Protein AF-0000000087524030 (afdb_homodimer)

pLDDT: mean 93.38, std 5.74, range [56.38, 98.81]

Secondary structure (DSSP, 8-state):
-EEEEEEE----GGGTTT-BTTB-GGG-B-TTS-BHHHHHHHHHHHHS-TT---EEEEEGGGHHHHHHHHHT-GGGTT----EEEESS---HHHHHHHHHHHHHHHH-TTPEEEEEETT-B---HHHHHHHHHHHHHHHHTT-EEEEEEPPSS--SSSEEEEEEEEETTTEEEEEEEEES--HHHHHHHHHHT-EEEEEEEEEEEHHHHHHHHHHH-HHHHHHHHHHHTTPPSSSSEE--HHHHHTS----HIIIIITT-SSEEEEEE-S--B---SHHHHHTTSPP-TTS-EEEEEEEEES-BS-EEEEEEEEEEEES-BSEEEEE-SSEEEEEEGGGGGGHHHHHHHHHHTT-GGGT--SEEEETTEEEEEEEE-SSEEEEEEEE-TT-BPPEEEESSEEEEEEEEES-EEEEETTEEEEE-TT-EEEE-TT--EEEE--SSS-EEEEEEEEES---GGGEEEEE-TT---/-EEEEEEE----GGGTTT-BTTB-GGG-B-TTS-BHHHHHHHHHHHHS-TT---EEEEEGGGHHHHHHHHHT-GGGTT----EEEESS---HHHHHHHHHHHHHHHH-TTPEEEEEETT-B---HHHHHHHHHHHHHHHHTT-EEEEEEPPSS--SSSEEEEEEEEETTTEEEEEEEEES--HHHHHHHHHHS-EEEEEEEEEEEHHHHHHHHHHH-HHHHHHHHHHHTTPPSSSSEE--HHHHHTS----HIIIIITT-SSEEEEEE-S--B---SHHHHHTTSPP-TTS-EEEEEEEEES-BS-EEEEEEEEEEEES-BSEEEEE-SSEEEEEEGGGGGGHHHHHHHHHHTT-GGGT--SEEEETTEEEEEEEE-SSEEEEEEEE-TT-BPPEEEESSEEEEEEEEES-EEEEETTEEEEE-TT-EEEE-TT--EEEE--SSS-EEEEEEEEES---GGGEEEEE-TT---

InterPro domains:
  IPR001538 Mannose-6-phosphate isomerase, type II, C-terminal [PF01050] (355-468)
  IPR005835 Nucleotidyl transferase domain [PF00483] (4-286)
  IPR006375 Mannose-1-phosphate guanylyltransferase/mannose-6-phosphate isomerase [TIGR01479] (2-472)
  IPR011051 RmlC-like cupin domain superfamily [SSF51182] (189-472)
  IPR014710 RmlC-like jelly roll fold [G3DSA:2.60.120.10] (350-472)
  IPR029044 Nucleotide-diphospho-sugar transferases [G3DSA:3.90.550.10] (2-349)
  IPR029044 Nucleotide-diphospho-sugar transferases [SSF53448] (2-281)
  IPR049577 GDP-mannose pyrophosphorylase, N-terminal domain [cd02509] (2-281)
  IPR051161 Mannose-6-phosphate isomerase type 2 [PTHR46390] (1-467)
  IPR054566 MannoseP isomerase/GMP-like, beta-helix domain [PF22640] (296-350)

Foldseek 3Di:
DEEEEEEEEAQLLLPPPQGFNLRRQQQGAAQVGAGLQLVQVVLRLVQDDPQHAHEYEYAPSCVLVSVVSLVVHPSCPPGHYFYEHEPDAQAAALRVLLVLVVCCVVPNQQYKYKYHYSNKDFDPSVLVSLLVVLQQVLQNVLAWEFEFEQDPALDQQFKKWFFDDDDPPSFGWTDAIDGRDDRVVSVVQNVVRRMGTGQLIIMHGSNSQLVQCCVQPVVSSVLSCVQQPPFDPDGPTYGHNVSSVPHHRDYCCVRGVRPGDGHTYGYGHTDMDSPSFVLSSQVVADADPQLEGEDDAEAEACEHNEYEYDNDDYYYDYNYYQWYWHDAPVDIDIDRNVPSSCSSVVLVVCVVVVHCSNHDGQWRADSQGIKGWPDDDQFKTKIKTKGAEFGKDFFKAFAFKKKKKAWQFAKKWKDWAHDIDIDGHGGMDIHDHPITMMIGHNDRGITMIMMMIGGRDDDPVRIDGDDDPSPDD/DEEEEEEEEAQLLLPPPQGFNLRRQQQGAALVGAGLQLQQVVLRLVQDDPQYAHEYEYAPSCVLVSVVSLVPHPSCPPGHYFYEHEPDAQAAALRVLLVLVVCCVVPNQQYKYKYHYSNKDFDPSVLVSLLVVLQQVLQNVLAWEFEFEQDPALDQQFKKWFFDDDDPPSFGWTDAIDGRDDRVVSVVQNVVRRMGTGQLIIMHGSNSQLVQCCVQPVVSSVLSCVQQPPFDPDGPTYGHNVSSVPHHRDYCCVRGVRPGDHHTYGYGHTDMDSPSFVLSSQVVADADPQLEGEDDAEAEACEHNEYAYDNDDYYYDYNYYQWYWYDAPVDIDIDRNVPSSCSSVVLVVCVVVVHCSNHDGQWRADSQGIKGWPDDDQFKTKIKTKGAEFGKDFFKAFAFKKKKKAWQFAKKWKDWAHDIDIDGHGGMDIHDHPITMMIGHNDRGITMIMMMIGGRDDDPVRIDGDDDPSPDD

Organism: NCBI:txid634155

Structure (mmCIF, N/CA/C/O backbone):
data_AF-0000000087524030-model_v1
#
loop_
_entity.id
_entity.type
_entity.pdbx_description
1 polymer 'Xanthan biosynthesis protein XanB'
#
loop_
_atom_site.group_PDB
_atom_site.id
_atom_site.type_symbol
_atom_site.label_atom_id
_atom_site.label_alt_id
_atom_site.label_comp_id
_atom_site.label_asym_id
_atom_site.label_entity_id
_atom_site.label_seq_id
_atom_site.pdbx_PDB_ins_code
_atom_site.Cartn_x
_atom_site.Cartn_y
_atom_site.Cartn_z
_atom_site.occupancy
_atom_site.B_iso_or_equiv
_atom_site.auth_seq_id
_atom_site.auth_comp_id
_atom_site.auth_asym_id
_atom_site.auth_atom_id
_atom_site.pdbx_PDB_model_num
ATOM 1 N N . MET A 1 1 ? 1.991 -48.75 -14.492 1 93.69 1 MET A N 1
ATOM 2 C CA . MET A 1 1 ? 2.729 -47.625 -13.938 1 93.69 1 MET A CA 1
ATOM 3 C C . MET A 1 1 ? 1.86 -46.344 -13.906 1 93.69 1 MET A C 1
ATOM 5 O O . MET A 1 1 ? 1.208 -46.031 -14.898 1 93.69 1 MET A O 1
ATOM 9 N N . LEU A 1 2 ? 1.742 -45.781 -12.734 1 97.94 2 LEU A N 1
ATOM 10 C CA . LEU A 1 2 ? 0.986 -44.531 -12.594 1 97.94 2 LEU A CA 1
ATOM 11 C C . LEU A 1 2 ? 1.914 -43.312 -12.641 1 97.94 2 LEU A C 1
ATOM 13 O O . LEU A 1 2 ? 2.838 -43.219 -11.828 1 97.94 2 LEU A O 1
ATOM 17 N N . ILE A 1 3 ? 1.663 -42.375 -13.578 1 98.31 3 ILE A N 1
ATOM 18 C CA . ILE A 1 3 ? 2.49 -41.188 -13.758 1 98.31 3 ILE A CA 1
ATOM 19 C C . ILE A 1 3 ? 1.652 -39.938 -13.531 1 98.31 3 ILE A C 1
ATOM 21 O O . ILE A 1 3 ? 0.813 -39.594 -14.359 1 98.31 3 ILE A O 1
ATOM 25 N N . PRO A 1 4 ? 1.88 -39.25 -12.445 1 98.69 4 PRO A N 1
ATOM 26 C CA . PRO A 1 4 ? 1.198 -37.969 -12.273 1 98.69 4 PRO A CA 1
ATOM 27 C C . PRO A 1 4 ? 1.625 -36.938 -13.312 1 98.69 4 PRO A C 1
ATOM 29 O O . PRO A 1 4 ? 2.801 -36.875 -13.68 1 98.69 4 PRO A O 1
ATOM 32 N N . VAL A 1 5 ? 0.642 -36.219 -13.852 1 98.69 5 VAL A N 1
ATOM 33 C CA . VAL A 1 5 ? 0.833 -35.094 -14.773 1 98.69 5 VAL A CA 1
ATOM 34 C C . VAL A 1 5 ? 0.247 -33.812 -14.164 1 98.69 5 VAL A C 1
ATOM 36 O O . VAL A 1 5 ? -0.974 -33.688 -14.055 1 98.69 5 VAL A O 1
ATOM 39 N N . ILE A 1 6 ? 1.098 -32.906 -13.82 1 98.31 6 ILE A N 1
ATOM 40 C CA . ILE A 1 6 ? 0.652 -31.625 -13.242 1 98.31 6 ILE A CA 1
ATOM 41 C C . ILE A 1 6 ? 0.489 -30.594 -14.352 1 98.31 6 ILE A C 1
ATOM 43 O O . ILE A 1 6 ? 1.435 -30.312 -15.094 1 98.31 6 ILE A O 1
ATOM 47 N N . LEU A 1 7 ? -0.72 -30.094 -14.469 1 97 7 LEU A N 1
ATOM 48 C CA . LEU A 1 7 ? -0.992 -29.016 -15.414 1 97 7 LEU A CA 1
ATOM 49 C C . LEU A 1 7 ? -0.886 -27.656 -14.742 1 97 7 LEU A C 1
ATOM 51 O O . LEU A 1 7 ? -1.739 -27.297 -13.93 1 97 7 LEU A O 1
ATOM 55 N N . SER A 1 8 ? 0.186 -26.906 -15.148 1 93.62 8 SER A N 1
ATOM 56 C CA . SER A 1 8 ? 0.409 -25.594 -14.547 1 93.62 8 SER A CA 1
ATOM 57 C C . SER A 1 8 ? 0.328 -24.484 -15.594 1 93.62 8 SER A C 1
ATOM 59 O O . SER A 1 8 ? 1.312 -24.203 -16.281 1 93.62 8 SER A O 1
ATOM 61 N N . GLY A 1 9 ? -0.664 -23.781 -16.047 1 74.38 9 GLY A N 1
ATOM 62 C CA . GLY A 1 9 ? -0.735 -22.766 -17.078 1 74.38 9 GLY A CA 1
ATOM 63 C C . GLY A 1 9 ? -1.67 -21.625 -16.734 1 74.38 9 GLY A C 1
ATOM 64 O O . GLY A 1 9 ? -1.668 -20.578 -17.391 1 74.38 9 GLY A O 1
ATOM 65 N N . GLY A 1 10 ? -2.381 -21.484 -15.758 1 68.62 10 GLY A N 1
ATOM 66 C CA . GLY A 1 10 ? -3.469 -20.547 -15.508 1 68.62 10 GLY A CA 1
ATOM 67 C C . GLY A 1 10 ? -3.014 -19.266 -14.852 1 68.62 10 GLY A C 1
ATOM 68 O O . GLY A 1 10 ? -2.291 -19.297 -13.852 1 68.62 10 GLY A O 1
ATOM 69 N N . ALA A 1 11 ? -3.234 -18.062 -15.68 1 66.69 11 ALA A N 1
ATOM 70 C CA . ALA A 1 11 ? -2.809 -16.75 -15.172 1 66.69 11 ALA A CA 1
ATOM 71 C C . ALA A 1 11 ? -3.498 -16.438 -13.852 1 66.69 11 ALA A C 1
ATOM 73 O O . ALA A 1 11 ? -2.914 -15.781 -12.977 1 66.69 11 ALA A O 1
ATOM 74 N N . GLY A 1 12 ? -4.715 -17.047 -13.531 1 73.62 12 GLY A N 1
ATOM 75 C CA . GLY A 1 12 ? -5.445 -16.828 -12.289 1 73.62 12 GLY A CA 1
ATOM 76 C C . GLY A 1 12 ? -5.793 -15.359 -12.07 1 73.62 12 GLY A C 1
ATOM 77 O O . GLY A 1 12 ? -5.539 -14.82 -10.992 1 73.62 12 GLY A O 1
ATOM 78 N N . THR A 1 13 ? -6.555 -14.672 -12.906 1 82.12 13 THR A N 1
ATOM 79 C CA . THR A 1 13 ? -6.801 -13.234 -12.906 1 82.12 13 THR A CA 1
ATOM 80 C C . THR A 1 13 ? -7.746 -12.844 -11.773 1 82.12 13 THR A C 1
ATOM 82 O O . THR A 1 13 ? -7.758 -11.695 -11.336 1 82.12 13 THR A O 1
ATOM 85 N N . ARG A 1 14 ? -8.508 -13.789 -11.203 1 87 14 ARG A N 1
ATOM 86 C CA . ARG A 1 14 ? -9.516 -13.508 -10.188 1 87 14 ARG A CA 1
ATOM 87 C C . ARG A 1 14 ? -8.867 -13.289 -8.82 1 87 14 ARG A C 1
ATOM 89 O O . ARG A 1 14 ? -9.523 -12.82 -7.887 1 87 14 ARG A O 1
ATOM 96 N N . LEU A 1 15 ? -7.637 -13.578 -8.711 1 93.12 15 LEU A N 1
ATOM 97 C CA . LEU A 1 15 ? -6.969 -13.43 -7.422 1 93.12 15 LEU A CA 1
ATOM 98 C C . LEU A 1 15 ? -6.008 -12.242 -7.441 1 93.12 15 LEU A C 1
ATOM 100 O O . LEU A 1 15 ? -5.121 -12.148 -6.594 1 93.12 15 LEU A O 1
ATOM 104 N N . TRP A 1 16 ? -6.234 -11.469 -8.469 1 94.06 16 TRP A N 1
ATOM 105 C CA . TRP A 1 16 ? -5.559 -10.18 -8.391 1 94.06 16 TRP A CA 1
ATOM 106 C C . TRP A 1 16 ? -5.891 -9.469 -7.082 1 94.06 16 TRP A C 1
ATOM 108 O O . TRP A 1 16 ? -7.012 -9.57 -6.578 1 94.06 16 TRP A O 1
ATOM 118 N N . PRO A 1 17 ? -5.012 -8.797 -6.434 1 94.19 17 PRO A N 1
ATOM 119 C CA . PRO A 1 17 ? -3.699 -8.375 -6.926 1 94.19 17 PRO A CA 1
ATOM 120 C C . PRO A 1 17 ? -2.586 -9.352 -6.547 1 94.19 17 PRO A C 1
ATOM 122 O O . PRO A 1 17 ? -1.408 -9.07 -6.785 1 94.19 17 PRO A O 1
ATOM 125 N N . VAL A 1 18 ? -2.855 -10.453 -5.977 1 91.81 18 VAL A N 1
ATOM 126 C CA . VAL A 1 18 ? -1.821 -11.406 -5.59 1 91.81 18 VAL A CA 1
ATOM 127 C C . VAL A 1 18 ? -1.338 -12.172 -6.82 1 91.81 18 VAL A C 1
ATOM 129 O O . VAL A 1 18 ? -0.134 -12.367 -7.004 1 91.81 18 VAL A O 1
ATOM 132 N N . SER A 1 19 ? -2.217 -12.578 -7.57 1 91.38 19 SER A N 1
ATOM 133 C CA . SER A 1 19 ? -1.849 -13.211 -8.836 1 91.38 19 SER A CA 1
ATOM 134 C C . SER A 1 19 ? -1.586 -12.172 -9.914 1 91.38 19 SER A C 1
ATOM 136 O O . SER A 1 19 ? -2.279 -11.156 -9.992 1 91.38 19 SER A O 1
ATOM 138 N N . ARG A 1 20 ? -0.594 -12.406 -10.688 1 90.94 20 ARG A N 1
ATOM 139 C CA . ARG A 1 20 ? -0.253 -11.609 -11.867 1 90.94 20 ARG A CA 1
ATOM 140 C C . ARG A 1 20 ? 0.03 -12.508 -13.062 1 90.94 20 ARG A C 1
ATOM 142 O O . ARG A 1 20 ? 0.198 -13.719 -12.922 1 90.94 20 ARG A O 1
ATOM 149 N N . ARG A 1 21 ? 0.073 -11.867 -14.227 1 88.25 21 ARG A N 1
ATOM 150 C CA . ARG A 1 21 ? 0.438 -12.641 -15.406 1 88.25 21 ARG A CA 1
ATOM 151 C C . ARG A 1 21 ? 1.81 -13.281 -15.234 1 88.25 21 ARG A C 1
ATOM 153 O O . ARG A 1 21 ? 1.992 -14.461 -15.562 1 88.25 21 ARG A O 1
ATOM 160 N N . ALA A 1 22 ? 2.748 -12.594 -14.742 1 88.38 22 ALA A N 1
ATOM 161 C CA . ALA A 1 22 ? 4.125 -13.07 -14.609 1 88.38 22 ALA A CA 1
ATOM 162 C C . ALA A 1 22 ? 4.297 -13.906 -13.344 1 88.38 22 ALA A C 1
ATOM 164 O O . ALA A 1 22 ? 5.359 -14.492 -13.117 1 88.38 22 ALA A O 1
ATOM 165 N N . TYR A 1 23 ? 3.326 -14.023 -12.57 1 89.94 23 TYR A N 1
ATOM 166 C CA . TYR A 1 23 ? 3.322 -14.805 -11.336 1 89.94 23 TYR A CA 1
ATOM 167 C C . TYR A 1 23 ? 1.937 -15.375 -11.055 1 89.94 23 TYR A C 1
ATOM 169 O O . TYR A 1 23 ? 1.25 -14.93 -10.133 1 89.94 23 TYR A O 1
ATOM 177 N N . PRO A 1 24 ? 1.635 -16.422 -11.711 1 91.06 24 PRO A N 1
ATOM 178 C CA . PRO A 1 24 ? 0.261 -16.922 -11.711 1 91.06 24 PRO A CA 1
ATOM 179 C C . PRO A 1 24 ? -0.109 -17.641 -10.414 1 91.06 24 PRO A C 1
ATOM 181 O O . PRO A 1 24 ? 0.73 -17.781 -9.523 1 91.06 24 PRO A O 1
ATOM 184 N N . LYS A 1 25 ? -1.274 -18.062 -10.344 1 91.25 25 LYS A N 1
ATOM 185 C CA . LYS A 1 25 ? -1.972 -18.594 -9.18 1 91.25 25 LYS A CA 1
ATOM 186 C C . LYS A 1 25 ? -1.221 -19.781 -8.578 1 91.25 25 LYS A C 1
ATOM 188 O O . LYS A 1 25 ? -1.091 -19.891 -7.359 1 91.25 25 LYS A O 1
ATOM 193 N N . PRO A 1 26 ? -0.711 -20.688 -9.352 1 93.25 26 PRO A N 1
ATOM 194 C CA . PRO A 1 26 ? -0.052 -21.859 -8.758 1 93.25 26 PRO A CA 1
ATOM 195 C C . PRO A 1 26 ? 1.125 -21.484 -7.863 1 93.25 26 PRO A C 1
ATOM 197 O O . PRO A 1 26 ? 1.503 -22.25 -6.977 1 93.25 26 PRO A O 1
ATOM 200 N N . PHE A 1 27 ? 1.646 -20.328 -8.055 1 92.31 27 PHE A N 1
ATOM 201 C CA . PHE A 1 27 ? 2.84 -19.922 -7.32 1 92.31 27 PHE A CA 1
ATOM 202 C C . PHE A 1 27 ? 2.469 -19.125 -6.082 1 92.31 27 PHE A C 1
ATOM 204 O O . PHE A 1 27 ? 3.342 -18.719 -5.312 1 92.31 27 PHE A O 1
ATOM 211 N N . MET A 1 28 ? 1.234 -18.906 -5.895 1 88.94 28 MET A N 1
ATOM 212 C CA . MET A 1 28 ? 0.764 -18.172 -4.723 1 88.94 28 MET A CA 1
ATOM 213 C C . MET A 1 28 ? 1.082 -18.938 -3.441 1 88.94 28 MET A C 1
ATOM 215 O O . MET A 1 28 ? 0.886 -20.156 -3.373 1 88.94 28 MET A O 1
ATOM 219 N N . THR A 1 29 ? 1.571 -18.203 -2.471 1 87.81 29 THR A N 1
ATOM 220 C CA . THR A 1 29 ? 1.904 -18.797 -1.177 1 87.81 29 THR A CA 1
ATOM 221 C C . THR A 1 29 ? 0.702 -18.75 -0.238 1 87.81 29 THR A C 1
ATOM 223 O O . THR A 1 29 ? 0.028 -17.719 -0.129 1 87.81 29 THR A O 1
ATOM 226 N N . LEU A 1 30 ? 0.501 -19.828 0.354 1 88.56 30 LEU A N 1
ATOM 227 C CA . LEU A 1 30 ? -0.591 -19.922 1.317 1 88.56 30 LEU A CA 1
ATOM 228 C C . LEU A 1 30 ? -0.114 -19.562 2.719 1 88.56 30 LEU A C 1
ATOM 230 O O . LEU A 1 30 ? 1.042 -19.172 2.904 1 88.56 30 LEU A O 1
ATOM 234 N N . ALA A 1 31 ? -0.986 -19.641 3.732 1 80.69 31 ALA A N 1
ATOM 235 C CA . ALA A 1 31 ? -0.703 -19.219 5.098 1 80.69 31 ALA A CA 1
ATOM 236 C C . ALA A 1 31 ? 0.414 -20.047 5.719 1 80.69 31 ALA A C 1
ATOM 238 O O . ALA A 1 31 ? 1.182 -19.547 6.547 1 80.69 31 ALA A O 1
ATOM 239 N N . ASP A 1 32 ? 0.541 -21.25 5.27 1 85.5 32 ASP A N 1
ATOM 240 C CA . ASP A 1 32 ? 1.532 -22.141 5.859 1 85.5 32 ASP A CA 1
ATOM 241 C C . ASP A 1 32 ? 2.893 -21.984 5.188 1 85.5 32 ASP A C 1
ATOM 243 O O . ASP A 1 32 ? 3.846 -22.688 5.516 1 85.5 32 ASP A O 1
ATOM 247 N N . GLY A 1 33 ? 2.92 -21.188 4.191 1 86.12 33 GLY A N 1
ATOM 248 C CA . GLY A 1 33 ? 4.195 -20.875 3.562 1 86.12 33 GLY A CA 1
ATOM 249 C C . GLY A 1 33 ? 4.43 -21.656 2.279 1 86.12 33 GLY A C 1
ATOM 250 O O . GLY A 1 33 ? 5.363 -21.359 1.53 1 86.12 33 GLY A O 1
ATOM 251 N N . ASP A 1 34 ? 3.621 -22.594 1.969 1 90.75 34 ASP A N 1
ATOM 252 C CA . ASP A 1 34 ? 3.779 -23.391 0.75 1 90.75 34 ASP A CA 1
ATOM 253 C C . ASP A 1 34 ? 2.945 -22.812 -0.39 1 90.75 34 ASP A C 1
ATOM 255 O O . ASP A 1 34 ? 1.994 -22.062 -0.153 1 90.75 34 ASP A O 1
ATOM 259 N N . THR A 1 35 ? 3.35 -23.141 -1.569 1 92.56 35 THR A N 1
ATOM 260 C CA . THR A 1 35 ? 2.584 -22.734 -2.738 1 92.56 35 THR A CA 1
ATOM 261 C C . THR A 1 35 ? 1.562 -23.797 -3.125 1 92.56 35 THR A C 1
ATOM 263 O O . THR A 1 35 ? 1.666 -24.953 -2.693 1 92.56 35 THR A O 1
ATOM 266 N N . LEU A 1 36 ? 0.588 -23.391 -3.871 1 93.44 36 LEU A N 1
ATOM 267 C CA . LEU A 1 36 ? -0.37 -24.359 -4.398 1 93.44 36 LEU A CA 1
ATOM 268 C C . LEU A 1 36 ? 0.33 -25.406 -5.258 1 93.44 36 LEU A C 1
ATOM 270 O O . LEU A 1 36 ? 0.036 -26.594 -5.152 1 93.44 36 LEU A O 1
ATOM 274 N N . LEU A 1 37 ? 1.281 -25 -6.031 1 95.94 37 LEU A N 1
ATOM 275 C CA . LEU A 1 37 ? 2.045 -25.906 -6.895 1 95.94 37 LEU A CA 1
ATOM 276 C C . LEU A 1 37 ? 2.816 -26.922 -6.066 1 95.94 37 LEU A C 1
ATOM 278 O O . LEU A 1 37 ? 2.809 -28.109 -6.383 1 95.94 37 LEU A O 1
ATOM 282 N N . ALA A 1 38 ? 3.453 -26.469 -5.059 1 95.44 38 ALA A N 1
ATOM 283 C CA . ALA A 1 38 ? 4.211 -27.359 -4.18 1 95.44 38 ALA A CA 1
ATOM 284 C C . ALA A 1 38 ? 3.301 -28.422 -3.551 1 95.44 38 ALA A C 1
ATOM 286 O O . ALA A 1 38 ? 3.67 -29.594 -3.461 1 95.44 38 ALA A O 1
ATOM 287 N N . LYS A 1 39 ? 2.195 -28.016 -3.141 1 95.44 39 LYS A N 1
ATOM 288 C CA . LYS A 1 39 ? 1.25 -28.938 -2.523 1 95.44 39 LYS A CA 1
ATOM 289 C C . LYS A 1 39 ? 0.75 -29.969 -3.533 1 95.44 39 LYS A C 1
ATOM 291 O O . LYS A 1 39 ? 0.493 -31.125 -3.178 1 95.44 39 LYS A O 1
ATOM 296 N N . THR A 1 40 ? 0.506 -29.516 -4.695 1 96.81 40 THR A N 1
ATOM 297 C CA . THR A 1 40 ? 0.118 -30.453 -5.75 1 96.81 40 THR A CA 1
ATOM 298 C C . THR A 1 40 ? 1.219 -31.484 -5.992 1 96.81 40 THR A C 1
ATOM 300 O O . THR A 1 40 ? 0.943 -32.688 -6.117 1 96.81 40 THR A O 1
ATOM 303 N N . LEU A 1 41 ? 2.436 -31 -6.07 1 97.5 41 LEU A N 1
ATOM 304 C CA . LEU A 1 41 ? 3.562 -31.906 -6.258 1 97.5 41 LEU A CA 1
ATOM 305 C C . LEU A 1 41 ? 3.635 -32.938 -5.129 1 97.5 41 LEU A C 1
ATOM 307 O O . LEU A 1 41 ? 3.842 -34.125 -5.375 1 97.5 41 LEU A O 1
ATOM 311 N N . GLN A 1 42 ? 3.475 -32.469 -3.973 1 96.31 42 GLN A N 1
ATOM 312 C CA . GLN A 1 42 ? 3.52 -33.344 -2.818 1 96.31 42 GLN A CA 1
ATOM 313 C C . GLN A 1 42 ? 2.449 -34.438 -2.916 1 96.31 42 GLN A C 1
ATOM 315 O O . GLN A 1 42 ? 2.719 -35.594 -2.654 1 96.31 42 GLN A O 1
ATOM 320 N N . ARG A 1 43 ? 1.29 -34.062 -3.266 1 96.88 43 ARG A N 1
ATOM 321 C CA . ARG A 1 43 ? 0.207 -35.031 -3.434 1 96.88 43 ARG A CA 1
ATOM 322 C C . ARG A 1 43 ? 0.519 -36 -4.559 1 96.88 43 ARG A C 1
ATOM 324 O O . ARG A 1 43 ? 0.252 -37.188 -4.434 1 96.88 43 ARG A O 1
ATOM 331 N N . ALA A 1 44 ? 1.02 -35.469 -5.629 1 97.75 44 ALA A N 1
ATOM 332 C CA . ALA A 1 44 ? 1.392 -36.312 -6.766 1 97.75 44 ALA A CA 1
ATOM 333 C C . ALA A 1 44 ? 2.422 -37.344 -6.363 1 97.75 44 ALA A C 1
ATOM 335 O O . ALA A 1 44 ? 2.281 -38.531 -6.699 1 97.75 44 ALA A O 1
ATOM 336 N N . LEU A 1 45 ? 3.422 -36.938 -5.617 1 96.5 45 LEU A N 1
ATOM 337 C CA . LEU A 1 45 ? 4.508 -37.812 -5.203 1 96.5 45 LEU A CA 1
ATOM 338 C C . LEU A 1 45 ? 4.004 -38.875 -4.23 1 96.5 45 LEU A C 1
ATOM 340 O O . LEU A 1 45 ? 4.5 -40 -4.223 1 96.5 45 LEU A O 1
ATOM 344 N N . ALA A 1 46 ? 3.029 -38.562 -3.494 1 94.75 46 ALA A N 1
ATOM 345 C CA . ALA A 1 46 ? 2.5 -39.469 -2.477 1 94.75 46 ALA A CA 1
ATOM 346 C C . ALA A 1 46 ? 1.797 -40.656 -3.117 1 94.75 46 ALA A C 1
ATOM 348 O O . ALA A 1 46 ? 1.724 -41.75 -2.523 1 94.75 46 ALA A O 1
ATOM 349 N N . VAL A 1 47 ? 1.293 -40.5 -4.277 1 96.81 47 VAL A N 1
ATOM 350 C CA . VAL A 1 47 ? 0.491 -41.562 -4.871 1 96.81 47 VAL A CA 1
ATOM 351 C C . VAL A 1 47 ? 1.244 -42.188 -6.047 1 96.81 47 VAL A C 1
ATOM 353 O O . VAL A 1 47 ? 0.873 -43.25 -6.535 1 96.81 47 VAL A O 1
ATOM 356 N N . ALA A 1 48 ? 2.277 -41.5 -6.496 1 94.75 48 ALA A N 1
ATOM 357 C CA . ALA A 1 48 ? 3.045 -41.969 -7.637 1 94.75 48 ALA A CA 1
ATOM 358 C C . ALA A 1 48 ? 3.797 -43.25 -7.281 1 94.75 48 ALA A C 1
ATOM 360 O O . ALA A 1 48 ? 4.227 -43.438 -6.141 1 94.75 48 ALA A O 1
ATOM 361 N N . ASP A 1 49 ? 3.951 -44.094 -8.266 1 93.25 49 ASP A N 1
ATOM 362 C CA . ASP A 1 49 ? 4.852 -45.25 -8.086 1 93.25 49 ASP A CA 1
ATOM 363 C C . ASP A 1 49 ? 6.289 -44.75 -7.863 1 93.25 49 ASP A C 1
ATOM 365 O O . ASP A 1 49 ? 6.695 -43.719 -8.391 1 93.25 49 ASP A O 1
ATOM 369 N N . ALA A 1 50 ? 7.098 -45.531 -7.059 1 87.88 50 ALA A N 1
ATOM 370 C CA . ALA A 1 50 ? 8.453 -45.125 -6.668 1 87.88 50 ALA A CA 1
ATOM 371 C C . ALA A 1 50 ? 9.305 -44.812 -7.895 1 87.88 50 ALA A C 1
ATOM 373 O O . ALA A 1 50 ? 10.109 -43.875 -7.875 1 87.88 50 ALA A O 1
ATOM 374 N N . ALA A 1 51 ? 9.109 -45.531 -8.922 1 90.06 51 ALA A N 1
ATOM 375 C CA . ALA A 1 51 ? 9.961 -45.375 -10.094 1 90.06 51 ALA A CA 1
ATOM 376 C C . ALA A 1 51 ? 9.328 -44.438 -11.109 1 90.06 51 ALA A C 1
ATOM 378 O O . ALA A 1 51 ? 9.953 -44.062 -12.117 1 90.06 51 ALA A O 1
ATOM 379 N N . SER A 1 52 ? 8.141 -44 -10.875 1 94.88 52 SER A N 1
ATOM 380 C CA . SER A 1 52 ? 7.426 -43.188 -11.844 1 94.88 52 SER A CA 1
ATOM 381 C C . SER A 1 52 ? 7.863 -41.719 -11.758 1 94.88 52 SER A C 1
ATOM 383 O O . SER A 1 52 ? 8.07 -41.188 -10.664 1 94.88 52 SER A O 1
ATOM 385 N N . PRO A 1 53 ? 8.047 -41.062 -12.922 1 96.62 53 PRO A N 1
ATOM 386 C CA . PRO A 1 53 ? 8.258 -39.594 -12.906 1 96.62 53 PRO A CA 1
ATOM 387 C C . PRO A 1 53 ? 6.969 -38.844 -12.625 1 96.62 53 PRO A C 1
ATOM 389 O O . PRO A 1 53 ? 5.879 -39.406 -12.633 1 96.62 53 PRO A O 1
ATOM 392 N N . VAL A 1 54 ? 7.117 -37.625 -12.25 1 97.94 54 VAL A N 1
ATOM 393 C CA . VAL A 1 54 ? 6.02 -36.688 -12.219 1 97.94 54 VAL A CA 1
ATOM 394 C C . VAL A 1 54 ? 6.234 -35.625 -13.305 1 97.94 54 VAL A C 1
ATOM 396 O O . VAL A 1 54 ? 7.141 -34.781 -13.203 1 97.94 54 VAL A O 1
ATOM 399 N N . LEU A 1 55 ? 5.434 -35.656 -14.312 1 98.06 55 LEU A N 1
ATOM 400 C CA . LEU A 1 55 ? 5.559 -34.719 -15.422 1 98.06 55 LEU A CA 1
ATOM 401 C C . LEU A 1 55 ? 4.793 -33.438 -15.141 1 98.06 55 LEU A C 1
ATOM 403 O O . LEU A 1 55 ? 3.652 -33.5 -14.672 1 98.06 55 LEU A O 1
ATOM 407 N N . THR A 1 56 ? 5.438 -32.312 -15.367 1 98.12 56 THR A N 1
ATOM 408 C CA . THR A 1 56 ? 4.746 -31.031 -15.25 1 98.12 56 THR A CA 1
ATOM 409 C C . THR A 1 56 ? 4.672 -30.344 -16.609 1 98.12 56 THR A C 1
ATOM 411 O O . THR A 1 56 ? 5.695 -30.156 -17.266 1 98.12 56 THR A O 1
ATOM 414 N N . VAL A 1 57 ? 3.443 -30.047 -17.016 1 97.44 57 VAL A N 1
ATOM 415 C CA . VAL A 1 57 ? 3.215 -29.219 -18.203 1 97.44 57 VAL A CA 1
ATOM 416 C C . VAL A 1 57 ? 3.029 -27.766 -17.797 1 97.44 57 VAL A C 1
ATOM 418 O O . VAL A 1 57 ? 2.121 -27.438 -17.031 1 97.44 57 VAL A O 1
ATOM 421 N N . THR A 1 58 ? 3.871 -26.891 -18.25 1 96 58 THR A N 1
ATOM 422 C CA . THR A 1 58 ? 3.814 -25.484 -17.875 1 96 58 THR A CA 1
ATOM 423 C C . THR A 1 58 ? 4.277 -24.594 -19.016 1 96 58 THR A C 1
ATOM 425 O O . THR A 1 58 ? 4.816 -25.078 -20.016 1 96 58 THR A O 1
ATOM 428 N N . GLY A 1 59 ? 3.9 -23.344 -18.938 1 93.12 59 GLY A N 1
ATOM 429 C CA . GLY A 1 59 ? 4.383 -22.406 -19.938 1 93.12 59 GLY A CA 1
ATOM 430 C C . GLY A 1 59 ? 5.887 -22.203 -19.875 1 93.12 59 GLY A C 1
ATOM 431 O O . GLY A 1 59 ? 6.484 -22.203 -18.797 1 93.12 59 GLY A O 1
ATOM 432 N N . ARG A 1 60 ? 6.422 -21.969 -21.078 1 91 60 ARG A N 1
ATOM 433 C CA . ARG A 1 60 ? 7.855 -21.719 -21.188 1 91 60 ARG A CA 1
ATOM 434 C C . ARG A 1 60 ? 8.297 -20.609 -20.266 1 91 60 ARG A C 1
ATOM 436 O O . ARG A 1 60 ? 9.367 -20.688 -19.656 1 91 60 ARG A O 1
ATOM 443 N N . ASP A 1 61 ? 7.512 -19.625 -20.109 1 87.69 61 ASP A N 1
ATOM 444 C CA . ASP A 1 61 ? 7.848 -18.453 -19.312 1 87.69 61 ASP A CA 1
ATOM 445 C C . ASP A 1 61 ? 7.887 -18.781 -17.828 1 87.69 61 ASP A C 1
ATOM 447 O O . ASP A 1 61 ? 8.477 -18.062 -17.031 1 87.69 61 ASP A O 1
ATOM 451 N N . TYR A 1 62 ? 7.27 -19.891 -17.422 1 92.25 62 TYR A N 1
ATOM 452 C CA . TYR A 1 62 ? 7.152 -20.219 -16 1 92.25 62 TYR A CA 1
ATOM 453 C C . TYR A 1 62 ? 8.094 -21.375 -15.641 1 92.25 62 TYR A C 1
ATOM 455 O O . TYR A 1 62 ? 8.133 -21.797 -14.484 1 92.25 62 TYR A O 1
ATOM 463 N N . TYR A 1 63 ? 8.891 -21.875 -16.578 1 92.88 63 TYR A N 1
ATOM 464 C CA . TYR A 1 63 ? 9.734 -23.062 -16.406 1 92.88 63 TYR A CA 1
ATOM 465 C C . TYR A 1 63 ? 10.656 -22.906 -15.211 1 92.88 63 TYR A C 1
ATOM 467 O O . TYR A 1 63 ? 10.641 -23.734 -14.297 1 92.88 63 TYR A O 1
ATOM 475 N N . PHE A 1 64 ? 11.328 -21.766 -15.156 1 89.5 64 PHE A N 1
ATOM 476 C CA . PHE A 1 64 ? 12.328 -21.609 -14.109 1 89.5 64 PHE A CA 1
ATOM 477 C C . PHE A 1 64 ? 11.656 -21.391 -12.75 1 89.5 64 PHE A C 1
ATOM 479 O O . PHE A 1 64 ? 12.172 -21.844 -11.727 1 89.5 64 PHE A O 1
ATOM 486 N N . LEU A 1 65 ? 10.57 -20.734 -12.75 1 90.88 65 LEU A N 1
ATOM 487 C CA . LEU A 1 65 ? 9.805 -20.562 -11.516 1 90.88 65 LEU A CA 1
ATOM 488 C C . LEU A 1 65 ? 9.344 -21.922 -10.984 1 90.88 65 LEU A C 1
ATOM 490 O O . LEU A 1 65 ? 9.43 -22.188 -9.781 1 90.88 65 LEU A O 1
ATOM 494 N N . THR A 1 66 ? 8.883 -22.719 -11.867 1 94.81 66 THR A N 1
ATOM 495 C CA . THR A 1 66 ? 8.406 -24.047 -11.5 1 94.81 66 THR A CA 1
ATOM 496 C C . THR A 1 66 ? 9.555 -24.906 -10.992 1 94.81 66 THR A C 1
ATOM 498 O O . THR A 1 66 ? 9.438 -25.578 -9.969 1 94.81 66 THR A O 1
ATOM 501 N N . ARG A 1 67 ? 10.57 -24.891 -11.766 1 92.5 67 ARG A N 1
ATOM 502 C CA . ARG A 1 67 ? 11.75 -25.656 -11.383 1 92.5 67 ARG A CA 1
ATOM 503 C C . ARG A 1 67 ? 12.227 -25.266 -9.984 1 92.5 67 ARG A C 1
ATOM 505 O O . ARG A 1 67 ? 12.555 -26.141 -9.172 1 92.5 67 ARG A O 1
ATOM 512 N N . ASP A 1 68 ? 12.234 -24.031 -9.703 1 89.62 68 ASP A N 1
ATOM 513 C CA . ASP A 1 68 ? 12.68 -23.531 -8.406 1 89.62 68 ASP A CA 1
ATOM 514 C C . ASP A 1 68 ? 11.719 -23.969 -7.297 1 89.62 68 ASP A C 1
ATOM 516 O O . ASP A 1 68 ? 12.156 -24.328 -6.203 1 89.62 68 ASP A O 1
ATOM 520 N N . ALA A 1 69 ? 10.5 -23.828 -7.602 1 91.31 69 ALA A N 1
ATOM 521 C CA . ALA A 1 69 ? 9.508 -24.266 -6.629 1 91.31 69 ALA A CA 1
ATOM 522 C C . ALA A 1 69 ? 9.695 -25.75 -6.27 1 91.31 69 ALA A C 1
ATOM 524 O O . ALA A 1 69 ? 9.586 -26.125 -5.102 1 91.31 69 ALA A O 1
ATOM 525 N N . TYR A 1 70 ? 10.023 -26.547 -7.219 1 94.75 70 TYR A N 1
ATOM 526 C CA . TYR A 1 70 ? 10.211 -27.984 -7 1 94.75 70 TYR A CA 1
ATOM 527 C C . TYR A 1 70 ? 11.508 -28.25 -6.238 1 94.75 70 TYR A C 1
ATOM 529 O O . TYR A 1 70 ? 11.547 -29.125 -5.367 1 94.75 70 TYR A O 1
ATOM 537 N N . ALA A 1 71 ? 12.523 -27.5 -6.586 1 89.25 71 ALA A N 1
ATOM 538 C CA . ALA A 1 71 ? 13.82 -27.688 -5.938 1 89.25 71 ALA A CA 1
ATOM 539 C C . ALA A 1 71 ? 13.719 -27.422 -4.438 1 89.25 71 ALA A C 1
ATOM 541 O O . ALA A 1 71 ? 14.477 -27.984 -3.648 1 89.25 71 ALA A O 1
ATOM 542 N N . ALA A 1 72 ? 12.805 -26.688 -4.062 1 88.81 72 ALA A N 1
ATOM 543 C CA . ALA A 1 72 ? 12.625 -26.312 -2.66 1 88.81 72 ALA A CA 1
ATOM 544 C C . ALA A 1 72 ? 11.898 -27.422 -1.891 1 88.81 72 ALA A C 1
ATOM 546 O O . ALA A 1 72 ? 11.852 -27.391 -0.659 1 88.81 72 ALA A O 1
ATOM 547 N N . GLN A 1 73 ? 11.406 -28.391 -2.607 1 92.69 73 GLN A N 1
ATOM 548 C CA . GLN A 1 73 ? 10.641 -29.453 -1.974 1 92.69 73 GLN A CA 1
ATOM 549 C C . GLN A 1 73 ? 11.539 -30.656 -1.648 1 92.69 73 GLN A C 1
ATOM 551 O O . GLN A 1 73 ? 11.977 -31.359 -2.551 1 92.69 73 GLN A O 1
ATOM 556 N N . THR A 1 74 ? 11.68 -30.938 -0.381 1 90.25 74 THR A N 1
ATOM 557 C CA . THR A 1 74 ? 12.523 -32.031 0.058 1 90.25 74 THR A CA 1
ATOM 558 C C . THR A 1 74 ? 11.945 -33.375 -0.415 1 90.25 74 THR A C 1
ATOM 560 O O . THR A 1 74 ? 12.695 -34.312 -0.714 1 90.25 74 THR A O 1
ATOM 563 N N . SER A 1 75 ? 10.672 -33.438 -0.469 1 89.06 75 SER A N 1
ATOM 564 C CA . SER A 1 75 ? 10.008 -34.688 -0.864 1 89.06 75 SER A CA 1
ATOM 565 C C . SER A 1 75 ? 10.32 -35.031 -2.314 1 89.06 75 SER A C 1
ATOM 567 O O . SER A 1 75 ? 10.117 -36.188 -2.734 1 89.06 75 SER A O 1
ATOM 569 N N . ALA A 1 76 ? 10.805 -34.094 -3.006 1 91.19 76 ALA A N 1
ATOM 570 C CA . ALA A 1 76 ? 11.055 -34.281 -4.43 1 91.19 76 ALA A CA 1
ATOM 571 C C . ALA A 1 76 ? 12.484 -34.75 -4.676 1 91.19 76 ALA A C 1
ATOM 573 O O . ALA A 1 76 ? 12.852 -35.094 -5.805 1 91.19 76 ALA A O 1
ATOM 574 N N . THR A 1 77 ? 13.242 -34.812 -3.643 1 89.5 77 THR A N 1
ATOM 575 C CA . THR A 1 77 ? 14.648 -35.188 -3.809 1 89.5 77 THR A CA 1
ATOM 576 C C . THR A 1 77 ? 14.781 -36.562 -4.406 1 89.5 77 THR A C 1
ATOM 578 O O . THR A 1 77 ? 14.156 -37.531 -3.926 1 89.5 77 THR A O 1
ATOM 581 N N . GLY A 1 78 ? 15.516 -36.656 -5.406 1 90.06 78 GLY A N 1
ATOM 582 C CA . GLY A 1 78 ? 15.797 -37.938 -6.027 1 90.06 78 GLY A CA 1
ATOM 583 C C . GLY A 1 78 ? 14.711 -38.375 -6.992 1 90.06 78 GLY A C 1
ATOM 584 O O . GLY A 1 78 ? 14.836 -39.406 -7.633 1 90.06 78 GLY A O 1
ATOM 585 N N . ARG A 1 79 ? 13.68 -37.656 -7.098 1 94.12 79 ARG A N 1
ATOM 586 C CA . ARG A 1 79 ? 12.594 -37.969 -8.008 1 94.12 79 ARG A CA 1
ATOM 587 C C . ARG A 1 79 ? 12.82 -37.375 -9.391 1 94.12 79 ARG A C 1
ATOM 589 O O . ARG A 1 79 ? 13.43 -36.312 -9.508 1 94.12 79 ARG A O 1
ATOM 596 N N . GLU A 1 80 ? 12.375 -38.094 -10.383 1 94.94 80 GLU A N 1
ATOM 597 C CA . GLU A 1 80 ? 12.414 -37.562 -11.734 1 94.94 80 GLU A CA 1
ATOM 598 C C . GLU A 1 80 ? 11.242 -36.625 -11.984 1 94.94 80 GLU A C 1
ATOM 600 O O . GLU A 1 80 ? 10.086 -37.031 -11.953 1 94.94 80 GLU A O 1
ATOM 605 N N . LEU A 1 81 ? 11.555 -35.375 -12.273 1 96.5 81 LEU A N 1
ATOM 606 C CA . LEU A 1 81 ? 10.531 -34.344 -12.461 1 96.5 81 LEU A CA 1
ATOM 607 C C . LEU A 1 81 ? 10.672 -33.688 -13.828 1 96.5 81 LEU A C 1
ATOM 609 O O . LEU A 1 81 ? 11.016 -32.5 -13.922 1 96.5 81 LEU A O 1
ATOM 613 N N . PRO A 1 82 ? 10.328 -34.406 -14.859 1 96.5 82 PRO A N 1
ATOM 614 C CA . PRO A 1 82 ? 10.453 -33.812 -16.188 1 96.5 82 PRO A CA 1
ATOM 615 C C . PRO A 1 82 ? 9.43 -32.719 -16.453 1 96.5 82 PRO A C 1
ATOM 617 O O . PRO A 1 82 ? 8.414 -32.656 -15.758 1 96.5 82 PRO A O 1
ATOM 620 N N . PHE A 1 83 ? 9.773 -31.875 -17.531 1 96.75 83 PHE A N 1
ATOM 621 C CA . PHE A 1 83 ? 8.906 -30.75 -17.891 1 96.75 83 PHE A CA 1
ATOM 622 C C . PHE A 1 83 ? 8.523 -30.828 -19.375 1 96.75 83 PHE A C 1
ATOM 624 O O . PHE A 1 83 ? 9.336 -31.203 -20.219 1 96.75 83 PHE A O 1
ATOM 631 N N . LEU A 1 84 ? 7.32 -30.547 -19.641 1 96.81 84 LEU A N 1
ATOM 632 C CA . LEU A 1 84 ? 6.812 -30.234 -20.984 1 96.81 84 LEU A CA 1
ATOM 633 C C . LEU A 1 84 ? 6.387 -28.781 -21.078 1 96.81 84 LEU A C 1
ATOM 635 O O . LEU A 1 84 ? 5.496 -28.344 -20.359 1 96.81 84 LEU A O 1
ATOM 639 N N . LEU A 1 85 ? 7.016 -28 -21.984 1 95.12 85 LEU A N 1
ATOM 640 C CA . LEU A 1 85 ? 6.852 -26.547 -22 1 95.12 85 LEU A CA 1
ATOM 641 C C . LEU A 1 85 ? 5.973 -26.109 -23.156 1 95.12 85 LEU A C 1
ATOM 643 O O . LEU A 1 85 ? 6.273 -26.406 -24.328 1 95.12 85 LEU A O 1
ATOM 647 N N . GLU A 1 86 ? 4.902 -25.438 -22.797 1 95.06 86 GLU A N 1
ATOM 648 C CA . GLU A 1 86 ? 4.035 -24.797 -23.797 1 95.06 86 GLU A CA 1
ATOM 649 C C . GLU A 1 86 ? 4.559 -23.422 -24.188 1 95.06 86 GLU A C 1
ATOM 651 O O . GLU A 1 86 ? 4.746 -22.562 -23.328 1 95.06 86 GLU A O 1
ATOM 656 N N . PRO A 1 87 ? 4.715 -23.172 -25.516 1 92.56 87 PRO A N 1
ATOM 657 C CA . PRO A 1 87 ? 5.133 -21.844 -25.938 1 92.56 87 PRO A CA 1
ATOM 658 C C . PRO A 1 87 ? 4.035 -20.797 -25.781 1 92.56 87 PRO A C 1
ATOM 660 O O . PRO A 1 87 ? 4.324 -19.609 -25.656 1 92.56 87 PRO A O 1
ATOM 663 N N . VAL A 1 88 ? 2.822 -21.203 -25.891 1 92.38 88 VAL A N 1
ATOM 664 C CA . VAL A 1 88 ? 1.644 -20.375 -25.688 1 92.38 88 VAL A CA 1
ATOM 665 C C . VAL A 1 88 ? 0.535 -21.188 -25.031 1 92.38 88 VAL A C 1
ATOM 667 O O . VAL A 1 88 ? 0.504 -22.406 -25.141 1 92.38 88 VAL A O 1
ATOM 670 N N . GLY A 1 89 ? -0.242 -20.469 -24.312 1 91.75 89 GLY A N 1
ATOM 671 C CA . GLY A 1 89 ? -1.359 -21.156 -23.688 1 91.75 89 GLY A CA 1
ATOM 672 C C . GLY A 1 89 ? -2.436 -21.562 -24.688 1 91.75 89 GLY A C 1
ATOM 673 O O . GLY A 1 89 ? -2.863 -20.75 -25.5 1 91.75 89 GLY A O 1
ATOM 674 N N . ARG A 1 90 ? -2.861 -22.828 -24.656 1 94.62 90 ARG A N 1
ATOM 675 C CA . ARG A 1 90 ? -3.924 -23.312 -25.531 1 94.62 90 ARG A CA 1
ATOM 676 C C . ARG A 1 90 ? -4.926 -24.156 -24.734 1 94.62 90 ARG A C 1
ATOM 678 O O . ARG A 1 90 ? -5.539 -25.078 -25.297 1 94.62 90 ARG A O 1
ATOM 685 N N . ASN A 1 91 ? -5.043 -23.875 -23.438 1 93.5 91 ASN A N 1
ATOM 686 C CA . ASN A 1 91 ? -5.977 -24.562 -22.562 1 93.5 91 ASN A CA 1
ATOM 687 C C . ASN A 1 91 ? -5.566 -26.016 -22.328 1 93.5 91 ASN A C 1
ATOM 689 O O . ASN A 1 91 ? -4.449 -26.406 -22.672 1 93.5 91 ASN A O 1
ATOM 693 N N . THR A 1 92 ? -6.418 -26.875 -21.75 1 95.56 92 THR A N 1
ATOM 694 C CA . THR A 1 92 ? -5.98 -28.125 -21.141 1 95.56 92 THR A CA 1
ATOM 695 C C . THR A 1 92 ? -5.898 -29.234 -22.188 1 95.56 92 THR A C 1
ATOM 697 O O . THR A 1 92 ? -5.113 -30.172 -22.047 1 95.56 92 THR A O 1
ATOM 700 N N . ALA A 1 93 ? -6.66 -29.219 -23.234 1 97.5 93 ALA A N 1
ATOM 701 C CA . ALA A 1 93 ? -6.707 -30.344 -24.172 1 97.5 93 ALA A CA 1
ATOM 702 C C . ALA A 1 93 ? -5.375 -30.5 -24.906 1 97.5 93 ALA A C 1
ATOM 704 O O . ALA A 1 93 ? -4.758 -31.562 -24.859 1 97.5 93 ALA A O 1
ATOM 705 N N . PRO A 1 94 ? -4.879 -29.438 -25.578 1 97.44 94 PRO A N 1
ATOM 706 C CA . PRO A 1 94 ? -3.584 -29.609 -26.234 1 97.44 94 PRO A CA 1
ATOM 707 C C . PRO A 1 94 ? -2.473 -30.016 -25.281 1 97.44 94 PRO A C 1
ATOM 709 O O . PRO A 1 94 ? -1.646 -30.859 -25.609 1 97.44 94 PRO A O 1
ATOM 712 N N . ALA A 1 95 ? -2.443 -29.438 -24.109 1 96.94 95 ALA A N 1
ATOM 713 C CA . ALA A 1 95 ? -1.422 -29.734 -23.109 1 96.94 95 ALA A CA 1
ATOM 714 C C . ALA A 1 95 ? -1.467 -31.203 -22.688 1 96.94 95 ALA A C 1
ATOM 716 O O . ALA A 1 95 ? -0.436 -31.875 -22.672 1 96.94 95 ALA A O 1
ATOM 717 N N . LEU A 1 96 ? -2.643 -31.656 -22.391 1 97.69 96 LEU A N 1
ATOM 718 C CA . LEU A 1 96 ? -2.809 -33.031 -21.891 1 97.69 96 LEU A CA 1
ATOM 719 C C . LEU A 1 96 ? -2.539 -34.031 -23 1 97.69 96 LEU A C 1
ATOM 721 O O . LEU A 1 96 ? -1.978 -35.094 -22.734 1 97.69 96 LEU A O 1
ATOM 725 N N . MET A 1 97 ? -2.945 -33.75 -24.188 1 97.88 97 MET A N 1
ATOM 726 C CA . MET A 1 97 ? -2.68 -34.656 -25.312 1 97.88 97 MET A CA 1
ATOM 727 C C . MET A 1 97 ? -1.182 -34.75 -25.578 1 97.88 97 MET A C 1
ATOM 729 O O . MET A 1 97 ? -0.677 -35.844 -25.859 1 97.88 97 MET A O 1
ATOM 733 N N . ALA A 1 98 ? -0.529 -33.656 -25.531 1 97.5 98 ALA A N 1
ATOM 734 C CA . ALA A 1 98 ? 0.923 -33.656 -25.703 1 97.5 98 ALA A CA 1
ATOM 735 C C . ALA A 1 98 ? 1.583 -34.531 -24.625 1 97.5 98 ALA A C 1
ATOM 737 O O . ALA A 1 98 ? 2.488 -35.312 -24.938 1 97.5 98 ALA A O 1
ATOM 738 N N . ALA A 1 99 ? 1.112 -34.406 -23.422 1 97.88 99 ALA A N 1
ATOM 739 C CA . ALA A 1 99 ? 1.635 -35.219 -22.328 1 97.88 99 ALA A CA 1
ATOM 740 C C . ALA A 1 99 ? 1.386 -36.688 -22.578 1 97.88 99 ALA A C 1
ATOM 742 O O . ALA A 1 99 ? 2.277 -37.531 -22.375 1 97.88 99 ALA A O 1
ATOM 743 N N . ALA A 1 100 ? 0.207 -37.062 -23 1 98.31 100 ALA A N 1
ATOM 744 C CA . ALA A 1 100 ? -0.168 -38.438 -23.234 1 98.31 100 ALA A CA 1
ATOM 745 C C . ALA A 1 100 ? 0.694 -39.062 -24.328 1 98.31 100 ALA A C 1
ATOM 747 O O . ALA A 1 100 ? 1.19 -40.188 -24.188 1 98.31 100 ALA A O 1
ATOM 748 N N . VAL A 1 101 ? 0.839 -38.344 -25.438 1 97.75 101 VAL A N 1
ATOM 749 C CA . VAL A 1 101 ? 1.637 -38.844 -26.547 1 97.75 101 VAL A CA 1
ATOM 750 C C . VAL A 1 101 ? 3.086 -39.031 -26.109 1 97.75 101 VAL A C 1
ATOM 752 O O . VAL A 1 101 ? 3.691 -40.062 -26.359 1 97.75 101 VAL A O 1
ATOM 755 N N . LEU A 1 102 ? 3.639 -38.031 -25.438 1 96.88 102 LEU A N 1
ATOM 756 C CA . LEU A 1 102 ? 5.016 -38.094 -24.953 1 96.88 102 LEU A CA 1
ATOM 757 C C . LEU A 1 102 ? 5.227 -39.281 -24.016 1 96.88 102 LEU A C 1
ATOM 759 O O . LEU A 1 102 ? 6.195 -40.031 -24.172 1 96.88 102 LEU A O 1
ATOM 763 N N . LEU A 1 103 ? 4.355 -39.438 -23.062 1 96.81 103 LEU A N 1
ATOM 764 C CA . LEU A 1 103 ? 4.512 -40.469 -22.047 1 96.81 103 LEU A CA 1
ATOM 765 C C . LEU A 1 103 ? 4.281 -41.875 -22.641 1 96.81 103 LEU A C 1
ATOM 767 O O . LEU A 1 103 ? 4.914 -42.844 -22.219 1 96.81 103 LEU A O 1
ATOM 771 N N . ALA A 1 104 ? 3.346 -41.969 -23.578 1 97.06 104 ALA A N 1
ATOM 772 C CA . ALA A 1 104 ? 3.15 -43.25 -24.281 1 97.06 104 ALA A CA 1
ATOM 773 C C . ALA A 1 104 ? 4.434 -43.688 -24.984 1 97.06 104 ALA A C 1
ATOM 775 O O . ALA A 1 104 ? 4.781 -44.875 -24.969 1 97.06 104 ALA A O 1
ATOM 776 N N . GLU A 1 105 ? 5.09 -42.719 -25.578 1 94.69 105 GLU A N 1
ATOM 777 C CA . GLU A 1 105 ? 6.328 -43 -26.297 1 94.69 105 GLU A CA 1
ATOM 778 C C . GLU A 1 105 ? 7.434 -43.438 -25.328 1 94.69 105 GLU A C 1
ATOM 780 O O . GLU A 1 105 ? 8.211 -44.344 -25.625 1 94.69 105 GLU A O 1
ATOM 785 N N . ARG A 1 106 ? 7.496 -42.844 -24.188 1 93.62 106 ARG A N 1
ATOM 786 C CA . ARG A 1 106 ? 8.609 -43.031 -23.266 1 93.62 106 ARG A CA 1
ATOM 787 C C . ARG A 1 106 ? 8.359 -44.219 -22.359 1 93.62 106 ARG A C 1
ATOM 789 O O . ARG A 1 106 ? 9.305 -44.906 -21.969 1 93.62 106 ARG A O 1
ATOM 796 N N . HIS A 1 107 ? 7.098 -44.469 -22.016 1 95.56 107 HIS A N 1
ATOM 797 C CA . HIS A 1 107 ? 6.832 -45.438 -20.953 1 95.56 107 HIS A CA 1
ATOM 798 C C . HIS A 1 107 ? 5.832 -46.5 -21.406 1 95.56 107 HIS A C 1
ATOM 800 O O . HIS A 1 107 ? 5.449 -47.375 -20.625 1 95.56 107 HIS A O 1
ATOM 806 N N . GLY A 1 108 ? 5.41 -46.438 -22.594 1 96.56 108 GLY A N 1
ATOM 807 C CA . GLY A 1 108 ? 4.426 -47.375 -23.109 1 96.56 108 GLY A CA 1
ATOM 808 C C . GLY A 1 108 ? 3.006 -46.844 -23.047 1 96.56 108 GLY A C 1
ATOM 809 O O . GLY A 1 108 ? 2.662 -46.062 -22.141 1 96.56 108 GLY A O 1
ATOM 810 N N . ALA A 1 109 ? 2.168 -47.281 -23.891 1 97 109 ALA A N 1
ATOM 811 C CA . ALA A 1 109 ? 0.804 -46.781 -24.047 1 97 109 ALA A CA 1
ATOM 812 C C . ALA A 1 109 ? -0.066 -47.188 -22.859 1 97 109 ALA A C 1
ATOM 814 O O . ALA A 1 109 ? -1.108 -46.594 -22.609 1 97 109 ALA A O 1
ATOM 815 N N . ASP A 1 110 ? 0.378 -48.188 -22.125 1 97.06 110 ASP A N 1
ATOM 816 C CA . ASP A 1 110 ? -0.425 -48.719 -21.031 1 97.06 110 ASP A CA 1
ATOM 817 C C . ASP A 1 110 ? -0.178 -47.938 -19.75 1 97.06 110 ASP A C 1
ATOM 819 O O . ASP A 1 110 ? -0.853 -48.156 -18.734 1 97.06 110 ASP A O 1
ATOM 823 N N . CYS A 1 111 ? 0.79 -47.031 -19.781 1 97.5 111 CYS A N 1
ATOM 824 C CA . CYS A 1 111 ? 1.012 -46.25 -18.578 1 97.5 111 CYS A CA 1
ATOM 825 C C . CYS A 1 111 ? -0.226 -45.438 -18.219 1 97.5 111 CYS A C 1
ATOM 827 O O . CYS A 1 111 ? -0.983 -45.031 -19.109 1 97.5 111 CYS A O 1
ATOM 829 N N . LYS A 1 112 ? -0.508 -45.219 -16.953 1 98.56 112 LYS A N 1
ATOM 830 C CA . LYS A 1 112 ? -1.656 -44.469 -16.469 1 98.56 112 LYS A CA 1
ATOM 831 C C . LYS A 1 112 ? -1.252 -43.031 -16.078 1 98.56 112 LYS A C 1
ATOM 833 O O . LYS A 1 112 ? -0.271 -42.844 -15.359 1 98.56 112 LYS A O 1
ATOM 838 N N . LEU A 1 113 ? -1.961 -42.094 -16.625 1 98.75 113 LEU A N 1
ATOM 839 C CA . LEU A 1 113 ? -1.755 -40.688 -16.297 1 98.75 113 LEU A CA 1
ATOM 840 C C . LEU A 1 113 ? -2.721 -40.219 -15.211 1 98.75 113 LEU A C 1
ATOM 842 O O . LEU A 1 113 ? -3.928 -40.469 -15.305 1 98.75 113 LEU A O 1
ATOM 846 N N . LEU A 1 114 ? -2.221 -39.688 -14.141 1 98.81 114 LEU A N 1
ATOM 847 C CA . LEU A 1 114 ? -3.008 -38.969 -13.148 1 98.81 114 LEU A CA 1
ATOM 848 C C . LEU A 1 114 ? -2.863 -37.469 -13.344 1 98.81 114 LEU A C 1
ATOM 850 O O . LEU A 1 114 ? -1.829 -36.906 -12.992 1 98.81 114 LEU A O 1
ATOM 854 N N . VAL A 1 115 ? -3.904 -36.844 -13.836 1 98.75 115 VAL A N 1
ATOM 855 C CA . VAL A 1 115 ? -3.859 -35.438 -14.211 1 98.75 115 VAL A CA 1
ATOM 856 C C . VAL A 1 115 ? -4.285 -34.562 -13.023 1 98.75 115 VAL A C 1
ATOM 858 O O . VAL A 1 115 ? -5.391 -34.75 -12.5 1 98.75 115 VAL A O 1
ATOM 861 N N . LEU A 1 116 ? -3.443 -33.688 -12.703 1 98.12 116 LEU A N 1
ATOM 862 C CA . LEU A 1 116 ? -3.682 -32.812 -11.547 1 98.12 116 LEU A CA 1
ATOM 863 C C . LEU A 1 116 ? -3.482 -31.344 -11.906 1 98.12 116 LEU A C 1
ATOM 865 O O . LEU A 1 116 ? -2.379 -30.938 -12.273 1 98.12 116 LEU A O 1
ATOM 869 N N . PRO A 1 117 ? -4.594 -30.516 -11.797 1 96.19 117 PRO A N 1
ATOM 870 C CA . PRO A 1 117 ? -4.355 -29.062 -11.859 1 96.19 117 PRO A CA 1
ATOM 871 C C . PRO A 1 117 ? -3.443 -28.578 -10.734 1 96.19 117 PRO A C 1
ATOM 873 O O . PRO A 1 117 ? -3.529 -29.062 -9.609 1 96.19 117 PRO A O 1
ATOM 876 N N . ALA A 1 118 ? -2.619 -27.578 -11.031 1 96.06 118 ALA A N 1
ATOM 877 C CA . ALA A 1 118 ? -1.561 -27.141 -10.125 1 96.06 118 ALA A CA 1
ATOM 878 C C . ALA A 1 118 ? -2.107 -26.203 -9.062 1 96.06 118 ALA A C 1
ATOM 880 O O . ALA A 1 118 ? -1.387 -25.812 -8.141 1 96.06 118 ALA A O 1
ATOM 881 N N . ASP A 1 119 ? -3.367 -25.875 -9.094 1 91.81 119 ASP A N 1
ATOM 882 C CA . ASP A 1 119 ? -3.844 -24.75 -8.289 1 91.81 119 ASP A CA 1
ATOM 883 C C . ASP A 1 119 ? -5.008 -25.172 -7.395 1 91.81 119 ASP A C 1
ATOM 885 O O . ASP A 1 119 ? -5.848 -24.344 -7.031 1 91.81 119 ASP A O 1
ATOM 889 N N . HIS A 1 120 ? -5.109 -26.5 -7.102 1 93.56 120 HIS A N 1
ATOM 890 C CA . HIS A 1 120 ? -6.121 -26.984 -6.172 1 93.56 120 HIS A CA 1
ATOM 891 C C . HIS A 1 120 ? -5.539 -27.172 -4.773 1 93.56 120 HIS A C 1
ATOM 893 O O . HIS A 1 120 ? -4.332 -27.344 -4.613 1 93.56 120 HIS A O 1
ATOM 899 N N . LEU A 1 121 ? -6.41 -27.062 -3.855 1 93.94 121 LEU A N 1
ATOM 900 C CA . LEU A 1 121 ? -6.027 -27.375 -2.48 1 93.94 121 LEU A CA 1
ATOM 901 C C . LEU A 1 121 ? -6.809 -28.562 -1.953 1 93.94 121 LEU A C 1
ATOM 903 O O . LEU A 1 121 ? -8.039 -28.562 -1.976 1 93.94 121 LEU A O 1
ATOM 907 N N . ILE A 1 122 ? -6.125 -29.578 -1.611 1 95.31 122 ILE A N 1
ATOM 908 C CA . ILE A 1 122 ? -6.641 -30.797 -0.997 1 95.31 122 ILE A CA 1
ATOM 909 C C . ILE A 1 122 ? -5.855 -31.109 0.275 1 95.31 122 ILE A C 1
ATOM 911 O O . ILE A 1 122 ? -4.648 -31.359 0.222 1 95.31 122 ILE A O 1
ATOM 915 N N . ARG A 1 123 ? -6.488 -31.156 1.455 1 90.75 123 ARG A N 1
ATOM 916 C CA . ARG A 1 123 ? -5.828 -31.391 2.736 1 90.75 123 ARG A CA 1
ATOM 917 C C . ARG A 1 123 ? -5.902 -32.844 3.131 1 90.75 123 ARG A C 1
ATOM 919 O O . ARG A 1 123 ? -4.988 -33.375 3.768 1 90.75 123 ARG A O 1
ATOM 926 N N . ASP A 1 124 ? -6.984 -33.469 2.768 1 94.94 124 ASP A N 1
ATOM 927 C CA . ASP A 1 124 ? -7.195 -34.906 3.049 1 94.94 124 ASP A CA 1
ATOM 928 C C . ASP A 1 124 ? -6.434 -35.781 2.057 1 94.94 124 ASP A C 1
ATOM 930 O O . ASP A 1 124 ? -7.031 -36.375 1.163 1 94.94 124 ASP A O 1
ATOM 934 N N . VAL A 1 125 ? -5.184 -35.969 2.365 1 94.5 125 VAL A N 1
ATOM 935 C CA . VAL A 1 125 ? -4.277 -36.656 1.455 1 94.5 125 VAL A CA 1
ATOM 936 C C . VAL A 1 125 ? -4.625 -38.156 1.408 1 94.5 125 VAL A C 1
ATOM 938 O O . VAL A 1 125 ? -4.488 -38.781 0.366 1 94.5 125 VAL A O 1
ATOM 941 N N . GLU A 1 126 ? -5.125 -38.656 2.51 1 95.94 126 GLU A N 1
ATOM 942 C CA . GLU A 1 126 ? -5.512 -40.062 2.545 1 95.94 126 GLU A CA 1
ATOM 943 C C . GLU A 1 126 ? -6.738 -40.312 1.673 1 95.94 126 GLU A C 1
ATOM 945 O O . GLU A 1 126 ? -6.77 -41.281 0.907 1 95.94 126 GLU A O 1
ATOM 950 N N . GLY A 1 127 ? -7.711 -39.438 1.913 1 97.19 127 GLY A N 1
ATOM 951 C CA . GLY A 1 127 ? -8.883 -39.531 1.06 1 97.19 127 GLY A CA 1
ATOM 952 C C . GLY A 1 127 ? -8.562 -39.375 -0.415 1 97.19 127 GLY A C 1
ATOM 953 O O . GLY A 1 127 ? -9.141 -40.094 -1.255 1 97.19 127 GLY A O 1
ATOM 954 N N . PHE A 1 128 ? -7.672 -38.625 -0.675 1 97.94 128 PHE A N 1
ATOM 955 C CA . PHE A 1 128 ? -7.215 -38.406 -2.045 1 97.94 128 PHE A CA 1
ATOM 956 C C . PHE A 1 128 ? -6.562 -39.688 -2.59 1 97.94 128 PHE A C 1
ATOM 958 O O . PHE A 1 128 ? -6.887 -40.125 -3.691 1 97.94 128 PHE A O 1
ATOM 965 N N . ALA A 1 129 ? -5.676 -40.219 -1.817 1 97.88 129 ALA A N 1
ATOM 966 C CA . ALA A 1 129 ? -4.988 -41.469 -2.225 1 97.88 129 ALA A CA 1
ATOM 967 C C . ALA A 1 129 ? -5.98 -42.594 -2.477 1 97.88 129 ALA A C 1
ATOM 969 O O . ALA A 1 129 ? -5.816 -43.375 -3.42 1 97.88 129 ALA A O 1
ATOM 970 N N . ASP A 1 130 ? -6.945 -42.656 -1.665 1 97.69 130 ASP A N 1
ATOM 971 C CA . ASP A 1 130 ? -7.977 -43.656 -1.825 1 97.69 130 ASP A CA 1
ATOM 972 C C . ASP A 1 130 ? -8.727 -43.5 -3.141 1 97.69 130 ASP A C 1
ATOM 974 O O . ASP A 1 130 ? -8.984 -44.469 -3.854 1 97.69 130 ASP A O 1
ATOM 978 N N . ALA A 1 131 ? -9.117 -42.281 -3.354 1 98.19 131 ALA A N 1
ATOM 979 C CA . ALA A 1 131 ? -9.812 -41.969 -4.602 1 98.19 131 ALA A CA 1
ATOM 980 C C . ALA A 1 131 ? -8.938 -42.312 -5.809 1 98.19 131 ALA A C 1
ATOM 982 O O . ALA A 1 131 ? -9.422 -42.844 -6.812 1 98.19 131 ALA A O 1
ATOM 983 N N . VAL A 1 132 ? -7.68 -42 -5.738 1 98.56 132 VAL A N 1
ATOM 984 C CA . VAL A 1 132 ? -6.742 -42.25 -6.824 1 98.56 132 VAL A CA 1
ATOM 985 C C . VAL A 1 132 ? -6.629 -43.781 -7.055 1 98.56 132 VAL A C 1
ATOM 987 O O . VAL A 1 132 ? -6.551 -44.219 -8.203 1 98.56 132 VAL A O 1
ATOM 990 N N . ALA A 1 133 ? -6.621 -44.562 -6.008 1 98.06 133 ALA A N 1
ATOM 991 C CA . ALA A 1 133 ? -6.547 -46 -6.137 1 98.06 133 ALA A CA 1
ATOM 992 C C . ALA A 1 133 ? -7.746 -46.562 -6.91 1 98.06 133 ALA A C 1
ATOM 994 O O . ALA A 1 133 ? -7.594 -47.406 -7.773 1 98.06 133 ALA A O 1
ATOM 995 N N . ARG A 1 134 ? -8.875 -46.062 -6.57 1 98.38 134 ARG A N 1
ATOM 996 C CA . ARG A 1 134 ? -10.078 -46.5 -7.285 1 98.38 134 ARG A CA 1
ATOM 997 C C . ARG A 1 134 ? -10.023 -46.062 -8.742 1 98.38 134 ARG A C 1
ATOM 999 O O . ARG A 1 134 ? -10.359 -46.812 -9.641 1 98.38 134 ARG A O 1
ATOM 1006 N N . ALA A 1 135 ? -9.625 -44.844 -8.945 1 98.69 135 ALA A N 1
ATOM 1007 C CA . ALA A 1 135 ? -9.508 -44.312 -10.305 1 98.69 135 ALA A CA 1
ATOM 1008 C C . ALA A 1 135 ? -8.516 -45.125 -11.117 1 98.69 135 ALA A C 1
ATOM 1010 O O . ALA A 1 135 ? -8.734 -45.375 -12.305 1 98.69 135 ALA A O 1
ATOM 1011 N N . ARG A 1 136 ? -7.445 -45.469 -10.5 1 98.25 136 ARG A N 1
ATOM 1012 C CA . ARG A 1 136 ? -6.41 -46.281 -11.141 1 98.25 136 ARG A CA 1
ATOM 1013 C C . ARG A 1 136 ? -6.973 -47.594 -11.625 1 98.25 136 ARG A C 1
ATOM 1015 O O . ARG A 1 136 ? -6.656 -48.062 -12.734 1 98.25 136 ARG A O 1
ATOM 1022 N N . ARG A 1 137 ? -7.762 -48.281 -10.812 1 98.19 137 ARG A N 1
ATOM 1023 C CA . ARG A 1 137 ? -8.375 -49.531 -11.188 1 98.19 137 ARG A CA 1
ATOM 1024 C C . ARG A 1 137 ? -9.305 -49.375 -12.383 1 98.19 137 ARG A C 1
ATOM 1026 O O . ARG A 1 137 ? -9.227 -50.156 -13.344 1 98.19 137 ARG A O 1
ATOM 1033 N N . LEU A 1 138 ? -10.086 -48.375 -12.344 1 98.44 138 LEU A N 1
ATOM 1034 C CA . LEU A 1 138 ? -11.016 -48.125 -13.438 1 98.44 138 LEU A CA 1
ATOM 1035 C C . LEU A 1 138 ? -10.273 -47.75 -14.711 1 98.44 138 LEU A C 1
ATOM 1037 O O . LEU A 1 138 ? -10.664 -48.156 -15.805 1 98.44 138 LEU A O 1
ATOM 1041 N N . ALA A 1 139 ? -9.273 -46.938 -14.57 1 98.56 139 ALA A N 1
ATOM 1042 C CA . ALA A 1 139 ? -8.453 -46.594 -15.727 1 98.56 139 ALA A CA 1
ATOM 1043 C C . ALA A 1 139 ? -7.844 -47.812 -16.375 1 98.56 139 ALA A C 1
ATOM 1045 O O . ALA A 1 139 ? -7.742 -47.906 -17.594 1 98.56 139 ALA A O 1
ATOM 1046 N N . GLY A 1 140 ? -7.426 -48.719 -15.539 1 97.25 140 GLY A N 1
ATOM 1047 C CA . GLY A 1 140 ? -6.883 -49.969 -16.031 1 97.25 140 GLY A CA 1
ATOM 1048 C C . GLY A 1 140 ? -7.867 -50.75 -16.875 1 97.25 140 GLY A C 1
ATOM 1049 O O . GLY A 1 140 ? -7.465 -51.594 -17.688 1 97.25 140 GLY A O 1
ATOM 1050 N N . GLU A 1 141 ? -9.102 -50.5 -16.625 1 97.12 141 GLU A N 1
ATOM 1051 C CA . GLU A 1 141 ? -10.156 -51.188 -17.375 1 97.12 141 GLU A CA 1
ATOM 1052 C C . GLU A 1 141 ? -10.516 -50.406 -18.641 1 97.12 141 GLU A C 1
ATOM 1054 O O . GLU A 1 141 ? -11.445 -50.781 -19.359 1 97.12 141 GLU A O 1
ATOM 1059 N N . GLY A 1 142 ? -9.812 -49.344 -18.875 1 97.12 142 GLY A N 1
ATOM 1060 C CA . GLY A 1 142 ? -9.961 -48.594 -20.125 1 97.12 142 GLY A CA 1
ATOM 1061 C C . GLY A 1 142 ? -10.844 -47.375 -20 1 97.12 142 GLY A C 1
ATOM 1062 O O . GLY A 1 142 ? -11.125 -46.719 -21 1 97.12 142 GLY A O 1
ATOM 1063 N N . TYR A 1 143 ? -11.312 -47 -18.812 1 98.44 143 TYR A N 1
ATOM 1064 C CA . TYR A 1 143 ? -12.18 -45.844 -18.609 1 98.44 143 TYR A CA 1
ATOM 1065 C C . TYR A 1 143 ? -11.367 -44.562 -18.609 1 98.44 143 TYR A C 1
ATOM 1067 O O . TYR A 1 143 ? -10.242 -44.531 -18.094 1 98.44 143 TYR A O 1
ATOM 1075 N N . LEU A 1 144 ? -11.953 -43.531 -19.172 1 98.69 144 LEU A N 1
ATOM 1076 C CA . LEU A 1 144 ? -11.516 -42.156 -18.859 1 98.69 144 LEU A CA 1
ATOM 1077 C C . LEU A 1 144 ? -12.164 -41.688 -17.562 1 98.69 144 LEU A C 1
ATOM 1079 O O . LEU A 1 144 ? -13.352 -41.344 -17.547 1 98.69 144 LEU A O 1
ATOM 1083 N N . VAL A 1 145 ? -11.352 -41.625 -16.547 1 98.75 145 VAL A N 1
ATOM 1084 C CA . VAL A 1 145 ? -11.914 -41.438 -15.211 1 98.75 145 VAL A CA 1
ATOM 1085 C C . VAL A 1 145 ? -11.789 -39.969 -14.805 1 98.75 145 VAL A C 1
ATOM 1087 O O . VAL A 1 145 ? -10.75 -39.344 -15.039 1 98.75 145 VAL A O 1
ATOM 1090 N N . THR A 1 146 ? -12.812 -39.344 -14.297 1 98.38 146 THR A N 1
ATOM 1091 C CA . THR A 1 146 ? -12.789 -38.062 -13.633 1 98.38 146 THR A CA 1
ATOM 1092 C C . THR A 1 146 ? -13.109 -38.188 -12.148 1 98.38 146 THR A C 1
ATOM 1094 O O . THR A 1 146 ? -13.594 -39.25 -11.711 1 98.38 146 THR A O 1
ATOM 1097 N N . PHE A 1 147 ? -12.695 -37.188 -11.391 1 98.38 147 PHE A N 1
ATOM 1098 C CA . PHE A 1 147 ? -12.945 -37.156 -9.953 1 98.38 147 PHE A CA 1
ATOM 1099 C C . PHE A 1 147 ? -14.094 -36.219 -9.625 1 98.38 147 PHE A C 1
ATOM 1101 O O . PHE A 1 147 ? -14.023 -35.031 -9.914 1 98.38 147 PHE A O 1
ATOM 1108 N N . GLY A 1 148 ? -15.156 -36.75 -9.078 1 97.94 148 GLY A N 1
ATOM 1109 C CA . GLY A 1 148 ? -16.312 -35.969 -8.711 1 97.94 148 GLY A CA 1
ATOM 1110 C C . GLY A 1 148 ? -16.344 -35.594 -7.234 1 97.94 148 GLY A C 1
ATOM 1111 O O . GLY A 1 148 ? -16.422 -36.469 -6.375 1 97.94 148 GLY A O 1
ATOM 1112 N N . ILE A 1 149 ? -16.344 -34.312 -6.93 1 97.31 149 ILE A N 1
ATOM 1113 C CA . ILE A 1 149 ? -16.375 -33.844 -5.547 1 97.31 149 ILE A CA 1
ATOM 1114 C C . ILE A 1 149 ? -17.828 -33.688 -5.094 1 97.31 149 ILE A C 1
ATOM 1116 O O . ILE A 1 149 ? -18.656 -33.125 -5.805 1 97.31 149 ILE A O 1
ATOM 1120 N N . ARG A 1 150 ? -18.094 -34.188 -3.922 1 93.94 150 ARG A N 1
ATOM 1121 C CA . ARG A 1 150 ? -19.438 -34.031 -3.379 1 93.94 150 ARG A CA 1
ATOM 1122 C C . ARG A 1 150 ? -19.766 -32.562 -3.148 1 93.94 150 ARG A C 1
ATOM 1124 O O . ARG A 1 150 ? -19.078 -31.875 -2.404 1 93.94 150 ARG A O 1
ATOM 1131 N N . PRO A 1 151 ? -20.906 -32.125 -3.736 1 94.44 151 PRO A N 1
ATOM 1132 C CA . PRO A 1 151 ? -21.266 -30.719 -3.535 1 94.44 151 PRO A CA 1
ATOM 1133 C C . PRO A 1 151 ? -21.734 -30.422 -2.109 1 94.44 151 PRO A C 1
ATOM 1135 O O . PRO A 1 151 ? -22.5 -31.203 -1.535 1 94.44 151 PRO A O 1
ATOM 1138 N N . LEU A 1 152 ? -21.281 -29.344 -1.535 1 89.94 152 LEU A N 1
ATOM 1139 C CA . LEU A 1 152 ? -21.688 -28.938 -0.197 1 89.94 152 LEU A CA 1
ATOM 1140 C C . LEU A 1 152 ? -22.641 -27.75 -0.263 1 89.94 152 LEU A C 1
ATOM 1142 O O . LEU A 1 152 ? -23.344 -27.453 0.712 1 89.94 152 LEU A O 1
ATOM 1146 N N . HIS A 1 153 ? -22.75 -27.047 -1.321 1 89.31 153 HIS A N 1
ATOM 1147 C CA . HIS A 1 153 ? -23.625 -25.906 -1.616 1 89.31 153 HIS A CA 1
ATOM 1148 C C . HIS A 1 153 ? -23.828 -25.75 -3.119 1 89.31 153 HIS A C 1
ATOM 1150 O O . HIS A 1 153 ? -23.109 -26.359 -3.918 1 89.31 153 HIS A O 1
ATOM 1156 N N . PRO A 1 154 ? -24.844 -25.062 -3.527 1 93 154 PRO A N 1
ATOM 1157 C CA . PRO A 1 154 ? -25.125 -24.891 -4.953 1 93 154 PRO A CA 1
ATOM 1158 C C . PRO A 1 154 ? -24.172 -23.922 -5.637 1 93 154 PRO A C 1
ATOM 1160 O O . PRO A 1 154 ? -24.531 -22.766 -5.867 1 93 154 PRO A O 1
ATOM 1163 N N . GLU A 1 155 ? -23.062 -24.438 -6.047 1 88.06 155 GLU A N 1
ATOM 1164 C CA . GLU A 1 155 ? -22.047 -23.609 -6.691 1 88.06 155 GLU A CA 1
ATOM 1165 C C . GLU A 1 155 ? -22.375 -23.375 -8.164 1 88.06 155 GLU A C 1
ATOM 1167 O O . GLU A 1 155 ? -22.656 -24.328 -8.898 1 88.06 155 GLU A O 1
ATOM 1172 N N . THR A 1 156 ? -22.391 -22.125 -8.523 1 87.5 156 THR A N 1
ATOM 1173 C CA . THR A 1 156 ? -22.766 -21.797 -9.898 1 87.5 156 THR A CA 1
ATOM 1174 C C . THR A 1 156 ? -21.516 -21.641 -10.773 1 87.5 156 THR A C 1
ATOM 1176 O O . THR A 1 156 ? -21.625 -21.578 -12 1 87.5 156 THR A O 1
ATOM 1179 N N . GLY A 1 157 ? -20.328 -21.672 -10.172 1 81.69 157 GLY A N 1
ATOM 1180 C CA . GLY A 1 157 ? -19.109 -21.422 -10.93 1 81.69 157 GLY A CA 1
ATOM 1181 C C . GLY A 1 157 ? -18.406 -22.688 -11.344 1 81.69 157 GLY A C 1
ATOM 1182 O O . GLY A 1 157 ? -17.438 -22.641 -12.102 1 81.69 157 GLY A O 1
ATOM 1183 N N . TYR A 1 158 ? -18.906 -23.844 -10.898 1 88.56 158 TYR A N 1
ATOM 1184 C CA . TYR A 1 158 ? -18.25 -25.109 -11.188 1 88.56 158 TYR A CA 1
ATOM 1185 C C . TYR A 1 158 ? -19.016 -25.891 -12.25 1 88.56 158 TYR A C 1
ATOM 1187 O O . TYR A 1 158 ? -20.188 -25.625 -12.492 1 88.56 158 TYR A O 1
ATOM 1195 N N . GLY A 1 159 ? -18.297 -26.812 -12.914 1 91.75 159 GLY A N 1
ATOM 1196 C CA . GLY A 1 159 ? -18.969 -27.859 -13.672 1 91.75 159 GLY A CA 1
ATOM 1197 C C . GLY A 1 159 ? -19.484 -29 -12.805 1 91.75 159 GLY A C 1
ATOM 1198 O O . GLY A 1 159 ? -18.969 -29.203 -11.703 1 91.75 159 GLY A O 1
ATOM 1199 N N . TYR A 1 160 ? -20.562 -29.609 -13.344 1 96.25 160 TYR A N 1
ATOM 1200 C CA . TYR A 1 160 ? -21.141 -30.75 -12.641 1 96.25 160 TYR A CA 1
ATOM 1201 C C . TYR A 1 160 ? -21.078 -32.031 -13.492 1 96.25 160 TYR A C 1
ATOM 1203 O O . TYR A 1 160 ? -21 -31.938 -14.719 1 96.25 160 TYR A O 1
ATOM 1211 N N . ILE A 1 161 ? -21 -33.125 -12.797 1 97.38 161 ILE A N 1
ATOM 1212 C CA . ILE A 1 161 ? -21.047 -34.438 -13.422 1 97.38 161 ILE A CA 1
ATOM 1213 C C . ILE A 1 161 ? -22.234 -35.219 -12.891 1 97.38 161 ILE A C 1
ATOM 1215 O O . ILE A 1 161 ? -22.406 -35.375 -11.68 1 97.38 161 ILE A O 1
ATOM 1219 N N . ARG A 1 162 ? -23.078 -35.688 -13.781 1 97.38 162 ARG A N 1
ATOM 1220 C CA . ARG A 1 162 ? -24.188 -36.531 -13.398 1 97.38 162 ARG A CA 1
ATOM 1221 C C . ARG A 1 162 ? -23.766 -38 -13.383 1 97.38 162 ARG A C 1
ATOM 1223 O O . ARG A 1 162 ? -23.297 -38.531 -14.391 1 97.38 162 ARG A O 1
ATOM 1230 N N . ARG A 1 163 ? -24 -38.688 -12.281 1 97.56 163 ARG A N 1
ATOM 1231 C CA . ARG A 1 163 ? -23.656 -40.094 -12.133 1 97.56 163 ARG A CA 1
ATOM 1232 C C . ARG A 1 163 ? -24.656 -41 -12.852 1 97.56 163 ARG A C 1
ATOM 1234 O O . ARG A 1 163 ? -25.859 -40.75 -12.789 1 97.56 163 ARG A O 1
ATOM 1241 N N . GLY A 1 164 ? -24.078 -41.938 -13.531 1 97 164 GLY A N 1
ATOM 1242 C CA . GLY A 1 164 ? -24.875 -43 -14.109 1 97 164 GLY A CA 1
ATOM 1243 C C . GLY A 1 164 ? -24.844 -44.281 -13.305 1 97 164 GLY A C 1
ATOM 1244 O O . GLY A 1 164 ? -24.938 -44.25 -12.07 1 97 164 GLY A O 1
ATOM 1245 N N . ASP A 1 165 ? -24.719 -45.406 -14 1 96.94 165 ASP A N 1
ATOM 1246 C CA . ASP A 1 165 ? -24.719 -46.719 -13.359 1 96.94 165 ASP A CA 1
ATOM 1247 C C . ASP A 1 165 ? -23.438 -46.969 -12.57 1 96.94 165 ASP A C 1
ATOM 1249 O O . ASP A 1 165 ? -22.359 -46.5 -12.977 1 96.94 165 ASP A O 1
ATOM 1253 N N . ALA A 1 166 ? -23.547 -47.688 -11.516 1 97.5 166 ALA A N 1
ATOM 1254 C CA . ALA A 1 166 ? -22.391 -48.031 -10.695 1 97.5 166 ALA A CA 1
ATOM 1255 C C . ALA A 1 166 ? -21.453 -48.969 -11.445 1 97.5 166 ALA A C 1
ATOM 1257 O O . ALA A 1 166 ? -21.906 -49.844 -12.18 1 97.5 166 ALA A O 1
ATOM 1258 N N . ILE A 1 167 ? -20.219 -48.688 -11.32 1 97.75 167 ILE A N 1
ATOM 1259 C CA . ILE A 1 167 ? -19.188 -49.594 -11.805 1 97.75 167 ILE A CA 1
ATOM 1260 C C . ILE A 1 167 ? -18.484 -50.25 -10.625 1 97.75 167 ILE A C 1
ATOM 1262 O O . ILE A 1 167 ? -17.5 -49.75 -10.102 1 97.75 167 ILE A O 1
ATOM 1266 N N . GLY A 1 168 ? -19 -51.406 -10.281 1 94.62 168 GLY A N 1
ATOM 1267 C CA . GLY A 1 168 ? -18.5 -52.031 -9.062 1 94.62 168 GLY A CA 1
ATOM 1268 C C . GLY A 1 168 ? -18.594 -51.125 -7.852 1 94.62 168 GLY A C 1
ATOM 1269 O O . GLY A 1 168 ? -19.641 -50.5 -7.625 1 94.62 168 GLY A O 1
ATOM 1270 N N . SER A 1 169 ? -17.5 -51.156 -7.059 1 94.12 169 SER A N 1
ATOM 1271 C CA . SER A 1 169 ? -17.453 -50.312 -5.867 1 94.12 169 SER A CA 1
ATOM 1272 C C . SER A 1 169 ? -16.547 -49.094 -6.09 1 94.12 169 SER A C 1
ATOM 1274 O O . SER A 1 169 ? -16.375 -48.281 -5.184 1 94.12 169 SER A O 1
ATOM 1276 N N . ASP A 1 170 ? -16.109 -49 -7.273 1 95.06 170 ASP A N 1
ATOM 1277 C CA . ASP A 1 170 ? -15.047 -48.031 -7.488 1 95.06 170 ASP A CA 1
ATOM 1278 C C . ASP A 1 170 ? -15.602 -46.688 -7.973 1 95.06 170 ASP A C 1
ATOM 1280 O O . ASP A 1 170 ? -14.992 -45.625 -7.758 1 95.06 170 ASP A O 1
ATOM 1284 N N . GLY A 1 171 ? -16.75 -46.75 -8.672 1 97.62 171 GLY A N 1
ATOM 1285 C CA . GLY A 1 171 ? -17.266 -45.5 -9.203 1 97.62 171 GLY A CA 1
ATOM 1286 C C . GLY A 1 171 ? -18.531 -45.688 -10.008 1 97.62 171 GLY A C 1
ATOM 1287 O O . GLY A 1 171 ? -19.312 -46.625 -9.766 1 97.62 171 GLY A O 1
ATOM 1288 N N . PHE A 1 172 ? -18.844 -44.719 -10.812 1 98.38 172 PHE A N 1
ATOM 1289 C CA . PHE A 1 172 ? -20.047 -44.688 -11.641 1 98.38 172 PHE A CA 1
ATOM 1290 C C . PHE A 1 172 ? -19.703 -44.312 -13.078 1 98.38 172 PHE A C 1
ATOM 1292 O O . PHE A 1 172 ? -18.703 -43.625 -13.336 1 98.38 172 PHE A O 1
ATOM 1299 N N . GLU A 1 173 ? -20.516 -44.812 -13.984 1 98 173 GLU A N 1
ATOM 1300 C CA . GLU A 1 173 ? -20.469 -44.281 -15.336 1 98 173 GLU A CA 1
ATOM 1301 C C . GLU A 1 173 ? -20.859 -42.781 -15.336 1 98 173 GLU A C 1
ATOM 1303 O O . GLU A 1 173 ? -21.609 -42.344 -14.477 1 98 173 GLU A O 1
ATOM 1308 N N . VAL A 1 174 ? -20.328 -42.031 -16.25 1 97.75 174 VAL A N 1
ATOM 1309 C CA . VAL A 1 174 ? -20.734 -40.625 -16.391 1 97.75 174 VAL A CA 1
ATOM 1310 C C . VAL A 1 174 ? -21.938 -40.531 -17.328 1 97.75 174 VAL A C 1
ATOM 1312 O O . VAL A 1 174 ? -21.844 -40.938 -18.5 1 97.75 174 VAL A O 1
ATOM 1315 N N . GLU A 1 175 ? -22.969 -40 -16.828 1 96.38 175 GLU A N 1
ATOM 1316 C CA . GLU A 1 175 ? -24.156 -39.812 -17.656 1 96.38 175 GLU A CA 1
ATOM 1317 C C . GLU A 1 175 ? -24.125 -38.5 -18.422 1 96.38 175 GLU A C 1
ATOM 1319 O O . GLU A 1 175 ? -24.531 -38.438 -19.578 1 96.38 175 GLU A O 1
ATOM 1324 N N . ALA A 1 176 ? -23.688 -37.5 -17.719 1 94.69 176 ALA A N 1
ATOM 1325 C CA . ALA A 1 176 ? -23.641 -36.188 -18.391 1 94.69 176 ALA A CA 1
ATOM 1326 C C . ALA A 1 176 ? -22.672 -35.25 -17.688 1 94.69 176 ALA A C 1
ATOM 1328 O O . ALA A 1 176 ? -22.422 -35.406 -16.484 1 94.69 176 ALA A O 1
ATOM 1329 N N . PHE A 1 177 ? -22.078 -34.375 -18.469 1 94.75 177 PHE A N 1
ATOM 1330 C CA . PHE A 1 177 ? -21.391 -33.188 -17.969 1 94.75 177 PHE A CA 1
ATOM 1331 C C . PHE A 1 177 ? -22.25 -31.938 -18.125 1 94.75 177 PHE A C 1
ATOM 1333 O O . PHE A 1 177 ? -22.922 -31.781 -19.156 1 94.75 177 PHE A O 1
ATOM 1340 N N . VAL A 1 178 ? -22.297 -31.078 -17.078 1 92.56 178 VAL A N 1
ATOM 1341 C CA . VAL A 1 178 ? -23.031 -29.812 -17.172 1 92.56 178 VAL A CA 1
ATOM 1342 C C . VAL A 1 178 ? -22.156 -28.672 -16.688 1 92.56 178 VAL A C 1
ATOM 1344 O O . VAL A 1 178 ? -21.625 -28.703 -15.578 1 92.56 178 VAL A O 1
ATOM 1347 N N . GLU A 1 179 ? -22.031 -27.734 -17.516 1 89.56 179 GLU A N 1
ATOM 1348 C CA . GLU A 1 179 ? -21.141 -26.625 -17.156 1 89.56 179 GLU A CA 1
ATOM 1349 C C . GLU A 1 179 ? -21.922 -25.438 -16.609 1 89.56 179 GLU A C 1
ATOM 1351 O O . GLU A 1 179 ? -22.859 -24.953 -17.25 1 89.56 179 GLU A O 1
ATOM 1356 N N . LYS A 1 180 ? -21.609 -24.969 -15.414 1 85.12 180 LYS A N 1
ATOM 1357 C CA . LYS A 1 180 ? -22.016 -23.719 -14.797 1 85.12 180 LYS A CA 1
ATOM 1358 C C . LYS A 1 180 ? -23.516 -23.531 -14.859 1 85.12 180 LYS A C 1
ATOM 1360 O O . LYS A 1 180 ? -24.016 -22.625 -15.539 1 85.12 180 LYS A O 1
ATOM 1365 N N . PRO A 1 181 ? -24.141 -24.266 -14.078 1 91.75 181 PRO A N 1
ATOM 1366 C CA . PRO A 1 181 ? -25.594 -24.094 -14.008 1 91.75 181 PRO A CA 1
ATOM 1367 C C . PRO A 1 181 ? -26.016 -22.844 -13.242 1 91.75 181 PRO A C 1
ATOM 1369 O O . PRO A 1 181 ? -25.188 -22.234 -12.539 1 91.75 181 PRO A O 1
ATOM 1372 N N . ASP A 1 182 ? -27.219 -22.344 -13.508 1 92.5 182 ASP A N 1
ATOM 1373 C CA . ASP A 1 182 ? -27.75 -21.266 -12.688 1 92.5 182 ASP A CA 1
ATOM 1374 C C . ASP A 1 182 ? -28.016 -21.75 -11.258 1 92.5 182 ASP A C 1
ATOM 1376 O O . ASP A 1 182 ? -27.922 -22.938 -10.977 1 92.5 182 ASP A O 1
ATOM 1380 N N . LEU A 1 183 ? -28.297 -20.812 -10.438 1 92.62 183 LEU A N 1
ATOM 1381 C CA . LEU A 1 183 ? -28.422 -21.125 -9.016 1 92.62 183 LEU A CA 1
ATOM 1382 C C . LEU A 1 183 ? -29.547 -22.109 -8.758 1 92.62 183 LEU A C 1
ATOM 1384 O O . LEU A 1 183 ? -29.375 -23.062 -7.992 1 92.62 183 LEU A O 1
ATOM 1388 N N . ALA A 1 184 ? -30.688 -21.875 -9.32 1 95.69 184 ALA A N 1
ATOM 1389 C CA . ALA A 1 184 ? -31.828 -22.766 -9.133 1 95.69 184 ALA A CA 1
ATOM 1390 C C . ALA A 1 184 ? -31.484 -24.188 -9.586 1 95.69 184 ALA A C 1
ATOM 1392 O O . ALA A 1 184 ? -31.812 -25.156 -8.898 1 95.69 184 ALA A O 1
ATOM 1393 N N . THR A 1 185 ? -30.859 -24.359 -10.703 1 96.31 185 THR A N 1
ATOM 1394 C CA . THR A 1 185 ? -30.438 -25.656 -11.242 1 96.31 185 THR A CA 1
ATOM 1395 C C . THR A 1 185 ? -29.375 -26.297 -10.352 1 96.31 185 THR A C 1
ATOM 1397 O O . THR A 1 185 ? -29.438 -27.5 -10.086 1 96.31 185 THR A O 1
ATOM 1400 N N . ALA A 1 186 ? -28.469 -25.516 -9.891 1 95.44 186 ALA A N 1
ATOM 1401 C CA . ALA A 1 186 ? -27.438 -26 -8.992 1 95.44 186 ALA A CA 1
ATOM 1402 C C . ALA A 1 186 ? -28.031 -26.562 -7.707 1 95.44 186 ALA A C 1
ATOM 1404 O O . ALA A 1 186 ? -27.562 -27.578 -7.184 1 95.44 186 ALA A O 1
ATOM 1405 N N . GLN A 1 187 ? -29.031 -25.859 -7.27 1 96.69 187 GLN A N 1
ATOM 1406 C CA . GLN A 1 187 ? -29.719 -26.344 -6.074 1 96.69 187 GLN A CA 1
ATOM 1407 C C . GLN A 1 187 ? -30.391 -27.688 -6.328 1 96.69 187 GLN A C 1
ATOM 1409 O O . GLN A 1 187 ? -30.359 -28.578 -5.477 1 96.69 187 GLN A O 1
ATOM 1414 N N . ALA A 1 188 ? -31.031 -27.781 -7.418 1 96.69 188 ALA A N 1
ATOM 1415 C CA . ALA A 1 188 ? -31.672 -29.031 -7.789 1 96.69 188 ALA A CA 1
ATOM 1416 C C . ALA A 1 188 ? -30.656 -30.172 -7.859 1 96.69 188 ALA A C 1
ATOM 1418 O O . ALA A 1 188 ? -30.953 -31.312 -7.473 1 96.69 188 ALA A O 1
ATOM 1419 N N . TYR A 1 189 ? -29.516 -29.906 -8.398 1 96.38 189 TYR A N 1
ATOM 1420 C CA . TYR A 1 189 ? -28.453 -30.891 -8.469 1 96.38 189 TYR A CA 1
ATOM 1421 C C . TYR A 1 189 ? -28.031 -31.344 -7.074 1 96.38 189 TYR A C 1
ATOM 1423 O O . TYR A 1 189 ? -27.891 -32.562 -6.82 1 96.38 189 TYR A O 1
ATOM 1431 N N . LEU A 1 190 ? -27.875 -30.359 -6.219 1 95.56 190 LEU A N 1
ATOM 1432 C CA . LEU A 1 190 ? -27.5 -30.641 -4.832 1 95.56 190 LEU A CA 1
ATOM 1433 C C . LEU A 1 190 ? -28.562 -31.516 -4.16 1 95.56 190 LEU A C 1
ATOM 1435 O O . LEU A 1 190 ? -28.219 -32.5 -3.486 1 95.56 190 LEU A O 1
ATOM 1439 N N . ASP A 1 191 ? -29.781 -31.234 -4.328 1 96.56 191 ASP A N 1
ATOM 1440 C CA . ASP A 1 191 ? -30.891 -31.922 -3.686 1 96.56 191 ASP A CA 1
ATOM 1441 C C . ASP A 1 191 ? -31.031 -33.344 -4.203 1 96.56 191 ASP A C 1
ATOM 1443 O O . ASP A 1 191 ? -31.422 -34.25 -3.459 1 96.56 191 ASP A O 1
ATOM 1447 N N . SER A 1 192 ? -30.766 -33.594 -5.406 1 95.94 192 SER A N 1
ATOM 1448 C CA . SER A 1 192 ? -30.906 -34.906 -6.02 1 95.94 192 SER A CA 1
ATOM 1449 C C . SER A 1 192 ? -29.875 -35.875 -5.48 1 95.94 192 SER A C 1
ATOM 1451 O O . SER A 1 192 ? -30.094 -37.094 -5.492 1 95.94 192 SER A O 1
ATOM 1453 N N . GLY A 1 193 ? -28.703 -35.406 -5.195 1 94.5 193 GLY A N 1
ATOM 1454 C CA . GLY A 1 193 ? -27.609 -36.25 -4.715 1 94.5 193 GLY A CA 1
ATOM 1455 C C . GLY A 1 193 ? -26.938 -37.031 -5.82 1 94.5 193 GLY A C 1
ATOM 1456 O O . GLY A 1 193 ? -26.078 -37.875 -5.551 1 94.5 193 GLY A O 1
ATOM 1457 N N . ARG A 1 194 ? -27.266 -36.812 -7.035 1 95.31 194 ARG A N 1
ATOM 1458 C CA . ARG A 1 194 ? -26.781 -37.594 -8.164 1 95.31 194 ARG A CA 1
ATOM 1459 C C . ARG A 1 194 ? -25.672 -36.844 -8.906 1 95.31 194 ARG A C 1
ATOM 1461 O O . ARG A 1 194 ? -25.109 -37.375 -9.867 1 95.31 194 ARG A O 1
ATOM 1468 N N . TYR A 1 195 ? -25.391 -35.656 -8.438 1 97.31 195 TYR A N 1
ATOM 1469 C CA . TYR A 1 195 ? -24.406 -34.844 -9.141 1 97.31 195 TYR A CA 1
ATOM 1470 C C . TYR A 1 195 ? -23.188 -34.594 -8.281 1 97.31 195 TYR A C 1
ATOM 1472 O O . TYR A 1 195 ? -23.281 -34.469 -7.055 1 97.31 195 TYR A O 1
ATOM 1480 N N . ASP A 1 196 ? -22.031 -34.531 -8.922 1 97.31 196 ASP A N 1
ATOM 1481 C CA . ASP A 1 196 ? -20.766 -34.156 -8.305 1 97.31 196 ASP A CA 1
ATOM 1482 C C . ASP A 1 196 ? -20.172 -32.906 -8.992 1 97.31 196 ASP A C 1
ATOM 1484 O O . ASP A 1 196 ? -20.484 -32.625 -10.148 1 97.31 196 ASP A O 1
ATOM 1488 N N . TRP A 1 197 ? -19.391 -32.156 -8.219 1 96.31 197 TRP A N 1
ATOM 1489 C CA . TRP A 1 197 ? -18.609 -31.094 -8.859 1 96.31 197 TRP A CA 1
ATOM 1490 C C . TRP A 1 197 ? -17.5 -31.703 -9.711 1 96.31 197 TRP A C 1
ATOM 1492 O O . TRP A 1 197 ? -16.859 -32.688 -9.312 1 96.31 197 TRP A O 1
ATOM 1502 N N . ASN A 1 198 ? -17.297 -31.156 -10.898 1 95.62 198 ASN A N 1
ATOM 1503 C CA . ASN A 1 198 ? -16.172 -31.547 -11.734 1 95.62 198 ASN A CA 1
ATOM 1504 C C . ASN A 1 198 ? -14.859 -30.953 -11.203 1 95.62 198 ASN A C 1
ATOM 1506 O O . ASN A 1 198 ? -14.633 -29.75 -11.273 1 95.62 198 ASN A O 1
ATOM 1510 N N . SER A 1 199 ? -13.945 -31.812 -10.734 1 95.56 199 SER A N 1
ATOM 1511 C CA . SER A 1 199 ? -12.727 -31.344 -10.086 1 95.56 199 SER A CA 1
ATOM 1512 C C . SER A 1 199 ? -11.672 -30.938 -11.109 1 95.56 199 SER A C 1
ATOM 1514 O O . SER A 1 199 ? -10.695 -30.281 -10.773 1 95.56 199 SER A O 1
ATOM 1516 N N . GLY A 1 200 ? -11.812 -31.391 -12.344 1 94.81 200 GLY A N 1
ATOM 1517 C CA . GLY A 1 200 ? -10.789 -31.156 -13.352 1 94.81 200 GLY A CA 1
ATOM 1518 C C . GLY A 1 200 ? -9.602 -32.094 -13.227 1 94.81 200 GLY A C 1
ATOM 1519 O O . GLY A 1 200 ? -8.625 -31.953 -13.969 1 94.81 200 GLY A O 1
ATOM 1520 N N . MET A 1 201 ? -9.703 -33.031 -12.32 1 97.94 201 MET A N 1
ATOM 1521 C CA . MET A 1 201 ? -8.695 -34.094 -12.219 1 97.94 201 MET A CA 1
ATOM 1522 C C . MET A 1 201 ? -9.133 -35.344 -13.008 1 97.94 201 MET A C 1
ATOM 1524 O O . MET A 1 201 ? -10.32 -35.625 -13.133 1 97.94 201 MET A O 1
ATOM 1528 N N . PHE A 1 202 ? -8.141 -36.062 -13.5 1 98.69 202 PHE A N 1
ATOM 1529 C CA . PHE A 1 202 ? -8.461 -37.219 -14.344 1 98.69 202 PHE A CA 1
ATOM 1530 C C . PHE A 1 202 ? -7.465 -38.344 -14.109 1 98.69 202 PHE A C 1
ATOM 1532 O O . PHE A 1 202 ? -6.379 -38.125 -13.57 1 98.69 202 PHE A O 1
ATOM 1539 N N . CYS A 1 203 ? -7.879 -39.531 -14.508 1 98.81 203 CYS A N 1
ATOM 1540 C CA . CYS A 1 203 ? -7.008 -40.688 -14.539 1 98.81 203 CYS A CA 1
ATOM 1541 C C . CYS A 1 203 ? -7.371 -41.594 -15.703 1 98.81 203 CYS A C 1
ATOM 1543 O O . CYS A 1 203 ? -8.523 -42.031 -15.844 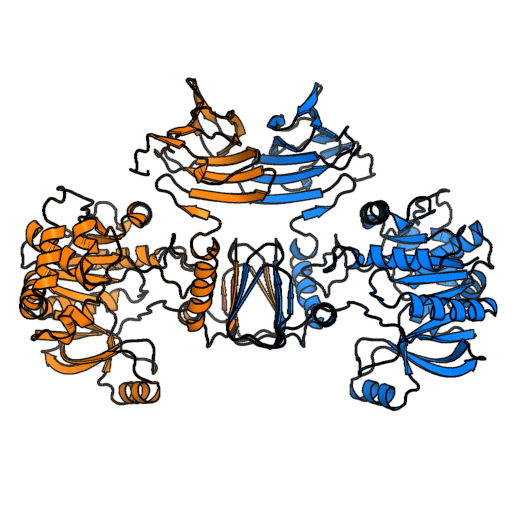1 98.81 203 CYS A O 1
ATOM 1545 N N . PHE A 1 204 ? -6.457 -41.906 -16.516 1 98.75 204 PHE A N 1
ATOM 1546 C CA . PHE A 1 204 ? -6.664 -42.781 -17.656 1 98.75 204 PHE A CA 1
ATOM 1547 C C . PHE A 1 204 ? -5.332 -43.281 -18.203 1 98.75 204 PHE A C 1
ATOM 1549 O O . PHE A 1 204 ? -4.277 -42.75 -17.859 1 98.75 204 PHE A O 1
ATOM 1556 N N . THR A 1 205 ? -5.363 -44.344 -18.953 1 98.56 205 THR A N 1
ATOM 1557 C CA . THR A 1 205 ? -4.16 -44.75 -19.672 1 98.56 205 THR A CA 1
ATOM 1558 C C . THR A 1 205 ? -3.879 -43.844 -20.844 1 98.56 205 THR A C 1
ATOM 1560 O O . THR A 1 205 ? -4.801 -43.219 -21.391 1 98.56 205 THR A O 1
ATOM 1563 N N . ALA A 1 206 ? -2.568 -43.719 -21.156 1 98.62 206 ALA A N 1
ATOM 1564 C CA . ALA A 1 206 ? -2.223 -42.938 -22.344 1 98.62 206 ALA A CA 1
ATOM 1565 C C . ALA A 1 206 ? -2.959 -43.469 -23.578 1 98.62 206 ALA A C 1
ATOM 1567 O O . ALA A 1 206 ? -3.494 -42.688 -24.375 1 98.62 206 ALA A O 1
ATOM 1568 N N . ALA A 1 207 ? -3.043 -44.719 -23.656 1 98.31 207 ALA A N 1
ATOM 1569 C CA . ALA A 1 207 ? -3.701 -45.375 -24.797 1 98.31 207 ALA A CA 1
ATOM 1570 C C . ALA A 1 207 ? -5.172 -44.969 -24.875 1 98.31 207 ALA A C 1
ATOM 1572 O O . ALA A 1 207 ? -5.668 -44.625 -25.953 1 98.31 207 ALA A O 1
ATOM 1573 N N . ALA A 1 208 ? -5.879 -45.094 -23.781 1 98.44 208 ALA A N 1
ATOM 1574 C CA . ALA A 1 208 ? -7.309 -44.781 -23.75 1 98.44 208 ALA A CA 1
ATOM 1575 C C . ALA A 1 208 ? -7.578 -43.344 -24.172 1 98.44 208 ALA A C 1
ATOM 1577 O O . ALA A 1 208 ? -8.523 -43.094 -24.922 1 98.44 208 ALA A O 1
ATOM 1578 N N . LEU A 1 209 ? -6.801 -42.406 -23.688 1 98.5 209 LEU A N 1
ATOM 1579 C CA . LEU A 1 209 ? -6.996 -41 -24.047 1 98.5 209 LEU A CA 1
ATOM 1580 C C . LEU A 1 209 ? -6.699 -40.781 -25.516 1 98.5 209 LEU A C 1
ATOM 1582 O O . LEU A 1 209 ? -7.445 -40.062 -26.203 1 98.5 209 LEU A O 1
ATOM 1586 N N . ILE A 1 210 ? -5.59 -41.344 -25.984 1 98.31 210 ILE A N 1
ATOM 1587 C CA . ILE A 1 210 ? -5.195 -41.156 -27.375 1 98.31 210 ILE A CA 1
ATOM 1588 C C . ILE A 1 210 ? -6.273 -41.75 -28.281 1 98.31 210 ILE A C 1
ATOM 1590 O O . ILE A 1 210 ? -6.66 -41.125 -29.281 1 98.31 210 ILE A O 1
ATOM 1594 N N . GLU A 1 211 ? -6.754 -42.906 -27.938 1 98.19 211 GLU A N 1
ATOM 1595 C CA . GLU A 1 211 ? -7.816 -43.531 -28.703 1 98.19 211 GLU A CA 1
ATOM 1596 C C . GLU A 1 211 ? -9.078 -42.688 -28.719 1 98.19 211 GLU A C 1
ATOM 1598 O O . GLU A 1 211 ? -9.719 -42.531 -29.766 1 98.19 211 GLU A O 1
ATOM 1603 N N . ALA A 1 212 ? -9.445 -42.219 -27.578 1 98.12 212 ALA A N 1
ATOM 1604 C CA . ALA A 1 212 ? -10.609 -41.344 -27.5 1 98.12 212 ALA A CA 1
ATOM 1605 C C . ALA A 1 212 ? -10.422 -40.094 -28.359 1 98.12 212 ALA A C 1
ATOM 1607 O O . ALA A 1 212 ? -11.344 -39.656 -29.047 1 98.12 212 ALA A O 1
ATOM 1608 N N . ALA A 1 213 ? -9.258 -39.469 -28.328 1 97.81 213 ALA A N 1
ATOM 1609 C CA . ALA A 1 213 ? -8.953 -38.281 -29.109 1 97.81 213 ALA A CA 1
ATOM 1610 C C . ALA A 1 213 ? -8.992 -38.562 -30.594 1 97.81 213 ALA A C 1
ATOM 1612 O O . ALA A 1 213 ? -9.422 -37.75 -31.391 1 97.81 213 ALA A O 1
ATOM 1613 N N . GLU A 1 214 ? -8.477 -39.719 -30.953 1 97.75 214 GLU A N 1
ATOM 1614 C CA . GLU A 1 214 ? -8.531 -40.125 -32.344 1 97.75 214 GLU A CA 1
ATOM 1615 C C . GLU A 1 214 ? -9.977 -40.156 -32.844 1 97.75 214 GLU A C 1
ATOM 1617 O O . GLU A 1 214 ? -10.242 -39.812 -34 1 97.75 214 GLU A O 1
ATOM 1622 N N . ALA A 1 215 ? -10.812 -40.531 -32.031 1 97.56 215 ALA A N 1
ATOM 1623 C CA . ALA A 1 215 ? -12.219 -40.719 -32.406 1 97.56 215 ALA A CA 1
ATOM 1624 C C . ALA A 1 215 ? -12.938 -39.344 -32.469 1 97.56 215 ALA A C 1
ATOM 1626 O O . ALA A 1 215 ? -13.758 -39.125 -33.344 1 97.56 215 ALA A O 1
ATOM 1627 N N . VAL A 1 216 ? -12.656 -38.438 -31.531 1 97.38 216 VAL A N 1
ATOM 1628 C CA . VAL A 1 216 ? -13.555 -37.312 -31.375 1 97.38 216 VAL A CA 1
ATOM 1629 C C . VAL A 1 216 ? -12.805 -36.031 -31.703 1 97.38 216 VAL A C 1
ATOM 1631 O O . VAL A 1 216 ? -13.43 -34.969 -31.922 1 97.38 216 VAL A O 1
ATOM 1634 N N . ALA A 1 217 ? -11.5 -36.062 -31.719 1 97.19 217 ALA A N 1
ATOM 1635 C CA . ALA A 1 217 ? -10.703 -34.844 -31.984 1 97.19 217 ALA A CA 1
ATOM 1636 C C . ALA A 1 217 ? -9.438 -35.188 -32.75 1 97.19 217 ALA A C 1
ATOM 1638 O O . ALA A 1 217 ? -8.336 -34.812 -32.344 1 97.19 217 ALA A O 1
ATOM 1639 N N . PRO A 1 218 ? -9.555 -35.844 -33.875 1 97.69 218 PRO A N 1
ATOM 1640 C CA . PRO A 1 218 ? -8.375 -36.312 -34.625 1 97.69 218 PRO A CA 1
ATOM 1641 C C . PRO A 1 218 ? -7.457 -35.188 -35.062 1 97.69 218 PRO A C 1
ATOM 1643 O O . PRO A 1 218 ? -6.234 -35.344 -35.062 1 97.69 218 PRO A O 1
ATOM 1646 N N . GLU A 1 219 ? -7.977 -34.062 -35.469 1 97.31 219 GLU A N 1
ATOM 1647 C CA . GLU A 1 219 ? -7.168 -32.938 -35.938 1 97.31 219 GLU A CA 1
ATOM 1648 C C . GLU A 1 219 ? -6.305 -32.375 -34.812 1 97.31 219 GLU A C 1
ATOM 1650 O O . GLU A 1 219 ? -5.145 -32.031 -35.031 1 97.31 219 GLU A O 1
ATOM 1655 N N . LEU A 1 220 ? -6.922 -32.25 -33.656 1 97.5 220 LEU A N 1
ATOM 1656 C CA . LEU A 1 220 ? -6.172 -31.797 -32.5 1 97.5 220 LEU A CA 1
ATOM 1657 C C . LEU A 1 220 ? -5 -32.719 -32.188 1 97.5 220 LEU A C 1
ATOM 1659 O O . LEU A 1 220 ? -3.881 -32.281 -31.953 1 97.5 220 LEU A O 1
ATOM 1663 N N . LEU A 1 221 ? -5.25 -34.031 -32.219 1 97.69 221 LEU A N 1
ATOM 1664 C CA . LEU A 1 221 ? -4.227 -35.031 -31.922 1 97.69 221 LEU A CA 1
ATOM 1665 C C . LEU A 1 221 ? -3.09 -34.969 -32.938 1 97.69 221 LEU A C 1
ATOM 1667 O O . LEU A 1 221 ? -1.916 -35.031 -32.562 1 97.69 221 LEU A O 1
ATOM 1671 N N . GLU A 1 222 ? -3.455 -34.812 -34.156 1 97.19 222 GLU A N 1
ATOM 1672 C CA . GLU A 1 222 ? -2.445 -34.688 -35.219 1 97.19 222 GLU A CA 1
ATOM 1673 C C . GLU A 1 222 ? -1.596 -33.438 -35.031 1 97.19 222 GLU A C 1
ATOM 1675 O O . GLU A 1 222 ? -0.385 -33.469 -35.25 1 97.19 222 GLU A O 1
ATOM 1680 N N . GLY A 1 223 ? -2.232 -32.375 -34.781 1 96.81 223 GLY A N 1
ATOM 1681 C CA . GLY A 1 223 ? -1.511 -31.156 -34.5 1 96.81 223 GLY A CA 1
ATOM 1682 C C . GLY A 1 223 ? -0.542 -31.266 -33.344 1 96.81 223 GLY A C 1
ATOM 1683 O O . GLY A 1 223 ? 0.575 -30.75 -33.406 1 96.81 223 GLY A O 1
ATOM 1684 N N . VAL A 1 224 ? -0.977 -31.891 -32.281 1 97.12 224 VAL A N 1
ATOM 1685 C CA . VAL A 1 224 ? -0.141 -32.094 -31.125 1 97.12 224 VAL A CA 1
ATOM 1686 C C . VAL A 1 224 ? 1.07 -32.938 -31.484 1 97.12 224 VAL A C 1
ATOM 1688 O O . VAL A 1 224 ? 2.197 -32.656 -31.094 1 97.12 224 VAL A O 1
ATOM 1691 N N . ARG A 1 225 ? 0.841 -34.062 -32.188 1 96.56 225 ARG A N 1
ATOM 1692 C CA . ARG A 1 225 ? 1.937 -34.906 -32.656 1 96.56 225 ARG A CA 1
ATOM 1693 C C . ARG A 1 225 ? 2.947 -34.125 -33.469 1 96.56 225 ARG A C 1
ATOM 1695 O O . ARG A 1 225 ? 4.156 -34.281 -33.312 1 96.56 225 ARG A O 1
ATOM 1702 N N . GLY A 1 226 ? 2.412 -33.281 -34.281 1 95.31 226 GLY A N 1
ATOM 1703 C CA . GLY A 1 226 ? 3.277 -32.438 -35.062 1 95.31 226 GLY A CA 1
ATOM 1704 C C . GLY A 1 226 ? 4.109 -31.484 -34.219 1 95.31 226 GLY A C 1
ATOM 1705 O O . GLY A 1 226 ? 5.27 -31.219 -34.531 1 95.31 226 GLY A O 1
ATOM 1706 N N . SER A 1 227 ? 3.506 -30.953 -33.188 1 95 227 SER A N 1
ATOM 1707 C CA . SER A 1 227 ? 4.199 -30.016 -32.312 1 95 227 SER A CA 1
ATOM 1708 C C . SER A 1 227 ? 5.281 -30.719 -31.5 1 95 227 SER A C 1
ATOM 1710 O O . SER A 1 227 ? 6.242 -30.094 -31.062 1 95 227 SER A O 1
ATOM 1712 N N . LEU A 1 228 ? 5.055 -31.984 -31.219 1 94.94 228 LEU A N 1
ATOM 1713 C CA . LEU A 1 228 ? 6.012 -32.781 -30.453 1 94.94 228 LEU A CA 1
ATOM 1714 C C . LEU A 1 228 ? 7.137 -33.281 -31.359 1 94.94 228 LEU A C 1
ATOM 1716 O O . LEU A 1 228 ? 8.227 -33.594 -30.875 1 94.94 228 LEU A O 1
ATOM 1720 N N . ALA A 1 229 ? 6.754 -33.25 -32.656 1 88.5 229 ALA A N 1
ATOM 1721 C CA . ALA A 1 229 ? 7.727 -33.812 -33.594 1 88.5 229 ALA A CA 1
ATOM 1722 C C . ALA A 1 229 ? 9.016 -33 -33.594 1 88.5 229 ALA A C 1
ATOM 1724 O O . ALA A 1 229 ? 8.977 -31.766 -33.688 1 88.5 229 ALA A O 1
ATOM 1725 N N . GLY A 1 230 ? 10.18 -33.562 -33.406 1 77.5 230 GLY A N 1
ATOM 1726 C CA . GLY A 1 230 ? 11.469 -32.906 -33.469 1 77.5 230 GLY A CA 1
ATOM 1727 C C . GLY A 1 230 ? 11.93 -32.344 -32.156 1 77.5 230 GLY A C 1
ATOM 1728 O O . GLY A 1 230 ? 12.961 -31.672 -32.062 1 77.5 230 GLY A O 1
ATOM 1729 N N . SER A 1 231 ? 11.031 -32.406 -31.188 1 79.19 231 SER A N 1
ATOM 1730 C CA . SER A 1 231 ? 11.445 -31.953 -29.859 1 79.19 231 SER A CA 1
ATOM 1731 C C . SER A 1 231 ? 12.633 -32.781 -29.344 1 79.19 231 SER A C 1
ATOM 1733 O O . SER A 1 231 ? 12.789 -33.938 -29.703 1 79.19 231 SER A O 1
ATOM 1735 N N . ALA A 1 232 ? 13.586 -32 -28.766 1 72.69 232 ALA A N 1
ATOM 1736 C CA . ALA A 1 232 ? 14.789 -32.625 -28.234 1 72.69 232 ALA A CA 1
ATOM 1737 C C . ALA A 1 232 ? 14.445 -33.688 -27.188 1 72.69 232 ALA A C 1
ATOM 1739 O O . ALA A 1 232 ? 13.375 -33.625 -26.578 1 72.69 232 ALA A O 1
ATOM 1740 N N . ALA A 1 233 ? 15.477 -34.625 -27.172 1 73.69 233 ALA A N 1
ATOM 1741 C CA . ALA A 1 233 ? 15.359 -35.625 -26.109 1 73.69 233 ALA A CA 1
ATOM 1742 C C . ALA A 1 233 ? 15.75 -35.031 -24.766 1 73.69 233 ALA A C 1
ATOM 1744 O O . ALA A 1 233 ? 16.453 -34.031 -24.688 1 73.69 233 ALA A O 1
ATOM 1745 N N . GLY A 1 234 ? 15.109 -35.5 -23.594 1 80.88 234 GLY A N 1
ATOM 1746 C CA . GLY A 1 234 ? 15.453 -35.031 -22.25 1 80.88 234 GLY A CA 1
ATOM 1747 C C . GLY A 1 234 ? 14.406 -34.125 -21.641 1 80.88 234 GLY A C 1
ATOM 1748 O O . GLY A 1 234 ? 13.25 -34.125 -22.078 1 80.88 234 GLY A O 1
ATOM 1749 N N . SER A 1 235 ? 14.734 -33.531 -20.641 1 84.44 235 SER A N 1
ATOM 1750 C CA . SER A 1 235 ? 13.891 -32.531 -19.953 1 84.44 235 SER A CA 1
ATOM 1751 C C . SER A 1 235 ? 14.594 -31.203 -19.828 1 84.44 235 SER A C 1
ATOM 1753 O O . SER A 1 235 ? 15.773 -31.141 -19.453 1 84.44 235 SER A O 1
ATOM 1755 N N . PRO A 1 236 ? 13.961 -30.125 -20.281 1 92.12 236 PRO A N 1
ATOM 1756 C CA . PRO A 1 236 ? 12.547 -30 -20.656 1 92.12 236 PRO A CA 1
ATOM 1757 C C . PRO A 1 236 ? 12.297 -30.297 -22.125 1 92.12 236 PRO A C 1
ATOM 1759 O O . PRO A 1 236 ? 13.188 -30.094 -22.953 1 92.12 236 PRO A O 1
ATOM 1762 N N . VAL A 1 237 ? 11.148 -30.844 -22.359 1 95.19 237 VAL A N 1
ATOM 1763 C CA . VAL A 1 237 ? 10.664 -30.922 -23.719 1 95.19 237 VAL A CA 1
ATOM 1764 C C . VAL A 1 237 ? 9.906 -29.656 -24.094 1 95.19 237 VAL A C 1
ATOM 1766 O O . VAL A 1 237 ? 9 -29.234 -23.375 1 95.19 237 VAL A O 1
ATOM 1769 N N . GLU A 1 238 ? 10.281 -29.016 -25.188 1 92.81 238 GLU A N 1
ATOM 1770 C CA . GLU A 1 238 ? 9.609 -27.797 -25.641 1 92.81 238 GLU A CA 1
ATOM 1771 C C . GLU A 1 238 ? 8.789 -28.062 -26.891 1 92.81 238 GLU A C 1
ATOM 1773 O O . GLU A 1 238 ? 9.32 -28.562 -27.891 1 92.81 238 GLU A O 1
ATOM 1778 N N . LEU A 1 239 ? 7.574 -27.688 -26.859 1 94 239 LEU A N 1
ATOM 1779 C CA . LEU A 1 239 ? 6.699 -27.828 -28.016 1 94 239 LEU A CA 1
ATOM 1780 C C . LEU A 1 239 ? 6.98 -26.75 -29.047 1 94 239 LEU A C 1
ATOM 1782 O O . LEU A 1 239 ? 7.355 -25.625 -28.688 1 94 239 LEU A O 1
ATOM 1786 N N . SER A 1 240 ? 6.816 -27.125 -30.297 1 92.62 240 SER A N 1
ATOM 1787 C CA . SER A 1 240 ? 7.055 -26.172 -31.375 1 92.62 240 SER A CA 1
ATOM 1788 C C . SER A 1 240 ? 6.145 -24.953 -31.25 1 92.62 240 SER A C 1
ATOM 1790 O O . SER A 1 240 ? 4.922 -25.078 -31.188 1 92.62 240 SER A O 1
ATOM 1792 N N . PRO A 1 241 ? 6.746 -23.766 -31.297 1 91.5 241 PRO A N 1
ATOM 1793 C CA . PRO A 1 241 ? 5.934 -22.562 -31.125 1 91.5 241 PRO A CA 1
ATOM 1794 C C . PRO A 1 241 ? 4.871 -22.391 -32.188 1 91.5 241 PRO A C 1
ATOM 1796 O O . PRO A 1 241 ? 3.689 -22.219 -31.891 1 91.5 241 PRO A O 1
ATOM 1799 N N . GLU A 1 242 ? 5.25 -22.5 -33.469 1 91.25 242 GLU A N 1
ATOM 1800 C CA . GLU A 1 242 ? 4.316 -22.281 -34.562 1 91.25 242 GLU A CA 1
ATOM 1801 C C . GLU A 1 242 ? 3.244 -23.375 -34.594 1 91.25 242 GLU A C 1
ATOM 1803 O O . GLU A 1 242 ? 2.057 -23.078 -34.719 1 91.25 242 GLU A O 1
ATOM 1808 N N . GLY A 1 243 ? 3.686 -24.594 -34.469 1 92.56 243 GLY A N 1
ATOM 1809 C CA . GLY A 1 243 ? 2.75 -25.719 -34.5 1 92.56 243 GLY A CA 1
ATOM 1810 C C . GLY A 1 243 ? 1.736 -25.672 -33.375 1 92.56 243 GLY A C 1
ATOM 1811 O O . GLY A 1 243 ? 0.542 -25.875 -33.594 1 92.56 243 GLY A O 1
ATOM 1812 N N . PHE A 1 244 ? 2.195 -25.391 -32.219 1 94.81 244 PHE A N 1
ATOM 1813 C CA . PHE A 1 244 ? 1.321 -25.422 -31.062 1 94.81 244 PHE A CA 1
ATOM 1814 C C . PHE A 1 244 ? 0.385 -24.219 -31.062 1 94.81 244 PHE A C 1
ATOM 1816 O O . PHE A 1 244 ? -0.773 -24.328 -30.656 1 94.81 244 PHE A O 1
ATOM 1823 N N . ALA A 1 245 ? 0.887 -23.062 -31.531 1 94.62 245 ALA A N 1
ATOM 1824 C CA . ALA A 1 245 ? 0.078 -21.844 -31.578 1 94.62 245 ALA A CA 1
ATOM 1825 C C . ALA A 1 245 ? -1.109 -22.016 -32.531 1 94.62 245 ALA A C 1
ATOM 1827 O O . ALA A 1 245 ? -2.125 -21.328 -32.375 1 94.62 245 ALA A O 1
ATOM 1828 N N . ALA A 1 246 ? -1.006 -22.891 -33.406 1 95.06 246 ALA A N 1
ATOM 1829 C CA . ALA A 1 246 ? -2.047 -23.109 -34.406 1 95.06 246 ALA A CA 1
ATOM 1830 C C . ALA A 1 246 ? -3.156 -24 -33.875 1 95.06 246 ALA A C 1
ATOM 1832 O O . ALA A 1 246 ? -4.238 -24.094 -34.469 1 95.06 246 ALA A O 1
ATOM 1833 N N . LEU A 1 247 ? -2.941 -24.641 -32.75 1 97.12 247 LEU A N 1
ATOM 1834 C CA . LEU A 1 247 ? -3.934 -25.547 -32.188 1 97.12 247 LEU A CA 1
ATOM 1835 C C . LEU A 1 247 ? -5.082 -24.75 -31.562 1 97.12 247 LEU A C 1
ATOM 1837 O O . LEU A 1 247 ? -4.918 -23.594 -31.203 1 97.12 247 LEU A O 1
ATOM 1841 N N . PRO A 1 248 ? -6.219 -25.375 -31.484 1 96.75 248 PRO A N 1
ATOM 1842 C CA . PRO A 1 248 ? -7.352 -24.688 -30.875 1 96.75 248 PRO A CA 1
ATOM 1843 C C . PRO A 1 248 ? -7.172 -24.484 -29.375 1 96.75 248 PRO A C 1
ATOM 1845 O O . PRO A 1 248 ? -6.562 -25.312 -28.703 1 96.75 248 PRO A O 1
ATOM 1848 N N . ASP A 1 249 ? -7.648 -23.312 -28.891 1 95.81 249 ASP A N 1
ATOM 1849 C CA . ASP A 1 249 ? -7.754 -23.062 -27.453 1 95.81 249 ASP A CA 1
ATOM 1850 C C . ASP A 1 249 ? -9.008 -23.703 -26.875 1 95.81 249 ASP A C 1
ATOM 1852 O O . ASP A 1 249 ? -10.07 -23.094 -26.844 1 95.81 249 ASP A O 1
ATOM 1856 N N . ILE A 1 250 ? -8.859 -24.906 -26.328 1 96.19 250 ILE A N 1
ATOM 1857 C CA . ILE A 1 250 ? -10.031 -25.688 -25.953 1 96.19 250 ILE A CA 1
ATOM 1858 C C . ILE A 1 250 ? -9.703 -26.578 -24.75 1 96.19 250 ILE A C 1
ATOM 1860 O O . ILE A 1 250 ? -8.586 -27.094 -24.641 1 96.19 250 ILE A O 1
ATOM 1864 N N . SER A 1 251 ? -10.617 -26.797 -23.859 1 94.62 251 SER A N 1
ATOM 1865 C CA . SER A 1 251 ? -10.406 -27.609 -22.672 1 94.62 251 SER A CA 1
ATOM 1866 C C . SER A 1 251 ? -10.586 -29.094 -22.984 1 94.62 251 SER A C 1
ATOM 1868 O O . SER A 1 251 ? -11.258 -29.453 -23.969 1 94.62 251 SER A O 1
ATOM 1870 N N . ILE A 1 252 ? -9.992 -29.938 -22.156 1 96.62 252 ILE A N 1
ATOM 1871 C CA . ILE A 1 252 ? -10.078 -31.375 -22.328 1 96.62 252 ILE A CA 1
ATOM 1872 C C . ILE A 1 252 ? -11.523 -31.828 -22.156 1 96.62 252 ILE A C 1
ATOM 1874 O O . ILE A 1 252 ? -11.953 -32.812 -22.797 1 96.62 252 ILE A O 1
ATOM 1878 N N . ASP A 1 253 ? -12.305 -31.172 -21.359 1 94.81 253 ASP A N 1
ATOM 1879 C CA . ASP A 1 253 ? -13.711 -31.516 -21.156 1 94.81 253 ASP A CA 1
ATOM 1880 C C . ASP A 1 253 ? -14.492 -31.438 -22.453 1 94.81 253 ASP A C 1
ATOM 1882 O O . ASP A 1 253 ? -15.18 -32.375 -22.828 1 94.81 253 ASP A O 1
ATOM 1886 N N . TYR A 1 254 ? -14.266 -30.359 -23.141 1 94.94 254 TYR A N 1
ATOM 1887 C CA . TYR A 1 254 ? -15.016 -30.109 -24.375 1 94.94 254 TYR A CA 1
ATOM 1888 C C . TYR A 1 254 ? -14.438 -30.891 -25.531 1 94.94 254 TYR A C 1
ATOM 1890 O O . TYR A 1 254 ? -15.172 -31.344 -26.422 1 94.94 254 TYR A O 1
ATOM 1898 N N . ALA A 1 255 ? -13.195 -31.031 -25.5 1 96.5 255 ALA A N 1
ATOM 1899 C CA . ALA A 1 255 ? -12.539 -31.656 -26.641 1 96.5 255 ALA A CA 1
ATOM 1900 C C . ALA A 1 255 ? -12.766 -33.156 -26.641 1 96.5 255 ALA A C 1
ATOM 1902 O O . ALA A 1 255 ? -12.938 -33.781 -27.703 1 96.5 255 ALA A O 1
ATOM 1903 N N . VAL A 1 256 ? -12.766 -33.781 -25.406 1 97.19 256 VAL A N 1
ATOM 1904 C CA . VAL A 1 256 ? -12.719 -35.25 -25.391 1 97.19 256 VAL A CA 1
ATOM 1905 C C . VAL A 1 256 ? -13.703 -35.781 -24.359 1 97.19 256 VAL A C 1
ATOM 1907 O O . VAL A 1 256 ? -14.586 -36.594 -24.703 1 97.19 256 VAL A O 1
ATOM 1910 N N . MET A 1 257 ? -13.688 -35.344 -23.156 1 96.19 257 MET A N 1
ATOM 1911 C CA . MET A 1 257 ? -14.367 -35.969 -22.031 1 96.19 257 MET A CA 1
ATOM 1912 C C . MET A 1 257 ? -15.875 -36 -22.25 1 96.19 257 MET A C 1
ATOM 1914 O O . MET A 1 257 ? -16.531 -37 -21.922 1 96.19 257 MET A O 1
ATOM 1918 N N . GLU A 1 258 ? -16.406 -34.938 -22.719 1 94.81 258 GLU A N 1
ATOM 1919 C CA . GLU A 1 258 ? -17.859 -34.844 -22.891 1 94.81 258 GLU A CA 1
ATOM 1920 C C . GLU A 1 258 ? -18.328 -35.75 -24.016 1 94.81 258 GLU A C 1
ATOM 1922 O O . GLU A 1 258 ? -19.5 -36.094 -24.109 1 94.81 258 GLU A O 1
ATOM 1927 N N . LYS A 1 259 ? -17.406 -36.188 -24.891 1 95.38 259 LYS A N 1
ATOM 1928 C CA . LYS A 1 259 ? -17.781 -36.875 -26.109 1 95.38 259 LYS A CA 1
ATOM 1929 C C . LYS A 1 259 ? -17.344 -38.312 -26.078 1 95.38 259 LYS A C 1
ATOM 1931 O O . LYS A 1 259 ? -17.844 -39.156 -26.844 1 95.38 259 LYS A O 1
ATOM 1936 N N . ALA A 1 260 ? -16.422 -38.625 -25.219 1 95.56 260 ALA A N 1
ATOM 1937 C CA . ALA A 1 260 ? -15.852 -39.969 -25.188 1 95.56 260 ALA A CA 1
ATOM 1938 C C . ALA A 1 260 ? -16.906 -41 -24.781 1 95.56 260 ALA A C 1
ATOM 1940 O O . ALA A 1 260 ? -17.859 -40.688 -24.078 1 95.56 260 ALA A O 1
ATOM 1941 N N . ALA A 1 261 ? -16.688 -42.219 -25.188 1 91.81 261 ALA A N 1
ATOM 1942 C CA . ALA A 1 261 ? -17.688 -43.281 -25 1 91.81 261 ALA A CA 1
ATOM 1943 C C . ALA A 1 261 ? -17.531 -43.906 -23.609 1 91.81 261 ALA A C 1
ATOM 1945 O O . ALA A 1 261 ? -18.531 -44.156 -22.938 1 91.81 261 ALA A O 1
ATOM 1946 N N . ARG A 1 262 ? -16.391 -44.219 -23.141 1 95.56 262 ARG A N 1
ATOM 1947 C CA . ARG A 1 262 ? -16.141 -44.906 -21.891 1 95.56 262 ARG A CA 1
ATOM 1948 C C . ARG A 1 262 ? -15.617 -43.969 -20.828 1 95.56 262 ARG A C 1
ATOM 1950 O O . ARG A 1 262 ? -14.406 -43.781 -20.672 1 95.56 262 ARG A O 1
ATOM 1957 N N . ARG A 1 263 ? -16.547 -43.375 -20.078 1 98.06 263 ARG A N 1
ATOM 1958 C CA . ARG A 1 263 ? -16.203 -42.406 -19.031 1 98.06 263 ARG A CA 1
ATOM 1959 C C . ARG A 1 263 ? -16.719 -42.875 -17.672 1 98.06 263 ARG A C 1
ATOM 1961 O O . ARG A 1 263 ? -17.797 -43.469 -17.578 1 98.06 263 ARG A O 1
ATOM 1968 N N . ALA A 1 264 ? -15.961 -42.656 -16.688 1 98.62 264 ALA A N 1
ATOM 1969 C CA . ALA A 1 264 ? -16.344 -42.969 -15.312 1 98.62 264 ALA A CA 1
ATOM 1970 C C . ALA A 1 264 ? -16.047 -41.844 -14.359 1 98.62 264 ALA A C 1
ATOM 1972 O O . ALA A 1 264 ? -15.203 -40.969 -14.656 1 98.62 264 ALA A O 1
ATOM 1973 N N . VAL A 1 265 ? -16.797 -41.75 -13.273 1 98.62 265 VAL A N 1
ATOM 1974 C CA . VAL A 1 265 ? -16.547 -40.781 -12.211 1 98.62 265 VAL A CA 1
ATOM 1975 C C . VAL A 1 265 ? -16.359 -41.5 -10.883 1 98.62 265 VAL A C 1
ATOM 1977 O O . VAL A 1 265 ? -17.109 -42.406 -10.547 1 98.62 265 VAL A O 1
ATOM 1980 N N . VAL A 1 266 ? -15.25 -41.156 -10.266 1 98.5 266 VAL A N 1
ATOM 1981 C CA . VAL A 1 266 ? -15.008 -41.625 -8.898 1 98.5 266 VAL A CA 1
ATOM 1982 C C . VAL A 1 266 ? -15.477 -40.531 -7.918 1 98.5 266 VAL A C 1
ATOM 1984 O O . VAL A 1 266 ? -14.922 -39.438 -7.863 1 98.5 266 VAL A O 1
ATOM 1987 N N . PRO A 1 267 ? -16.547 -40.844 -7.184 1 96.5 267 PRO A N 1
ATOM 1988 C CA . PRO A 1 267 ? -16.906 -39.875 -6.133 1 96.5 267 PRO A CA 1
ATOM 1989 C C . PRO A 1 267 ? -15.812 -39.719 -5.09 1 96.5 267 PRO A C 1
ATOM 1991 O O . PRO A 1 267 ? -15.305 -40.719 -4.555 1 96.5 267 PRO A O 1
ATOM 1994 N N . ALA A 1 268 ? -15.43 -38.531 -4.895 1 94.38 268 ALA A N 1
ATOM 1995 C CA . ALA A 1 268 ? -14.352 -38.219 -3.955 1 94.38 268 ALA A CA 1
ATOM 1996 C C . ALA A 1 268 ? -14.883 -37.5 -2.721 1 94.38 268 ALA A C 1
ATOM 1998 O O . ALA A 1 268 ? -15.57 -36.469 -2.838 1 94.38 268 ALA A O 1
ATOM 1999 N N . ASP A 1 269 ? -14.508 -38 -1.555 1 88.88 269 ASP A N 1
ATOM 2000 C CA . ASP A 1 269 ? -15.016 -37.469 -0.296 1 88.88 269 ASP A CA 1
ATOM 2001 C C . ASP A 1 269 ? -13.992 -36.562 0.365 1 88.88 269 ASP A C 1
ATOM 2003 O O . ASP A 1 269 ? -14.25 -35.969 1.424 1 88.88 269 ASP A O 1
ATOM 2007 N N . PHE A 1 270 ? -12.859 -36.438 -0.252 1 94.25 270 PHE A N 1
ATOM 2008 C CA . PHE A 1 270 ? -11.852 -35.562 0.342 1 94.25 270 PHE A CA 1
ATOM 2009 C C . PHE A 1 270 ? -12.219 -34.094 0.14 1 94.25 270 PHE A C 1
ATOM 2011 O O . PHE A 1 270 ? -13.047 -33.781 -0.71 1 94.25 270 PHE A O 1
ATOM 2018 N N . ASP A 1 271 ? -11.664 -33.281 1.001 1 92.12 271 ASP A N 1
ATOM 2019 C CA . ASP A 1 271 ? -11.867 -31.844 0.847 1 92.12 271 ASP A CA 1
ATOM 2020 C C . ASP A 1 271 ? -11.219 -31.328 -0.433 1 92.12 271 ASP A C 1
ATOM 2022 O O . ASP A 1 271 ? -10.172 -31.828 -0.849 1 92.12 271 ASP A O 1
ATOM 2026 N N . TRP A 1 272 ? -11.82 -30.438 -1.048 1 93.94 272 TRP A N 1
ATOM 2027 C CA . TRP A 1 272 ? -11.344 -29.891 -2.312 1 93.94 272 TRP A CA 1
ATOM 2028 C C . TRP A 1 272 ? -11.719 -28.422 -2.453 1 93.94 272 TRP A C 1
ATOM 2030 O O . TRP A 1 272 ? -12.859 -28.047 -2.164 1 93.94 272 TRP A O 1
ATOM 2040 N N . ASN A 1 273 ? -10.703 -27.656 -2.764 1 90.12 273 ASN A N 1
ATOM 2041 C CA . ASN A 1 273 ? -10.906 -26.234 -3.062 1 90.12 273 ASN A CA 1
ATOM 2042 C C . ASN A 1 273 ? -10.156 -25.828 -4.324 1 90.12 273 ASN A C 1
ATOM 2044 O O . ASN A 1 273 ? -8.953 -26.062 -4.445 1 90.12 273 ASN A O 1
ATOM 2048 N N . ASP A 1 274 ? -10.844 -25.219 -5.246 1 86.75 274 ASP A N 1
ATOM 2049 C CA . ASP A 1 274 ? -10.203 -24.781 -6.484 1 86.75 274 ASP A CA 1
ATOM 2050 C C . ASP A 1 274 ? -9.516 -23.438 -6.309 1 86.75 274 ASP A C 1
ATOM 2052 O O . ASP A 1 274 ? -8.891 -22.922 -7.242 1 86.75 274 ASP A O 1
ATOM 2056 N N . ILE A 1 275 ? -9.609 -22.828 -5.195 1 86.19 275 ILE A N 1
ATOM 2057 C CA . ILE A 1 275 ? -9.039 -21.531 -4.863 1 86.19 275 ILE A CA 1
ATOM 2058 C C . ILE A 1 275 ? -9.266 -20.562 -6.02 1 86.19 275 ILE A C 1
ATOM 2060 O O . ILE A 1 275 ? -8.328 -19.891 -6.461 1 86.19 275 ILE A O 1
ATOM 2064 N N . GLY A 1 276 ? -10.469 -20.453 -6.527 1 81.62 276 GLY A N 1
ATOM 2065 C CA . GLY A 1 276 ? -10.75 -19.672 -7.727 1 81.62 276 GLY A CA 1
ATOM 2066 C C . GLY A 1 276 ? -11.172 -18.25 -7.434 1 81.62 276 GLY A C 1
ATOM 2067 O O . GLY A 1 276 ? -11.422 -17.469 -8.352 1 81.62 276 GLY A O 1
ATOM 2068 N N . SER A 1 277 ? -11.281 -17.938 -6.176 1 85.44 277 SER A N 1
ATOM 2069 C CA . SER A 1 277 ? -11.742 -16.609 -5.77 1 85.44 277 SER A CA 1
ATOM 2070 C C . SER A 1 277 ? -11.258 -16.266 -4.367 1 85.44 277 SER A C 1
ATOM 2072 O O . SER A 1 277 ? -10.789 -17.141 -3.633 1 85.44 277 SER A O 1
ATOM 2074 N N . TRP A 1 278 ? -11.422 -15.039 -4.035 1 91.56 278 TRP A N 1
ATOM 2075 C CA . TRP A 1 278 ? -11.031 -14.602 -2.699 1 91.56 278 TRP A CA 1
ATOM 2076 C C . TRP A 1 278 ? -11.969 -15.164 -1.64 1 91.56 278 TRP A C 1
ATOM 2078 O O . TRP A 1 278 ? -11.57 -15.367 -0.49 1 91.56 278 TRP A O 1
ATOM 2088 N N . LYS A 1 279 ? -13.172 -15.414 -2.078 1 86 279 LYS A N 1
ATOM 2089 C CA . LYS A 1 279 ? -14.078 -16.094 -1.164 1 86 279 LYS A CA 1
ATOM 2090 C C . LYS A 1 279 ? -13.523 -17.469 -0.758 1 86 279 LYS A C 1
ATOM 2092 O O . LYS A 1 279 ? -13.547 -17.828 0.421 1 86 279 LYS A O 1
ATOM 2097 N N . ALA A 1 280 ? -13.07 -18.156 -1.723 1 85.38 280 ALA A N 1
ATOM 2098 C CA . ALA A 1 280 ? -12.477 -19.469 -1.467 1 85.38 280 ALA A CA 1
ATOM 2099 C C . ALA A 1 280 ? -11.25 -19.344 -0.567 1 85.38 280 ALA A C 1
ATOM 2101 O O . ALA A 1 280 ? -11.086 -20.125 0.375 1 85.38 280 ALA A O 1
ATOM 2102 N N . ILE A 1 281 ? -10.438 -18.344 -0.785 1 89.62 281 ILE A N 1
ATOM 2103 C CA . ILE A 1 281 ? -9.219 -18.125 -0.01 1 89.62 281 ILE A CA 1
ATOM 2104 C C . ILE A 1 281 ? -9.586 -17.766 1.427 1 89.62 281 ILE A C 1
ATOM 2106 O O . ILE A 1 281 ? -8.977 -18.266 2.375 1 89.62 281 ILE A O 1
ATOM 2110 N N . SER A 1 282 ? -10.547 -16.906 1.564 1 90.81 282 SER A N 1
ATOM 2111 C CA . SER A 1 282 ? -10.969 -16.453 2.889 1 90.81 282 SER A CA 1
ATOM 2112 C C . SER A 1 282 ? -11.391 -17.641 3.758 1 90.81 282 SER A C 1
ATOM 2114 O O . SER A 1 282 ? -11.141 -17.656 4.965 1 90.81 282 SER A O 1
ATOM 2116 N N . GLY A 1 283 ? -11.953 -18.625 3.135 1 87.44 283 GLY A N 1
ATOM 2117 C CA . GLY A 1 283 ? -12.445 -19.797 3.852 1 87.44 283 GLY A CA 1
ATOM 2118 C C . GLY A 1 283 ? -11.336 -20.656 4.441 1 87.44 283 GLY A C 1
ATOM 2119 O O . GLY A 1 283 ? -11.586 -21.5 5.293 1 87.44 283 GLY A O 1
ATOM 2120 N N . LEU A 1 284 ? -10.141 -20.359 4.051 1 87.06 284 LEU A N 1
ATOM 2121 C CA . LEU A 1 284 ? -9 -21.141 4.531 1 87.06 284 LEU A CA 1
ATOM 2122 C C . LEU A 1 284 ? -8.508 -20.609 5.871 1 87.06 284 LEU A C 1
ATOM 2124 O O . LEU A 1 284 ? -7.727 -21.266 6.559 1 87.06 284 LEU A O 1
ATOM 2128 N N . GLU A 1 285 ? -8.883 -19.406 6.262 1 88.5 285 GLU A N 1
ATOM 2129 C CA . GLU A 1 285 ? -8.453 -18.766 7.504 1 88.5 285 GLU A CA 1
ATOM 2130 C C . GLU A 1 285 ? -9.508 -18.906 8.594 1 88.5 285 GLU A C 1
ATOM 2132 O O . GLU A 1 285 ? -10.711 -18.891 8.305 1 88.5 285 GLU A O 1
ATOM 2137 N N . ALA A 1 286 ? -9.023 -19.031 9.82 1 91.44 286 ALA A N 1
ATOM 2138 C CA . ALA A 1 286 ? -9.953 -19.094 10.953 1 91.44 286 ALA A CA 1
ATOM 2139 C C . ALA A 1 286 ? -10.609 -17.75 11.195 1 91.44 286 ALA A C 1
ATOM 2141 O O . ALA A 1 286 ? -9.961 -16.703 11.078 1 91.44 286 ALA A O 1
ATOM 2142 N N . ALA A 1 287 ? -11.805 -17.828 11.57 1 95.19 287 ALA A N 1
ATOM 2143 C CA . ALA A 1 287 ? -12.555 -16.609 11.828 1 95.19 287 ALA A CA 1
ATOM 2144 C C . ALA A 1 287 ? -12.484 -16.219 13.305 1 95.19 287 ALA A C 1
ATOM 2146 O O . ALA A 1 287 ? -12.383 -17.094 14.172 1 95.19 287 ALA A O 1
ATOM 2147 N N . ASP A 1 288 ? -12.484 -14.961 13.594 1 96.31 288 ASP A N 1
ATOM 2148 C CA . ASP A 1 288 ? -12.633 -14.508 14.977 1 96.31 288 ASP A CA 1
ATOM 2149 C C . ASP A 1 288 ? -14.102 -14.492 15.398 1 96.31 288 ASP A C 1
ATOM 2151 O O . ASP A 1 288 ? -14.961 -15.023 14.695 1 96.31 288 ASP A O 1
ATOM 2155 N N . GLU A 1 289 ? -14.398 -13.945 16.531 1 96.44 289 GLU A N 1
ATOM 2156 C CA . GLU A 1 289 ? -15.742 -13.961 17.094 1 96.44 289 GLU A CA 1
ATOM 2157 C C . GLU A 1 289 ? -16.719 -13.18 16.234 1 96.44 289 GLU A C 1
ATOM 2159 O O . GLU A 1 289 ? -17.922 -13.469 16.219 1 96.44 289 GLU A O 1
ATOM 2164 N N . SER A 1 290 ? -16.188 -12.219 15.508 1 97.56 290 SER A N 1
ATOM 2165 C CA . SER A 1 290 ? -17.031 -11.398 14.656 1 97.56 290 SER A CA 1
ATOM 2166 C C . SER A 1 290 ? -17.031 -11.898 13.219 1 97.56 290 SER A C 1
ATOM 2168 O O . SER A 1 290 ? -17.562 -11.227 12.32 1 97.56 290 SER A O 1
ATOM 2170 N N . GLY A 1 291 ? -16.406 -13.055 12.969 1 97.38 291 GLY A N 1
ATOM 2171 C CA . GLY A 1 291 ? -16.375 -13.648 11.641 1 97.38 291 GLY A CA 1
ATOM 2172 C C . GLY A 1 291 ? -15.258 -13.109 10.773 1 97.38 291 GLY A C 1
ATOM 2173 O O . GLY A 1 291 ? -15.18 -13.43 9.586 1 97.38 291 GLY A O 1
ATOM 2174 N N . ASN A 1 292 ? -14.484 -12.211 11.297 1 97.75 292 ASN A N 1
ATOM 2175 C CA . ASN A 1 292 ? -13.375 -11.656 10.531 1 97.75 292 ASN A CA 1
ATOM 2176 C C . ASN A 1 292 ? -12.227 -12.648 10.406 1 97.75 292 ASN A C 1
ATOM 2178 O O . ASN A 1 292 ? -11.984 -13.445 11.312 1 97.75 292 ASN A O 1
ATOM 2182 N N . ARG A 1 293 ? -11.609 -12.641 9.305 1 97 293 ARG A N 1
ATOM 2183 C CA . ARG A 1 293 ? -10.422 -13.438 9.008 1 97 293 ARG A CA 1
ATOM 2184 C C . ARG A 1 293 ? -9.258 -12.547 8.578 1 97 293 ARG A C 1
ATOM 2186 O O . ARG A 1 293 ? -9.398 -11.734 7.656 1 97 293 ARG A O 1
ATOM 2193 N N . VAL A 1 294 ? -8.148 -12.656 9.289 1 95.25 294 VAL A N 1
ATOM 2194 C CA . VAL A 1 294 ? -7.043 -11.734 9.039 1 95.25 294 VAL A CA 1
ATOM 2195 C C . VAL A 1 294 ? -5.754 -12.516 8.805 1 95.25 294 VAL A C 1
ATOM 2197 O O . VAL A 1 294 ? -5.457 -13.461 9.539 1 95.25 294 VAL A O 1
ATOM 2200 N N . ARG A 1 295 ? -5.117 -12.203 7.773 1 93.31 295 ARG A N 1
ATOM 2201 C CA . ARG A 1 295 ? -3.752 -12.656 7.52 1 93.31 295 ARG A CA 1
ATOM 2202 C C . ARG A 1 295 ? -2.793 -11.477 7.418 1 93.31 295 ARG A C 1
ATOM 2204 O O . ARG A 1 295 ? -2.857 -10.703 6.461 1 93.31 295 ARG A O 1
ATOM 2211 N N . GLY A 1 296 ? -1.868 -11.344 8.375 1 92.25 296 GLY A N 1
ATOM 2212 C CA . GLY A 1 296 ? -0.92 -10.242 8.359 1 92.25 296 GLY A CA 1
ATOM 2213 C C . GLY A 1 296 ? -1.281 -9.125 9.32 1 92.25 296 GLY A C 1
ATOM 2214 O O . GLY A 1 296 ? -1.881 -9.367 10.367 1 92.25 296 GLY A O 1
ATOM 2215 N N . ASN A 1 297 ? -0.847 -7.855 8.969 1 93.06 297 ASN A N 1
ATOM 2216 C CA . ASN A 1 297 ? -0.948 -6.711 9.867 1 93.06 297 ASN A CA 1
ATOM 2217 C C . ASN A 1 297 ? -2.232 -5.922 9.625 1 93.06 297 ASN A C 1
ATOM 2219 O O . ASN A 1 297 ? -2.32 -5.145 8.672 1 93.06 297 ASN A O 1
ATOM 2223 N N . ALA A 1 298 ? -3.172 -6.105 10.555 1 96.19 298 ALA A N 1
ATOM 2224 C CA . ALA A 1 298 ? -4.434 -5.398 10.352 1 96.19 298 ALA A CA 1
ATOM 2225 C C . ALA A 1 298 ? -5.031 -4.957 11.688 1 96.19 298 ALA A C 1
ATOM 2227 O O . ALA A 1 298 ? -4.789 -5.578 12.719 1 96.19 298 ALA A O 1
ATOM 2228 N N . VAL A 1 299 ? -5.656 -3.838 11.68 1 96.94 299 VAL A N 1
ATOM 2229 C CA . VAL A 1 299 ? -6.449 -3.336 12.797 1 96.94 299 VAL A CA 1
ATOM 2230 C C . VAL A 1 299 ? -7.922 -3.266 12.398 1 96.94 299 VAL A C 1
ATOM 2232 O O . VAL A 1 299 ? -8.273 -2.605 11.422 1 96.94 299 VAL A O 1
ATOM 2235 N N . LEU A 1 300 ? -8.758 -3.961 13.133 1 97.44 300 LEU A N 1
ATOM 2236 C CA . LEU A 1 300 ? -10.188 -3.979 12.828 1 97.44 300 LEU A CA 1
ATOM 2237 C C . LEU A 1 300 ? -10.984 -3.285 13.93 1 97.44 300 LEU A C 1
ATOM 2239 O O . LEU A 1 300 ? -10.836 -3.613 15.109 1 97.44 300 LEU A O 1
ATOM 2243 N N . VAL A 1 301 ? -11.734 -2.283 13.555 1 97.62 301 VAL A N 1
ATOM 2244 C CA . VAL A 1 301 ? -12.617 -1.572 14.477 1 97.62 301 VAL A CA 1
ATOM 2245 C C . VAL A 1 301 ? -14.07 -1.751 14.039 1 97.62 301 VAL A C 1
ATOM 2247 O O . VAL A 1 301 ? -14.492 -1.218 13.008 1 97.62 301 VAL A O 1
ATOM 2250 N N . ASP A 1 302 ? -14.898 -2.486 14.789 1 97.38 302 ASP A N 1
ATOM 2251 C CA . ASP A 1 302 ? -16.312 -2.727 14.523 1 97.38 302 ASP A CA 1
ATOM 2252 C C . ASP A 1 302 ? -16.516 -3.281 13.117 1 97.38 302 ASP A C 1
ATOM 2254 O O . ASP A 1 302 ? -17.328 -2.746 12.352 1 97.38 302 ASP A O 1
ATOM 2258 N N . ALA A 1 303 ? -15.742 -4.18 12.727 1 97.81 303 ALA A N 1
ATOM 2259 C CA . ALA A 1 303 ? -15.844 -4.859 11.438 1 97.81 303 ALA A CA 1
ATOM 2260 C C . ALA A 1 303 ? -16.312 -6.301 11.609 1 97.81 303 ALA A C 1
ATOM 2262 O O . ALA A 1 303 ? -16.016 -6.938 12.625 1 97.81 303 ALA A O 1
ATOM 2263 N N . SER A 1 304 ? -17.109 -6.777 10.688 1 98.31 304 SER A N 1
ATOM 2264 C CA . SER A 1 304 ? -17.578 -8.156 10.789 1 98.31 304 SER A CA 1
ATOM 2265 C C . SER A 1 304 ? -17.547 -8.844 9.43 1 98.31 304 SER A C 1
ATOM 2267 O O . SER A 1 304 ? -17.781 -8.219 8.398 1 98.31 304 SER A O 1
ATOM 2269 N N . ASP A 1 305 ? -17.203 -10.102 9.453 1 97.81 305 ASP A N 1
ATOM 2270 C CA . ASP A 1 305 ? -17.234 -11 8.305 1 97.81 305 ASP A CA 1
ATOM 2271 C C . ASP A 1 305 ? -16.344 -10.461 7.172 1 97.81 305 ASP A C 1
ATOM 2273 O O . ASP A 1 305 ? -16.719 -10.547 6 1 97.81 305 ASP A O 1
ATOM 2277 N N . CYS A 1 306 ? -15.242 -9.859 7.543 1 98.12 306 CYS A N 1
ATOM 2278 C CA . CYS A 1 306 ? -14.289 -9.336 6.574 1 98.12 306 CYS A CA 1
ATOM 2279 C C . CYS A 1 306 ? -13.07 -10.25 6.465 1 98.12 306 CYS A C 1
ATOM 2281 O O . CYS A 1 306 ? -12.719 -10.945 7.422 1 98.12 306 CYS A O 1
ATOM 2283 N N . TYR A 1 307 ? -12.547 -10.367 5.273 1 97.5 307 TYR A N 1
ATOM 2284 C CA . TYR A 1 307 ? -11.242 -10.977 5.055 1 97.5 307 TYR A CA 1
ATOM 2285 C C . TYR A 1 307 ? -10.195 -9.914 4.723 1 97.5 307 TYR A C 1
ATOM 2287 O O . TYR A 1 307 ? -10.367 -9.141 3.783 1 97.5 307 TYR A O 1
ATOM 2295 N N . VAL A 1 308 ? -9.109 -9.844 5.535 1 97.75 308 VAL A N 1
ATOM 2296 C CA . VAL A 1 308 ? -8.055 -8.867 5.32 1 97.75 308 VAL A CA 1
ATOM 2297 C C . VAL A 1 308 ? -6.711 -9.586 5.176 1 97.75 308 VAL A C 1
ATOM 2299 O O . VAL A 1 308 ? -6.293 -10.328 6.066 1 97.75 308 VAL A O 1
ATOM 2302 N N . GLN A 1 309 ? -6.125 -9.414 4.051 1 95.94 309 GLN A N 1
ATOM 2303 C CA . GLN A 1 309 ? -4.766 -9.883 3.822 1 95.94 309 GLN A CA 1
ATOM 2304 C C . GLN A 1 309 ? -3.793 -8.719 3.674 1 95.94 309 GLN A C 1
ATOM 2306 O O . GLN A 1 309 ? -3.848 -7.98 2.688 1 95.94 309 GLN A O 1
ATOM 2311 N N . ALA A 1 310 ? -2.936 -8.523 4.676 1 92.88 310 ALA A N 1
ATOM 2312 C CA . ALA A 1 310 ? -1.996 -7.406 4.742 1 92.88 310 ALA A CA 1
ATOM 2313 C C . ALA A 1 310 ? -0.583 -7.895 5.047 1 92.88 310 ALA A C 1
ATOM 2315 O O . ALA A 1 310 ? -0.131 -7.832 6.191 1 92.88 310 ALA A O 1
ATOM 2316 N N . ASP A 1 311 ? 0.202 -8.227 4.031 1 78.38 311 ASP A N 1
ATOM 2317 C CA . ASP A 1 311 ? 1.479 -8.883 4.281 1 78.38 311 ASP A CA 1
ATOM 2318 C C . ASP A 1 311 ? 2.582 -7.867 4.559 1 78.38 311 ASP A C 1
ATOM 2320 O O . ASP A 1 311 ? 3.551 -8.164 5.258 1 78.38 311 ASP A O 1
ATOM 2324 N N . LYS A 1 312 ? 2.494 -6.688 4.027 1 77.44 312 LYS A N 1
ATOM 2325 C CA . LYS A 1 312 ? 3.6 -5.75 4.199 1 77.44 312 LYS A CA 1
ATOM 2326 C C . LYS A 1 312 ? 3.154 -4.504 4.957 1 77.44 312 LYS A C 1
ATOM 2328 O O . LYS A 1 312 ? 3.721 -4.172 6 1 77.44 312 LYS A O 1
ATOM 2333 N N . ARG A 1 313 ? 2.1 -3.936 4.656 1 89.12 313 ARG A N 1
ATOM 2334 C CA . ARG A 1 313 ? 1.646 -2.676 5.234 1 89.12 313 ARG A CA 1
ATOM 2335 C C . ARG A 1 313 ? 0.507 -2.904 6.219 1 89.12 313 ARG A C 1
ATOM 2337 O O . ARG A 1 313 ? -0.078 -3.988 6.262 1 89.12 313 ARG A O 1
ATOM 2344 N N . LEU A 1 314 ? 0.279 -1.877 7.035 1 95.12 314 LEU A N 1
ATOM 2345 C CA . LEU A 1 314 ? -0.84 -1.912 7.973 1 95.12 314 LEU A CA 1
ATOM 2346 C C . LEU A 1 314 ? -2.15 -1.584 7.266 1 95.12 314 LEU A C 1
ATOM 2348 O O . LEU A 1 314 ? -2.229 -0.609 6.516 1 95.12 314 LEU A O 1
ATOM 2352 N N . VAL A 1 315 ? -3.145 -2.465 7.457 1 97.31 315 VAL A N 1
ATOM 2353 C CA . VAL A 1 315 ? -4.477 -2.203 6.922 1 97.31 315 VAL A CA 1
ATOM 2354 C C . VAL A 1 315 ? -5.469 -2.023 8.07 1 97.31 315 VAL A C 1
ATOM 2356 O O . VAL A 1 315 ? -5.59 -2.891 8.938 1 97.31 315 VAL A O 1
ATOM 2359 N N . ALA A 1 316 ? -6.102 -0.89 8.094 1 98.06 316 ALA A N 1
ATOM 2360 C CA . ALA A 1 316 ? -7.152 -0.64 9.078 1 98.06 316 ALA A CA 1
ATOM 2361 C C . ALA A 1 316 ? -8.531 -0.681 8.43 1 98.06 316 ALA A C 1
ATOM 2363 O O . ALA A 1 316 ? -8.75 -0.064 7.383 1 98.06 316 ALA A O 1
ATOM 2364 N N . VAL A 1 317 ? -9.438 -1.4 8.984 1 98.31 317 VAL A N 1
ATOM 2365 C CA . VAL A 1 317 ? -10.812 -1.479 8.516 1 98.31 317 VAL A CA 1
ATOM 2366 C C . VAL A 1 317 ? -11.766 -1.008 9.617 1 98.31 317 VAL A C 1
ATOM 2368 O O . VAL A 1 317 ? -11.68 -1.464 10.758 1 98.31 317 VAL A O 1
ATOM 2371 N N . VAL A 1 318 ? -12.672 -0.051 9.281 1 98.06 318 VAL A N 1
ATOM 2372 C CA . VAL A 1 318 ? -13.469 0.603 10.312 1 98.06 318 VAL A CA 1
ATOM 2373 C C . VAL A 1 318 ? -14.945 0.584 9.914 1 98.06 318 VAL A C 1
ATOM 2375 O O . VAL A 1 318 ? -15.328 1.199 8.914 1 98.06 318 VAL A O 1
ATOM 2378 N N . GLY A 1 319 ? -15.805 -0.059 10.75 1 97.75 319 GLY A N 1
ATOM 2379 C CA . GLY A 1 319 ? -17.25 0.004 10.625 1 97.75 319 GLY A CA 1
ATOM 2380 C C . GLY A 1 319 ? -17.766 -0.657 9.359 1 97.75 319 GLY A C 1
ATOM 2381 O O . GLY A 1 319 ? -18.719 -0.17 8.742 1 97.75 319 GLY A O 1
ATOM 2382 N N . VAL A 1 320 ? -17.156 -1.69 8.867 1 98.12 320 VAL A N 1
ATOM 2383 C CA . VAL A 1 320 ? -17.547 -2.291 7.598 1 98.12 320 VAL A CA 1
ATOM 2384 C C . VAL A 1 320 ? -17.891 -3.766 7.805 1 98.12 320 VAL A C 1
ATOM 2386 O O . VAL A 1 320 ? -17.547 -4.348 8.836 1 98.12 320 VAL A O 1
ATOM 2389 N N . ARG A 1 321 ? -18.594 -4.309 6.883 1 97.88 321 ARG A N 1
ATOM 2390 C CA . ARG A 1 321 ? -18.969 -5.723 6.906 1 97.88 321 ARG A CA 1
ATOM 2391 C C . ARG A 1 321 ? -18.844 -6.344 5.52 1 97.88 321 ARG A C 1
ATOM 2393 O O . ARG A 1 321 ? -18.969 -5.648 4.508 1 97.88 321 ARG A O 1
ATOM 2400 N N . ASP A 1 322 ? -18.547 -7.633 5.449 1 97.5 322 ASP A N 1
ATOM 2401 C CA . ASP A 1 322 ? -18.578 -8.453 4.242 1 97.5 322 ASP A CA 1
ATOM 2402 C C . ASP A 1 322 ? -17.641 -7.887 3.174 1 97.5 322 ASP A C 1
ATOM 2404 O O . ASP A 1 322 ? -18.047 -7.715 2.02 1 97.5 322 ASP A O 1
ATOM 2408 N N . LEU A 1 323 ? -16.406 -7.547 3.57 1 98.19 323 LEU A N 1
ATOM 2409 C CA . LEU A 1 323 ? -15.43 -7.016 2.629 1 98.19 323 LEU A CA 1
ATOM 2410 C C . LEU A 1 323 ? -14.219 -7.938 2.523 1 98.19 323 LEU A C 1
ATOM 2412 O O . LEU A 1 323 ? -13.891 -8.648 3.477 1 98.19 323 LEU A O 1
ATOM 2416 N N . VAL A 1 324 ? -13.672 -7.992 1.363 1 98.06 324 VAL A N 1
ATOM 2417 C CA . VAL A 1 324 ? -12.344 -8.539 1.125 1 98.06 324 VAL A CA 1
ATOM 2418 C C . VAL A 1 324 ? -11.352 -7.41 0.86 1 98.06 324 VAL A C 1
ATOM 2420 O O . VAL A 1 324 ? -11.555 -6.598 -0.048 1 98.06 324 VAL A O 1
ATOM 2423 N N . VAL A 1 325 ? -10.344 -7.281 1.681 1 98.31 325 VAL A N 1
ATOM 2424 C CA . VAL A 1 325 ? -9.289 -6.293 1.498 1 98.31 325 VAL A CA 1
ATOM 2425 C C . VAL A 1 325 ? -7.945 -7 1.345 1 98.31 325 VAL A C 1
ATOM 2427 O O . VAL A 1 325 ? -7.496 -7.703 2.254 1 98.31 325 VAL A O 1
ATOM 2430 N N . VAL A 1 326 ? -7.293 -6.805 0.21 1 97 326 VAL A N 1
ATOM 2431 C CA . VAL A 1 326 ? -6.004 -7.438 -0.057 1 97 326 VAL A CA 1
ATOM 2432 C C . VAL A 1 326 ? -4.965 -6.371 -0.388 1 97 326 VAL A C 1
ATOM 2434 O O . VAL A 1 326 ? -5.121 -5.621 -1.354 1 97 326 VAL A O 1
ATOM 2437 N N . ASP A 1 327 ? -3.963 -6.34 0.404 1 95.5 327 ASP A N 1
ATOM 2438 C CA . ASP A 1 327 ? -2.891 -5.367 0.227 1 95.5 327 ASP A CA 1
ATOM 2439 C C . ASP A 1 327 ? -1.616 -6.035 -0.278 1 95.5 327 ASP A C 1
ATOM 2441 O O . ASP A 1 327 ? -1.149 -7.016 0.309 1 95.5 327 ASP A O 1
ATOM 2445 N N . THR A 1 328 ? -1.1 -5.527 -1.362 1 92.5 328 THR A N 1
ATOM 2446 C CA . THR A 1 328 ? 0.21 -5.926 -1.866 1 92.5 328 THR A CA 1
ATOM 2447 C C . THR A 1 328 ? 1.144 -4.723 -1.952 1 92.5 328 THR A C 1
ATOM 2449 O O . THR A 1 328 ? 0.75 -3.6 -1.628 1 92.5 328 THR A O 1
ATOM 2452 N N . GLY A 1 329 ? 2.398 -4.977 -2.258 1 88.88 329 GLY A N 1
ATOM 2453 C CA . GLY A 1 329 ? 3.393 -3.918 -2.309 1 88.88 329 GLY A CA 1
ATOM 2454 C C . GLY A 1 329 ? 3.064 -2.842 -3.326 1 88.88 329 GLY A C 1
ATOM 2455 O O . GLY A 1 329 ? 3.461 -1.686 -3.166 1 88.88 329 GLY A O 1
ATOM 2456 N N . ASP A 1 330 ? 2.24 -3.15 -4.344 1 90.69 330 ASP A N 1
ATOM 2457 C CA . ASP A 1 330 ? 2.039 -2.207 -5.438 1 90.69 330 ASP A CA 1
ATOM 2458 C C . ASP A 1 330 ? 0.553 -1.92 -5.648 1 90.69 330 ASP A C 1
ATOM 2460 O O . ASP A 1 330 ? 0.192 -0.992 -6.375 1 90.69 330 ASP A O 1
ATOM 2464 N N . ALA A 1 331 ? -0.312 -2.643 -4.988 1 94.19 331 ALA A N 1
ATOM 2465 C CA . ALA A 1 331 ? -1.738 -2.463 -5.242 1 94.19 331 ALA A CA 1
ATOM 2466 C C . ALA A 1 331 ? -2.568 -2.869 -4.027 1 94.19 331 ALA A C 1
ATOM 2468 O O . ALA A 1 331 ? -2.104 -3.633 -3.178 1 94.19 331 ALA A O 1
ATOM 2469 N N . VAL A 1 332 ? -3.822 -2.342 -3.957 1 96.5 332 VAL A N 1
ATOM 2470 C CA . VAL A 1 332 ? -4.809 -2.676 -2.934 1 96.5 332 VAL A CA 1
ATOM 2471 C C . VAL A 1 332 ? -6.137 -3.039 -3.594 1 96.5 332 VAL A C 1
ATOM 2473 O O . VAL A 1 332 ? -6.578 -2.361 -4.523 1 96.5 332 VAL A O 1
ATOM 2476 N N . LEU A 1 333 ? -6.707 -4.125 -3.176 1 97.69 333 LEU A N 1
ATOM 2477 C CA . LEU A 1 333 ? -8.047 -4.52 -3.609 1 97.69 333 LEU A CA 1
ATOM 2478 C C . LEU A 1 333 ? -9.039 -4.41 -2.461 1 97.69 333 LEU A C 1
ATOM 2480 O O . LEU A 1 333 ? -8.781 -4.887 -1.355 1 97.69 333 LEU A O 1
ATOM 2484 N N . VAL A 1 334 ? -10.102 -3.721 -2.654 1 98.5 334 VAL A N 1
ATOM 2485 C CA . VAL A 1 334 ? -11.25 -3.707 -1.757 1 98.5 334 VAL A CA 1
ATOM 2486 C C . VAL A 1 334 ? -12.492 -4.188 -2.504 1 98.5 334 VAL A C 1
ATOM 2488 O O . VAL A 1 334 ? -12.945 -3.535 -3.449 1 98.5 334 VAL A O 1
ATOM 2491 N N . SER A 1 335 ? -13.039 -5.258 -2.086 1 98.12 335 SER A N 1
ATOM 2492 C CA . SER A 1 335 ? -14.164 -5.844 -2.807 1 98.12 335 SER A CA 1
ATOM 2493 C C . SER A 1 335 ? -15.25 -6.32 -1.845 1 98.12 335 SER A C 1
ATOM 2495 O O . SER A 1 335 ? -14.953 -6.738 -0.725 1 98.12 335 SER A O 1
ATOM 2497 N N . ASP A 1 336 ? -16.5 -6.188 -2.344 1 97.56 336 ASP A N 1
ATOM 2498 C CA . ASP A 1 336 ? -17.547 -6.934 -1.67 1 97.56 336 ASP A CA 1
ATOM 2499 C C . ASP A 1 336 ? -17.266 -8.438 -1.681 1 97.56 336 ASP A C 1
ATOM 2501 O O . ASP A 1 336 ? -16.828 -8.984 -2.701 1 97.56 336 ASP A O 1
ATOM 2505 N N . ALA A 1 337 ? -17.438 -9.07 -0.542 1 94.94 337 ALA A N 1
ATOM 2506 C CA . ALA A 1 337 ? -17.109 -10.484 -0.413 1 94.94 337 ALA A CA 1
ATOM 2507 C C . ALA A 1 337 ? -17.938 -11.328 -1.379 1 94.94 337 ALA A C 1
ATOM 2509 O O . ALA A 1 337 ? -17.484 -12.375 -1.843 1 94.94 337 ALA A O 1
ATOM 2510 N N . GLY A 1 338 ? -19.125 -10.938 -1.709 1 89.94 338 GLY A N 1
ATOM 2511 C CA . GLY A 1 338 ? -20.016 -11.672 -2.602 1 89.94 338 GLY A CA 1
ATOM 2512 C C . GLY A 1 338 ? -19.75 -11.391 -4.07 1 89.94 338 GLY A C 1
ATOM 2513 O O . GLY A 1 338 ? -20.328 -12.031 -4.945 1 89.94 338 GLY A O 1
ATOM 2514 N N . ARG A 1 339 ? -18.812 -10.469 -4.387 1 92.25 339 ARG A N 1
ATOM 2515 C CA . ARG A 1 339 ? -18.578 -10.062 -5.77 1 92.25 339 ARG A CA 1
ATOM 2516 C C . ARG A 1 339 ? -17.125 -10.25 -6.16 1 92.25 339 ARG A C 1
ATOM 2518 O O . ARG A 1 339 ? -16.609 -9.523 -7.008 1 92.25 339 ARG A O 1
ATOM 2525 N N . THR A 1 340 ? -16.484 -11.125 -5.57 1 90.81 340 THR A N 1
ATOM 2526 C CA . THR A 1 340 ? -15.062 -11.312 -5.805 1 90.81 340 THR A CA 1
ATOM 2527 C C . THR A 1 340 ? -14.805 -11.844 -7.211 1 90.81 340 THR A C 1
ATOM 2529 O O . THR A 1 340 ? -13.695 -11.719 -7.734 1 90.81 340 THR A O 1
ATOM 2532 N N . GLN A 1 341 ? -15.805 -12.43 -7.859 1 85.38 341 GLN A N 1
ATOM 2533 C CA . GLN A 1 341 ? -15.664 -12.891 -9.234 1 85.38 341 GLN A CA 1
ATOM 2534 C C . GLN A 1 341 ? -15.438 -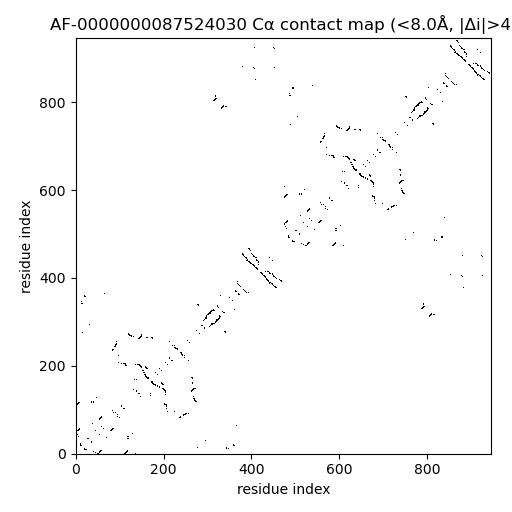11.727 -10.188 1 85.38 341 GLN A C 1
ATOM 2536 O O . GLN A 1 341 ? -14.859 -11.891 -11.258 1 85.38 341 GLN A O 1
ATOM 2541 N N . ASP A 1 342 ? -15.844 -10.547 -9.805 1 92.12 342 ASP A N 1
ATOM 2542 C CA . ASP A 1 342 ? -15.758 -9.367 -10.664 1 92.12 342 ASP A CA 1
ATOM 2543 C C . ASP A 1 342 ? -14.359 -8.758 -10.625 1 92.12 342 ASP A C 1
ATOM 2545 O O . ASP A 1 342 ? -14.062 -7.832 -11.375 1 92.12 342 ASP A O 1
ATOM 2549 N N . VAL A 1 343 ? -13.516 -9.336 -9.844 1 93.75 343 VAL A N 1
ATOM 2550 C CA . VAL A 1 343 ? -12.148 -8.844 -9.766 1 93.75 343 VAL A CA 1
ATOM 2551 C C . VAL A 1 343 ? -11.477 -8.961 -11.133 1 93.75 343 VAL A C 1
ATOM 2553 O O . VAL A 1 343 ? -10.617 -8.141 -11.484 1 93.75 343 VAL A O 1
ATOM 2556 N N . ARG A 1 344 ? -11.875 -9.891 -11.93 1 91.5 344 ARG A N 1
ATOM 2557 C CA . ARG A 1 344 ? -11.32 -10.078 -13.266 1 91.5 344 ARG A CA 1
ATOM 2558 C C . ARG A 1 344 ? -11.516 -8.828 -14.117 1 91.5 344 ARG A C 1
ATOM 2560 O O . ARG A 1 344 ? -10.711 -8.547 -15 1 91.5 344 ARG A O 1
ATOM 2567 N N . LYS A 1 345 ? -12.594 -8.086 -13.875 1 94.56 345 LYS A N 1
ATOM 2568 C CA . LYS A 1 345 ? -12.875 -6.859 -14.625 1 94.56 345 LYS A CA 1
ATOM 2569 C C . LYS A 1 345 ? -11.812 -5.801 -14.367 1 94.56 345 LYS A C 1
ATOM 2571 O O . LYS A 1 345 ? -11.516 -4.98 -15.234 1 94.56 345 LYS A O 1
ATOM 2576 N N . VAL A 1 346 ? -11.281 -5.781 -13.156 1 95.31 346 VAL A N 1
ATOM 2577 C CA . VAL A 1 346 ? -10.18 -4.879 -12.828 1 95.31 346 VAL A CA 1
ATOM 2578 C C . VAL A 1 346 ? -8.992 -5.164 -13.742 1 95.31 346 VAL A C 1
ATOM 2580 O O . VAL A 1 346 ? -8.438 -4.246 -14.352 1 95.31 346 VAL A O 1
ATOM 2583 N N . VAL A 1 347 ? -8.633 -6.422 -13.852 1 94.62 347 VAL A N 1
ATOM 2584 C CA . VAL A 1 347 ? -7.48 -6.836 -14.648 1 94.62 347 VAL A CA 1
ATOM 2585 C C . VAL A 1 347 ? -7.711 -6.469 -16.109 1 94.62 347 VAL A C 1
ATOM 2587 O O . VAL A 1 347 ? -6.793 -5.996 -16.797 1 94.62 347 VAL A O 1
ATOM 2590 N N . GLU A 1 348 ? -8.906 -6.738 -16.531 1 93.5 348 GLU A N 1
ATOM 2591 C CA . GLU A 1 348 ? -9.242 -6.395 -17.906 1 93.5 348 GLU A CA 1
ATOM 2592 C C . GLU A 1 348 ? -9.031 -4.906 -18.172 1 93.5 348 GLU A C 1
ATOM 2594 O O . GLU A 1 348 ? -8.461 -4.523 -19.188 1 93.5 348 GLU A O 1
ATOM 2599 N N . GLN A 1 349 ? -9.484 -4.102 -17.281 1 94.19 349 GLN A N 1
ATOM 2600 C CA . GLN A 1 349 ? -9.32 -2.658 -17.422 1 94.19 349 GLN A CA 1
ATOM 2601 C C . GLN A 1 349 ? -7.844 -2.271 -17.391 1 94.19 349 GLN A C 1
ATOM 2603 O O . GLN A 1 349 ? -7.398 -1.444 -18.188 1 94.19 349 GLN A O 1
ATOM 2608 N N . LEU A 1 350 ? -7.094 -2.832 -16.516 1 93.94 350 LEU A N 1
ATOM 2609 C CA . LEU A 1 350 ? -5.672 -2.539 -16.391 1 93.94 350 LEU A CA 1
ATOM 2610 C C . LEU A 1 350 ? -4.926 -2.918 -17.672 1 93.94 350 LEU A C 1
ATOM 2612 O O . LEU A 1 350 ? -4.027 -2.193 -18.109 1 93.94 350 LEU A O 1
ATOM 2616 N N . ARG A 1 351 ? -5.262 -4.062 -18.156 1 90.81 351 ARG A N 1
ATOM 2617 C CA . ARG A 1 351 ? -4.652 -4.5 -19.406 1 90.81 351 ARG A CA 1
ATOM 2618 C C . ARG A 1 351 ? -4.953 -3.52 -20.547 1 90.81 351 ARG A C 1
ATOM 2620 O O . ARG A 1 351 ? -4.082 -3.211 -21.359 1 90.81 351 ARG A O 1
ATOM 2627 N N . GLY A 1 352 ? -6.195 -3.094 -20.578 1 90.94 352 GLY A N 1
ATOM 2628 C CA . GLY A 1 352 ? -6.57 -2.094 -21.562 1 90.94 352 GLY A CA 1
ATOM 2629 C C . GLY A 1 352 ? -5.758 -0.817 -21.453 1 90.94 352 GLY A C 1
ATOM 2630 O O . GLY A 1 352 ? -5.398 -0.217 -22.469 1 90.94 352 GLY A O 1
ATOM 2631 N N . ASP A 1 353 ? -5.406 -0.466 -20.281 1 91.31 353 ASP A N 1
ATOM 2632 C CA . ASP A 1 353 ? -4.652 0.756 -20.031 1 91.31 353 ASP A CA 1
ATOM 2633 C C . ASP A 1 353 ? -3.148 0.487 -20.062 1 91.31 353 ASP A C 1
ATOM 2635 O O . ASP A 1 353 ? -2.348 1.373 -19.75 1 91.31 353 ASP A O 1
ATOM 2639 N N . SER A 1 354 ? -2.766 -0.781 -20.359 1 88.62 354 SER A N 1
ATOM 2640 C CA . SER A 1 354 ? -1.369 -1.208 -20.391 1 88.62 354 SER A CA 1
ATOM 2641 C C . SER A 1 354 ? -0.669 -0.876 -19.078 1 88.62 354 SER A C 1
ATOM 2643 O O . SER A 1 354 ? 0.474 -0.417 -19.078 1 88.62 354 SER A O 1
ATOM 2645 N N . HIS A 1 355 ? -1.42 -0.961 -18.031 1 89.56 355 HIS A N 1
ATOM 2646 C CA . HIS A 1 355 ? -0.855 -0.711 -16.719 1 89.56 355 HIS A CA 1
ATOM 2647 C C . HIS A 1 355 ? -0.015 -1.893 -16.234 1 89.56 355 HIS A C 1
ATOM 2649 O O . HIS A 1 355 ? -0.441 -3.045 -16.344 1 89.56 355 HIS A O 1
ATOM 2655 N N . ASP A 1 356 ? 1.074 -1.677 -15.594 1 87.31 356 ASP A N 1
ATOM 2656 C CA . ASP A 1 356 ? 2.025 -2.711 -15.203 1 87.31 356 ASP A CA 1
ATOM 2657 C C . ASP A 1 356 ? 1.439 -3.613 -14.117 1 87.31 356 ASP A C 1
ATOM 2659 O O . ASP A 1 356 ? 1.801 -4.789 -14.016 1 87.31 356 ASP A O 1
ATOM 2663 N N . ALA A 1 357 ? 0.567 -3.074 -13.375 1 88.31 357 ALA A N 1
ATOM 2664 C CA . ALA A 1 357 ? 0.01 -3.816 -12.25 1 88.31 357 ALA A CA 1
ATOM 2665 C C . ALA A 1 357 ? -0.786 -5.027 -12.727 1 88.31 357 ALA A C 1
ATOM 2667 O O . ALA A 1 357 ? -1.107 -5.918 -11.938 1 88.31 357 ALA A O 1
ATOM 2668 N N . ALA A 1 358 ? -1.157 -5.055 -13.984 1 88.31 358 ALA A N 1
ATOM 2669 C CA . ALA A 1 358 ? -1.825 -6.23 -14.539 1 88.31 358 ALA A CA 1
ATOM 2670 C C . ALA A 1 358 ? -0.846 -7.391 -14.711 1 88.31 358 ALA A C 1
ATOM 2672 O O . ALA A 1 358 ? -1.232 -8.555 -14.609 1 88.31 358 ALA A O 1
ATOM 2673 N N . ASN A 1 359 ? 0.405 -7.035 -14.844 1 87.62 359 ASN A N 1
ATOM 2674 C CA . ASN A 1 359 ? 1.354 -8.039 -15.305 1 87.62 359 ASN A CA 1
ATOM 2675 C C . ASN A 1 359 ? 2.381 -8.383 -14.234 1 87.62 359 ASN A C 1
ATOM 2677 O O . ASN A 1 359 ? 2.855 -9.516 -14.156 1 87.62 359 ASN A O 1
ATOM 2681 N N . PHE A 1 360 ? 2.738 -7.434 -13.5 1 87.81 360 PHE A N 1
ATOM 2682 C CA . PHE A 1 360 ? 3.906 -7.633 -12.648 1 87.81 360 PHE A CA 1
ATOM 2683 C C . PHE A 1 360 ? 3.617 -7.188 -11.219 1 87.81 360 PHE A C 1
ATOM 2685 O O . PHE A 1 360 ? 2.859 -6.242 -11 1 87.81 360 PHE A O 1
ATOM 2692 N N . HIS A 1 361 ? 4.324 -7.918 -10.273 1 88.81 361 HIS A N 1
ATOM 2693 C CA . HIS A 1 361 ? 4.43 -7.445 -8.898 1 88.81 361 HIS A CA 1
ATOM 2694 C C . HIS A 1 361 ? 5.574 -6.449 -8.742 1 88.81 361 HIS A C 1
ATOM 2696 O O . HIS A 1 361 ? 6.363 -6.258 -9.672 1 88.81 361 HIS A O 1
ATOM 2702 N N . GLN A 1 362 ? 5.516 -5.824 -7.574 1 89.75 362 GLN A N 1
ATOM 2703 C CA . GLN A 1 362 ? 6.688 -5.039 -7.199 1 89.75 362 GLN A CA 1
ATOM 2704 C C . GLN A 1 362 ? 7.953 -5.891 -7.238 1 89.75 362 GLN A C 1
ATOM 2706 O O . GLN A 1 362 ? 9.023 -5.406 -7.609 1 89.75 362 GLN A O 1
ATOM 2711 N N . THR A 1 363 ? 7.867 -7.125 -6.848 1 91.56 363 THR A N 1
ATOM 2712 C CA . THR A 1 363 ? 8.938 -8.117 -6.949 1 91.56 363 THR A CA 1
ATOM 2713 C C . THR A 1 363 ? 8.75 -8.984 -8.195 1 91.56 363 THR A C 1
ATOM 2715 O O . THR A 1 363 ? 7.711 -9.625 -8.367 1 91.56 363 THR A O 1
ATOM 2718 N N . VAL A 1 364 ? 9.766 -8.992 -9.016 1 91.5 364 VAL A N 1
ATOM 2719 C CA . VAL A 1 364 ? 9.727 -9.766 -10.258 1 91.5 364 VAL A CA 1
ATOM 2720 C C . VAL A 1 364 ? 10.711 -10.93 -10.164 1 91.5 364 VAL A C 1
ATOM 2722 O O . VAL A 1 364 ? 11.867 -10.75 -9.773 1 91.5 364 VAL A O 1
ATOM 2725 N N . HIS A 1 365 ? 10.242 -12.047 -10.5 1 89.94 365 HIS A N 1
ATOM 2726 C CA . HIS A 1 365 ? 11.078 -13.242 -10.469 1 89.94 365 HIS A CA 1
ATOM 2727 C C . HIS A 1 365 ? 11.695 -13.516 -11.836 1 89.94 365 HIS A C 1
ATOM 2729 O O . HIS A 1 365 ? 11.039 -13.344 -12.867 1 89.94 365 HIS A O 1
ATOM 2735 N N . ARG A 1 366 ? 12.992 -13.867 -11.797 1 89.56 366 ARG A N 1
ATOM 2736 C CA . ARG A 1 366 ? 13.789 -14.219 -12.969 1 89.56 366 ARG A CA 1
ATOM 2737 C C . ARG A 1 366 ? 14.508 -15.547 -12.766 1 89.56 366 ARG A C 1
ATOM 2739 O O . ARG A 1 366 ? 14.578 -16.047 -11.641 1 89.56 366 ARG A O 1
ATOM 2746 N N . PRO A 1 367 ? 14.969 -16.188 -13.82 1 89.12 367 PRO A N 1
ATOM 2747 C CA . PRO A 1 367 ? 15.672 -17.453 -13.672 1 89.12 367 PRO A CA 1
ATOM 2748 C C . PRO A 1 367 ? 16.828 -17.375 -12.68 1 89.12 367 PRO A C 1
ATOM 2750 O O . PRO A 1 367 ? 17.094 -18.328 -11.945 1 89.12 367 PRO A O 1
ATOM 2753 N N . TRP A 1 368 ? 17.469 -16.219 -12.57 1 93.19 368 TRP A N 1
ATOM 2754 C CA . TRP A 1 368 ? 18.656 -16.062 -11.742 1 93.19 368 TRP A CA 1
ATOM 2755 C C . TRP A 1 368 ? 18.281 -15.703 -10.312 1 93.19 368 TRP A C 1
ATOM 2757 O O . TRP A 1 368 ? 19.125 -15.742 -9.414 1 93.19 368 TRP A O 1
ATOM 2767 N N . GLY A 1 369 ? 17.078 -15.32 -10.094 1 94.19 369 GLY A N 1
ATOM 2768 C CA . GLY A 1 369 ? 16.625 -14.867 -8.789 1 94.19 369 GLY A CA 1
ATOM 2769 C C . GLY A 1 369 ? 15.438 -13.922 -8.875 1 94.19 369 GLY A C 1
ATOM 2770 O O . GLY A 1 369 ? 14.406 -14.258 -9.461 1 94.19 369 GLY A O 1
ATOM 2771 N N . SER A 1 370 ? 15.578 -12.797 -8.289 1 94.75 370 SER A N 1
ATOM 2772 C CA . SER A 1 370 ? 14.492 -11.828 -8.32 1 94.75 370 SER A CA 1
ATOM 2773 C C . SER A 1 370 ? 15.008 -10.406 -8.102 1 94.75 370 SER A C 1
ATOM 2775 O O . SER A 1 370 ? 16.156 -10.219 -7.684 1 94.75 370 SER A O 1
ATOM 2777 N N . PHE A 1 371 ? 14.258 -9.461 -8.508 1 95.06 371 PHE A N 1
ATOM 2778 C CA . PHE A 1 371 ? 14.5 -8.086 -8.109 1 95.06 371 PHE A CA 1
ATOM 2779 C C . PHE A 1 371 ? 13.219 -7.43 -7.602 1 95.06 371 PHE A C 1
ATOM 2781 O O . PHE A 1 371 ? 12.125 -7.75 -8.062 1 95.06 371 PHE A O 1
ATOM 2788 N N . THR A 1 372 ? 13.32 -6.582 -6.66 1 95.62 372 THR A N 1
ATOM 2789 C CA . THR A 1 372 ? 12.242 -5.77 -6.102 1 95.62 372 THR A CA 1
ATOM 2790 C C . THR A 1 372 ? 12.5 -4.285 -6.344 1 95.62 372 THR A C 1
ATOM 2792 O O . THR A 1 372 ? 13.555 -3.766 -5.969 1 95.62 372 THR A O 1
ATOM 2795 N N . VAL A 1 373 ? 11.562 -3.643 -6.973 1 94.19 373 VAL A N 1
ATOM 2796 C CA . VAL A 1 373 ? 11.703 -2.205 -7.191 1 94.19 373 VAL A CA 1
ATOM 2797 C C . VAL A 1 373 ? 11.359 -1.453 -5.91 1 94.19 373 VAL A C 1
ATOM 2799 O O . VAL A 1 373 ? 10.227 -1.525 -5.422 1 94.19 373 VAL A O 1
ATOM 2802 N N . LEU A 1 374 ? 12.359 -0.754 -5.391 1 94.62 374 LEU A N 1
ATOM 2803 C CA . LEU A 1 374 ? 12.172 -0.014 -4.148 1 94.62 374 LEU A CA 1
ATOM 2804 C C . LEU A 1 374 ? 11.75 1.424 -4.43 1 94.62 374 LEU A C 1
ATOM 2806 O O . LEU A 1 374 ? 11 2.016 -3.654 1 94.62 374 LEU A O 1
ATOM 2810 N N . GLU A 1 375 ? 12.273 1.935 -5.422 1 93.25 375 GLU A N 1
ATOM 2811 C CA . GLU A 1 375 ? 11.953 3.283 -5.879 1 93.25 375 GLU A CA 1
ATOM 2812 C C . GLU A 1 375 ? 12.031 3.383 -7.402 1 93.25 375 GLU A C 1
ATOM 2814 O O . GLU A 1 375 ? 12.938 2.816 -8.023 1 93.25 375 GLU A O 1
ATOM 2819 N N . ASP A 1 376 ? 11.078 4.023 -7.973 1 91.44 376 ASP A N 1
ATOM 2820 C CA . ASP A 1 376 ? 11.047 4.332 -9.398 1 91.44 376 ASP A CA 1
ATOM 2821 C C . ASP A 1 376 ? 10.719 5.805 -9.641 1 91.44 376 ASP A C 1
ATOM 2823 O O . ASP A 1 376 ? 9.562 6.156 -9.867 1 91.44 376 ASP A O 1
ATOM 2827 N N . ALA A 1 377 ? 11.688 6.645 -9.484 1 90.5 377 ALA A N 1
ATOM 2828 C CA . ALA A 1 377 ? 11.562 8.094 -9.617 1 90.5 377 ALA A CA 1
ATOM 2829 C C . ALA A 1 377 ? 12.148 8.578 -10.938 1 90.5 377 ALA A C 1
ATOM 2831 O O . ALA A 1 377 ? 12.859 7.832 -11.617 1 90.5 377 ALA A O 1
ATOM 2832 N N . PRO A 1 378 ? 11.797 9.789 -11.344 1 88.06 378 PRO A N 1
ATOM 2833 C CA . PRO A 1 378 ? 12.336 10.312 -12.609 1 88.06 378 PRO A CA 1
ATOM 2834 C C . PRO A 1 378 ? 13.859 10.422 -12.594 1 88.06 378 PRO A C 1
ATOM 2836 O O . PRO A 1 378 ? 14.5 10.305 -13.641 1 88.06 378 PRO A O 1
ATOM 2839 N N . ASP A 1 379 ? 14.445 10.625 -11.391 1 89.44 379 ASP A N 1
ATOM 2840 C CA . ASP A 1 379 ? 15.875 10.898 -11.305 1 89.44 379 ASP A CA 1
ATOM 2841 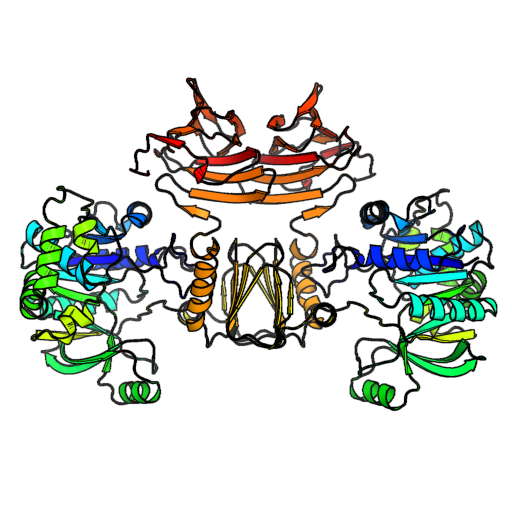C C . ASP A 1 379 ? 16.656 9.648 -10.922 1 89.44 379 ASP A C 1
ATOM 2843 O O . ASP A 1 379 ? 17.875 9.609 -11.055 1 89.44 379 ASP A O 1
ATOM 2847 N N . CYS A 1 380 ? 15.953 8.648 -10.477 1 93.69 380 CYS A N 1
ATOM 2848 C CA . CYS A 1 380 ? 16.688 7.441 -10.109 1 93.69 380 CYS A CA 1
ATOM 2849 C C . CYS A 1 380 ? 15.734 6.258 -9.961 1 93.69 380 CYS A C 1
ATOM 2851 O O . CYS A 1 380 ? 14.531 6.445 -9.758 1 93.69 380 CYS A O 1
ATOM 2853 N N . LYS A 1 381 ? 16.219 5.113 -10.094 1 95.62 381 LYS A N 1
ATOM 2854 C CA . LYS A 1 381 ? 15.531 3.859 -9.789 1 95.62 381 LYS A CA 1
ATOM 2855 C C . LYS A 1 381 ? 16.344 3.008 -8.82 1 95.62 381 LYS A C 1
ATOM 2857 O O . LYS A 1 381 ? 17.562 2.877 -8.977 1 95.62 381 LYS A O 1
ATOM 2862 N N . VAL A 1 382 ? 15.727 2.516 -7.746 1 97.19 382 VAL A N 1
ATOM 2863 C CA . VAL A 1 382 ? 16.406 1.695 -6.746 1 97.19 382 VAL A CA 1
ATOM 2864 C C . VAL A 1 382 ? 15.789 0.298 -6.723 1 97.19 382 VAL A C 1
ATOM 2866 O O . VAL A 1 382 ? 14.57 0.152 -6.637 1 97.19 382 VAL A O 1
ATOM 2869 N N . LYS A 1 383 ? 16.641 -0.74 -6.812 1 97.12 383 LYS A N 1
ATOM 2870 C CA . LYS A 1 383 ? 16.188 -2.127 -6.797 1 97.12 383 LYS A CA 1
ATOM 2871 C C . LYS A 1 383 ? 16.969 -2.945 -5.762 1 97.12 383 LYS A C 1
ATOM 2873 O O . LYS A 1 383 ? 18.141 -2.682 -5.504 1 97.12 383 LYS A O 1
ATOM 2878 N N . ARG A 1 384 ? 16.297 -3.848 -5.191 1 97.44 384 ARG A N 1
ATOM 2879 C CA . ARG A 1 384 ? 16.953 -4.922 -4.453 1 97.44 384 ARG A CA 1
ATOM 2880 C C . ARG A 1 384 ? 17.016 -6.199 -5.289 1 97.44 384 ARG A C 1
ATOM 2882 O O . ARG A 1 384 ? 15.984 -6.715 -5.727 1 97.44 384 ARG A O 1
ATOM 2889 N N . LEU A 1 385 ? 18.188 -6.719 -5.543 1 97.25 385 LEU A N 1
ATOM 2890 C CA . LEU A 1 385 ? 18.375 -7.961 -6.285 1 97.25 385 LEU A CA 1
ATOM 2891 C C . LEU A 1 385 ? 18.703 -9.117 -5.344 1 97.25 385 LEU A C 1
ATOM 2893 O O . LEU A 1 385 ? 19.469 -8.945 -4.398 1 97.25 385 LEU A O 1
ATOM 2897 N N . VAL A 1 386 ? 18.141 -10.195 -5.559 1 96.94 386 VAL A N 1
ATOM 2898 C CA . VAL A 1 386 ? 18.5 -11.445 -4.902 1 96.94 386 VAL A CA 1
ATOM 2899 C C . VAL A 1 386 ? 18.906 -12.484 -5.949 1 96.94 386 VAL A C 1
ATOM 2901 O O . VAL A 1 386 ? 18.109 -12.844 -6.816 1 96.94 386 VAL A O 1
ATOM 2904 N N . VAL A 1 387 ? 20.141 -12.922 -5.91 1 96.81 387 VAL A N 1
ATOM 2905 C CA . VAL A 1 387 ? 20.672 -13.852 -6.906 1 96.81 387 VAL A CA 1
ATOM 2906 C C . VAL A 1 387 ? 20.922 -15.211 -6.262 1 96.81 387 VAL A C 1
ATOM 2908 O O . VAL A 1 387 ? 21.641 -15.312 -5.258 1 96.81 387 VAL A O 1
ATOM 2911 N N . LYS A 1 388 ? 20.422 -16.25 -6.883 1 94.62 388 LYS A N 1
ATOM 2912 C CA . LYS A 1 388 ? 20.5 -17.609 -6.359 1 94.62 388 LYS A CA 1
ATOM 2913 C C . LYS A 1 388 ? 21.906 -18.172 -6.547 1 94.62 388 LYS A C 1
ATOM 2915 O O . LYS A 1 388 ? 22.672 -17.688 -7.371 1 94.62 388 LYS A O 1
ATOM 2920 N N . PRO A 1 389 ? 22.219 -19.188 -5.766 1 94.31 389 PRO A N 1
ATOM 2921 C CA . PRO A 1 389 ? 23.531 -19.828 -5.871 1 94.31 389 PRO A CA 1
ATOM 2922 C C . PRO A 1 389 ? 23.859 -20.281 -7.293 1 94.31 389 PRO A C 1
ATOM 2924 O O . PRO A 1 389 ? 23.047 -20.953 -7.934 1 94.31 389 PRO A O 1
ATOM 2927 N N . GLY A 1 390 ? 24.984 -19.906 -7.688 1 93.81 390 GLY A N 1
ATOM 2928 C CA . GLY A 1 390 ? 25.5 -20.375 -8.961 1 93.81 390 GLY A CA 1
ATOM 2929 C C . GLY A 1 390 ? 24.875 -19.688 -10.156 1 93.81 390 GLY A C 1
ATOM 2930 O O . GLY A 1 390 ? 25.219 -19.984 -11.305 1 93.81 390 GLY A O 1
ATOM 2931 N N . GLN A 1 391 ? 24 -18.766 -9.945 1 93.88 391 GLN A N 1
ATOM 2932 C CA . GLN A 1 391 ? 23.281 -18.125 -11.047 1 93.88 391 GLN A CA 1
ATOM 2933 C C . GLN A 1 391 ? 23.969 -16.828 -11.469 1 93.88 391 GLN A C 1
ATOM 2935 O O . GLN A 1 391 ? 24.812 -16.312 -10.742 1 93.88 391 GLN A O 1
ATOM 2940 N N . VAL A 1 392 ? 23.672 -16.375 -12.719 1 94.06 392 VAL A N 1
ATOM 2941 C CA . VAL A 1 392 ? 24.375 -15.242 -13.328 1 94.06 392 VAL A CA 1
ATOM 2942 C C . VAL A 1 392 ? 23.391 -14.398 -14.133 1 94.06 392 VAL A C 1
ATOM 2944 O O . VAL A 1 392 ? 22.5 -14.938 -14.805 1 94.06 392 VAL A O 1
ATOM 2947 N N . LEU A 1 393 ? 23.516 -13.117 -13.938 1 92.75 393 LEU A N 1
ATOM 2948 C CA . LEU A 1 393 ? 22.75 -12.211 -14.789 1 92.75 393 LEU A CA 1
ATOM 2949 C C . LEU A 1 393 ? 23.359 -12.125 -16.188 1 92.75 393 LEU A C 1
ATOM 2951 O O . LEU A 1 393 ? 24.5 -12.516 -16.391 1 92.75 393 LEU A O 1
ATOM 2955 N N . SER A 1 394 ? 22.578 -11.578 -17.125 1 88.88 394 SER A N 1
ATOM 2956 C CA . SER A 1 394 ? 23.078 -11.391 -18.469 1 88.88 394 SER A CA 1
ATOM 2957 C C . SER A 1 394 ? 24.234 -10.391 -18.5 1 88.88 394 SER A C 1
ATOM 2959 O O . SER A 1 394 ? 24.266 -9.453 -17.688 1 88.88 394 SER A O 1
ATOM 2961 N N . LEU A 1 395 ? 25.188 -10.711 -19.375 1 91.25 395 LEU A N 1
ATOM 2962 C CA . LEU A 1 395 ? 26.141 -9.656 -19.719 1 91.25 395 LEU A CA 1
ATOM 2963 C C . LEU A 1 395 ? 25.453 -8.539 -20.5 1 91.25 395 LEU A C 1
ATOM 2965 O O . LEU A 1 395 ? 24.922 -8.773 -21.594 1 91.25 395 LEU A O 1
ATOM 2969 N N . GLN A 1 396 ? 25.453 -7.348 -19.922 1 91.38 396 GLN A N 1
ATOM 2970 C CA . GLN A 1 396 ? 24.609 -6.312 -20.5 1 91.38 396 GLN A CA 1
ATOM 2971 C C . GLN A 1 396 ? 25.25 -4.934 -20.344 1 91.38 396 GLN A C 1
ATOM 2973 O O . GLN A 1 396 ? 26.281 -4.789 -19.688 1 91.38 396 GLN A O 1
ATOM 2978 N N . LYS A 1 397 ? 24.781 -3.973 -21.078 1 92.69 397 LYS A N 1
ATOM 2979 C CA . LYS A 1 397 ? 25.125 -2.564 -20.938 1 92.69 397 LYS A CA 1
ATOM 2980 C C . LYS A 1 397 ? 23.891 -1.672 -21.078 1 92.69 397 LYS A C 1
ATOM 2982 O O . LYS A 1 397 ? 22.844 -2.123 -21.547 1 92.69 397 LYS A O 1
ATOM 2987 N N . HIS A 1 398 ? 23.938 -0.529 -20.516 1 91.56 398 HIS A N 1
ATOM 2988 C CA . HIS A 1 398 ? 22.875 0.474 -20.625 1 91.56 398 HIS A CA 1
ATOM 2989 C C . HIS A 1 398 ? 23.406 1.757 -21.266 1 91.56 398 HIS A C 1
ATOM 2991 O O . HIS A 1 398 ? 24.547 2.143 -21.047 1 91.56 398 HIS A O 1
ATOM 2997 N N . PHE A 1 399 ? 22.531 2.451 -22.016 1 91 399 PHE A N 1
ATOM 2998 C CA . PHE A 1 399 ? 22.969 3.662 -22.703 1 91 399 PHE A CA 1
ATOM 2999 C C . PHE A 1 399 ? 22.531 4.906 -21.938 1 91 399 PHE A C 1
ATOM 3001 O O . PHE A 1 399 ? 23.078 5.992 -22.141 1 91 399 PHE A O 1
ATOM 3008 N N . ARG A 1 400 ? 21.641 4.797 -21.047 1 91.56 400 ARG A N 1
ATOM 3009 C CA . ARG A 1 400 ? 21.031 6.008 -20.516 1 91.56 400 ARG A CA 1
ATOM 3010 C C . ARG A 1 400 ? 21.125 6.043 -19 1 91.56 400 ARG A C 1
ATOM 3012 O O . ARG A 1 400 ? 20.594 6.953 -18.359 1 91.56 400 ARG A O 1
ATOM 3019 N N . ARG A 1 401 ? 21.766 5.027 -18.469 1 91.94 401 ARG A N 1
ATOM 3020 C CA . ARG A 1 401 ? 21.844 5 -17.016 1 91.94 401 ARG A CA 1
ATOM 3021 C C . ARG A 1 401 ? 23.156 4.379 -16.547 1 91.94 401 ARG A C 1
ATOM 3023 O O . ARG A 1 401 ? 23.734 3.553 -17.25 1 91.94 401 ARG A O 1
ATOM 3030 N N . SER A 1 402 ? 23.656 4.855 -15.445 1 93.69 402 SER A N 1
ATOM 3031 C CA . SER A 1 402 ? 24.719 4.215 -14.664 1 93.69 402 SER A CA 1
ATOM 3032 C C . SER A 1 402 ? 24.156 3.492 -13.453 1 93.69 402 SER A C 1
ATOM 3034 O O . SER A 1 402 ? 22.969 3.652 -13.117 1 93.69 402 SER A O 1
ATOM 3036 N N . GLU A 1 403 ? 24.922 2.598 -12.914 1 95.5 403 GLU A N 1
ATOM 3037 C CA . GLU A 1 403 ? 24.422 1.842 -11.766 1 95.5 403 GLU A CA 1
ATOM 3038 C C . GLU A 1 403 ? 25.453 1.822 -10.641 1 95.5 403 GLU A C 1
ATOM 3040 O O . GLU A 1 403 ? 26.656 1.844 -10.891 1 95.5 403 GLU A O 1
ATOM 3045 N N . HIS A 1 404 ? 24.969 1.931 -9.422 1 96.19 404 HIS A N 1
ATOM 3046 C CA . HIS A 1 404 ? 25.734 1.639 -8.211 1 96.19 404 HIS A CA 1
ATOM 3047 C C . HIS A 1 404 ? 25.219 0.369 -7.531 1 96.19 404 HIS A C 1
ATOM 3049 O O . HIS A 1 404 ? 24.047 0.275 -7.18 1 96.19 404 HIS A O 1
ATOM 3055 N N . TRP A 1 405 ? 26.125 -0.609 -7.395 1 96.94 405 TRP A N 1
ATOM 3056 C CA . TRP A 1 405 ? 25.766 -1.867 -6.746 1 96.94 405 TRP A CA 1
ATOM 3057 C C . TRP A 1 405 ? 26.375 -1.95 -5.352 1 96.94 405 TRP A C 1
ATOM 3059 O O . TRP A 1 405 ? 27.578 -1.738 -5.176 1 96.94 405 TRP A O 1
ATOM 3069 N N . THR A 1 406 ? 25.594 -2.145 -4.336 1 96.81 406 THR A N 1
ATOM 3070 C CA . THR A 1 406 ? 26.047 -2.396 -2.977 1 96.81 406 THR A CA 1
ATOM 3071 C C . THR A 1 406 ? 25.641 -3.791 -2.514 1 96.81 406 THR A C 1
ATOM 3073 O O . THR A 1 406 ? 24.453 -4.109 -2.467 1 96.81 406 THR A O 1
ATOM 3076 N N . VAL A 1 407 ? 26.672 -4.605 -2.119 1 96.88 407 VAL A N 1
ATOM 3077 C CA . VAL A 1 407 ? 26.375 -5.941 -1.614 1 96.88 407 VAL A CA 1
ATOM 3078 C C . VAL A 1 407 ? 25.938 -5.855 -0.154 1 96.88 407 VAL A C 1
ATOM 3080 O O . VAL A 1 407 ? 26.688 -5.375 0.698 1 96.88 407 VAL A O 1
ATOM 3083 N N . VAL A 1 408 ? 24.766 -6.344 0.082 1 96.12 408 VAL A N 1
ATOM 3084 C CA . VAL A 1 408 ? 24.281 -6.238 1.454 1 96.12 408 VAL A CA 1
ATOM 3085 C C . VAL A 1 408 ? 24.297 -7.617 2.113 1 96.12 408 VAL A C 1
ATOM 3087 O O . VAL A 1 408 ? 24.219 -7.723 3.34 1 96.12 408 VAL A O 1
ATOM 3090 N N . GLN A 1 409 ? 24.344 -8.625 1.32 1 95.56 409 GLN A N 1
ATOM 3091 C CA . GLN A 1 409 ? 24.469 -9.992 1.821 1 95.56 409 GLN A CA 1
ATOM 3092 C C . GLN A 1 409 ? 25.25 -10.867 0.85 1 95.56 409 GLN A C 1
ATOM 3094 O O . GLN A 1 409 ? 25 -10.844 -0.357 1 95.56 409 GLN A O 1
ATOM 3099 N N . GLY A 1 410 ? 26.219 -11.586 1.373 1 95.12 410 GLY A N 1
ATOM 3100 C CA . GLY A 1 410 ? 26.953 -12.555 0.58 1 95.12 410 GLY A CA 1
ATOM 3101 C C . GLY A 1 410 ? 28.141 -11.961 -0.153 1 95.12 410 GLY A C 1
ATOM 3102 O O . GLY A 1 410 ? 28.672 -10.93 0.255 1 95.12 410 GLY A O 1
ATOM 3103 N N . THR A 1 411 ? 28.688 -12.766 -1.119 1 96.94 411 THR A N 1
ATOM 3104 C CA . THR A 1 411 ? 29.812 -12.398 -1.971 1 96.94 411 THR A CA 1
ATOM 3105 C C . THR A 1 411 ? 29.438 -12.516 -3.445 1 96.94 411 THR A C 1
ATOM 3107 O O 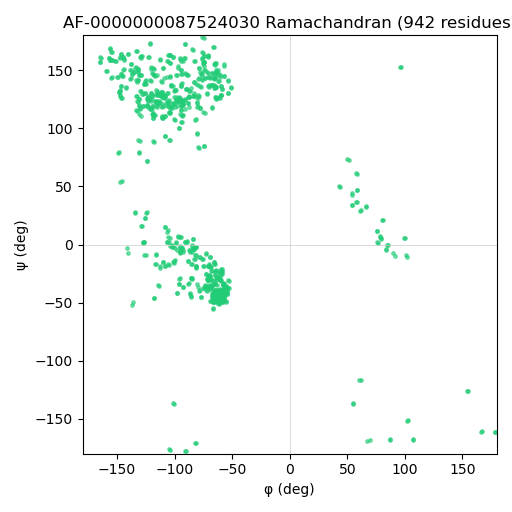. THR A 1 411 ? 29.031 -13.586 -3.9 1 96.94 411 THR A O 1
ATOM 3110 N N . ALA A 1 412 ? 29.609 -11.484 -4.152 1 96.94 412 ALA A N 1
ATOM 3111 C CA . ALA A 1 412 ? 29.234 -11.453 -5.562 1 96.94 412 ALA A CA 1
ATOM 3112 C C . ALA A 1 412 ? 30.469 -11.367 -6.457 1 96.94 412 ALA A C 1
ATOM 3114 O O . ALA A 1 412 ? 31.438 -10.68 -6.133 1 96.94 412 ALA A O 1
ATOM 3115 N N . LYS A 1 413 ? 30.438 -12.055 -7.508 1 97.69 413 LYS A N 1
ATOM 3116 C CA . LYS A 1 413 ? 31.406 -11.859 -8.578 1 97.69 413 LYS A CA 1
ATOM 3117 C C . LYS A 1 413 ? 30.875 -10.891 -9.633 1 97.69 413 LYS A C 1
ATOM 3119 O O . LYS A 1 413 ? 29.812 -11.109 -10.211 1 97.69 413 LYS A O 1
ATOM 3124 N N . VAL A 1 414 ? 31.609 -9.852 -9.883 1 96.88 414 VAL A N 1
ATOM 3125 C CA . VAL A 1 414 ? 31.125 -8.789 -10.758 1 96.88 414 VAL A CA 1
ATOM 3126 C C . VAL A 1 414 ? 32.125 -8.547 -11.891 1 96.88 414 VAL A C 1
ATOM 3128 O O . VAL A 1 414 ? 33.344 -8.648 -11.68 1 96.88 414 VAL A O 1
ATOM 3131 N N . ARG A 1 415 ? 31.562 -8.312 -12.992 1 96.12 415 ARG A N 1
ATOM 3132 C CA . ARG A 1 415 ? 32.344 -7.848 -14.133 1 96.12 415 ARG A CA 1
ATOM 3133 C C . ARG A 1 415 ? 31.969 -6.422 -14.508 1 96.12 415 ARG A C 1
ATOM 3135 O O . ARG A 1 415 ? 30.781 -6.121 -14.695 1 96.12 415 ARG A O 1
ATOM 3142 N N . VAL A 1 416 ? 32.938 -5.57 -14.633 1 96.38 416 VAL A N 1
ATOM 3143 C CA . VAL A 1 416 ? 32.781 -4.215 -15.133 1 96.38 416 VAL A CA 1
ATOM 3144 C C . VAL A 1 416 ? 33.781 -3.924 -16.234 1 96.38 416 VAL A C 1
ATOM 3146 O O . VAL A 1 416 ? 34.969 -3.752 -15.953 1 96.38 416 VAL A O 1
ATOM 3149 N N . GLY A 1 417 ? 33.25 -3.801 -17.406 1 95.38 417 GLY A N 1
ATOM 3150 C CA . GLY A 1 417 ? 34.188 -3.742 -18.516 1 95.38 417 GLY A CA 1
ATOM 3151 C C . GLY A 1 417 ? 35.031 -4.992 -18.656 1 95.38 417 GLY A C 1
ATOM 3152 O O . GLY A 1 417 ? 34.5 -6.102 -18.734 1 95.38 417 GLY A O 1
ATOM 3153 N N . ASP A 1 418 ? 36.281 -4.777 -18.484 1 93.81 418 ASP A N 1
ATOM 3154 C CA . ASP A 1 418 ? 37.219 -5.902 -18.641 1 93.81 418 ASP A CA 1
ATOM 3155 C C . ASP A 1 418 ? 37.688 -6.406 -17.281 1 93.81 418 ASP A C 1
ATOM 3157 O O . ASP A 1 418 ? 38.469 -7.371 -17.219 1 93.81 418 ASP A O 1
ATOM 3161 N N . GLU A 1 419 ? 37.25 -5.812 -16.312 1 95.81 419 GLU A N 1
ATOM 3162 C CA . GLU A 1 419 ? 37.688 -6.191 -14.969 1 95.81 419 GLU A CA 1
ATOM 3163 C C . GLU A 1 419 ? 36.656 -7.105 -14.297 1 95.81 419 GLU A C 1
ATOM 3165 O O . GLU A 1 419 ? 35.469 -6.867 -14.367 1 95.81 419 GLU A O 1
ATOM 3170 N N . GLU A 1 420 ? 37.188 -8.156 -13.742 1 96.25 420 GLU A N 1
ATOM 3171 C CA . GLU A 1 420 ? 36.375 -9.07 -12.938 1 96.25 420 GLU A CA 1
ATOM 3172 C C . GLU A 1 420 ? 36.906 -9.164 -11.508 1 96.25 420 GLU A C 1
ATOM 3174 O O . GLU A 1 420 ? 38.125 -9.305 -11.297 1 96.25 420 GLU A O 1
ATOM 3179 N N . PHE A 1 421 ? 36.062 -9.023 -10.555 1 97 421 PHE A N 1
ATOM 3180 C CA . PHE A 1 421 ? 36.5 -9.039 -9.164 1 97 421 PHE A CA 1
ATOM 3181 C C . PHE A 1 421 ? 35.375 -9.477 -8.25 1 97 421 PHE A C 1
ATOM 3183 O O . PHE A 1 421 ? 34.219 -9.539 -8.68 1 97 421 PHE A O 1
ATOM 3190 N N . LEU A 1 422 ? 35.719 -9.805 -7.023 1 97.12 422 LEU A N 1
ATOM 3191 C CA . LEU A 1 422 ? 34.75 -10.18 -6.016 1 97.12 422 LEU A CA 1
ATOM 3192 C C . LEU A 1 422 ? 34.344 -8.977 -5.168 1 97.12 422 LEU A C 1
ATOM 3194 O O . LEU A 1 422 ? 35.188 -8.133 -4.852 1 97.12 422 LEU A O 1
ATOM 3198 N N . LEU A 1 423 ? 33.094 -8.891 -4.898 1 95.69 423 LEU A N 1
ATOM 3199 C CA . LEU A 1 423 ? 32.562 -7.922 -3.955 1 95.69 423 LEU A CA 1
ATOM 3200 C C . LEU A 1 423 ? 31.969 -8.617 -2.734 1 95.69 423 LEU A C 1
ATOM 3202 O O . LEU A 1 423 ? 31.031 -9.414 -2.859 1 95.69 423 LEU A O 1
ATOM 3206 N N . GLU A 1 424 ? 32.469 -8.305 -1.571 1 95.19 424 GLU A N 1
ATOM 3207 C CA . GLU A 1 424 ? 31.969 -8.867 -0.328 1 95.19 424 GLU A CA 1
ATOM 3208 C C . GLU A 1 424 ? 30.875 -7.984 0.267 1 95.19 424 GLU A C 1
ATOM 3210 O O . GLU A 1 424 ? 30.594 -6.895 -0.244 1 95.19 424 GLU A O 1
ATOM 3215 N N . ARG A 1 425 ? 30.266 -8.578 1.352 1 93.69 425 ARG A N 1
ATOM 3216 C CA . ARG A 1 425 ? 29.266 -7.797 2.064 1 93.69 425 ARG A CA 1
ATOM 3217 C C . ARG A 1 425 ? 29.797 -6.418 2.436 1 93.69 425 ARG A C 1
ATOM 3219 O O . ARG A 1 425 ? 30.938 -6.293 2.904 1 93.69 425 ARG A O 1
ATOM 3226 N N . ASN A 1 426 ? 28.953 -5.43 2.197 1 93.69 426 ASN A N 1
ATOM 3227 C CA . ASN A 1 426 ? 29.25 -4.051 2.572 1 93.69 426 ASN A CA 1
ATOM 3228 C C . ASN A 1 426 ? 30.266 -3.412 1.633 1 93.69 426 ASN A C 1
ATOM 3230 O O . ASN A 1 426 ? 30.859 -2.387 1.961 1 93.69 426 ASN A O 1
ATOM 3234 N N . GLN A 1 427 ? 30.547 -4 0.59 1 94 427 GLN A N 1
ATOM 3235 C CA . GLN A 1 427 ? 31.344 -3.395 -0.476 1 94 427 GLN A CA 1
ATOM 3236 C C . GLN A 1 427 ? 30.453 -2.98 -1.649 1 94 427 GLN A C 1
ATOM 3238 O O . GLN A 1 427 ? 29.312 -3.441 -1.771 1 94 427 GLN A O 1
ATOM 3243 N N . SER A 1 428 ? 30.938 -2.021 -2.434 1 95.38 428 SER A N 1
ATOM 3244 C CA . SER A 1 428 ? 30.141 -1.498 -3.535 1 95.38 428 SER A CA 1
ATOM 3245 C C . SER A 1 428 ? 31 -1.245 -4.77 1 95.38 428 SER A C 1
ATOM 3247 O O . SER A 1 428 ? 32.219 -1.303 -4.699 1 95.38 428 SER A O 1
ATOM 3249 N N . THR A 1 429 ? 30.375 -1.098 -5.871 1 94.38 429 THR A N 1
ATOM 3250 C CA . THR A 1 429 ? 31.047 -0.727 -7.113 1 94.38 429 THR A CA 1
ATOM 3251 C C . THR A 1 429 ? 30.156 0.191 -7.953 1 94.38 429 THR A C 1
ATOM 3253 O O . THR A 1 429 ? 28.969 0.347 -7.664 1 94.38 429 THR A O 1
ATOM 3256 N N . TYR A 1 430 ? 30.812 0.902 -8.867 1 94.5 430 TYR A N 1
ATOM 3257 C CA . TYR A 1 430 ? 30.156 1.809 -9.805 1 94.5 430 TYR A CA 1
ATOM 3258 C C . TYR A 1 430 ? 30.25 1.276 -11.234 1 94.5 430 TYR A C 1
ATOM 3260 O O . TYR A 1 430 ? 31.328 0.89 -11.688 1 94.5 430 TYR A O 1
ATOM 3268 N N . ILE A 1 431 ? 29.109 1.213 -11.906 1 95.12 431 ILE A N 1
ATOM 3269 C CA . ILE A 1 431 ? 29.047 0.798 -13.305 1 95.12 431 ILE A CA 1
ATOM 3270 C C . ILE A 1 431 ? 28.734 2.006 -14.188 1 95.12 431 ILE A C 1
ATOM 3272 O O . ILE A 1 431 ? 27.594 2.463 -14.25 1 95.12 431 ILE A O 1
ATOM 3276 N N . PRO A 1 432 ? 29.641 2.48 -14.992 1 93.75 432 PRO A N 1
ATOM 3277 C CA . PRO A 1 432 ? 29.406 3.646 -15.844 1 93.75 432 PRO A CA 1
ATOM 3278 C C . PRO A 1 432 ? 28.438 3.346 -16.984 1 93.75 432 PRO A C 1
ATOM 3280 O O . PRO A 1 432 ? 28.234 2.182 -17.344 1 93.75 432 PRO A O 1
ATOM 3283 N N . ILE A 1 433 ? 27.922 4.395 -17.516 1 93.06 433 ILE A N 1
ATOM 3284 C CA . ILE A 1 433 ? 27.094 4.285 -18.719 1 93.06 433 ILE A CA 1
ATOM 3285 C C . ILE A 1 433 ? 27.875 3.607 -19.828 1 93.06 433 ILE A C 1
ATOM 3287 O O . ILE A 1 433 ? 29.078 3.818 -19.969 1 93.06 433 ILE A O 1
ATOM 3291 N N . ASP A 1 434 ? 27.172 2.832 -20.625 1 93.38 434 ASP A N 1
ATOM 3292 C CA . ASP A 1 434 ? 27.703 2.186 -21.812 1 93.38 434 ASP A CA 1
ATOM 3293 C C . ASP A 1 434 ? 28.844 1.234 -21.469 1 93.38 434 ASP A C 1
ATOM 3295 O O . ASP A 1 434 ? 29.797 1.088 -22.25 1 93.38 434 ASP A O 1
ATOM 3299 N N . THR A 1 435 ? 28.859 0.684 -20.344 1 94.31 435 THR A N 1
ATOM 3300 C CA . THR A 1 435 ? 29.875 -0.262 -19.906 1 94.31 435 THR A CA 1
ATOM 3301 C C . THR A 1 435 ? 29.281 -1.655 -19.719 1 94.31 435 THR A C 1
ATOM 3303 O O . THR A 1 435 ? 28.281 -1.82 -19.031 1 94.31 435 THR A O 1
ATOM 3306 N N . LEU A 1 436 ? 29.953 -2.619 -20.328 1 95.12 436 LEU A N 1
ATOM 3307 C CA . LEU A 1 436 ? 29.516 -4 -20.156 1 95.12 436 LEU A CA 1
ATOM 3308 C C . LEU A 1 436 ? 29.688 -4.438 -18.703 1 95.12 436 LEU A C 1
ATOM 3310 O O . LEU A 1 436 ? 30.703 -4.152 -18.078 1 95.12 436 LEU A O 1
ATOM 3314 N N . HIS A 1 437 ? 28.688 -5.066 -18.203 1 95.19 437 HIS A N 1
ATOM 3315 C CA . HIS A 1 437 ? 28.781 -5.52 -16.828 1 95.19 437 HIS A CA 1
ATOM 3316 C C . HIS A 1 437 ? 27.938 -6.77 -16.594 1 95.19 437 HIS A C 1
ATOM 3318 O O . HIS A 1 437 ? 27.047 -7.078 -17.391 1 95.19 437 HIS A O 1
ATOM 3324 N N . ARG A 1 438 ? 28.297 -7.504 -15.562 1 95.69 438 ARG A N 1
ATOM 3325 C CA . ARG A 1 438 ? 27.609 -8.742 -15.203 1 95.69 438 ARG A CA 1
ATOM 3326 C C . ARG A 1 438 ? 27.781 -9.055 -13.719 1 95.69 438 ARG A C 1
ATOM 3328 O O . ARG A 1 438 ? 28.812 -8.75 -13.133 1 95.69 438 ARG A O 1
ATOM 3335 N N . LEU A 1 439 ? 26.719 -9.594 -13.172 1 95.75 439 LEU A N 1
ATOM 3336 C CA . LEU A 1 439 ? 26.719 -10.047 -11.781 1 95.75 439 LEU A CA 1
ATOM 3337 C C . LEU A 1 439 ? 26.531 -11.555 -11.711 1 95.75 439 LEU A C 1
ATOM 3339 O O . LEU A 1 439 ? 25.641 -12.109 -12.375 1 95.75 439 LEU A O 1
ATOM 3343 N N . GLU A 1 440 ? 27.328 -12.242 -10.945 1 96.38 440 GLU A N 1
ATOM 3344 C CA . GLU A 1 440 ? 27.25 -13.68 -10.742 1 96.38 440 GLU A CA 1
ATOM 3345 C C . GLU A 1 440 ? 27.344 -14.031 -9.258 1 96.38 440 GLU A C 1
ATOM 3347 O O . GLU A 1 440 ? 28.094 -13.398 -8.508 1 96.38 440 GLU A O 1
ATOM 3352 N N . ASN A 1 441 ? 26.594 -15 -8.805 1 97.44 441 ASN A N 1
ATOM 3353 C CA . ASN A 1 441 ? 26.703 -15.555 -7.465 1 97.44 441 ASN A CA 1
ATOM 3354 C C . ASN A 1 441 ? 27.562 -16.812 -7.449 1 97.44 441 ASN A C 1
ATOM 3356 O O . ASN A 1 441 ? 27.062 -17.906 -7.746 1 97.44 441 ASN A O 1
ATOM 3360 N N . PRO A 1 442 ? 28.781 -16.688 -7.059 1 96.31 442 PRO A N 1
ATOM 3361 C CA . PRO A 1 442 ? 29.656 -17.859 -7.059 1 96.31 442 PRO A CA 1
ATOM 3362 C C . PRO A 1 442 ? 29.516 -18.703 -5.801 1 96.31 442 PRO A C 1
ATOM 3364 O O . PRO A 1 442 ? 30.281 -19.641 -5.59 1 96.31 442 PRO A O 1
ATOM 3367 N N . THR A 1 443 ? 28.625 -18.375 -4.945 1 95.69 443 THR A N 1
ATOM 3368 C CA . THR A 1 443 ? 28.531 -19.016 -3.641 1 95.69 443 THR A CA 1
ATOM 3369 C C . THR A 1 443 ? 27.359 -20 -3.605 1 95.69 443 THR A C 1
ATOM 3371 O O . THR A 1 443 ? 26.688 -20.219 -4.621 1 95.69 443 THR A O 1
ATOM 3374 N N . ASP A 1 444 ? 27.125 -20.625 -2.393 1 94.69 444 ASP A N 1
ATOM 3375 C CA . ASP A 1 444 ? 26.078 -21.641 -2.244 1 94.69 444 ASP A CA 1
ATOM 3376 C C . ASP A 1 444 ? 24.875 -21.094 -1.478 1 94.69 444 ASP A C 1
ATOM 3378 O O . ASP A 1 444 ? 24.031 -21.844 -1.016 1 94.69 444 ASP A O 1
ATOM 3382 N N . ARG A 1 445 ? 24.906 -19.797 -1.338 1 94.75 445 ARG A N 1
ATOM 3383 C CA . ARG A 1 445 ? 23.781 -19.109 -0.704 1 94.75 445 ARG A CA 1
ATOM 3384 C C . ARG A 1 445 ? 23.312 -17.938 -1.55 1 94.75 445 ARG A C 1
ATOM 3386 O O . ARG A 1 445 ? 24.062 -17.438 -2.404 1 94.75 445 ARG A O 1
ATOM 3393 N N . ASP A 1 446 ? 22.125 -17.562 -1.248 1 95.25 446 ASP A N 1
ATOM 3394 C CA . ASP A 1 446 ? 21.609 -16.375 -1.937 1 95.25 446 ASP A CA 1
ATOM 3395 C C . ASP A 1 446 ? 22.453 -15.148 -1.61 1 95.25 446 ASP A C 1
ATOM 3397 O O . ASP A 1 446 ? 22.906 -14.984 -0.477 1 95.25 446 ASP A O 1
ATOM 3401 N N . ILE A 1 447 ? 22.672 -14.344 -2.588 1 96.81 447 ILE A N 1
ATOM 3402 C CA . ILE A 1 447 ? 23.266 -13.039 -2.322 1 96.81 447 ILE A CA 1
ATOM 3403 C C . ILE A 1 447 ? 22.234 -11.945 -2.551 1 96.81 447 ILE A C 1
ATOM 3405 O O . ILE A 1 447 ? 21.266 -12.141 -3.275 1 96.81 447 ILE A O 1
ATOM 3409 N N . ALA A 1 448 ? 22.375 -10.852 -1.854 1 97.06 448 ALA A N 1
ATOM 3410 C CA . ALA A 1 448 ? 21.5 -9.703 -2.002 1 97.06 448 ALA A CA 1
ATOM 3411 C C . ALA A 1 448 ? 22.297 -8.43 -2.266 1 97.06 448 ALA A C 1
ATOM 3413 O O . ALA A 1 448 ? 23.344 -8.219 -1.67 1 97.06 448 ALA A O 1
ATOM 3414 N N . LEU A 1 449 ? 21.766 -7.629 -3.209 1 97.06 449 LEU A N 1
ATOM 3415 C CA . LEU A 1 449 ? 22.375 -6.355 -3.57 1 97.06 449 LEU A CA 1
ATOM 3416 C C . LEU A 1 449 ? 21.328 -5.254 -3.684 1 97.06 449 LEU A C 1
ATOM 3418 O O . LEU A 1 449 ? 20.172 -5.523 -4.031 1 97.06 449 LEU A O 1
ATOM 3422 N N . ILE A 1 450 ? 21.766 -4.039 -3.355 1 97.88 450 ILE A N 1
ATOM 3423 C CA . ILE A 1 450 ? 20.969 -2.854 -3.674 1 97.88 450 ILE A CA 1
ATOM 3424 C C . ILE A 1 450 ? 21.562 -2.16 -4.902 1 97.88 450 ILE A C 1
ATOM 3426 O O . ILE A 1 450 ? 22.734 -1.819 -4.93 1 97.88 450 ILE A O 1
ATOM 3430 N N . GLU A 1 451 ? 20.734 -2.035 -5.895 1 97.44 451 GLU A N 1
ATOM 3431 C CA . GLU A 1 451 ? 21.094 -1.364 -7.141 1 97.44 451 GLU A CA 1
ATOM 3432 C C . GLU A 1 451 ? 20.484 0.027 -7.219 1 97.44 451 GLU A C 1
ATOM 3434 O O . GLU A 1 451 ? 19.25 0.172 -7.148 1 97.44 451 GLU A O 1
ATOM 3439 N N . VAL A 1 452 ? 21.312 1.031 -7.273 1 97.19 452 VAL A N 1
ATOM 3440 C CA . VAL A 1 452 ? 20.859 2.398 -7.512 1 97.19 452 VAL A CA 1
ATOM 3441 C C . VAL A 1 452 ? 21.188 2.803 -8.945 1 97.19 452 VAL A C 1
ATOM 3443 O O . VAL A 1 452 ? 22.359 2.936 -9.32 1 97.19 452 VAL A O 1
ATOM 3446 N N . GLN A 1 453 ? 20.172 3.002 -9.695 1 96 453 GLN A N 1
ATOM 3447 C CA . GLN A 1 453 ? 20.328 3.447 -11.078 1 96 453 GLN A CA 1
ATOM 3448 C C . GLN A 1 453 ? 20.188 4.961 -11.18 1 96 453 GLN A C 1
ATOM 3450 O O . GLN A 1 453 ? 19.234 5.539 -10.656 1 96 453 GLN A O 1
ATOM 3455 N N . CYS A 1 454 ? 21.156 5.578 -11.766 1 93.94 454 CYS A N 1
ATOM 3456 C CA . CYS A 1 454 ? 21.141 7.02 -11.977 1 93.94 454 CYS A CA 1
ATOM 3457 C C . CYS A 1 454 ? 21.078 7.352 -13.469 1 93.94 454 CYS A C 1
ATOM 3459 O O . CYS A 1 454 ? 21.859 6.812 -14.258 1 93.94 454 CYS A O 1
ATOM 3461 N N . GLY A 1 455 ? 20.172 8.172 -13.82 1 90.75 455 GLY A N 1
ATOM 3462 C CA . GLY A 1 455 ? 20 8.562 -15.211 1 90.75 455 GLY A CA 1
ATOM 3463 C C . GLY A 1 455 ? 18.688 9.289 -15.461 1 90.75 455 GLY A C 1
ATOM 3464 O O . GLY A 1 455 ? 18.141 9.914 -14.555 1 90.75 455 GLY A O 1
ATOM 3465 N N . ASP A 1 456 ? 18.297 9.312 -16.719 1 86.12 456 ASP A N 1
ATOM 3466 C CA . ASP A 1 456 ? 17.062 10.023 -17.078 1 86.12 456 ASP A CA 1
ATOM 3467 C C . ASP A 1 456 ? 16.016 9.07 -17.625 1 86.12 456 ASP A C 1
ATOM 3469 O O . ASP A 1 456 ? 14.883 9.469 -17.891 1 86.12 456 ASP A O 1
ATOM 3473 N N . TYR A 1 457 ? 16.406 7.887 -17.844 1 85.19 457 TYR A N 1
ATOM 3474 C CA . TYR A 1 457 ? 15.5 6.867 -18.375 1 85.19 457 TYR A CA 1
ATOM 3475 C C . TYR A 1 457 ? 15.859 5.488 -17.828 1 85.19 457 TYR A C 1
ATOM 3477 O O . TYR A 1 457 ? 17.016 5.09 -17.859 1 85.19 457 TYR A O 1
ATOM 3485 N N . PHE A 1 458 ? 14.828 4.719 -17.344 1 85.62 458 PHE A N 1
ATOM 3486 C CA . PHE A 1 458 ? 15.133 3.482 -16.641 1 85.62 458 PHE A CA 1
ATOM 3487 C C . PHE A 1 458 ? 14.328 2.32 -17.203 1 85.62 458 PHE A C 1
ATOM 3489 O O . PHE A 1 458 ? 14.148 1.298 -16.531 1 85.62 458 PHE A O 1
ATOM 3496 N N . GLY A 1 459 ? 13.727 2.42 -18.391 1 84.94 459 GLY A N 1
ATOM 3497 C CA . GLY A 1 459 ? 12.945 1.372 -19.031 1 84.94 459 GLY A CA 1
ATOM 3498 C C . GLY A 1 459 ? 13.766 0.147 -19.375 1 84.94 459 GLY A C 1
ATOM 3499 O O . GLY A 1 459 ? 14.984 0.239 -19.562 1 84.94 459 GLY A O 1
ATOM 3500 N N . GLU A 1 460 ? 13.133 -0.976 -19.5 1 79.62 460 GLU A N 1
ATOM 3501 C CA . GLU A 1 460 ? 13.797 -2.234 -19.812 1 79.62 460 GLU A CA 1
ATOM 3502 C C . GLU A 1 460 ? 14.352 -2.217 -21.234 1 79.62 460 GLU A C 1
ATOM 3504 O O . GLU A 1 460 ? 15.289 -2.953 -21.547 1 79.62 460 GLU A O 1
ATOM 3509 N N . ASP A 1 461 ? 13.812 -1.404 -22.047 1 80.38 461 ASP A N 1
ATOM 3510 C CA . ASP A 1 461 ? 14.258 -1.324 -23.438 1 80.38 461 ASP A CA 1
ATOM 3511 C C . ASP A 1 461 ? 15.625 -0.653 -23.547 1 80.38 461 ASP A C 1
ATOM 3513 O O . ASP A 1 461 ? 16.25 -0.653 -24.609 1 80.38 461 ASP A O 1
ATOM 3517 N N . ASP A 1 462 ? 16.172 -0.115 -22.484 1 84.75 462 ASP A N 1
ATOM 3518 C CA . ASP A 1 462 ? 17.516 0.463 -22.438 1 84.75 462 ASP A CA 1
ATOM 3519 C C . ASP A 1 462 ? 18.562 -0.612 -22.172 1 84.75 462 ASP A C 1
ATOM 3521 O O . ASP A 1 462 ? 19.766 -0.328 -22.172 1 84.75 462 ASP A O 1
ATOM 3525 N N . ILE A 1 463 ? 18.125 -1.815 -22 1 83.94 463 ILE A N 1
ATOM 3526 C CA . ILE A 1 463 ? 19.031 -2.91 -21.703 1 83.94 463 ILE A CA 1
ATOM 3527 C C . ILE A 1 463 ? 19.453 -3.607 -22.984 1 83.94 463 ILE A C 1
ATOM 3529 O O . ILE A 1 463 ? 18.609 -4.059 -23.766 1 83.94 463 ILE A O 1
ATOM 3533 N N . VAL A 1 464 ? 20.688 -3.678 -23.312 1 82.75 464 VAL A N 1
ATOM 3534 C CA . VAL A 1 464 ? 21.25 -4.484 -24.391 1 82.75 464 VAL A CA 1
ATOM 3535 C C . VAL A 1 464 ? 21.953 -5.711 -23.812 1 82.75 464 VAL A C 1
ATOM 3537 O O . VAL A 1 464 ? 22.953 -5.59 -23.109 1 82.75 464 VAL A O 1
ATOM 3540 N N . ARG A 1 465 ? 21.359 -6.852 -24.109 1 84.38 465 ARG A N 1
ATOM 3541 C CA . ARG A 1 465 ? 21.922 -8.102 -23.609 1 84.38 465 ARG A CA 1
ATOM 3542 C C . ARG A 1 465 ? 22.828 -8.75 -24.641 1 84.38 465 ARG A C 1
ATOM 3544 O O . ARG A 1 465 ? 22.406 -8.977 -25.781 1 84.38 465 ARG A O 1
ATOM 3551 N N . LEU A 1 466 ? 24.016 -9.031 -24.266 1 81.25 466 LEU A N 1
ATOM 3552 C CA . LEU A 1 466 ? 24.969 -9.641 -25.188 1 81.25 466 LEU A CA 1
ATOM 3553 C C . LEU A 1 466 ? 25.031 -11.156 -25 1 81.25 466 LEU A C 1
ATOM 3555 O O . LEU A 1 466 ? 25.125 -11.906 -25.969 1 81.25 466 LEU A O 1
ATOM 3559 N N . GLU A 1 467 ? 25.031 -11.609 -23.75 1 79.94 467 GLU A N 1
ATOM 3560 C CA . GLU A 1 467 ? 25.031 -13.031 -23.391 1 79.94 467 GLU A CA 1
ATOM 3561 C C . GLU A 1 467 ? 23.984 -13.328 -22.328 1 79.94 467 GLU A C 1
ATOM 3563 O O . GLU A 1 467 ? 23.953 -12.688 -21.281 1 79.94 467 GLU A O 1
ATOM 3568 N N . ASP A 1 468 ? 23.078 -14.273 -22.672 1 79.62 468 ASP A N 1
ATOM 3569 C CA . ASP A 1 468 ? 22.078 -14.742 -21.719 1 79.62 468 ASP A CA 1
ATOM 3570 C C . ASP A 1 468 ? 21.984 -16.266 -21.719 1 79.62 468 ASP A C 1
ATOM 3572 O O . ASP A 1 468 ? 21.516 -16.875 -22.672 1 79.62 468 ASP A O 1
ATOM 3576 N N . VAL A 1 469 ? 22.328 -16.844 -20.625 1 74.19 469 VAL A N 1
ATOM 3577 C CA . VAL A 1 469 ? 22.438 -18.297 -20.547 1 74.19 469 VAL A CA 1
ATOM 3578 C C . VAL A 1 469 ? 21.047 -18.922 -20.469 1 74.19 469 VAL A C 1
ATOM 3580 O O . VAL A 1 469 ? 20.891 -20.125 -20.641 1 74.19 469 VAL A O 1
ATOM 3583 N N . TYR A 1 470 ? 20.141 -18.094 -20.234 1 70.44 470 TYR A N 1
ATOM 3584 C CA . TYR A 1 470 ? 18.781 -18.625 -20.031 1 70.44 470 TYR A CA 1
ATOM 3585 C C . TYR A 1 470 ? 17.969 -18.484 -21.312 1 70.44 470 TYR A C 1
ATOM 3587 O O . TYR A 1 470 ? 16.781 -18.844 -21.344 1 70.44 470 TYR A O 1
ATOM 3595 N N . GLY A 1 471 ? 18.484 -18 -22.312 1 63.59 471 GLY A N 1
ATOM 3596 C CA . GLY A 1 471 ? 17.828 -17.875 -23.609 1 63.59 471 GLY A CA 1
ATOM 3597 C C . GLY A 1 471 ? 16.906 -16.672 -23.703 1 63.59 471 GLY A C 1
ATOM 3598 O O . GLY A 1 471 ? 16.016 -16.641 -24.531 1 63.59 471 GLY A O 1
ATOM 3599 N N . ARG A 1 472 ? 17.234 -15.82 -22.812 1 64.5 472 ARG A N 1
ATOM 3600 C CA . ARG A 1 472 ? 16.406 -14.617 -22.859 1 64.5 472 ARG A CA 1
ATOM 3601 C C . ARG A 1 472 ? 16.922 -13.641 -23.906 1 64.5 472 ARG A C 1
ATOM 3603 O O . ARG A 1 472 ? 18.125 -13.539 -24.125 1 64.5 472 ARG A O 1
ATOM 3610 N N . ARG A 1 473 ? 15.844 -13.156 -24.828 1 56.69 473 ARG A N 1
ATOM 3611 C CA . ARG A 1 473 ? 16.234 -12.211 -25.875 1 56.69 473 ARG A CA 1
ATOM 3612 C C . ARG A 1 473 ? 15.969 -10.773 -25.422 1 56.69 473 ARG A C 1
ATOM 3614 O O . ARG A 1 473 ? 15.086 -10.523 -24.609 1 56.69 473 ARG A O 1
ATOM 3621 N N . MET B 1 1 ? -4.684 48.438 14.734 1 93.75 1 MET B N 1
ATOM 3622 C CA . MET B 1 1 ? -3.883 47.469 13.992 1 93.75 1 MET B CA 1
ATOM 3623 C C . MET B 1 1 ? -4.445 46.062 14.148 1 93.75 1 MET B C 1
ATOM 3625 O O . MET B 1 1 ? -4.742 45.625 15.266 1 93.75 1 MET B O 1
ATOM 3629 N N . LEU B 1 2 ? -4.73 45.406 13.031 1 97.94 2 LEU B N 1
ATOM 3630 C CA . LEU B 1 2 ? -5.219 44.031 13.055 1 97.94 2 LEU B CA 1
ATOM 3631 C C . LEU B 1 2 ? -4.078 43.031 12.844 1 97.94 2 LEU B C 1
ATOM 3633 O O . LEU B 1 2 ? -3.381 43.094 11.828 1 97.94 2 LEU B O 1
ATOM 3637 N N . ILE B 1 3 ? -3.895 42.125 13.781 1 98.31 3 ILE B N 1
ATOM 3638 C CA . ILE B 1 3 ? -2.816 41.125 13.727 1 98.31 3 ILE B CA 1
ATOM 3639 C C . ILE B 1 3 ? -3.404 39.719 13.688 1 98.31 3 ILE B C 1
ATOM 3641 O O . ILE B 1 3 ? -3.912 39.219 14.688 1 98.31 3 ILE B O 1
ATOM 3645 N N . PRO B 1 4 ? -3.309 39.062 12.57 1 98.69 4 PRO B N 1
ATOM 3646 C CA . PRO B 1 4 ? -3.729 37.656 12.547 1 98.69 4 PRO B CA 1
ATOM 3647 C C . PRO B 1 4 ? -2.85 36.781 13.414 1 98.69 4 PRO B C 1
ATOM 3649 O O . PRO B 1 4 ? -1.632 36.969 13.477 1 98.69 4 PRO B O 1
ATOM 3652 N N . VAL B 1 5 ? -3.494 35.875 14.164 1 98.69 5 VAL B N 1
ATOM 3653 C CA . VAL B 1 5 ? -2.852 34.844 14.977 1 98.69 5 VAL B CA 1
ATOM 3654 C C . VAL B 1 5 ? -3.293 33.469 14.508 1 98.69 5 VAL B C 1
ATOM 3656 O O . VAL B 1 5 ? -4.445 33.062 14.703 1 98.69 5 VAL B O 1
ATOM 3659 N N . ILE B 1 6 ? -2.381 32.719 13.938 1 98.31 6 ILE B N 1
ATOM 3660 C CA . ILE B 1 6 ? -2.68 31.375 13.461 1 98.31 6 ILE B CA 1
ATOM 3661 C C . ILE B 1 6 ? -2.344 30.344 14.547 1 98.31 6 ILE B C 1
ATOM 3663 O O . ILE B 1 6 ? -1.206 30.297 15.023 1 98.31 6 ILE B O 1
ATOM 3667 N N . LEU B 1 7 ? -3.352 29.625 14.945 1 96.94 7 LEU B N 1
ATOM 3668 C CA . LEU B 1 7 ? -3.148 28.547 15.914 1 96.94 7 LEU B CA 1
ATOM 3669 C C . LEU B 1 7 ? -2.934 27.203 15.203 1 96.94 7 LEU B C 1
ATOM 3671 O O . LEU B 1 7 ? -3.867 26.656 14.625 1 96.94 7 LEU B O 1
ATOM 3675 N N . SER B 1 8 ? -1.669 26.688 15.305 1 93.44 8 SER B N 1
ATOM 3676 C CA . SER B 1 8 ? -1.337 25.438 14.641 1 93.44 8 SER B CA 1
ATOM 3677 C C . SER B 1 8 ? -0.919 24.375 15.641 1 93.44 8 SER B C 1
ATOM 3679 O O . SER B 1 8 ? 0.244 24.312 16.047 1 93.44 8 SER B O 1
ATOM 3681 N N . GLY B 1 9 ? -1.601 23.5 16.297 1 74.44 9 GLY B N 1
ATOM 3682 C CA . GLY B 1 9 ? -1.194 22.516 17.297 1 74.44 9 GLY B CA 1
ATOM 3683 C C . GLY B 1 9 ? -1.903 21.188 17.156 1 74.44 9 GLY B C 1
ATOM 3684 O O . GLY B 1 9 ? -1.479 20.188 17.75 1 74.44 9 GLY B O 1
ATOM 3685 N N . GLY B 1 10 ? -2.832 20.922 16.406 1 67.75 10 GLY B N 1
ATOM 3686 C CA . GLY B 1 10 ? -3.709 19.75 16.438 1 67.75 10 GLY B CA 1
ATOM 3687 C C . GLY B 1 10 ? -3.16 18.578 15.656 1 67.75 10 GLY B C 1
ATOM 3688 O O . GLY B 1 10 ? -2.717 18.734 14.516 1 67.75 10 GLY B O 1
ATOM 3689 N N . ALA B 1 11 ? -2.902 17.375 16.484 1 66.19 11 ALA B N 1
ATOM 3690 C CA . ALA B 1 11 ? -2.357 16.172 15.859 1 66.19 11 ALA B CA 1
ATOM 3691 C C . ALA B 1 11 ? -3.271 15.656 14.742 1 66.19 11 ALA B C 1
ATOM 3693 O O . ALA B 1 11 ? -2.801 15.117 13.742 1 66.19 11 ALA B O 1
ATOM 3694 N N . GLY B 1 12 ? -4.629 16 14.742 1 72.81 12 GLY B N 1
ATOM 3695 C CA . GLY B 1 12 ? -5.578 15.586 13.719 1 72.81 12 GLY B CA 1
ATOM 3696 C C . GLY B 1 12 ? -5.656 14.078 13.562 1 72.81 12 GLY B C 1
ATOM 3697 O O . GLY B 1 12 ? -5.555 13.562 12.445 1 72.81 12 GLY B O 1
ATOM 3698 N N . THR B 1 13 ? -6.039 13.258 14.531 1 81.88 13 THR B N 1
ATOM 3699 C CA . THR B 1 13 ? -5.977 11.797 14.562 1 81.88 13 THR B CA 1
ATOM 3700 C C . THR B 1 13 ? -7.074 11.195 13.688 1 81.88 13 THR B C 1
ATOM 3702 O O . THR B 1 13 ? -6.961 10.055 13.234 1 81.88 13 THR B O 1
ATOM 3705 N N . ARG B 1 14 ? -8.125 11.945 13.336 1 86.62 14 ARG B N 1
ATOM 3706 C CA . ARG B 1 14 ? -9.281 11.43 12.594 1 86.62 14 ARG B CA 1
ATOM 3707 C C . ARG B 1 14 ? -8.961 11.312 11.109 1 86.62 14 ARG B C 1
ATOM 3709 O O . ARG B 1 14 ? -9.719 10.688 10.359 1 86.62 14 ARG B O 1
ATOM 3716 N N . LEU B 1 15 ? -7.887 11.844 10.695 1 92.94 15 LEU B N 1
ATOM 3717 C CA . LEU B 1 15 ? -7.547 11.797 9.273 1 92.94 15 LEU B CA 1
ATOM 3718 C C . LEU B 1 15 ? -6.391 10.836 9.023 1 92.94 15 LEU B C 1
ATOM 3720 O O . LEU B 1 15 ? -5.742 10.898 7.98 1 92.94 15 LEU B O 1
ATOM 3724 N N . TRP B 1 16 ? -6.191 10.062 10.055 1 93.81 16 TRP B N 1
ATOM 3725 C CA . TRP B 1 16 ? -5.301 8.938 9.781 1 93.81 16 TRP B CA 1
ATOM 3726 C C . TRP B 1 16 ? -5.781 8.141 8.578 1 93.81 16 TRP B C 1
ATOM 3728 O O . TRP B 1 16 ? -6.988 7.992 8.367 1 93.81 16 TRP B O 1
ATOM 3738 N N . PRO B 1 17 ? -4.973 7.648 7.699 1 94.06 17 PRO B N 1
ATOM 3739 C CA . PRO B 1 17 ? -3.52 7.527 7.844 1 94.06 17 PRO B CA 1
ATOM 3740 C C . PRO B 1 17 ? -2.766 8.703 7.227 1 94.06 17 PRO B C 1
ATOM 3742 O O . PRO B 1 17 ? -1.533 8.68 7.156 1 94.06 17 PRO B O 1
ATOM 3745 N N . VAL B 1 18 ? -3.379 9.703 6.77 1 91.62 18 VAL B N 1
ATOM 3746 C CA . VAL B 1 18 ? -2.699 10.844 6.164 1 91.62 18 VAL B CA 1
ATOM 3747 C C . VAL B 1 18 ? -2.098 11.727 7.258 1 91.62 18 VAL B C 1
ATOM 3749 O O . VAL B 1 18 ? -0.957 12.18 7.141 1 91.62 18 VAL B O 1
ATOM 3752 N N . SER B 1 19 ? -2.836 11.961 8.219 1 91.25 19 SER B N 1
ATOM 3753 C CA . SER B 1 19 ? -2.311 12.695 9.367 1 91.25 19 SER B CA 1
ATOM 3754 C C . SER B 1 19 ? -1.576 11.758 10.328 1 91.25 19 SER B C 1
ATOM 3756 O O . SER B 1 19 ? -2 10.625 10.539 1 91.25 19 SER B O 1
ATOM 3758 N N . ARG B 1 20 ? -0.496 12.211 10.836 1 90.75 20 ARG B N 1
ATOM 3759 C CA . ARG B 1 20 ? 0.287 11.531 11.867 1 90.75 20 ARG B CA 1
ATOM 3760 C C . ARG B 1 20 ? 0.668 12.5 12.984 1 90.75 20 ARG B C 1
ATOM 3762 O O . ARG B 1 20 ? 0.532 13.719 12.836 1 90.75 20 ARG B O 1
ATOM 3769 N N . ARG B 1 21 ? 1.128 11.922 14.078 1 88 21 ARG B N 1
ATOM 3770 C CA . ARG B 1 21 ? 1.609 12.789 15.156 1 88 21 ARG B CA 1
ATOM 3771 C C . ARG B 1 21 ? 2.73 13.695 14.664 1 88 21 ARG B C 1
ATOM 3773 O O . ARG B 1 21 ? 2.746 14.891 14.969 1 88 21 ARG B O 1
ATOM 3780 N N . ALA B 1 22 ? 3.635 13.203 13.93 1 88.12 22 ALA B N 1
ATOM 3781 C CA . ALA B 1 22 ? 4.805 13.945 13.469 1 88.12 22 ALA B CA 1
ATOM 3782 C C . ALA B 1 22 ? 4.477 14.766 12.227 1 88.12 22 ALA B C 1
ATOM 3784 O O . ALA B 1 22 ? 5.309 15.547 11.75 1 88.12 22 ALA B O 1
ATOM 3785 N N . TYR B 1 23 ? 3.328 14.672 11.727 1 89.69 23 TYR B N 1
ATOM 3786 C CA . TYR B 1 23 ? 2.857 15.398 10.547 1 89.69 23 TYR B CA 1
ATOM 3787 C C . TYR B 1 23 ? 1.358 15.664 10.633 1 89.69 23 TYR B C 1
ATOM 3789 O O . TYR B 1 23 ? 0.573 15.062 9.898 1 89.69 23 TYR B O 1
ATOM 3797 N N . PRO B 1 24 ? 1.023 16.641 11.383 1 90.88 24 PRO B N 1
ATOM 3798 C CA . PRO B 1 24 ? -0.381 16.859 11.734 1 90.88 24 PRO B CA 1
ATOM 3799 C C . PRO B 1 24 ? -1.199 17.438 10.586 1 90.88 24 PRO B C 1
ATOM 3801 O O . PRO B 1 24 ? -0.653 17.734 9.523 1 90.88 24 PRO B O 1
ATOM 3804 N N . LYS B 1 25 ? -2.412 17.609 10.812 1 91.19 25 LYS B N 1
ATOM 3805 C CA . LYS B 1 25 ? -3.469 17.953 9.867 1 91.19 25 LYS B CA 1
ATOM 3806 C C . LYS B 1 25 ? -3.152 19.25 9.133 1 91.19 25 LYS B C 1
ATOM 3808 O O . LYS B 1 25 ? -3.357 19.344 7.922 1 91.19 25 LYS B O 1
ATOM 3813 N N . PRO B 1 26 ? -2.668 20.266 9.781 1 93.19 26 PRO B N 1
ATOM 3814 C CA . PRO B 1 26 ? -2.432 21.531 9.07 1 93.19 26 PRO B CA 1
ATOM 3815 C C . PRO B 1 26 ? -1.461 21.375 7.906 1 93.19 26 PRO B C 1
ATOM 3817 O O . PRO B 1 26 ? -1.481 22.188 6.973 1 93.19 26 PRO B O 1
ATOM 3820 N N . PHE B 1 27 ? -0.683 20.375 7.926 1 92.19 27 PHE B N 1
ATOM 3821 C CA . PHE B 1 27 ? 0.348 20.203 6.906 1 92.19 27 PHE B CA 1
ATOM 3822 C C . PHE B 1 27 ? -0.145 19.297 5.781 1 92.19 27 PHE B C 1
ATOM 3824 O O . PHE B 1 27 ? 0.573 19.062 4.805 1 92.19 27 PHE B O 1
ATOM 3831 N N . MET B 1 28 ? -1.316 18.828 5.898 1 88.94 28 MET B N 1
ATOM 3832 C CA . MET B 1 28 ? -1.901 17.984 4.863 1 88.94 28 MET B CA 1
ATOM 3833 C C . MET B 1 28 ? -2.07 18.75 3.561 1 88.94 28 MET B C 1
ATOM 3835 O O . MET B 1 28 ? -2.523 19.906 3.57 1 88.94 28 MET B O 1
ATOM 3839 N N . THR B 1 29 ? -1.703 18.109 2.484 1 87.81 29 THR B N 1
ATOM 3840 C CA . THR B 1 29 ? -1.823 18.719 1.163 1 87.81 29 THR B CA 1
ATOM 3841 C C . THR B 1 29 ? -3.182 18.406 0.544 1 87.81 29 THR B C 1
ATOM 3843 O O . THR B 1 29 ? -3.633 17.25 0.575 1 87.81 29 THR B O 1
ATOM 3846 N N . LEU B 1 30 ? -3.732 19.391 0.043 1 88.62 30 LEU B N 1
ATOM 3847 C CA . LEU B 1 30 ? -5.02 19.234 -0.621 1 88.62 30 LEU B CA 1
ATOM 3848 C C . LEU B 1 30 ? -4.836 18.938 -2.105 1 88.62 30 LEU B C 1
ATOM 3850 O O . LEU B 1 30 ? -3.705 18.812 -2.58 1 88.62 30 LEU B O 1
ATOM 3854 N N . ALA B 1 31 ? -5.941 18.812 -2.871 1 80.81 31 ALA B N 1
ATOM 3855 C CA . ALA B 1 31 ? -5.918 18.406 -4.277 1 80.81 31 ALA B CA 1
ATOM 3856 C C . ALA B 1 31 ? -5.188 19.438 -5.129 1 80.81 31 ALA B C 1
ATOM 3858 O O . ALA B 1 31 ? -4.555 19.094 -6.129 1 80.81 31 ALA B O 1
ATOM 3859 N N . ASP B 1 32 ? -5.211 20.656 -4.699 1 85.62 32 ASP B N 1
ATOM 3860 C CA . ASP B 1 32 ? -4.602 21.719 -5.492 1 85.62 32 ASP B CA 1
ATOM 3861 C C . ASP B 1 32 ? -3.115 21.859 -5.176 1 85.62 32 ASP B C 1
ATOM 3863 O O . ASP B 1 32 ? -2.441 22.75 -5.715 1 85.62 32 ASP B O 1
ATOM 3867 N N . GLY B 1 33 ? -2.678 21.125 -4.238 1 86.19 33 GLY B N 1
ATOM 3868 C CA . GLY B 1 33 ? -1.254 21.109 -3.949 1 86.19 33 GLY B CA 1
ATOM 3869 C C . GLY B 1 33 ? -0.878 21.938 -2.744 1 86.19 33 GLY B C 1
ATOM 3870 O O . GLY B 1 33 ? 0.248 21.859 -2.248 1 86.19 33 GLY B O 1
ATOM 3871 N N . ASP B 1 34 ? -1.759 22.719 -2.221 1 90.81 34 ASP B N 1
ATOM 3872 C CA . ASP B 1 34 ? -1.477 23.547 -1.059 1 90.81 34 ASP B CA 1
ATOM 3873 C C . ASP B 1 34 ? -1.858 22.844 0.237 1 90.81 34 ASP B C 1
ATOM 3875 O O . ASP B 1 34 ? -2.658 21.906 0.223 1 90.81 34 ASP B O 1
ATOM 3879 N N . THR B 1 35 ? -1.26 23.281 1.295 1 92.5 35 THR B N 1
ATOM 3880 C CA . THR B 1 35 ? -1.61 22.75 2.607 1 92.5 35 THR B CA 1
ATOM 3881 C C . THR B 1 35 ? -2.703 23.594 3.26 1 92.5 35 THR B C 1
ATOM 3883 O O . THR B 1 35 ? -2.949 24.734 2.846 1 92.5 35 THR B O 1
ATOM 3886 N N . LEU B 1 36 ? -3.355 23.016 4.215 1 93.44 36 LEU B N 1
ATOM 3887 C CA . LEU B 1 36 ? -4.336 23.781 4.984 1 93.44 36 LEU B CA 1
ATOM 3888 C C . LEU B 1 36 ? -3.678 24.969 5.668 1 93.44 36 LEU B C 1
ATOM 3890 O O . LEU B 1 36 ? -4.23 26.078 5.672 1 93.44 36 LEU B O 1
ATOM 3894 N N . LEU B 1 37 ? -2.5 24.797 6.176 1 95.88 37 LEU B N 1
ATOM 3895 C CA . LEU B 1 37 ? -1.747 25.859 6.84 1 95.88 37 LEU B CA 1
ATOM 3896 C C . LEU B 1 37 ? -1.437 26.984 5.871 1 95.88 37 LEU B C 1
ATOM 3898 O O . LEU B 1 37 ? -1.611 28.156 6.207 1 95.88 37 LEU B O 1
ATOM 3902 N N . ALA B 1 38 ? -0.994 26.656 4.727 1 95.44 38 ALA B N 1
ATOM 3903 C CA . ALA B 1 38 ? -0.683 27.656 3.707 1 95.44 38 ALA B CA 1
ATOM 3904 C C . ALA B 1 38 ? -1.919 28.469 3.35 1 95.44 38 ALA B C 1
ATOM 3906 O O . ALA B 1 38 ? -1.837 29.703 3.193 1 95.44 38 ALA B O 1
ATOM 3907 N N . LYS B 1 39 ? -2.982 27.828 3.215 1 95.5 39 LYS B N 1
ATOM 3908 C CA . LYS B 1 39 ? -4.223 28.516 2.877 1 95.5 39 LYS B CA 1
ATOM 3909 C C . LYS B 1 39 ? -4.66 29.453 4 1 95.5 39 LYS B C 1
ATOM 3911 O O . LYS B 1 39 ? -5.238 30.516 3.748 1 95.5 39 LYS B O 1
ATOM 3916 N N . THR B 1 40 ? -4.508 29.016 5.184 1 96.81 40 THR B N 1
ATOM 3917 C CA . THR B 1 40 ? -4.809 29.875 6.32 1 96.81 40 THR B CA 1
ATOM 3918 C C . THR B 1 40 ? -3.92 31.125 6.305 1 96.81 40 THR B C 1
ATOM 3920 O O . THR B 1 40 ? -4.398 32.25 6.527 1 96.81 40 THR B O 1
ATOM 3923 N N . LEU B 1 41 ? -2.65 30.906 6.062 1 97.5 41 LEU B N 1
ATOM 3924 C CA . LEU B 1 41 ? -1.726 32.031 5.984 1 97.5 41 LEU B CA 1
ATOM 3925 C C . LEU B 1 41 ? -2.152 33 4.895 1 97.5 41 LEU B C 1
ATOM 3927 O O . LEU B 1 41 ? -2.143 34.219 5.109 1 97.5 41 LEU B O 1
ATOM 3931 N N . GLN B 1 42 ? -2.494 32.469 3.807 1 96.38 42 GLN B N 1
ATOM 3932 C CA . GLN B 1 42 ? -2.926 33.312 2.695 1 96.38 42 GLN B CA 1
ATOM 3933 C C . GLN B 1 42 ? -4.141 34.156 3.082 1 96.38 42 GLN B C 1
ATOM 3935 O O . GLN B 1 42 ? -4.195 35.344 2.783 1 96.38 42 GLN B O 1
ATOM 3940 N N . ARG B 1 43 ? -5.062 33.562 3.697 1 96.88 43 ARG B N 1
ATOM 3941 C CA . ARG B 1 43 ? -6.246 34.281 4.152 1 96.88 43 ARG B CA 1
ATOM 3942 C C . ARG B 1 43 ? -5.879 35.344 5.184 1 96.88 43 ARG B C 1
ATOM 3944 O O . ARG B 1 43 ? -6.414 36.469 5.16 1 96.88 43 ARG B O 1
ATOM 3951 N N . ALA B 1 44 ? -5.035 34.969 6.082 1 97.75 44 ALA B N 1
ATOM 3952 C CA . ALA B 1 44 ? -4.57 35.875 7.113 1 97.75 44 ALA B CA 1
ATOM 3953 C C . ALA B 1 44 ? -3.918 37.125 6.488 1 97.75 44 ALA B C 1
ATOM 3955 O O . ALA B 1 44 ? -4.211 38.25 6.879 1 97.75 44 ALA B O 1
ATOM 3956 N N . LEU B 1 45 ? -3.076 36.906 5.504 1 96.5 45 LEU B N 1
ATOM 3957 C CA . LEU B 1 45 ? -2.338 37.969 4.848 1 96.5 45 LEU B CA 1
ATOM 3958 C C . LEU B 1 45 ? -3.277 38.875 4.059 1 96.5 45 LEU B C 1
ATOM 3960 O O . LEU B 1 45 ? -3.045 40.094 3.955 1 96.5 45 LEU B O 1
ATOM 3964 N N . ALA B 1 46 ? -4.309 38.344 3.588 1 94.75 46 ALA B N 1
ATOM 3965 C CA . ALA B 1 46 ? -5.254 39.094 2.758 1 94.75 46 ALA B CA 1
ATOM 3966 C C . ALA B 1 46 ? -6.008 40.125 3.582 1 94.75 46 ALA B C 1
ATOM 3968 O O . ALA B 1 46 ? -6.449 41.156 3.049 1 94.75 46 ALA B O 1
ATOM 3969 N N . VAL B 1 47 ? -6.16 39.906 4.824 1 96.81 47 VAL B N 1
ATOM 3970 C CA . VAL B 1 47 ? -6.992 40.781 5.625 1 96.81 47 VAL B CA 1
ATOM 3971 C C . VAL B 1 47 ? -6.113 41.594 6.59 1 96.81 47 VAL B C 1
ATOM 3973 O O . VAL B 1 47 ? -6.566 42.562 7.184 1 96.81 47 VAL B O 1
ATOM 3976 N N . ALA B 1 48 ? -4.887 41.156 6.754 1 94.81 48 ALA B N 1
ATOM 3977 C CA . ALA B 1 48 ? -3.977 41.812 7.676 1 94.81 48 ALA B CA 1
ATOM 3978 C C . ALA B 1 48 ? -3.621 43.219 7.176 1 94.81 48 ALA B C 1
ATOM 3980 O O . ALA B 1 48 ? -3.531 43.438 5.969 1 94.81 48 ALA B O 1
ATOM 3981 N N . ASP B 1 49 ? -3.402 44.094 8.109 1 93.38 49 ASP B N 1
ATOM 3982 C CA . ASP B 1 49 ? -2.832 45.406 7.734 1 93.38 49 ASP B CA 1
ATOM 3983 C C . ASP B 1 49 ? -1.43 45.219 7.156 1 93.38 49 ASP B C 1
ATOM 3985 O O . ASP B 1 49 ? -0.699 44.312 7.535 1 93.38 49 ASP B O 1
ATOM 3989 N N . ALA B 1 50 ? -1.021 46.125 6.199 1 88 50 ALA B N 1
ATOM 3990 C CA . ALA B 1 50 ? 0.242 46 5.473 1 88 50 ALA B CA 1
ATOM 3991 C C . ALA B 1 50 ? 1.421 45.906 6.438 1 88 50 ALA B C 1
ATOM 3993 O O . ALA B 1 50 ? 2.375 45.156 6.195 1 88 50 ALA B O 1
ATOM 3994 N N . ALA B 1 51 ? 1.342 46.594 7.492 1 90 51 ALA B N 1
ATOM 3995 C CA . ALA B 1 51 ? 2.473 46.656 8.414 1 90 51 ALA B CA 1
ATOM 3996 C C . ALA B 1 51 ? 2.324 45.625 9.531 1 90 51 ALA B C 1
ATOM 3998 O O . ALA B 1 51 ? 3.24 45.438 10.336 1 90 51 ALA B O 1
ATOM 3999 N N . SER B 1 52 ? 1.242 44.969 9.594 1 94.81 52 SER B N 1
ATOM 4000 C CA . SER B 1 52 ? 0.979 44.031 10.688 1 94.81 52 SER B CA 1
ATOM 4001 C C . SER B 1 52 ? 1.674 42.688 10.469 1 94.81 52 SER B C 1
ATOM 4003 O O . SER B 1 52 ? 1.714 42.188 9.344 1 94.81 52 SER B O 1
ATOM 4005 N N . PRO B 1 53 ? 2.271 42.125 11.531 1 96.62 53 PRO B N 1
ATOM 4006 C CA . PRO B 1 53 ? 2.764 40.75 11.43 1 96.62 53 PRO B CA 1
ATOM 4007 C C . PRO B 1 53 ? 1.638 39.719 11.453 1 96.62 53 PRO B C 1
ATOM 4009 O O . PRO B 1 53 ? 0.49 40.062 11.75 1 96.62 53 PRO B O 1
ATOM 4012 N N . VAL B 1 54 ? 1.937 38.562 11.023 1 97.94 54 VAL B N 1
ATOM 4013 C CA . VAL B 1 54 ? 1.094 37.375 11.242 1 97.94 54 VAL B CA 1
ATOM 4014 C C . VAL B 1 54 ? 1.785 36.438 12.219 1 97.94 54 VAL B C 1
ATOM 4016 O O . VAL B 1 54 ? 2.781 35.812 11.867 1 97.94 54 VAL B O 1
ATOM 4019 N N . LEU B 1 55 ? 1.271 36.344 13.398 1 98 55 LEU B N 1
ATOM 4020 C CA . LEU B 1 55 ? 1.861 35.5 14.422 1 98 55 LEU B CA 1
ATOM 4021 C C . LEU B 1 55 ? 1.334 34.062 14.305 1 98 55 LEU B C 1
ATOM 4023 O O . LEU B 1 55 ? 0.131 33.875 14.133 1 98 55 LEU B O 1
ATOM 4027 N N . THR B 1 56 ? 2.236 33.094 14.344 1 98.06 56 THR B N 1
ATOM 4028 C CA . THR B 1 56 ? 1.818 31.719 14.367 1 98.06 56 THR B CA 1
ATOM 4029 C C . THR B 1 56 ? 2.232 31.047 15.68 1 98.06 56 THR B C 1
ATOM 4031 O O . THR B 1 56 ? 3.402 31.094 16.062 1 98.06 56 THR B O 1
ATOM 4034 N N . VAL B 1 57 ? 1.232 30.516 16.391 1 97.38 57 VAL B N 1
ATOM 4035 C CA . VAL B 1 57 ? 1.482 29.703 17.562 1 97.38 57 VAL B CA 1
ATOM 4036 C C . VAL B 1 57 ? 1.509 28.234 17.188 1 97.38 57 VAL B C 1
ATOM 4038 O O . VAL B 1 57 ? 0.527 27.703 16.656 1 97.38 57 VAL B O 1
ATOM 4041 N N . THR B 1 58 ? 2.598 27.562 17.391 1 95.94 58 THR B N 1
ATOM 4042 C CA . THR B 1 58 ? 2.74 26.156 17.016 1 95.94 58 THR B CA 1
ATOM 4043 C C . THR B 1 58 ? 3.652 25.422 17.984 1 95.94 58 THR B C 1
ATOM 4045 O O . THR B 1 58 ? 4.305 26.031 18.828 1 95.94 58 THR B O 1
ATOM 4048 N N . GLY B 1 59 ? 3.533 24.125 17.969 1 93 59 GLY B N 1
ATOM 4049 C CA . GLY B 1 59 ? 4.438 23.328 18.797 1 93 59 GLY B CA 1
ATOM 4050 C C . GLY B 1 59 ? 5.887 23.438 18.359 1 93 59 GLY B C 1
ATOM 4051 O O . GLY B 1 59 ? 6.176 23.531 17.172 1 93 59 GLY B O 1
ATOM 4052 N N . ARG B 1 60 ? 6.738 23.359 19.391 1 90.88 60 ARG B N 1
ATOM 4053 C CA . ARG B 1 60 ? 8.172 23.422 19.141 1 90.88 60 ARG B CA 1
ATOM 4054 C C . ARG B 1 60 ? 8.594 22.391 18.094 1 90.88 60 ARG B C 1
ATOM 4056 O O . ARG B 1 60 ? 9.438 22.656 17.234 1 90.88 60 ARG B O 1
ATOM 4063 N N . ASP B 1 61 ? 8.016 21.266 18.125 1 87.44 61 ASP B N 1
ATOM 4064 C CA . ASP B 1 61 ? 8.375 20.156 17.234 1 87.44 61 ASP B CA 1
ATOM 4065 C C . ASP B 1 61 ? 7.977 20.453 15.797 1 87.44 61 ASP B C 1
ATOM 4067 O O . ASP B 1 61 ? 8.492 19.844 14.859 1 87.44 61 ASP B O 1
ATOM 4071 N N . TYR B 1 62 ? 7.07 21.375 15.57 1 92.06 62 TYR B N 1
ATOM 4072 C CA . TYR B 1 62 ? 6.539 21.641 14.242 1 92.06 62 TYR B CA 1
ATOM 4073 C C . TYR B 1 62 ? 7.094 22.953 13.68 1 92.06 62 TYR B C 1
ATOM 4075 O O . TYR B 1 62 ? 6.758 23.344 12.562 1 92.06 62 TYR B O 1
ATOM 4083 N N . TYR B 1 63 ? 7.977 23.641 14.406 1 92.81 63 TYR B N 1
ATOM 4084 C CA . TYR B 1 63 ? 8.484 24.969 14.055 1 92.81 63 TYR B CA 1
ATOM 4085 C C . TYR B 1 63 ? 9.086 24.969 12.664 1 92.81 63 TYR B C 1
ATOM 4087 O O . TYR B 1 63 ? 8.68 25.75 11.805 1 92.81 63 TYR B O 1
ATOM 4095 N N . PHE B 1 64 ? 9.945 24.016 12.422 1 89.25 64 PHE B N 1
ATOM 4096 C CA . PHE B 1 64 ? 10.664 24.031 11.148 1 89.25 64 PHE B CA 1
ATOM 4097 C C . PHE B 1 64 ? 9.742 23.656 10 1 89.25 64 PHE B C 1
ATOM 4099 O O . PHE B 1 64 ? 9.875 24.172 8.891 1 89.25 64 PHE B O 1
ATOM 4106 N N . LEU B 1 65 ? 8.852 22.766 10.25 1 90.69 65 LEU B N 1
ATOM 4107 C CA . LEU B 1 65 ? 7.859 22.406 9.242 1 90.69 65 LEU B CA 1
ATOM 4108 C C . LEU B 1 65 ? 7.004 23.609 8.875 1 90.69 65 LEU B C 1
ATOM 4110 O O . LEU B 1 65 ? 6.734 23.859 7.691 1 90.69 65 LEU B O 1
ATOM 4114 N N . THR B 1 66 ? 6.617 24.312 9.867 1 94.75 66 THR B N 1
ATOM 4115 C CA . THR B 1 66 ? 5.801 25.5 9.664 1 94.75 66 THR B CA 1
ATOM 4116 C C . THR B 1 66 ? 6.578 26.578 8.914 1 94.75 66 THR B C 1
ATOM 4118 O O . THR B 1 66 ? 6.062 27.188 7.969 1 94.75 66 THR B O 1
ATOM 4121 N N . ARG B 1 67 ? 7.727 26.797 9.398 1 92.38 67 ARG B N 1
ATOM 4122 C CA . ARG B 1 67 ? 8.594 27.781 8.758 1 92.38 67 ARG B CA 1
ATOM 4123 C C . ARG B 1 67 ? 8.773 27.469 7.273 1 92.38 67 ARG B C 1
ATOM 4125 O O . ARG B 1 67 ? 8.695 28.359 6.426 1 92.38 67 ARG B O 1
ATOM 4132 N N . ASP B 1 68 ? 8.961 26.234 6.965 1 89.5 68 ASP B N 1
ATOM 4133 C CA . ASP B 1 68 ? 9.164 25.812 5.582 1 89.5 68 ASP B CA 1
ATOM 4134 C C . ASP B 1 68 ? 7.887 26 4.762 1 89.5 68 ASP B C 1
ATOM 4136 O O . ASP B 1 68 ? 7.949 26.406 3.6 1 89.5 68 ASP B O 1
ATOM 4140 N N . ALA B 1 69 ? 6.852 25.625 5.352 1 91.19 69 ALA B N 1
ATOM 4141 C CA . ALA B 1 69 ? 5.574 25.812 4.672 1 91.19 69 ALA B CA 1
ATOM 4142 C C . ALA B 1 69 ? 5.355 27.281 4.309 1 91.19 69 ALA B C 1
ATOM 4144 O O . ALA B 1 69 ? 4.875 27.594 3.219 1 91.19 69 ALA B O 1
ATOM 4145 N N . TYR B 1 70 ? 5.73 28.172 5.172 1 94.69 70 TYR B N 1
ATOM 4146 C CA . TYR B 1 70 ? 5.559 29.594 4.949 1 94.69 70 TYR B CA 1
ATOM 4147 C C . TYR B 1 70 ? 6.531 30.109 3.893 1 94.69 70 TYR B C 1
ATOM 4149 O O . TYR B 1 70 ? 6.176 30.938 3.062 1 94.69 70 TYR B O 1
ATOM 4157 N N . ALA B 1 71 ? 7.738 29.609 3.955 1 89.19 71 ALA B N 1
ATOM 4158 C CA . ALA B 1 71 ? 8.766 30.031 3.006 1 89.19 71 ALA B CA 1
ATOM 4159 C C . ALA B 1 71 ? 8.352 29.703 1.572 1 89.19 71 ALA B C 1
ATOM 4161 O O . ALA B 1 71 ? 8.758 30.391 0.633 1 89.19 71 ALA B O 1
ATOM 4162 N N . ALA B 1 72 ? 7.535 28.797 1.425 1 88.69 72 ALA B N 1
ATOM 4163 C CA . ALA B 1 72 ? 7.094 28.344 0.105 1 88.69 72 ALA B CA 1
ATOM 4164 C C . ALA B 1 72 ? 5.984 29.25 -0.43 1 88.69 72 ALA B C 1
ATOM 4166 O O . ALA B 1 72 ? 5.645 29.188 -1.614 1 88.69 72 ALA B O 1
ATOM 4167 N N . GLN B 1 73 ? 5.504 30.109 0.406 1 92.69 73 GLN B N 1
ATOM 4168 C CA . GLN B 1 73 ? 4.402 30.969 0.012 1 92.69 73 GLN B CA 1
ATOM 4169 C C . GLN B 1 73 ? 4.914 32.312 -0.499 1 92.69 73 GLN B C 1
ATOM 4171 O O . GLN B 1 73 ? 5.402 33.125 0.28 1 92.69 73 GLN B O 1
ATOM 4176 N N . THR B 1 74 ? 4.672 32.594 -1.759 1 90.31 74 THR B N 1
ATOM 4177 C CA . THR B 1 74 ? 5.129 33.844 -2.369 1 90.31 74 THR B CA 1
ATOM 4178 C C . THR B 1 74 ? 4.426 35.031 -1.741 1 90.31 74 THR B C 1
ATOM 4180 O O . THR B 1 74 ? 5.012 36.125 -1.624 1 90.31 74 THR B O 1
ATOM 4183 N N . SER B 1 75 ? 3.223 34.844 -1.37 1 89 75 SER B N 1
ATOM 4184 C CA . SER B 1 75 ? 2.436 35.938 -0.795 1 89 75 SER B CA 1
ATOM 4185 C C . SER B 1 75 ? 3.014 36.375 0.539 1 89 75 SER B C 1
ATOM 4187 O O . SER B 1 75 ? 2.699 37.469 1.017 1 89 75 SER B O 1
ATOM 4189 N N . ALA B 1 76 ? 3.838 35.594 1.07 1 91.31 76 ALA B N 1
ATOM 4190 C CA . ALA B 1 76 ? 4.387 35.875 2.393 1 91.31 76 ALA B CA 1
ATOM 4191 C C . ALA B 1 76 ? 5.707 36.656 2.283 1 91.31 76 ALA B C 1
ATOM 4193 O O . ALA B 1 76 ? 6.258 37.094 3.291 1 91.31 76 ALA B O 1
ATOM 4194 N N . THR B 1 77 ? 6.164 36.812 1.092 1 89.5 77 THR B N 1
ATOM 4195 C CA . THR B 1 77 ? 7.461 37.469 0.912 1 89.5 77 THR B CA 1
ATOM 4196 C C . THR B 1 77 ? 7.441 38.875 1.485 1 89.5 77 THR B C 1
ATOM 4198 O O . THR B 1 77 ? 6.535 39.656 1.193 1 89.5 77 THR B O 1
ATOM 4201 N N . GLY B 1 78 ? 8.391 39.125 2.268 1 90 78 GLY B N 1
ATOM 4202 C CA . GLY B 1 78 ? 8.539 40.469 2.824 1 90 78 GLY B CA 1
ATOM 4203 C C . GLY B 1 78 ? 7.664 40.688 4.043 1 90 78 GLY B C 1
ATOM 4204 O O . GLY B 1 78 ? 7.73 41.781 4.656 1 90 78 GLY B O 1
ATOM 4205 N N . ARG B 1 79 ? 6.863 39.781 4.395 1 94.12 79 ARG B N 1
ATOM 4206 C CA . ARG B 1 79 ? 5.988 39.906 5.559 1 94.12 79 ARG B CA 1
ATOM 4207 C C . ARG B 1 79 ? 6.676 39.406 6.82 1 94.12 79 ARG B C 1
ATOM 4209 O O . ARG B 1 79 ? 7.504 38.5 6.758 1 94.12 79 ARG B O 1
ATOM 4216 N N . GLU B 1 80 ? 6.359 40.062 7.906 1 94.94 80 GLU B N 1
ATOM 4217 C CA . GLU B 1 80 ? 6.84 39.562 9.195 1 94.94 80 GLU B CA 1
ATOM 4218 C C . GLU B 1 80 ? 5.988 38.406 9.711 1 94.94 80 GLU B C 1
ATOM 4220 O O . GLU B 1 80 ? 4.793 38.594 9.969 1 94.94 80 GLU B O 1
ATOM 4225 N N . LEU B 1 81 ? 6.613 37.25 9.883 1 96.44 81 LEU B N 1
ATOM 4226 C CA . LEU B 1 81 ? 5.906 36.062 10.297 1 96.44 81 LEU B CA 1
ATOM 4227 C C . LEU B 1 81 ? 6.508 35.469 11.57 1 96.44 81 LEU B C 1
ATOM 4229 O O . LEU B 1 81 ? 7.102 34.406 11.547 1 96.44 81 LEU B O 1
ATOM 4233 N N . PRO B 1 82 ? 6.285 36.156 12.664 1 96.5 82 PRO B N 1
ATOM 4234 C CA . PRO B 1 82 ? 6.863 35.625 13.914 1 96.5 82 PRO B CA 1
ATOM 4235 C C . PRO B 1 82 ? 6.188 34.375 14.398 1 96.5 82 PRO B C 1
ATOM 4237 O O . PRO B 1 82 ? 5.074 34.031 13.969 1 96.5 82 PRO B O 1
ATOM 4240 N N . PHE B 1 83 ? 6.965 33.625 15.344 1 96.69 83 PHE B N 1
ATOM 4241 C CA . PHE B 1 83 ? 6.465 32.375 15.883 1 96.69 83 PHE B CA 1
ATOM 4242 C C . PHE B 1 83 ? 6.457 32.406 17.406 1 96.69 83 PHE B C 1
ATOM 4244 O O . PHE B 1 83 ? 7.355 32.969 18.031 1 96.69 83 PHE B O 1
ATOM 4251 N N . LEU B 1 84 ? 5.449 31.906 17.969 1 96.75 84 LEU B N 1
ATOM 4252 C CA . LEU B 1 84 ? 5.363 31.531 19.391 1 96.75 84 LEU B CA 1
ATOM 4253 C C . LEU B 1 84 ? 5.293 30.031 19.562 1 96.75 84 LEU B C 1
ATOM 4255 O O . LEU B 1 84 ? 4.359 29.391 19.062 1 96.75 84 LEU B O 1
ATOM 4259 N N . LEU B 1 85 ? 6.27 29.406 20.25 1 95.06 85 LEU B N 1
ATOM 4260 C CA . LEU B 1 85 ? 6.418 27.953 20.266 1 95.06 85 LEU B CA 1
ATOM 4261 C C . LEU B 1 85 ? 5.969 27.375 21.609 1 95.06 85 LEU B C 1
ATOM 4263 O O . LEU B 1 85 ? 6.488 27.766 22.656 1 95.06 85 LEU B O 1
ATOM 4267 N N . GLU B 1 86 ? 5.012 26.5 21.516 1 95 86 GLU B N 1
ATOM 4268 C CA . GLU B 1 86 ? 4.574 25.734 22.672 1 95 86 GLU B CA 1
ATOM 4269 C C . GLU B 1 86 ? 5.453 24.5 22.891 1 95 86 GLU B C 1
ATOM 4271 O O . GLU B 1 86 ? 5.602 23.672 21.984 1 95 86 GLU B O 1
ATOM 4276 N N . PRO B 1 87 ? 5.977 24.328 24.141 1 92.44 87 PRO B N 1
ATOM 4277 C CA . PRO B 1 87 ? 6.758 23.125 24.422 1 92.44 87 PRO B CA 1
ATOM 4278 C C . PRO B 1 87 ? 5.895 21.859 24.516 1 92.44 87 PRO B C 1
ATOM 4280 O O . PRO B 1 87 ? 6.391 20.75 24.297 1 92.44 87 PRO B O 1
ATOM 4283 N N . VAL B 1 88 ? 4.695 22.016 24.922 1 92.25 88 VAL B N 1
ATOM 4284 C CA . VAL B 1 88 ? 3.707 20.953 25.016 1 92.25 88 VAL B CA 1
ATOM 4285 C C . VAL B 1 88 ? 2.322 21.484 24.672 1 92.25 88 VAL B C 1
ATOM 4287 O O . VAL B 1 88 ? 2.066 22.688 24.812 1 92.25 88 VAL B O 1
ATOM 4290 N N . GLY B 1 89 ? 1.55 20.594 24.156 1 91.62 89 GLY B N 1
ATOM 4291 C CA . GLY B 1 89 ? 0.192 21.031 23.859 1 91.62 89 GLY B CA 1
ATOM 4292 C C . GLY B 1 89 ? -0.659 21.234 25.094 1 91.62 89 GLY B C 1
ATOM 4293 O O . GLY B 1 89 ? -0.681 20.375 25.984 1 91.62 89 GLY B O 1
ATOM 4294 N N . ARG B 1 90 ? -1.325 22.375 25.203 1 94.56 90 ARG B N 1
ATOM 4295 C CA . ARG B 1 90 ? -2.213 22.672 26.328 1 94.56 90 ARG B CA 1
ATOM 4296 C C . ARG B 1 90 ? -3.533 23.266 25.828 1 94.56 90 ARG B C 1
ATOM 4298 O O . ARG B 1 90 ? -4.164 24.047 26.547 1 94.56 90 ARG B O 1
ATOM 4305 N N . ASN B 1 91 ? -3.91 22.906 24.594 1 93.38 91 ASN B N 1
ATOM 4306 C CA . ASN B 1 91 ? -5.156 23.375 23.984 1 93.38 91 ASN B CA 1
ATOM 4307 C C . ASN B 1 91 ? -5.125 24.875 23.703 1 93.38 91 ASN B C 1
ATOM 4309 O O . ASN B 1 91 ? -4.07 25.5 23.781 1 93.38 91 ASN B O 1
ATOM 4313 N N . THR B 1 92 ? -6.258 25.516 23.359 1 95.56 92 THR B N 1
ATOM 4314 C CA . THR B 1 92 ? -6.254 26.812 22.703 1 95.56 92 THR B CA 1
ATOM 4315 C C . THR B 1 92 ? -6.145 27.953 23.719 1 95.56 92 THR B C 1
ATOM 4317 O O . THR B 1 92 ? -5.633 29.016 23.406 1 95.56 92 THR B O 1
ATOM 4320 N N . ALA B 1 93 ? -6.609 27.812 24.922 1 97.5 93 ALA B N 1
ATOM 4321 C CA . ALA B 1 93 ? -6.652 28.922 25.859 1 97.5 93 ALA B CA 1
ATOM 4322 C C . ALA B 1 93 ? -5.246 29.375 26.25 1 97.5 93 ALA B C 1
ATOM 4324 O O . ALA B 1 93 ? -4.895 30.547 26.078 1 97.5 93 ALA B O 1
ATOM 4325 N N . PRO B 1 94 ? -4.387 28.453 26.75 1 97.38 94 PRO B N 1
ATOM 4326 C CA . PRO B 1 94 ? -3.033 28.906 27.078 1 97.38 94 PRO B CA 1
ATOM 4327 C C . PRO B 1 94 ? -2.303 29.5 25.875 1 97.38 94 PRO B C 1
ATOM 4329 O O . PRO B 1 94 ? -1.613 30.516 26.016 1 97.38 94 PRO B O 1
ATOM 4332 N N . ALA B 1 95 ? -2.449 28.922 24.719 1 96.94 95 ALA B N 1
ATOM 4333 C CA . ALA B 1 95 ? -1.794 29.391 23.5 1 96.94 95 ALA B CA 1
ATOM 4334 C C . ALA B 1 95 ? -2.246 30.797 23.141 1 96.94 95 ALA B C 1
ATOM 4336 O O . ALA B 1 95 ? -1.417 31.672 22.875 1 96.94 95 ALA B O 1
ATOM 4337 N N . LEU B 1 96 ? -3.529 31 23.141 1 97.62 96 LEU B N 1
ATOM 4338 C CA . LEU B 1 96 ? -4.094 32.281 22.734 1 97.62 96 LEU B CA 1
ATOM 4339 C C . LEU B 1 96 ? -3.775 33.375 23.766 1 97.62 96 LEU B C 1
ATOM 4341 O O . LEU B 1 96 ? -3.535 34.531 23.406 1 97.62 96 LEU B O 1
ATOM 4345 N N . MET B 1 97 ? -3.801 33.031 25.016 1 97.88 97 MET B N 1
ATOM 4346 C CA . MET B 1 97 ? -3.455 34 26.062 1 97.88 97 MET B CA 1
ATOM 4347 C C . MET B 1 97 ? -1.995 34.438 25.938 1 97.88 97 MET B C 1
ATOM 4349 O O . MET B 1 97 ? -1.672 35.594 26.125 1 97.88 97 MET B O 1
ATOM 4353 N N . ALA B 1 98 ? -1.149 33.469 25.719 1 97.5 98 ALA B N 1
ATOM 4354 C CA . ALA B 1 98 ? 0.26 33.781 25.5 1 97.5 98 ALA B CA 1
ATOM 4355 C C . ALA B 1 98 ? 0.437 34.75 24.328 1 97.5 98 ALA B C 1
ATOM 4357 O O . ALA B 1 98 ? 1.209 35.719 24.406 1 97.5 98 ALA B O 1
ATOM 4358 N N . ALA B 1 99 ? -0.289 34.469 23.266 1 97.81 99 ALA B N 1
ATOM 4359 C CA . ALA B 1 99 ? -0.238 35.344 22.094 1 97.81 99 ALA B CA 1
ATOM 4360 C C . ALA B 1 99 ? -0.718 36.75 22.438 1 97.81 99 ALA B C 1
ATOM 4362 O O . ALA B 1 99 ? -0.102 37.75 22.031 1 97.81 99 ALA B O 1
ATOM 4363 N N . ALA B 1 100 ? -1.804 36.875 23.156 1 98.31 100 ALA B N 1
ATOM 4364 C CA . ALA B 1 100 ? -2.391 38.156 23.5 1 98.31 100 ALA B CA 1
ATOM 4365 C C . ALA B 1 100 ? -1.431 38.969 24.359 1 98.31 100 ALA B C 1
ATOM 4367 O O . ALA B 1 100 ? -1.239 40.188 24.125 1 98.31 100 ALA B O 1
ATOM 4368 N N . VAL B 1 101 ? -0.866 38.344 25.375 1 97.69 101 VAL B N 1
ATOM 4369 C CA . VAL B 1 101 ? 0.062 39.031 26.266 1 97.69 101 VAL B CA 1
ATOM 4370 C C . VAL B 1 101 ? 1.283 39.5 25.484 1 97.69 101 VAL B C 1
ATOM 4372 O O . VAL B 1 101 ? 1.706 40.656 25.609 1 97.69 101 VAL B O 1
ATOM 4375 N N . LEU B 1 102 ? 1.845 38.625 24.672 1 96.81 102 LEU B N 1
ATOM 4376 C CA . LEU B 1 102 ? 3.018 38.938 23.859 1 96.81 102 LEU B CA 1
ATOM 4377 C C . LEU B 1 102 ? 2.736 40.125 22.938 1 96.81 102 LEU B C 1
ATOM 4379 O O . LEU B 1 102 ? 3.535 41.062 22.844 1 96.81 102 LEU B O 1
ATOM 4383 N N . LEU B 1 103 ? 1.637 40.062 22.234 1 96.81 103 LEU B N 1
ATOM 4384 C CA . LEU B 1 103 ? 1.316 41.094 21.234 1 96.81 103 LEU B CA 1
ATOM 4385 C C . LEU B 1 103 ? 0.958 42.406 21.906 1 96.81 103 LEU B C 1
ATOM 4387 O O . LEU B 1 103 ? 1.248 43.5 21.359 1 96.81 103 LEU B O 1
ATOM 4391 N N . ALA B 1 104 ? 0.28 42.375 23.047 1 97.06 104 ALA B N 1
ATOM 4392 C CA . ALA B 1 104 ? 0.01 43.594 23.812 1 97.06 104 ALA B CA 1
ATOM 4393 C C . ALA B 1 104 ? 1.306 44.312 24.172 1 97.06 104 ALA B C 1
ATOM 4395 O O . ALA B 1 104 ? 1.382 45.531 24.109 1 97.06 104 ALA B O 1
ATOM 4396 N N . GLU B 1 105 ? 2.279 43.5 24.562 1 94.75 105 GLU B N 1
ATOM 4397 C CA . GLU B 1 105 ? 3.57 44.062 24.953 1 94.75 105 GLU B CA 1
ATOM 4398 C C . GLU B 1 105 ? 4.285 44.688 23.75 1 94.75 105 GLU B C 1
ATOM 4400 O O . GLU B 1 105 ? 4.91 45.75 23.859 1 94.75 105 GLU B O 1
ATOM 4405 N N . ARG B 1 106 ? 4.18 44.094 22.625 1 93.69 106 ARG B N 1
ATOM 4406 C CA . ARG B 1 106 ? 4.961 44.469 21.453 1 93.69 106 ARG B CA 1
ATOM 4407 C C . ARG B 1 106 ? 4.246 45.562 20.656 1 93.69 106 ARG B C 1
ATOM 4409 O O . ARG B 1 106 ? 4.895 46.406 20.062 1 93.69 106 ARG B O 1
ATOM 4416 N N . HIS B 1 107 ? 2.918 45.531 20.641 1 95.56 107 HIS B N 1
ATOM 4417 C CA . HIS B 1 107 ? 2.201 46.375 19.703 1 95.56 107 HIS B CA 1
ATOM 4418 C C . HIS B 1 107 ? 1.146 47.219 20.422 1 95.56 107 HIS B C 1
ATOM 4420 O O . HIS B 1 107 ? 0.409 47.969 19.781 1 95.56 107 HIS B O 1
ATOM 4426 N N . GLY B 1 108 ? 1.067 47.094 21.672 1 96.56 108 GLY B N 1
ATOM 4427 C CA . GLY B 1 108 ? 0.069 47.844 22.438 1 96.56 108 GLY B CA 1
ATOM 4428 C C . GLY B 1 108 ? -1.181 47.031 22.719 1 96.56 108 GLY B C 1
ATOM 4429 O O . GLY B 1 108 ? -1.57 46.188 21.906 1 96.56 108 GLY B O 1
ATOM 4430 N N . ALA B 1 109 ? -1.86 47.312 23.766 1 96.94 109 ALA B N 1
ATOM 4431 C CA . ALA B 1 109 ? -3.006 46.531 24.234 1 96.94 109 ALA B CA 1
ATOM 4432 C C . ALA B 1 109 ? -4.211 46.719 23.312 1 96.94 109 ALA B C 1
ATOM 4434 O O . ALA B 1 109 ? -5.133 45.906 23.312 1 96.94 109 ALA B O 1
ATOM 4435 N N . ASP B 1 110 ? -4.184 47.781 22.531 1 97.12 110 ASP B N 1
ATOM 4436 C CA . ASP B 1 110 ? -5.324 48.094 21.672 1 97.12 110 ASP B CA 1
ATOM 4437 C C . ASP B 1 110 ? -5.246 47.344 20.359 1 97.12 110 ASP B C 1
ATOM 4439 O O . ASP B 1 110 ? -6.184 47.375 19.547 1 97.12 110 ASP B O 1
ATOM 4443 N N . CYS B 1 111 ? -4.141 46.656 20.125 1 97.5 111 CYS B N 1
ATOM 4444 C CA . CYS B 1 111 ? -4.062 45.906 18.875 1 97.5 111 CYS B CA 1
ATOM 4445 C C . CYS B 1 111 ? -5.148 44.812 18.828 1 97.5 111 CYS B C 1
ATOM 4447 O O . CYS B 1 111 ? -5.559 44.312 19.875 1 97.5 111 CYS B O 1
ATOM 4449 N N . LYS B 1 112 ? -5.684 44.531 17.672 1 98.56 112 LYS B N 1
ATOM 4450 C CA . LYS B 1 112 ? -6.73 43.531 17.469 1 98.56 112 LYS B CA 1
ATOM 4451 C C . LYS B 1 112 ? -6.148 42.219 16.953 1 98.56 112 LYS B C 1
ATOM 4453 O O . LYS B 1 112 ? -5.355 42.188 16.016 1 98.56 112 LYS B O 1
ATOM 4458 N N . LEU B 1 113 ? -6.484 41.156 17.656 1 98.75 113 LEU B N 1
ATOM 4459 C CA . LEU B 1 113 ? -6.082 39.812 17.25 1 98.75 113 LEU B CA 1
ATOM 4460 C C . LEU B 1 113 ? -7.172 39.125 16.422 1 98.75 113 LEU B C 1
ATOM 4462 O O . LEU B 1 113 ? -8.336 39.125 16.828 1 98.75 113 LEU B O 1
ATOM 4466 N N . LEU B 1 114 ? -6.855 38.688 15.25 1 98.81 114 LEU B N 1
ATOM 4467 C CA . LEU B 1 114 ? -7.691 37.781 14.469 1 98.81 114 LEU B CA 1
ATOM 4468 C C . LEU B 1 114 ? -7.195 36.344 14.586 1 98.81 114 LEU B C 1
ATOM 4470 O O . LEU B 1 114 ? -6.188 36 13.977 1 98.81 114 LEU B O 1
ATOM 4474 N N . VAL B 1 115 ? -7.934 35.562 15.305 1 98.75 115 VAL B N 1
ATOM 4475 C CA . VAL B 1 115 ? -7.504 34.188 15.625 1 98.75 115 VAL B CA 1
ATOM 4476 C C . VAL B 1 115 ? -8.023 33.219 14.562 1 98.75 115 VAL B C 1
ATOM 4478 O O . VAL B 1 115 ? -9.234 33.125 14.336 1 98.75 115 VAL B O 1
ATOM 4481 N N . LEU B 1 116 ? -7.117 32.5 14.008 1 98.12 116 LEU B N 1
ATOM 4482 C CA . LEU B 1 116 ? -7.449 31.578 12.93 1 98.12 116 LEU B CA 1
ATOM 4483 C C . LEU B 1 116 ? -6.867 30.188 13.195 1 98.12 116 LEU B C 1
ATOM 4485 O O . LEU B 1 116 ? -5.645 30.031 13.266 1 98.12 116 LEU B O 1
ATOM 4489 N N . PRO B 1 117 ? -7.773 29.156 13.352 1 96.12 117 PRO B N 1
ATOM 4490 C CA . PRO B 1 117 ? -7.234 27.781 13.32 1 96.12 117 PRO B CA 1
ATOM 4491 C C . PRO B 1 117 ? -6.547 27.453 12 1 96.12 117 PRO B C 1
ATOM 4493 O O . PRO B 1 117 ? -7.008 27.875 10.938 1 96.12 117 PRO B O 1
ATOM 4496 N N . ALA B 1 118 ? -5.48 26.672 12.055 1 96 118 ALA B N 1
ATOM 4497 C CA . ALA B 1 118 ? -4.613 26.438 10.898 1 96 118 ALA B CA 1
ATOM 4498 C C . ALA B 1 118 ? -5.199 25.359 9.984 1 96 118 ALA B C 1
ATOM 4500 O O . ALA B 1 118 ? -4.668 25.094 8.906 1 96 118 ALA B O 1
ATOM 4501 N N . ASP B 1 119 ? -6.309 24.766 10.32 1 91.81 119 ASP B N 1
ATOM 4502 C CA . ASP B 1 119 ? -6.727 23.562 9.633 1 91.81 119 ASP B CA 1
ATOM 4503 C C . ASP B 1 119 ? -8.141 23.703 9.07 1 91.81 119 ASP B C 1
ATOM 4505 O O . ASP B 1 119 ? -8.852 22.703 8.906 1 91.81 119 ASP B O 1
ATOM 4509 N N . HIS B 1 120 ? -8.586 24.969 8.844 1 93.56 120 HIS B N 1
ATOM 4510 C CA . HIS B 1 120 ? -9.875 25.219 8.211 1 93.56 120 HIS B CA 1
ATOM 4511 C C . HIS B 1 120 ? -9.711 25.469 6.711 1 93.56 120 HIS B C 1
ATOM 4513 O O . HIS B 1 120 ? -8.648 25.891 6.262 1 93.56 120 HIS B O 1
ATOM 4519 N N . LEU B 1 121 ? -10.742 25.141 6.027 1 93.94 121 LEU B N 1
ATOM 4520 C CA . LEU B 1 121 ? -10.781 25.469 4.609 1 93.94 121 LEU B CA 1
ATOM 4521 C C . LEU B 1 121 ? -11.898 26.469 4.32 1 93.94 121 LEU B C 1
ATOM 4523 O O . LEU B 1 121 ? -13.062 26.203 4.637 1 93.94 121 LEU B O 1
ATOM 4527 N N . ILE B 1 122 ? -11.539 27.594 3.85 1 95.38 122 ILE B N 1
ATOM 4528 C CA . ILE B 1 122 ? -12.438 28.656 3.408 1 95.38 122 ILE B CA 1
ATOM 4529 C C . ILE B 1 122 ? -12.07 29.094 1.99 1 95.38 122 ILE B C 1
ATOM 4531 O O . ILE B 1 122 ? -10.961 29.578 1.749 1 95.38 122 ILE B O 1
ATOM 4535 N N . ARG B 1 123 ? -12.961 28.969 1.006 1 90.69 123 ARG B N 1
ATOM 4536 C CA . ARG B 1 123 ? -12.703 29.281 -0.393 1 90.69 123 ARG B CA 1
ATOM 4537 C C . ARG B 1 123 ? -13.188 30.688 -0.728 1 90.69 123 ARG B C 1
ATOM 4539 O O . ARG B 1 123 ? -12.594 31.375 -1.569 1 90.69 123 ARG B O 1
ATOM 4546 N N . ASP B 1 124 ? -14.258 31.094 -0.088 1 94.88 124 ASP B N 1
ATOM 4547 C CA . ASP B 1 124 ? -14.82 32.438 -0.277 1 94.88 124 ASP B CA 1
ATOM 4548 C C . ASP B 1 124 ? -14.047 33.469 0.516 1 94.88 124 ASP B C 1
ATOM 4550 O O . ASP B 1 124 ? -14.523 33.969 1.538 1 94.88 124 ASP B O 1
ATOM 4554 N N . VAL B 1 125 ? -12.977 33.906 -0.086 1 94.56 125 VAL B N 1
ATOM 4555 C CA . VAL B 1 125 ? -12.039 34.812 0.587 1 94.56 125 VAL B CA 1
ATOM 4556 C C . VAL B 1 125 ? -12.672 36.188 0.748 1 94.56 125 VAL B C 1
ATOM 4558 O O . VAL B 1 125 ? -12.422 36.875 1.737 1 94.56 125 VAL B O 1
ATOM 4561 N N . GLU B 1 126 ? -13.516 36.562 -0.186 1 95.94 126 GLU B N 1
ATOM 4562 C CA . GLU B 1 126 ? -14.18 37.844 -0.095 1 95.94 126 GLU B CA 1
ATOM 4563 C C . GLU B 1 126 ? -15.18 37.875 1.059 1 95.94 126 GLU B C 1
ATOM 4565 O O . GLU B 1 126 ? -15.227 38.844 1.827 1 95.94 126 GLU B O 1
ATOM 4570 N N . GLY B 1 127 ? -15.984 36.812 1.053 1 97.19 127 GLY B N 1
ATOM 4571 C CA . GLY B 1 127 ? -16.906 36.688 2.172 1 97.19 127 GLY B CA 1
ATOM 4572 C C . GLY B 1 127 ? -16.203 36.656 3.518 1 97.19 127 GLY B C 1
ATOM 4573 O O . GLY B 1 127 ? -16.688 37.25 4.488 1 97.19 127 GLY B O 1
ATOM 4574 N N . PHE B 1 128 ? -15.125 36.094 3.521 1 97.94 128 PHE B N 1
ATOM 4575 C CA . PHE B 1 128 ? -14.32 36.031 4.73 1 97.94 128 PHE B CA 1
ATOM 4576 C C . PHE B 1 128 ? -13.836 37.438 5.125 1 97.94 128 PHE B C 1
ATOM 4578 O O . PHE B 1 128 ? -13.961 37.844 6.285 1 97.94 128 PHE B O 1
ATOM 4585 N N . ALA B 1 129 ? -13.297 38.125 4.18 1 97.88 129 ALA B N 1
ATOM 4586 C CA . ALA B 1 129 ? -12.805 39.469 4.43 1 97.88 129 ALA B CA 1
ATOM 4587 C C . ALA B 1 129 ? -13.914 40.375 4.949 1 97.88 129 ALA B C 1
ATOM 4589 O O . ALA B 1 129 ? -13.688 41.188 5.836 1 97.88 129 ALA B O 1
ATOM 4590 N N . ASP B 1 130 ? -15.047 40.219 4.398 1 97.69 130 ASP B N 1
ATOM 4591 C CA . ASP B 1 130 ? -16.188 41 4.832 1 97.69 130 ASP B CA 1
ATOM 4592 C C . ASP B 1 130 ? -16.547 40.719 6.289 1 97.69 130 ASP B C 1
ATOM 4594 O O . ASP B 1 130 ? -16.812 41.625 7.066 1 97.69 130 ASP B O 1
ATOM 4598 N N . ALA B 1 131 ? -16.594 39.438 6.574 1 98.19 131 ALA B N 1
ATOM 4599 C CA . ALA B 1 131 ? -16.891 39.062 7.949 1 98.19 131 ALA B CA 1
ATOM 4600 C C . ALA B 1 131 ? -15.828 39.594 8.906 1 98.19 131 ALA B C 1
ATOM 4602 O O . ALA B 1 131 ? -16.141 40.031 10.008 1 98.19 131 ALA B O 1
ATOM 4603 N N . VAL B 1 132 ? -14.594 39.531 8.516 1 98.56 132 VAL B N 1
ATOM 4604 C CA . VAL B 1 132 ? -13.492 40.031 9.344 1 98.56 132 VAL B CA 1
ATOM 4605 C C . VAL B 1 132 ? -13.641 41.531 9.57 1 98.56 132 VAL B C 1
ATOM 4607 O O . VAL B 1 132 ? -13.375 42.031 10.672 1 98.56 132 VAL B O 1
ATOM 4610 N N . ALA B 1 133 ? -14.055 42.281 8.57 1 98.06 133 ALA B N 1
ATOM 4611 C CA . ALA B 1 133 ? -14.258 43.719 8.711 1 98.06 133 ALA B CA 1
ATOM 4612 C C . ALA B 1 133 ? -15.312 44 9.773 1 98.06 133 ALA B C 1
ATOM 4614 O O . ALA B 1 133 ? -15.133 44.938 10.586 1 98.06 133 ALA B O 1
ATOM 4615 N N . ARG B 1 134 ? -16.375 43.312 9.719 1 98.31 134 ARG B N 1
ATOM 4616 C CA . ARG B 1 134 ? -17.422 43.469 10.719 1 98.31 134 ARG B CA 1
ATOM 4617 C C . ARG B 1 134 ? -16.906 43.125 12.109 1 98.31 134 ARG B C 1
ATOM 4619 O O . ARG B 1 134 ? -17.172 43.812 13.078 1 98.31 134 ARG B O 1
ATOM 4626 N N . ALA B 1 135 ? -16.219 42 12.172 1 98.69 135 ALA B N 1
ATOM 4627 C CA . ALA B 1 135 ? -15.664 41.562 13.445 1 98.69 135 ALA B CA 1
ATOM 4628 C C . ALA B 1 135 ? -14.695 42.594 14.008 1 98.69 135 ALA B C 1
ATOM 4630 O O . ALA B 1 135 ? -14.664 42.844 15.219 1 98.69 135 ALA B O 1
ATOM 4631 N N . ARG B 1 136 ? -13.906 43.156 13.156 1 98.25 136 ARG B N 1
ATOM 4632 C CA . ARG B 1 136 ? -12.93 44.156 13.531 1 98.25 136 ARG B CA 1
ATOM 4633 C C . ARG B 1 136 ? -13.625 45.375 14.18 1 98.25 136 ARG B C 1
ATOM 4635 O O . ARG B 1 136 ? -13.141 45.906 15.18 1 98.25 136 ARG B O 1
ATOM 4642 N N . ARG B 1 137 ? -14.711 45.812 13.602 1 98.19 137 ARG B N 1
ATOM 4643 C CA . ARG B 1 137 ? -15.461 46.938 14.141 1 98.19 137 ARG B CA 1
ATOM 4644 C C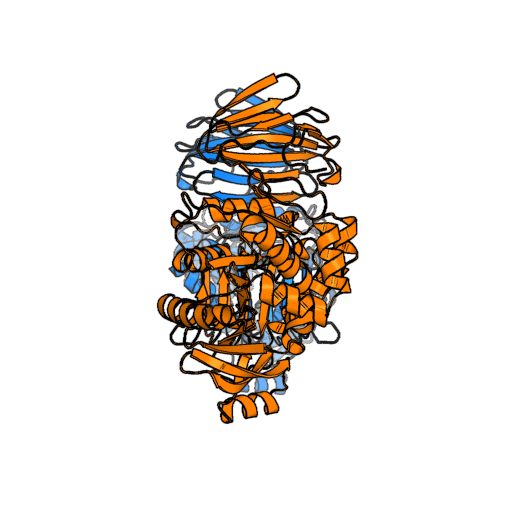 . ARG B 1 137 ? -16 46.625 15.531 1 98.19 137 ARG B C 1
ATOM 4646 O O . ARG B 1 137 ? -15.859 47.406 16.469 1 98.19 137 ARG B O 1
ATOM 4653 N N . LEU B 1 138 ? -16.547 45.469 15.664 1 98.44 138 LEU B N 1
ATOM 4654 C CA . LEU B 1 138 ? -17.109 45.062 16.953 1 98.44 138 LEU B CA 1
ATOM 4655 C C . LEU B 1 138 ? -16 44.906 17.984 1 98.44 138 LEU B C 1
ATOM 4657 O O . LEU B 1 138 ? -16.188 45.25 19.156 1 98.44 138 LEU B O 1
ATOM 4661 N N . ALA B 1 139 ? -14.93 44.312 17.578 1 98.56 139 ALA B N 1
ATOM 4662 C CA . ALA B 1 139 ? -13.789 44.188 18.484 1 98.56 139 ALA B CA 1
ATOM 4663 C C . ALA B 1 139 ? -13.312 45.531 18.984 1 98.56 139 ALA B C 1
ATOM 4665 O O . ALA B 1 139 ? -12.922 45.688 20.141 1 98.56 139 ALA B O 1
ATOM 4666 N N . GLY B 1 140 ? -13.305 46.469 18.109 1 97.31 140 GLY B N 1
ATOM 4667 C CA . GLY B 1 140 ? -12.93 47.844 18.469 1 97.31 140 GLY B CA 1
ATOM 4668 C C . GLY B 1 140 ? -13.812 48.438 19.547 1 97.31 140 GLY B C 1
ATOM 4669 O O . GLY B 1 140 ? -13.406 49.344 20.25 1 97.31 140 GLY B O 1
ATOM 4670 N N . GLU B 1 141 ? -15 47.906 19.609 1 97.12 141 GLU B N 1
ATOM 4671 C CA . GLU B 1 141 ? -15.953 48.375 20.625 1 97.12 141 GLU B CA 1
ATOM 4672 C C . GLU B 1 141 ? -15.812 47.594 21.922 1 97.12 141 GLU B C 1
ATOM 4674 O O . GLU B 1 141 ? -16.578 47.781 22.859 1 97.12 141 GLU B O 1
ATOM 4679 N N . GLY B 1 142 ? -14.859 46.688 21.938 1 97.12 142 GLY B N 1
ATOM 4680 C CA . GLY B 1 142 ? -14.531 45.969 23.172 1 97.12 142 GLY B CA 1
ATOM 4681 C C . GLY B 1 142 ? -15.148 44.594 23.234 1 97.12 142 GLY B C 1
ATOM 4682 O O . GLY B 1 142 ? -15.023 43.906 24.25 1 97.12 142 GLY B O 1
ATOM 4683 N N . TYR B 1 143 ? -15.812 44.094 22.203 1 98.44 143 TYR B N 1
ATOM 4684 C CA . TYR B 1 143 ? -16.438 42.781 22.203 1 98.44 143 TYR B CA 1
ATOM 4685 C C . TYR B 1 143 ? -15.406 41.688 21.953 1 98.44 143 TYR B C 1
ATOM 4687 O O . TYR B 1 143 ? -14.461 41.875 21.188 1 98.44 143 TYR B O 1
ATOM 4695 N N . LEU B 1 144 ? -15.594 40.562 22.641 1 98.69 144 LEU B N 1
ATOM 4696 C CA . LEU B 1 144 ? -14.984 39.312 22.188 1 98.69 144 LEU B CA 1
ATOM 4697 C C . LEU B 1 144 ? -15.82 38.688 21.094 1 98.69 144 LEU B C 1
ATOM 4699 O O . LEU B 1 144 ? -16.875 38.094 21.359 1 98.69 144 LEU B O 1
ATOM 4703 N N . VAL B 1 145 ? -15.297 38.75 19.906 1 98.75 145 VAL B N 1
ATOM 4704 C CA . VAL B 1 145 ? -16.109 38.406 18.75 1 98.75 145 VAL B CA 1
ATOM 4705 C C . VAL B 1 145 ? -15.789 37 18.281 1 98.75 145 VAL B C 1
ATOM 4707 O O . VAL B 1 145 ? -14.625 36.594 18.25 1 98.75 145 VAL B O 1
ATOM 4710 N N . THR B 1 146 ? -16.766 36.156 18.031 1 98.38 146 THR B N 1
ATOM 4711 C CA . THR B 1 146 ? -16.625 34.875 17.359 1 98.38 146 THR B CA 1
ATOM 4712 C C . THR B 1 146 ? -17.328 34.906 16 1 98.38 146 THR B C 1
ATOM 4714 O O . THR B 1 146 ? -18.109 35.812 15.719 1 98.38 146 THR B O 1
ATOM 4717 N N . PHE B 1 147 ? -16.922 34 15.148 1 98.38 147 PHE B N 1
ATOM 4718 C CA . PHE B 1 147 ? -17.516 33.875 13.82 1 98.38 147 PHE B CA 1
ATOM 4719 C C . PHE B 1 147 ? -18.484 32.688 13.766 1 98.38 147 PHE B C 1
ATOM 4721 O O . PHE B 1 147 ? -18.094 31.547 14 1 98.38 147 PHE B O 1
ATOM 4728 N N . GLY B 1 148 ? -19.75 32.969 13.5 1 97.88 148 GLY B N 1
ATOM 4729 C CA . GLY B 1 148 ? -20.766 31.953 13.422 1 97.88 148 GLY B CA 1
ATOM 4730 C C . GLY B 1 148 ? -21.094 31.547 11.992 1 97.88 148 GLY B C 1
ATOM 4731 O O . GLY B 1 148 ? -21.562 32.375 11.203 1 97.88 148 GLY B O 1
ATOM 4732 N N . ILE B 1 149 ? -20.875 30.281 11.656 1 97.25 149 ILE B N 1
ATOM 4733 C CA . ILE B 1 149 ? -21.172 29.766 10.32 1 97.25 149 ILE B CA 1
ATOM 4734 C C . ILE B 1 149 ? -22.625 29.328 10.242 1 97.25 149 ILE B C 1
ATOM 4736 O O . ILE B 1 149 ? -23.109 28.609 11.117 1 97.25 149 ILE B O 1
ATOM 4740 N N . ARG B 1 150 ? -23.25 29.719 9.18 1 93.75 150 ARG B N 1
ATOM 4741 C CA . ARG B 1 150 ? -24.641 29.281 8.984 1 93.75 150 ARG B CA 1
ATOM 4742 C C . ARG B 1 150 ? -24.703 27.766 8.82 1 93.75 150 ARG B C 1
ATOM 4744 O O . ARG B 1 150 ? -24.078 27.203 7.91 1 93.75 150 ARG B O 1
ATOM 4751 N N . PRO B 1 151 ? -25.531 27.094 9.656 1 94.38 151 PRO B N 1
ATOM 4752 C CA . PRO B 1 151 ? -25.641 25.641 9.531 1 94.38 151 PRO B CA 1
ATOM 4753 C C . PRO B 1 151 ? -26.375 25.219 8.258 1 94.38 151 PRO B C 1
ATOM 4755 O O . PRO B 1 151 ? -27.406 25.797 7.91 1 94.38 151 PRO B O 1
ATOM 4758 N N . LEU B 1 152 ? -25.875 24.25 7.562 1 89.81 152 LEU B N 1
ATOM 4759 C CA . LEU B 1 152 ? -26.5 23.719 6.359 1 89.81 152 LEU B CA 1
ATOM 4760 C C . LEU B 1 152 ? -27.156 22.359 6.641 1 89.81 152 LEU B C 1
ATOM 4762 O O . LEU B 1 152 ? -27.984 21.906 5.867 1 89.81 152 LEU B O 1
ATOM 4766 N N . HIS B 1 153 ? -26.844 21.688 7.672 1 89.31 153 HIS B N 1
ATOM 4767 C CA . HIS B 1 153 ? -27.359 20.406 8.148 1 89.31 153 HIS B CA 1
ATOM 4768 C C . HIS B 1 153 ? -27.141 20.25 9.648 1 89.31 153 HIS B C 1
ATOM 4770 O O . HIS B 1 153 ? -26.391 21.016 10.258 1 89.31 153 HIS B O 1
ATOM 4776 N N . PRO B 1 154 ? -27.859 19.375 10.289 1 92.94 154 PRO B N 1
ATOM 4777 C CA . PRO B 1 154 ? -27.734 19.203 11.742 1 92.94 154 PRO B CA 1
ATOM 4778 C C . PRO B 1 154 ? -26.469 18.469 12.141 1 92.94 154 PRO B C 1
ATOM 4780 O O . PRO B 1 154 ? -26.5 17.266 12.438 1 92.94 154 PRO B O 1
ATOM 4783 N N . GLU B 1 155 ? -25.406 19.203 12.258 1 88 155 GLU B N 1
ATOM 4784 C CA . GLU B 1 155 ? -24.125 18.625 12.609 1 88 155 GLU B CA 1
ATOM 4785 C C . GLU B 1 155 ? -24.016 18.375 14.109 1 88 155 GLU B C 1
ATOM 4787 O O . GLU B 1 155 ? -24.297 19.266 14.914 1 88 155 GLU B O 1
ATOM 4792 N N . THR B 1 156 ? -23.688 17.156 14.438 1 87.56 156 THR B N 1
ATOM 4793 C CA . THR B 1 156 ? -23.641 16.797 15.852 1 87.56 156 THR B CA 1
ATOM 4794 C C . THR B 1 156 ? -22.203 16.922 16.391 1 87.56 156 THR B C 1
ATOM 4796 O O . THR B 1 156 ? -21.984 16.906 17.594 1 87.56 156 THR B O 1
ATOM 4799 N N . GLY B 1 157 ? -21.234 17.188 15.516 1 81.69 157 GLY B N 1
ATOM 4800 C CA . GLY B 1 157 ? -19.844 17.219 15.945 1 81.69 157 GLY B CA 1
ATOM 4801 C C . GLY B 1 157 ? -19.328 18.625 16.188 1 81.69 157 GLY B C 1
ATOM 4802 O O . GLY B 1 157 ? -18.219 18.797 16.688 1 81.69 157 GLY B O 1
ATOM 4803 N N . TYR B 1 158 ? -20.156 19.625 15.922 1 88.56 158 TYR B N 1
ATOM 4804 C CA . TYR B 1 158 ? -19.719 21.016 16.062 1 88.56 158 TYR B CA 1
ATOM 4805 C C . TYR B 1 158 ? -20.344 21.641 17.297 1 88.56 158 TYR B C 1
ATOM 4807 O O . TYR B 1 158 ? -21.344 21.156 17.828 1 88.56 158 TYR B O 1
ATOM 4815 N N . GLY B 1 159 ? -19.688 22.703 17.781 1 91.75 159 GLY B N 1
ATOM 4816 C CA . GLY B 1 159 ? -20.359 23.625 18.703 1 91.75 159 GLY B CA 1
ATOM 4817 C C . GLY B 1 159 ? -21.281 24.594 18.016 1 91.75 159 GLY B C 1
ATOM 4818 O O . GLY B 1 159 ? -21.125 24.875 16.828 1 91.75 159 GLY B O 1
ATOM 4819 N N . TYR B 1 160 ? -22.312 25 18.828 1 96.25 160 TYR B N 1
ATOM 4820 C CA . TYR B 1 160 ? -23.266 25.969 18.312 1 96.25 160 TYR B CA 1
ATOM 4821 C C . TYR B 1 160 ? -23.25 27.25 19.156 1 96.25 160 TYR B C 1
ATOM 4823 O O . TYR B 1 160 ? -22.844 27.234 20.312 1 96.25 160 TYR B O 1
ATOM 4831 N N . ILE B 1 161 ? -23.594 28.312 18.484 1 97.38 161 ILE B N 1
ATOM 4832 C CA . ILE B 1 161 ? -23.75 29.609 19.125 1 97.38 161 ILE B CA 1
ATOM 4833 C C . ILE B 1 161 ? -25.172 30.125 18.938 1 97.38 161 ILE B C 1
ATOM 4835 O O . ILE B 1 161 ? -25.672 30.188 17.812 1 97.38 161 ILE B O 1
ATOM 4839 N N . ARG B 1 162 ? -25.844 30.422 20.016 1 97.38 162 ARG B N 1
ATOM 4840 C CA . ARG B 1 162 ? -27.172 31.031 19.922 1 97.38 162 ARG B CA 1
ATOM 4841 C C . ARG B 1 162 ? -27.078 32.531 19.844 1 97.38 162 ARG B C 1
ATOM 4843 O O . ARG B 1 162 ? -26.5 33.188 20.719 1 97.38 162 ARG B O 1
ATOM 4850 N N . ARG B 1 163 ? -27.719 33.125 18.859 1 97.56 163 ARG B N 1
ATOM 4851 C CA . ARG B 1 163 ? -27.719 34.562 18.656 1 97.56 163 ARG B CA 1
ATOM 4852 C C . ARG B 1 163 ? -28.672 35.25 19.625 1 97.56 163 ARG B C 1
ATOM 4854 O O . ARG B 1 163 ? -29.781 34.781 19.859 1 97.56 163 ARG B O 1
ATOM 4861 N N . GLY B 1 164 ? -28.156 36.344 20.172 1 97 164 GLY B N 1
ATOM 4862 C CA . GLY B 1 164 ? -29 37.219 20.953 1 97 164 GLY B CA 1
ATOM 4863 C C . GLY B 1 164 ? -29.438 38.469 20.188 1 97 164 GLY B C 1
ATOM 4864 O O . GLY B 1 164 ? -29.828 38.375 19.016 1 97 164 GLY B O 1
ATOM 4865 N N . ASP B 1 165 ? -29.375 39.625 20.859 1 96.94 165 ASP B N 1
ATOM 4866 C CA . ASP B 1 165 ? -29.812 40.875 20.266 1 96.94 165 ASP B CA 1
ATOM 4867 C C . ASP B 1 165 ? -28.844 41.344 19.188 1 96.94 165 ASP B C 1
ATOM 4869 O O . ASP B 1 165 ? -27.641 41.125 19.297 1 96.94 165 ASP B O 1
ATOM 4873 N N . ALA B 1 166 ? -29.359 42 18.203 1 97.5 166 ALA B N 1
ATOM 4874 C CA . ALA B 1 166 ? -28.531 42.562 17.125 1 97.5 166 ALA B CA 1
ATOM 4875 C C . ALA B 1 166 ? -27.656 43.688 17.641 1 97.5 166 ALA B C 1
ATOM 4877 O O . ALA B 1 166 ? -28.078 44.5 18.484 1 97.5 166 ALA B O 1
ATOM 4878 N N . ILE B 1 167 ? -26.469 43.656 17.203 1 97.69 167 ILE B N 1
ATOM 4879 C CA . ILE B 1 167 ? -25.547 44.781 17.453 1 97.69 167 ILE B CA 1
ATOM 4880 C C . ILE B 1 167 ? -25.328 45.531 16.141 1 97.69 167 ILE B C 1
ATOM 4882 O O . ILE B 1 167 ? -24.406 45.219 15.383 1 97.69 167 ILE B O 1
ATOM 4886 N N . GLY B 1 168 ? -26.141 46.531 15.969 1 94.56 168 GLY B N 1
ATOM 4887 C CA . GLY B 1 168 ? -26.094 47.219 14.68 1 94.56 168 GLY B CA 1
ATOM 4888 C C . GLY B 1 168 ? -26.297 46.281 13.508 1 94.56 168 GLY B C 1
ATOM 4889 O O . GLY B 1 168 ? -27.203 45.438 13.531 1 94.56 168 GLY B O 1
ATOM 4890 N N . SER B 1 169 ? -25.453 46.5 12.469 1 94 169 SER B N 1
ATOM 4891 C CA . SER B 1 169 ? -25.531 45.656 11.281 1 94 169 SER B CA 1
ATOM 4892 C C . SER B 1 169 ? -24.375 44.688 11.242 1 94 169 SER B C 1
ATOM 4894 O O . SER B 1 169 ? -24.25 43.875 10.305 1 94 169 SER B O 1
ATOM 4896 N N . ASP B 1 170 ? -23.641 44.688 12.281 1 95 170 ASP B N 1
ATOM 4897 C CA . ASP B 1 170 ? -22.375 43.969 12.203 1 95 170 ASP B CA 1
ATOM 4898 C C . ASP B 1 170 ? -22.516 42.562 12.773 1 95 170 ASP B C 1
ATOM 4900 O O . ASP B 1 170 ? -21.781 41.656 12.383 1 95 170 ASP B O 1
ATOM 4904 N N . GLY B 1 171 ? -23.438 42.438 13.734 1 97.62 171 GLY B N 1
ATOM 4905 C CA . GLY B 1 171 ? -23.531 41.125 14.344 1 97.62 171 GLY B CA 1
ATOM 4906 C C . GLY B 1 171 ? -24.562 41.062 15.445 1 97.62 171 GLY B C 1
ATOM 4907 O O . GLY B 1 171 ? -25.547 41.781 15.43 1 97.62 171 GLY B O 1
ATOM 4908 N N . PHE B 1 172 ? -24.438 40.062 16.281 1 98.38 172 PHE B N 1
ATOM 4909 C CA . PHE B 1 172 ? -25.375 39.812 17.375 1 98.38 172 PHE B CA 1
ATOM 4910 C C . PHE B 1 172 ? -24.625 39.562 18.688 1 98.38 172 PHE B C 1
ATOM 4912 O O . PHE B 1 172 ? -23.469 39.125 18.672 1 98.38 172 PHE B O 1
ATOM 4919 N N . GLU B 1 173 ? -25.266 39.906 19.766 1 98 173 GLU B N 1
ATOM 4920 C CA . GLU B 1 173 ? -24.766 39.438 21.047 1 98 173 GLU B CA 1
ATOM 4921 C C . GLU B 1 173 ? -24.844 37.906 21.125 1 98 173 GLU B C 1
ATOM 4923 O O . GLU B 1 173 ? -25.672 37.281 20.469 1 98 173 GLU B O 1
ATOM 4928 N N . VAL B 1 174 ? -23.953 37.281 21.859 1 97.75 174 VAL B N 1
ATOM 4929 C CA . VAL B 1 174 ? -24.016 35.844 22.062 1 97.75 174 VAL B CA 1
ATOM 4930 C C . VAL B 1 174 ? -24.891 35.531 23.281 1 97.75 174 VAL B C 1
ATOM 4932 O O . VAL B 1 174 ? -24.609 36 24.391 1 97.75 174 VAL B O 1
ATOM 4935 N N . GLU B 1 175 ? -25.891 34.781 23.031 1 96.38 175 GLU B N 1
ATOM 4936 C CA . GLU B 1 175 ? -26.781 34.375 24.125 1 96.38 175 GLU B CA 1
ATOM 4937 C C . GLU B 1 175 ? -26.266 33.125 24.828 1 96.38 175 GLU B C 1
ATOM 4939 O O . GLU B 1 175 ? -26.359 33 26.047 1 96.38 175 GLU B O 1
ATOM 4944 N N . ALA B 1 176 ? -25.828 32.219 24.016 1 94.69 176 ALA B N 1
ATOM 4945 C CA . ALA B 1 176 ? -25.359 30.969 24.625 1 94.69 176 ALA B CA 1
ATOM 4946 C C . ALA B 1 176 ? -24.422 30.219 23.672 1 94.69 176 ALA B C 1
ATOM 4948 O O . ALA B 1 176 ? -24.5 30.391 22.453 1 94.69 176 ALA B O 1
ATOM 4949 N N . PHE B 1 177 ? -23.484 29.484 24.266 1 94.88 177 PHE B N 1
ATOM 4950 C CA . PHE B 1 177 ? -22.703 28.469 23.578 1 94.88 177 PHE B CA 1
ATOM 4951 C C . PHE B 1 177 ? -23.219 27.078 23.938 1 94.88 177 PHE B C 1
ATOM 4953 O O . PHE B 1 177 ? -23.578 26.812 25.078 1 94.88 177 PHE B O 1
ATOM 4960 N N . VAL B 1 178 ? -23.344 26.188 22.906 1 92.62 178 VAL B N 1
ATOM 4961 C CA . VAL B 1 178 ? -23.75 24.797 23.141 1 92.62 178 VAL B CA 1
ATOM 4962 C C . VAL B 1 178 ? -22.797 23.844 22.422 1 92.62 178 VAL B C 1
ATOM 4964 O O . VAL B 1 178 ? -22.562 23.969 21.219 1 92.62 178 VAL B O 1
ATOM 4967 N N . GLU B 1 179 ? -22.281 22.984 23.172 1 89.5 179 GLU B N 1
ATOM 4968 C CA . GLU B 1 179 ? -21.297 22.078 22.578 1 89.5 179 GLU B CA 1
ATOM 4969 C C . GLU B 1 179 ? -21.922 20.734 22.219 1 89.5 179 GLU B C 1
ATOM 4971 O O . GLU B 1 179 ? -22.531 20.078 23.062 1 89.5 179 GLU B O 1
ATOM 4976 N N . LYS B 1 180 ? -21.812 20.312 20.969 1 85.19 180 LYS B N 1
ATOM 4977 C CA . LYS B 1 180 ? -22.094 18.984 20.438 1 85.19 180 LYS B CA 1
ATOM 4978 C C . LYS B 1 180 ? -23.469 18.484 20.891 1 85.19 180 LYS B C 1
ATOM 4980 O O . LYS B 1 180 ? -23.562 17.516 21.641 1 85.19 180 LYS B O 1
ATOM 4985 N N . PRO B 1 181 ? -24.406 19.062 20.312 1 91.75 181 PRO B N 1
ATOM 4986 C CA . PRO B 1 181 ? -25.766 18.594 20.609 1 91.75 181 PRO B CA 1
ATOM 4987 C C . PRO B 1 181 ? -26.094 17.25 19.938 1 91.75 181 PRO B C 1
ATOM 4989 O O . PRO B 1 181 ? -25.359 16.812 19.047 1 91.75 181 PRO B O 1
ATOM 4992 N N . ASP B 1 182 ? -27.062 16.531 20.5 1 92.56 182 ASP B N 1
ATOM 4993 C CA . ASP B 1 182 ? -27.547 15.336 19.812 1 92.56 182 ASP B CA 1
ATOM 4994 C C . ASP B 1 182 ? -28.25 15.703 18.5 1 92.56 182 ASP B C 1
ATOM 4996 O O . ASP B 1 182 ? -28.484 16.875 18.234 1 92.56 182 ASP B O 1
ATOM 5000 N N . LEU B 1 183 ? -28.531 14.719 17.75 1 92.69 183 LEU B N 1
ATOM 5001 C CA . LEU B 1 183 ? -29.062 14.945 16.406 1 92.69 183 LEU B CA 1
ATOM 5002 C C . LEU B 1 183 ? -30.406 15.672 16.469 1 92.69 183 LEU B C 1
ATOM 5004 O O . LEU B 1 183 ? -30.641 16.609 15.695 1 92.69 183 LEU B O 1
ATOM 5008 N N . ALA B 1 184 ? -31.297 15.219 17.297 1 95.62 184 ALA B N 1
ATOM 5009 C CA . ALA B 1 184 ? -32.594 15.852 17.422 1 95.62 184 ALA B CA 1
ATOM 5010 C C . ALA B 1 184 ? -32.469 17.328 17.797 1 95.62 184 ALA B C 1
ATOM 5012 O O . ALA B 1 184 ? -33.156 18.188 17.234 1 95.62 184 ALA B O 1
ATOM 5013 N N . THR B 1 185 ? -31.625 17.641 18.719 1 96.31 185 THR B N 1
ATOM 5014 C CA . THR B 1 185 ? -31.359 19.016 19.156 1 96.31 185 THR B CA 1
ATOM 5015 C C . THR B 1 185 ? -30.719 19.828 18.047 1 96.31 185 THR B C 1
ATOM 5017 O O . THR B 1 185 ? -31.078 20.984 17.828 1 96.31 185 THR B O 1
ATOM 5020 N N . ALA B 1 186 ? -29.812 19.25 17.359 1 95.38 186 ALA B N 1
ATOM 5021 C CA . ALA B 1 186 ? -29.156 19.922 16.25 1 95.38 186 ALA B CA 1
ATOM 5022 C C . ALA B 1 186 ? -30.156 20.297 15.164 1 95.38 186 ALA B C 1
ATOM 5024 O O . ALA B 1 186 ? -30.047 21.375 14.562 1 95.38 186 ALA B O 1
ATOM 5025 N N . GLN B 1 187 ? -31.047 19.406 14.977 1 96.62 187 GLN B N 1
ATOM 5026 C CA . GLN B 1 187 ? -32.094 19.688 14.008 1 96.62 187 GLN B CA 1
ATOM 5027 C C . GLN B 1 187 ? -32.969 20.859 14.453 1 96.62 187 GLN B C 1
ATOM 5029 O O . GLN B 1 187 ? -33.312 21.719 13.641 1 96.62 187 GLN B O 1
ATOM 5034 N N . ALA B 1 188 ? -33.312 20.859 15.672 1 96.62 188 ALA B N 1
ATOM 5035 C CA . ALA B 1 188 ? -34.094 21.969 16.219 1 96.62 188 ALA B CA 1
ATOM 5036 C C . ALA B 1 188 ? -33.344 23.281 16.062 1 96.62 188 ALA B C 1
ATOM 5038 O O . ALA B 1 188 ? -33.969 24.328 15.797 1 96.62 188 ALA B O 1
ATOM 5039 N N . TYR B 1 189 ? -32.062 23.281 16.281 1 96.31 189 TYR B N 1
ATOM 5040 C CA . TYR B 1 189 ? -31.266 24.469 16.109 1 96.31 189 TYR B CA 1
ATOM 5041 C C . TYR B 1 189 ? -31.312 24.953 14.664 1 96.31 189 TYR B C 1
ATOM 5043 O O . TYR B 1 189 ? -31.484 26.156 14.414 1 96.31 189 TYR B O 1
ATOM 5051 N N . LEU B 1 190 ? -31.172 24 13.781 1 95.5 190 LEU B N 1
ATOM 5052 C CA . LEU B 1 190 ? -31.219 24.312 12.359 1 95.5 190 LEU B CA 1
ATOM 5053 C C . LEU B 1 190 ? -32.562 24.938 11.992 1 95.5 190 LEU B C 1
ATOM 5055 O O . LEU B 1 190 ? -32.625 25.938 11.281 1 95.5 190 LEU B O 1
ATOM 5059 N N . ASP B 1 191 ? -33.625 24.406 12.461 1 96.5 191 ASP B N 1
ATOM 5060 C CA . ASP B 1 191 ? -34.969 24.828 12.133 1 96.5 191 ASP B CA 1
ATOM 5061 C C . ASP B 1 191 ? -35.281 26.219 12.703 1 96.5 191 ASP B C 1
ATOM 5063 O O . ASP B 1 191 ? -36.031 26.984 12.109 1 96.5 191 ASP B O 1
ATOM 5067 N N . SER B 1 192 ? -34.781 26.531 13.797 1 95.94 192 SER B N 1
ATOM 5068 C CA . SER B 1 192 ? -35.031 27.812 14.461 1 95.94 192 SER B CA 1
ATOM 5069 C C . SER B 1 192 ? -34.406 28.969 13.695 1 95.94 192 SER B C 1
ATOM 5071 O O . SER B 1 192 ? -34.875 30.109 13.797 1 95.94 192 SER B O 1
ATOM 5073 N N . GLY B 1 193 ? -33.25 28.734 13.109 1 94.44 193 GLY B N 1
ATOM 5074 C CA . GLY B 1 193 ? -32.531 29.75 12.391 1 94.44 193 GLY B CA 1
ATOM 5075 C C . GLY B 1 193 ? -31.781 30.703 13.305 1 94.44 193 GLY B C 1
ATOM 5076 O O . GLY B 1 193 ? -31.203 31.688 12.844 1 94.44 193 GLY B O 1
ATOM 5077 N N . ARG B 1 194 ? -31.734 30.453 14.555 1 95.25 194 ARG B N 1
ATOM 5078 C CA . ARG B 1 194 ? -31.156 31.359 15.539 1 95.25 194 ARG B CA 1
ATOM 5079 C C . ARG B 1 194 ? -29.766 30.891 15.961 1 95.25 194 ARG B C 1
ATOM 5081 O O . ARG B 1 194 ? -29.094 31.547 16.766 1 95.25 194 ARG B O 1
ATOM 5088 N N . TYR B 1 195 ? -29.359 29.781 15.406 1 97.25 195 TYR B N 1
ATOM 5089 C CA . TYR B 1 195 ? -28.094 29.203 15.836 1 97.25 195 TYR B CA 1
ATOM 5090 C C . TYR B 1 195 ? -27.094 29.172 14.688 1 97.25 195 TYR B C 1
ATOM 5092 O O . TYR B 1 195 ? -27.469 29.016 13.523 1 97.25 195 TYR B O 1
ATOM 5100 N N . ASP B 1 196 ? -25.828 29.375 15.023 1 97.25 196 ASP B N 1
ATOM 5101 C CA . ASP B 1 196 ? -24.703 29.25 14.102 1 97.25 196 ASP B CA 1
ATOM 5102 C C . ASP B 1 196 ? -23.719 28.188 14.586 1 97.25 196 ASP B C 1
ATOM 5104 O O . ASP B 1 196 ? -23.672 27.875 15.781 1 97.25 196 ASP B O 1
ATOM 5108 N N . TRP B 1 197 ? -23.016 27.562 13.625 1 96.25 197 TRP B N 1
ATOM 5109 C CA . TRP B 1 197 ? -21.891 26.719 14.023 1 96.25 197 TRP B CA 1
ATOM 5110 C C . TRP B 1 197 ? -20.75 27.578 14.586 1 96.25 197 TRP B C 1
ATOM 5112 O O . TRP B 1 197 ? -20.453 28.656 14.062 1 96.25 197 TRP B O 1
ATOM 5122 N N . ASN B 1 198 ? -20.156 27.125 15.672 1 95.62 198 ASN B N 1
ATOM 5123 C CA . ASN B 1 198 ? -18.953 27.75 16.203 1 95.62 198 ASN B CA 1
ATOM 5124 C C . ASN B 1 198 ? -17.734 27.438 15.352 1 95.62 198 ASN B C 1
ATOM 5126 O O . ASN B 1 198 ? -17.25 26.297 15.344 1 95.62 198 ASN B O 1
ATOM 5130 N N . SER B 1 199 ? -17.156 28.438 14.688 1 95.56 199 SER B N 1
ATOM 5131 C CA . SER B 1 199 ? -16.078 28.219 13.742 1 95.56 199 SER B CA 1
ATOM 5132 C C . SER B 1 199 ? -14.734 28.078 14.461 1 95.56 199 SER B C 1
ATOM 5134 O O . SER B 1 199 ? -13.758 27.609 13.875 1 95.56 199 SER B O 1
ATOM 5136 N N . GLY B 1 200 ? -14.648 28.531 15.695 1 94.81 200 GLY B N 1
ATOM 5137 C CA . GLY B 1 200 ? -13.383 28.531 16.406 1 94.81 200 GLY B CA 1
ATOM 5138 C C . GLY B 1 200 ? -12.477 29.688 16.016 1 94.81 200 GLY B C 1
ATOM 5139 O O . GLY B 1 200 ? -11.344 29.766 16.484 1 94.81 200 GLY B O 1
ATOM 5140 N N . MET B 1 201 ? -12.992 30.562 15.195 1 97.94 201 MET B N 1
ATOM 5141 C CA . MET B 1 201 ? -12.289 31.812 14.875 1 97.94 201 MET B CA 1
ATOM 5142 C C . MET B 1 201 ? -12.758 32.938 15.773 1 97.94 201 MET B C 1
ATOM 5144 O O . MET B 1 201 ? -13.906 32.969 16.203 1 97.94 201 MET B O 1
ATOM 5148 N N . PHE B 1 202 ? -11.852 33.875 16.016 1 98.69 202 PHE B N 1
ATOM 5149 C CA . PHE B 1 202 ? -12.18 34.969 16.938 1 98.69 202 PHE B CA 1
ATOM 5150 C C . PHE B 1 202 ? -11.531 36.281 16.484 1 98.69 202 PHE B C 1
ATOM 5152 O O . PHE B 1 202 ? -10.594 36.281 15.688 1 98.69 202 PHE B O 1
ATOM 5159 N N . CYS B 1 203 ? -12.07 37.344 17.016 1 98.75 203 CYS B N 1
ATOM 5160 C CA . CYS B 1 203 ? -11.484 38.688 16.844 1 98.75 203 CYS B CA 1
ATOM 5161 C C . CYS B 1 203 ? -11.719 39.531 18.094 1 98.75 203 CYS B C 1
ATOM 5163 O O . CYS B 1 203 ? -12.867 39.688 18.516 1 98.75 203 CYS B O 1
ATOM 5165 N N . PHE B 1 204 ? -10.734 40.062 18.656 1 98.75 204 PHE B N 1
ATOM 5166 C CA . PHE B 1 204 ? -10.828 40.906 19.828 1 98.75 204 PHE B CA 1
ATOM 5167 C C . PHE B 1 204 ? -9.539 41.688 20.047 1 98.75 204 PHE B C 1
ATOM 5169 O O . PHE B 1 204 ? -8.516 41.375 19.438 1 98.75 204 PHE B O 1
ATOM 5176 N N . THR B 1 205 ? -9.594 42.719 20.797 1 98.56 205 THR B N 1
ATOM 5177 C CA . THR B 1 205 ? -8.367 43.406 21.188 1 98.56 205 THR B CA 1
ATOM 5178 C C . THR B 1 205 ? -7.613 42.594 22.25 1 98.56 205 THR B C 1
ATOM 5180 O O . THR B 1 205 ? -8.219 41.812 23 1 98.56 205 THR B O 1
ATOM 5183 N N . ALA B 1 206 ? -6.273 42.75 22.219 1 98.62 206 ALA B N 1
ATOM 5184 C CA . ALA B 1 206 ? -5.488 42.094 23.266 1 98.62 206 ALA B CA 1
ATOM 5185 C C . ALA B 1 206 ? -5.988 42.5 24.656 1 98.62 206 ALA B C 1
ATOM 5187 O O . ALA B 1 206 ? -6.133 41.656 25.531 1 98.62 206 ALA B O 1
ATOM 5188 N N . ALA B 1 207 ? -6.301 43.719 24.781 1 98.31 207 ALA B N 1
ATOM 5189 C CA . ALA B 1 207 ? -6.777 44.25 26.062 1 98.31 207 ALA B CA 1
ATOM 5190 C C . ALA B 1 207 ? -8.062 43.562 26.5 1 98.31 207 ALA B C 1
ATOM 5192 O O . ALA B 1 207 ? -8.195 43.156 27.656 1 98.31 207 ALA B O 1
ATOM 5193 N N . ALA B 1 208 ? -9.039 43.5 25.609 1 98.44 208 ALA B N 1
ATOM 5194 C CA . ALA B 1 208 ? -10.336 42.906 25.938 1 98.44 208 ALA B CA 1
ATOM 5195 C C . ALA B 1 208 ? -10.188 41.469 26.375 1 98.44 208 ALA B C 1
ATOM 5197 O O . ALA B 1 208 ? -10.836 41.031 27.328 1 98.44 208 ALA B O 1
ATOM 5198 N N . LEU B 1 209 ? -9.375 40.688 25.688 1 98.5 209 LEU B N 1
ATOM 5199 C CA . LEU B 1 209 ? -9.18 39.281 26.047 1 98.5 209 LEU B CA 1
ATOM 5200 C C . LEU B 1 209 ? -8.484 39.156 27.406 1 98.5 209 LEU B C 1
ATOM 5202 O O . LEU B 1 209 ? -8.867 38.344 28.234 1 98.5 209 LEU B O 1
ATOM 5206 N N . ILE B 1 210 ? -7.43 39.938 27.578 1 98.31 210 ILE B N 1
ATOM 5207 C CA . ILE B 1 210 ? -6.68 39.906 28.828 1 98.31 210 ILE B CA 1
ATOM 5208 C C . ILE B 1 210 ? -7.594 40.281 30 1 98.31 210 ILE B C 1
ATOM 5210 O O . ILE B 1 210 ? -7.578 39.625 31.031 1 98.31 210 ILE B O 1
ATOM 5214 N N . GLU B 1 211 ? -8.375 41.312 29.812 1 98.19 211 GLU B N 1
ATOM 5215 C CA . GLU B 1 211 ? -9.312 41.75 30.844 1 98.19 211 GLU B CA 1
ATOM 5216 C C . GLU B 1 211 ? -10.328 40.625 31.141 1 98.19 211 GLU B C 1
ATOM 5218 O O . GLU B 1 211 ? -10.648 40.375 32.312 1 98.19 211 GLU B O 1
ATOM 5223 N N . ALA B 1 212 ? -10.867 40.062 30.125 1 98.12 212 ALA B N 1
ATOM 5224 C CA . ALA B 1 212 ? -11.812 38.969 30.312 1 98.12 212 ALA B CA 1
ATOM 5225 C C . ALA B 1 212 ? -11.156 37.812 31.078 1 98.12 212 ALA B C 1
ATOM 5227 O O . ALA B 1 212 ? -11.766 37.219 31.953 1 98.12 212 ALA B O 1
ATOM 5228 N N . ALA B 1 213 ? -9.93 37.438 30.734 1 97.81 213 ALA B N 1
ATOM 5229 C CA . ALA B 1 213 ? -9.203 36.344 31.375 1 97.81 213 ALA B CA 1
ATOM 5230 C C . ALA B 1 213 ? -8.922 36.688 32.844 1 97.81 213 ALA B C 1
ATOM 5232 O O . ALA B 1 213 ? -8.953 35.812 33.688 1 97.81 213 ALA B O 1
ATOM 5233 N N . GLU B 1 214 ? -8.578 37.906 33.094 1 97.75 214 GLU B N 1
ATOM 5234 C CA . GLU B 1 214 ? -8.367 38.344 34.469 1 97.75 214 GLU B CA 1
ATOM 5235 C C . GLU B 1 214 ? -9.609 38.094 35.312 1 97.75 214 GLU B C 1
ATOM 5237 O O . GLU B 1 214 ? -9.5 37.75 36.5 1 97.75 214 GLU B O 1
ATOM 5242 N N . ALA B 1 215 ? -10.695 38.281 34.75 1 97.56 215 ALA B N 1
ATOM 5243 C CA . ALA B 1 215 ? -11.969 38.156 35.469 1 97.56 215 ALA B CA 1
ATOM 5244 C C . ALA B 1 215 ? -12.352 36.688 35.656 1 97.56 215 ALA B C 1
ATOM 5246 O O . ALA B 1 215 ? -12.859 36.312 36.719 1 97.56 215 ALA B O 1
ATOM 5247 N N . VAL B 1 216 ? -12.125 35.844 34.688 1 97.31 216 VAL B N 1
ATOM 5248 C CA . VAL B 1 216 ? -12.773 34.531 34.719 1 97.31 216 VAL B CA 1
ATOM 5249 C C . VAL B 1 216 ? -11.719 33.438 34.812 1 97.31 216 VAL B C 1
ATOM 5251 O O . VAL B 1 216 ? -12.031 32.281 35.188 1 97.31 216 VAL B O 1
ATOM 5254 N N . ALA B 1 217 ? -10.484 33.719 34.531 1 97.19 217 ALA B N 1
ATOM 5255 C CA . ALA B 1 217 ? -9.422 32.719 34.531 1 97.19 217 ALA B CA 1
ATOM 5256 C C . ALA B 1 217 ? -8.094 33.344 34.969 1 97.19 217 ALA B C 1
ATOM 5258 O O . ALA B 1 217 ? -7.078 33.188 34.312 1 97.19 217 ALA B O 1
ATOM 5259 N N . PRO B 1 218 ? -8.062 34 36.125 1 97.62 218 PRO B N 1
ATOM 5260 C CA . PRO B 1 218 ? -6.871 34.75 36.531 1 97.62 218 PRO B CA 1
ATOM 5261 C C . PRO B 1 218 ? -5.652 33.844 36.719 1 97.62 218 PRO B C 1
ATOM 5263 O O . PRO B 1 218 ? -4.527 34.25 36.406 1 97.62 218 PRO B O 1
ATOM 5266 N N . GLU B 1 219 ? -5.801 32.625 37.188 1 97.31 219 GLU B N 1
ATOM 5267 C CA . GLU B 1 219 ? -4.684 31.719 37.406 1 97.31 219 GLU B CA 1
ATOM 5268 C C . GLU B 1 219 ? -4.031 31.312 36.094 1 97.31 219 GLU B C 1
ATOM 5270 O O . GLU B 1 219 ? -2.805 31.203 36.031 1 97.31 219 GLU B O 1
ATOM 5275 N N . LEU B 1 220 ? -4.883 31.016 35.156 1 97.44 220 LEU B N 1
ATOM 5276 C CA . LEU B 1 220 ? -4.367 30.703 33.812 1 97.44 220 LEU B CA 1
ATOM 5277 C C . LEU B 1 220 ? -3.527 31.844 33.281 1 97.44 220 LEU B C 1
ATOM 5279 O O . LEU B 1 220 ? -2.436 31.625 32.75 1 97.44 220 LEU B O 1
ATOM 5283 N N . LEU B 1 221 ? -4.031 33.094 33.375 1 97.69 221 LEU B N 1
ATOM 5284 C CA . LEU B 1 221 ? -3.348 34.281 32.844 1 97.69 221 LEU B CA 1
ATOM 5285 C C . LEU B 1 221 ? -2.002 34.469 33.562 1 97.69 221 LEU B C 1
ATOM 5287 O O . LEU B 1 221 ? -1 34.75 32.906 1 97.69 221 LEU B O 1
ATOM 5291 N N . GLU B 1 222 ? -2.004 34.281 34.844 1 97.19 222 GLU B N 1
ATOM 5292 C CA . GLU B 1 222 ? -0.764 34.406 35.594 1 97.19 222 GLU B CA 1
ATOM 5293 C C . GLU B 1 222 ? 0.254 33.344 35.188 1 97.19 222 GLU B C 1
ATOM 5295 O O . GLU B 1 222 ? 1.452 33.625 35.094 1 97.19 222 GLU B O 1
ATOM 5300 N N . GLY B 1 223 ? -0.192 32.156 35.062 1 96.75 223 GLY B N 1
ATOM 5301 C CA . GLY B 1 223 ? 0.682 31.109 34.594 1 96.75 223 GLY B CA 1
ATOM 5302 C C . GLY B 1 223 ? 1.287 31.375 33.25 1 96.75 223 GLY B C 1
ATOM 5303 O O . GLY B 1 223 ? 2.465 31.109 33 1 96.75 223 GLY B O 1
ATOM 5304 N N . VAL B 1 224 ? 0.472 31.875 32.344 1 97.12 224 VAL B N 1
ATOM 5305 C CA . VAL B 1 224 ? 0.927 32.219 31 1 97.12 224 VAL B CA 1
ATOM 5306 C C . VAL B 1 224 ? 1.986 33.312 31.062 1 97.12 224 VAL B C 1
ATOM 5308 O O . VAL B 1 224 ? 3.02 33.219 30.391 1 97.12 224 VAL B O 1
ATOM 5311 N N . ARG B 1 225 ? 1.721 34.375 31.828 1 96.56 225 ARG B N 1
ATOM 5312 C CA . ARG B 1 225 ? 2.691 35.438 32 1 96.56 225 ARG B CA 1
ATOM 5313 C C . ARG B 1 225 ? 4.016 34.906 32.531 1 96.56 225 ARG B C 1
ATOM 5315 O O . ARG B 1 225 ? 5.086 35.312 32.094 1 96.56 225 ARG B O 1
ATOM 5322 N N . GLY B 1 226 ? 3.877 34 33.438 1 95.31 226 GLY B N 1
ATOM 5323 C CA . GLY B 1 226 ? 5.07 33.344 33.969 1 95.31 226 GLY B CA 1
ATOM 5324 C C . GLY B 1 226 ? 5.844 32.594 32.906 1 95.31 226 GLY B C 1
ATOM 5325 O O . GLY B 1 226 ? 7.078 32.562 32.938 1 95.31 226 GLY B O 1
ATOM 5326 N N . SER B 1 227 ? 5.137 31.906 32.062 1 94.94 227 SER B N 1
ATOM 5327 C CA . SER B 1 227 ? 5.77 31.109 31.031 1 94.94 227 SER B CA 1
ATOM 5328 C C . SER B 1 227 ? 6.441 32 29.984 1 94.94 227 SER B C 1
ATOM 5330 O O . SER B 1 227 ? 7.371 31.562 29.297 1 94.94 227 SER B O 1
ATOM 5332 N N . LEU B 1 228 ? 5.883 33.188 29.797 1 94.94 228 LEU B N 1
ATOM 5333 C CA . LEU B 1 228 ? 6.434 34.125 28.828 1 94.94 228 LEU B CA 1
ATOM 5334 C C . LEU B 1 228 ? 7.613 34.875 29.438 1 94.94 228 LEU B C 1
ATOM 5336 O O . LEU B 1 228 ? 8.469 35.375 28.703 1 94.94 228 LEU B O 1
ATOM 5340 N N . ALA B 1 229 ? 7.578 34.812 30.797 1 88.31 229 ALA B N 1
ATOM 5341 C CA . ALA B 1 229 ? 8.617 35.594 31.469 1 88.31 229 ALA B CA 1
ATOM 5342 C C . ALA B 1 229 ? 10.008 35.031 31.141 1 88.31 229 ALA B C 1
ATOM 5344 O O . ALA B 1 229 ? 10.242 33.844 31.234 1 88.31 229 ALA B O 1
ATOM 5345 N N . GLY B 1 230 ? 10.938 35.812 30.672 1 77.56 230 GLY B N 1
ATOM 5346 C CA . GLY B 1 230 ? 12.312 35.406 30.391 1 77.56 230 GLY B CA 1
ATOM 5347 C C . GLY B 1 230 ? 12.523 34.938 28.969 1 77.56 230 GLY B C 1
ATOM 5348 O O . GLY B 1 230 ? 13.625 34.5 28.625 1 77.56 230 GLY B O 1
ATOM 5349 N N . SER B 1 231 ? 11.43 34.781 28.281 1 79.38 231 SER B N 1
ATOM 5350 C CA . SER B 1 231 ? 11.594 34.375 26.891 1 79.38 231 SER B CA 1
ATOM 5351 C C . SER B 1 231 ? 12.414 35.406 26.125 1 79.38 231 SER B C 1
ATOM 5353 O O . SER B 1 231 ? 12.398 36.594 26.453 1 79.38 231 SER B O 1
ATOM 5355 N N . ALA B 1 232 ? 13.344 34.875 25.312 1 73.31 232 ALA B N 1
ATOM 5356 C CA . ALA B 1 232 ? 14.227 35.719 24.516 1 73.31 232 ALA B CA 1
ATOM 5357 C C . ALA B 1 232 ? 13.414 36.656 23.609 1 73.31 232 ALA B C 1
ATOM 5359 O O . ALA B 1 232 ? 12.266 36.375 23.297 1 73.31 232 ALA B O 1
ATOM 5360 N N . ALA B 1 233 ? 14.18 37.719 23.344 1 73 233 ALA B N 1
ATOM 5361 C CA . ALA B 1 233 ? 13.602 38.656 22.375 1 73 233 ALA B CA 1
ATOM 5362 C C . ALA B 1 233 ? 13.758 38.125 20.953 1 73 233 ALA B C 1
ATOM 5364 O O . ALA B 1 233 ? 14.617 37.281 20.688 1 73 233 ALA B O 1
ATOM 5365 N N . GLY B 1 234 ? 12.766 38.438 19.984 1 80.94 234 GLY B N 1
ATOM 5366 C CA . GLY B 1 234 ? 12.867 38.031 18.594 1 80.94 234 GLY B CA 1
ATOM 5367 C C . GLY B 1 234 ? 11.914 36.906 18.234 1 80.94 234 GLY B C 1
ATOM 5368 O O . GLY B 1 234 ? 10.922 36.656 18.938 1 80.94 234 GLY B O 1
ATOM 5369 N N . SER B 1 235 ? 12.094 36.344 17.172 1 84.62 235 SER B N 1
ATOM 5370 C CA . SER B 1 235 ? 11.328 35.219 16.672 1 84.62 235 SER B CA 1
ATOM 5371 C C . SER B 1 235 ? 12.242 34.031 16.344 1 84.62 235 SER B C 1
ATOM 5373 O O . SER B 1 235 ? 13.266 34.188 15.68 1 84.62 235 SER B O 1
ATOM 5375 N N . PRO B 1 236 ? 11.961 32.875 16.891 1 92.12 236 PRO B N 1
ATOM 5376 C CA . PRO B 1 236 ? 10.734 32.469 17.609 1 92.12 236 PRO B CA 1
ATOM 5377 C C . PRO B 1 236 ? 10.82 32.75 19.109 1 92.12 236 PRO B C 1
ATOM 5379 O O . PRO B 1 236 ? 11.906 32.75 19.672 1 92.12 236 PRO B O 1
ATOM 5382 N N . VAL B 1 237 ? 9.672 33.062 1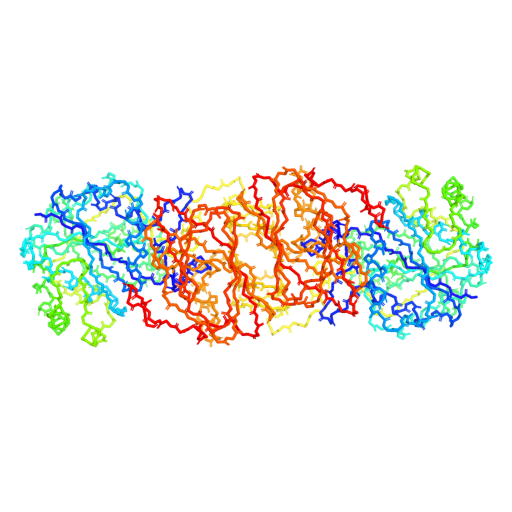9.625 1 95.19 237 VAL B N 1
ATOM 5383 C CA . VAL B 1 237 ? 9.547 33.094 21.094 1 95.19 237 VAL B CA 1
ATOM 5384 C C . VAL B 1 237 ? 9.188 31.688 21.609 1 95.19 237 VAL B C 1
ATOM 5386 O O . VAL B 1 237 ? 8.227 31.078 21.125 1 95.19 237 VAL B O 1
ATOM 5389 N N . GLU B 1 238 ? 9.953 31.172 22.547 1 92.81 238 GLU B N 1
ATOM 5390 C CA . GLU B 1 238 ? 9.68 29.859 23.125 1 92.81 238 GLU B CA 1
ATOM 5391 C C . GLU B 1 238 ? 9.172 29.984 24.562 1 92.81 238 GLU B C 1
ATOM 5393 O O . GLU B 1 238 ? 9.82 30.594 25.406 1 92.81 238 GLU B O 1
ATOM 5398 N N . LEU B 1 239 ? 8.086 29.375 24.812 1 94 239 LEU B N 1
ATOM 5399 C CA . LEU B 1 239 ? 7.52 29.359 26.156 1 94 239 LEU B CA 1
ATOM 5400 C C . LEU B 1 239 ? 8.273 28.391 27.062 1 94 239 LEU B C 1
ATOM 5402 O O . LEU B 1 239 ? 8.773 27.359 26.594 1 94 239 LEU B O 1
ATOM 5406 N N . SER B 1 240 ? 8.352 28.766 28.328 1 92.56 240 SER B N 1
ATOM 5407 C CA . SER B 1 240 ? 9.047 27.922 29.297 1 92.56 240 SER B CA 1
ATOM 5408 C C . SER B 1 240 ? 8.406 26.531 29.375 1 92.56 240 SER B C 1
ATOM 5410 O O . SER B 1 240 ? 7.203 26.422 29.625 1 92.56 240 SER B O 1
ATOM 5412 N N . PRO B 1 241 ? 9.234 25.5 29.25 1 91.5 241 PRO B N 1
ATOM 5413 C CA . PRO B 1 241 ? 8.664 24.156 29.25 1 91.5 241 PRO B CA 1
ATOM 5414 C C . PRO B 1 241 ? 7.969 23.797 30.562 1 91.5 241 PRO B C 1
ATOM 5416 O O . PRO B 1 241 ? 6.812 23.375 30.547 1 91.5 241 PRO B O 1
ATOM 5419 N N . GLU B 1 242 ? 8.625 24 31.672 1 91.25 242 GLU B N 1
ATOM 5420 C CA . GLU B 1 242 ? 8.062 23.641 32.969 1 91.25 242 GLU B CA 1
ATOM 5421 C C . GLU B 1 242 ? 6.828 24.484 33.312 1 91.25 242 GLU B C 1
ATOM 5423 O O . GLU B 1 242 ? 5.797 23.938 33.719 1 91.25 242 GLU B O 1
ATOM 5428 N N . GLY B 1 243 ? 6.957 25.766 33.094 1 92.44 243 GLY B N 1
ATOM 5429 C CA . GLY B 1 243 ? 5.848 26.656 33.406 1 92.44 243 GLY B CA 1
ATOM 5430 C C . GLY B 1 243 ? 4.617 26.375 32.562 1 92.44 243 GLY B C 1
ATOM 5431 O O . GLY B 1 243 ? 3.498 26.344 33.062 1 92.44 243 GLY B O 1
ATOM 5432 N N . PHE B 1 244 ? 4.812 26.172 31.328 1 94.75 244 PHE B N 1
ATOM 5433 C CA . PHE B 1 244 ? 3.688 25.984 30.422 1 94.75 244 PHE B CA 1
ATOM 5434 C C . PHE B 1 244 ? 3.051 24.609 30.625 1 94.75 244 PHE B C 1
ATOM 5436 O O . PHE B 1 244 ? 1.832 24.469 30.516 1 94.75 244 PHE B O 1
ATOM 5443 N N . ALA B 1 245 ? 3.887 23.594 30.906 1 94.56 245 ALA B N 1
ATOM 5444 C CA . ALA B 1 245 ? 3.387 22.25 31.125 1 94.56 245 ALA B CA 1
ATOM 5445 C C . ALA B 1 245 ? 2.465 22.188 32.344 1 94.56 245 ALA B C 1
ATOM 5447 O O . ALA B 1 245 ? 1.608 21.312 32.438 1 94.56 245 ALA B O 1
ATOM 5448 N N . ALA B 1 246 ? 2.605 23.094 33.219 1 95 246 ALA B N 1
ATOM 5449 C CA . ALA B 1 246 ? 1.827 23.125 34.438 1 95 246 ALA B CA 1
ATOM 5450 C C . ALA B 1 246 ? 0.456 23.75 34.219 1 95 246 ALA B C 1
ATOM 5452 O O . ALA B 1 246 ? -0.44 23.625 35.062 1 95 246 ALA B O 1
ATOM 5453 N N . LEU B 1 247 ? 0.25 24.391 33.094 1 97.06 247 LEU B N 1
ATOM 5454 C CA . LEU B 1 247 ? -1.02 25.047 32.812 1 97.06 247 LEU B CA 1
ATOM 5455 C C . LEU B 1 247 ? -2.098 24.016 32.469 1 97.06 247 LEU B C 1
ATOM 5457 O O . LEU B 1 247 ? -1.789 22.906 32.062 1 97.06 247 LEU B O 1
ATOM 5461 N N . PRO B 1 248 ? -3.324 24.391 32.719 1 96.75 248 PRO B N 1
ATOM 5462 C CA . PRO B 1 248 ? -4.406 23.453 32.375 1 96.75 248 PRO B CA 1
ATOM 5463 C C . PRO B 1 248 ? -4.566 23.25 30.875 1 96.75 248 PRO B C 1
ATOM 5465 O O . PRO B 1 248 ? -4.336 24.172 30.094 1 96.75 248 PRO B O 1
ATOM 5468 N N . ASP B 1 249 ? -4.902 22 30.5 1 95.75 249 ASP B N 1
ATOM 5469 C CA . ASP B 1 249 ? -5.309 21.672 29.141 1 95.75 249 ASP B CA 1
ATOM 5470 C C . ASP B 1 249 ? -6.773 22.031 28.906 1 95.75 249 ASP B C 1
ATOM 5472 O O . ASP B 1 249 ? -7.664 21.219 29.141 1 95.75 249 ASP B O 1
ATOM 5476 N N . ILE B 1 250 ? -7.02 23.234 28.359 1 96.12 250 ILE B N 1
ATOM 5477 C CA . ILE B 1 250 ? -8.383 23.734 28.312 1 96.12 250 ILE B CA 1
ATOM 5478 C C . ILE B 1 250 ? -8.555 24.641 27.094 1 96.12 250 ILE B C 1
ATOM 5480 O O . ILE B 1 250 ? -7.633 25.375 26.719 1 96.12 250 ILE B O 1
ATOM 5484 N N . SER B 1 251 ? -9.695 24.625 26.453 1 94.56 251 SER B N 1
ATOM 5485 C CA . SER B 1 251 ? -9.961 25.438 25.281 1 94.56 251 SER B CA 1
ATOM 5486 C C . SER B 1 251 ? -10.359 26.859 25.672 1 94.56 251 SER B C 1
ATOM 5488 O O . SER B 1 251 ? -10.828 27.094 26.781 1 94.56 251 SER B O 1
ATOM 5490 N N . ILE B 1 252 ? -10.172 27.781 24.734 1 96.62 252 ILE B N 1
ATOM 5491 C CA . ILE B 1 252 ? -10.508 29.172 24.953 1 96.62 252 ILE B CA 1
ATOM 5492 C C . ILE B 1 252 ? -12.016 29.312 25.156 1 96.62 252 ILE B C 1
ATOM 5494 O O . ILE B 1 252 ? -12.461 30.188 25.906 1 96.62 252 ILE B O 1
ATOM 5498 N N . ASP B 1 253 ? -12.812 28.484 24.562 1 94.88 253 ASP B N 1
ATOM 5499 C CA . ASP B 1 253 ? -14.266 28.516 24.719 1 94.88 253 ASP B CA 1
ATOM 5500 C C . ASP B 1 253 ? -14.664 28.328 26.172 1 94.88 253 ASP B C 1
ATOM 5502 O O . ASP B 1 253 ? -15.422 29.109 26.734 1 94.88 253 ASP B O 1
ATOM 5506 N N . TYR B 1 254 ? -14.062 27.344 26.766 1 94.94 254 TYR B N 1
ATOM 5507 C CA . TYR B 1 254 ? -14.406 26.969 28.125 1 94.94 254 TYR B CA 1
ATOM 5508 C C . TYR B 1 254 ? -13.734 27.906 29.125 1 94.94 254 TYR B C 1
ATOM 5510 O O . TYR B 1 254 ? -14.305 28.203 30.188 1 94.94 254 TYR B O 1
ATOM 5518 N N . ALA B 1 255 ? -12.594 28.281 28.797 1 96.5 255 ALA B N 1
ATOM 5519 C CA . ALA B 1 255 ? -11.82 29.078 29.75 1 96.5 255 ALA B CA 1
ATOM 5520 C C . ALA B 1 255 ? -12.352 30.5 29.828 1 96.5 255 ALA B C 1
ATOM 5522 O O . ALA B 1 255 ? -12.367 31.094 30.922 1 96.5 255 ALA B O 1
ATOM 5523 N N . VAL B 1 256 ? -12.789 31.078 28.641 1 97.25 256 VAL B N 1
ATOM 5524 C CA . VAL B 1 256 ? -13.047 32.5 28.656 1 97.25 256 VAL B CA 1
ATOM 5525 C C . VAL B 1 256 ? -14.352 32.812 27.922 1 97.25 256 VAL B C 1
ATOM 5527 O O . VAL B 1 256 ? -15.266 33.406 28.484 1 97.25 256 VAL B O 1
ATOM 5530 N N . MET B 1 257 ? -14.547 32.312 26.734 1 96.19 257 MET B N 1
ATOM 5531 C CA . MET B 1 257 ? -15.602 32.75 25.828 1 96.19 257 MET B CA 1
ATOM 5532 C C . MET B 1 257 ? -16.984 32.5 26.422 1 96.19 257 MET B C 1
ATOM 5534 O O . MET B 1 257 ? -17.891 33.312 26.297 1 96.19 257 MET B O 1
ATOM 5538 N N . GLU B 1 258 ? -17.141 31.359 26.984 1 94.75 258 GLU B N 1
ATOM 5539 C CA . GLU B 1 258 ? -18.453 30.984 27.516 1 94.75 258 GLU B CA 1
ATOM 5540 C C . GLU B 1 258 ? -18.797 31.797 28.75 1 94.75 258 GLU B C 1
ATOM 5542 O O . GLU B 1 258 ? -19.969 31.875 29.141 1 94.75 258 GLU B O 1
ATOM 5547 N N . LYS B 1 259 ? -17.812 32.438 29.375 1 95.31 259 LYS B N 1
ATOM 5548 C CA . LYS B 1 259 ? -18 33.062 30.672 1 95.31 259 LYS B CA 1
ATOM 5549 C C . LYS B 1 259 ? -17.906 34.562 30.562 1 95.31 259 LYS B C 1
ATOM 5551 O O . LYS B 1 259 ? -18.359 35.312 31.453 1 95.31 259 LYS B O 1
ATOM 5556 N N . ALA B 1 260 ? -17.297 35.031 29.5 1 95.56 260 ALA B N 1
ATOM 5557 C CA . ALA B 1 260 ? -17.047 36.469 29.359 1 95.56 260 ALA B CA 1
ATOM 5558 C C . ALA B 1 260 ? -18.359 37.25 29.25 1 95.56 260 ALA B C 1
ATOM 5560 O O . ALA B 1 260 ? -19.359 36.719 28.797 1 95.56 260 ALA B O 1
ATOM 5561 N N . ALA B 1 261 ? -18.312 38.5 29.625 1 91.88 261 ALA B N 1
ATOM 5562 C CA . ALA B 1 261 ? -19.516 39.312 29.703 1 91.88 261 ALA B CA 1
ATOM 5563 C C . ALA B 1 261 ? -19.859 39.938 28.344 1 91.88 261 ALA B C 1
ATOM 5565 O O . ALA B 1 261 ? -21.031 39.938 27.938 1 91.88 261 ALA B O 1
ATOM 5566 N N . ARG B 1 262 ? -18.969 40.469 27.609 1 95.56 262 ARG B N 1
ATOM 5567 C CA . ARG B 1 262 ? -19.188 41.156 26.344 1 95.56 262 ARG B CA 1
ATOM 5568 C C . ARG B 1 262 ? -18.766 40.281 25.156 1 95.56 262 ARG B C 1
ATOM 5570 O O . ARG B 1 262 ? -17.625 40.375 24.688 1 95.56 262 ARG B O 1
ATOM 5577 N N . ARG B 1 263 ? -19.688 39.5 24.656 1 98.06 263 ARG B N 1
ATOM 5578 C CA . ARG B 1 263 ? -19.438 38.594 23.547 1 98.06 263 ARG B CA 1
ATOM 5579 C C . ARG B 1 263 ? -20.344 38.906 22.359 1 98.06 263 ARG B C 1
ATOM 5581 O O . ARG B 1 263 ? -21.516 39.281 22.547 1 98.06 263 ARG B O 1
ATOM 5588 N N . ALA B 1 264 ? -19.828 38.812 21.203 1 98.62 264 ALA B N 1
ATOM 5589 C CA . ALA B 1 264 ? -20.609 39.031 19.984 1 98.62 264 ALA B CA 1
ATOM 5590 C C . ALA B 1 264 ? -20.312 37.938 18.953 1 98.62 264 ALA B C 1
ATOM 5592 O O . ALA B 1 264 ? -19.266 37.281 19.016 1 98.62 264 ALA B O 1
ATOM 5593 N N . VAL B 1 265 ? -21.281 37.625 18.078 1 98.62 265 VAL B N 1
ATOM 5594 C CA . VAL B 1 265 ? -21.109 36.719 16.969 1 98.62 265 VAL B CA 1
ATOM 5595 C C . VAL B 1 265 ? -21.406 37.406 15.656 1 98.62 265 VAL B C 1
ATOM 5597 O O . VAL B 1 265 ? -22.391 38.156 15.547 1 98.62 265 VAL B O 1
ATOM 5600 N N . VAL B 1 266 ? -20.438 37.312 14.773 1 98.5 266 VAL B N 1
ATOM 5601 C CA . VAL B 1 266 ? -20.641 37.75 13.398 1 98.5 266 VAL B CA 1
ATOM 5602 C C . VAL B 1 266 ? -21.109 36.562 12.539 1 98.5 266 VAL B C 1
ATOM 5604 O O . VAL B 1 266 ? -20.359 35.625 12.328 1 98.5 266 VAL B O 1
ATOM 5607 N N . PRO B 1 267 ? -22.375 36.625 12.102 1 96.44 267 PRO B N 1
ATOM 5608 C CA . PRO B 1 267 ? -22.766 35.594 11.156 1 96.44 267 PRO B CA 1
ATOM 5609 C C . PRO B 1 267 ? -21.953 35.594 9.867 1 96.44 267 PRO B C 1
ATOM 5611 O O . PRO B 1 267 ? -21.797 36.656 9.25 1 96.44 267 PRO B O 1
ATOM 5614 N N . ALA B 1 268 ? -21.406 34.5 9.555 1 94.38 268 ALA B N 1
ATOM 5615 C CA . ALA B 1 268 ? -20.562 34.406 8.367 1 94.38 268 ALA B CA 1
ATOM 5616 C C . ALA B 1 268 ? -21.219 33.562 7.293 1 94.38 268 ALA B C 1
ATOM 5618 O O . ALA B 1 268 ? -21.625 32.406 7.562 1 94.38 268 ALA B O 1
ATOM 5619 N N . ASP B 1 269 ? -21.25 34.094 6.074 1 88.94 269 ASP B N 1
ATOM 5620 C CA . ASP B 1 269 ? -21.938 33.406 4.973 1 88.94 269 ASP B CA 1
ATOM 5621 C C . ASP B 1 269 ? -20.938 32.719 4.059 1 88.94 269 ASP B C 1
ATOM 5623 O O . ASP B 1 269 ? -21.328 32.062 3.09 1 88.94 269 ASP B O 1
ATOM 5627 N N . PHE B 1 270 ? -19.688 32.844 4.363 1 94.19 270 PHE B N 1
ATOM 5628 C CA . PHE B 1 270 ? -18.703 32.188 3.518 1 94.19 270 PHE B CA 1
ATOM 5629 C C . PHE B 1 270 ? -18.688 30.688 3.771 1 94.19 270 PHE B C 1
ATOM 5631 O O . PHE B 1 270 ? -19.188 30.219 4.797 1 94.19 270 PHE B O 1
ATOM 5638 N N . ASP B 1 271 ? -18.203 29.984 2.773 1 92.12 271 ASP B N 1
ATOM 5639 C CA . ASP B 1 271 ? -18.062 28.547 2.941 1 92.12 271 ASP B CA 1
ATOM 5640 C C . ASP B 1 271 ? -17.016 28.219 4.004 1 92.12 271 ASP B C 1
ATOM 5642 O O . ASP B 1 271 ? -16.031 28.938 4.16 1 92.12 271 ASP B O 1
ATOM 5646 N N . TRP B 1 272 ? -17.25 27.25 4.738 1 93.88 272 TRP B N 1
ATOM 5647 C CA . TRP B 1 272 ? -16.375 26.844 5.832 1 93.88 272 TRP B CA 1
ATOM 5648 C C . TRP B 1 272 ? -16.391 25.344 6.027 1 93.88 272 TRP B C 1
ATOM 5650 O O . TRP B 1 272 ? -17.469 24.719 6.023 1 93.88 272 TRP B O 1
ATOM 5660 N N . ASN B 1 273 ? -15.195 24.797 6.047 1 90.06 273 ASN B N 1
ATOM 5661 C CA . ASN B 1 273 ? -15.023 23.391 6.355 1 90.06 273 ASN B CA 1
ATOM 5662 C C . ASN B 1 273 ? -13.914 23.172 7.383 1 90.06 273 ASN B C 1
ATOM 5664 O O . ASN B 1 273 ? -12.789 23.641 7.207 1 90.06 273 ASN B O 1
ATOM 5668 N N . ASP B 1 274 ? -14.219 22.453 8.43 1 86.62 274 ASP B N 1
ATOM 5669 C CA . ASP B 1 274 ? -13.219 22.203 9.469 1 86.62 274 ASP B CA 1
ATOM 5670 C C . ASP B 1 274 ? -12.328 21.016 9.094 1 86.62 274 ASP B C 1
ATOM 5672 O O . ASP B 1 274 ? -11.398 20.688 9.836 1 86.62 274 ASP B O 1
ATOM 5676 N N . ILE B 1 275 ? -12.562 20.375 8.023 1 86.19 275 ILE B N 1
ATOM 5677 C CA . ILE B 1 275 ? -11.836 19.203 7.531 1 86.19 275 ILE B CA 1
ATOM 5678 C C . ILE B 1 275 ? -11.562 18.25 8.688 1 86.19 275 ILE B C 1
ATOM 5680 O O . ILE B 1 275 ? -10.43 17.797 8.875 1 86.19 275 ILE B O 1
ATOM 5684 N N . GLY B 1 276 ? -12.555 17.906 9.461 1 81.5 276 GLY B N 1
ATOM 5685 C CA . GLY B 1 276 ? -12.367 17.125 10.672 1 81.5 276 GLY B CA 1
ATOM 5686 C C . GLY B 1 276 ? -12.539 15.625 10.453 1 81.5 276 GLY B C 1
ATOM 5687 O O . GLY B 1 276 ? -12.383 14.836 11.383 1 81.5 276 GLY B O 1
ATOM 5688 N N . SER B 1 277 ? -12.883 15.266 9.258 1 85.38 277 SER B N 1
ATOM 5689 C CA . SER B 1 277 ? -13.133 13.867 8.945 1 85.38 277 SER B CA 1
ATOM 5690 C C . SER B 1 277 ? -12.953 13.594 7.457 1 85.38 277 SER B C 1
ATOM 5692 O O . SER B 1 277 ? -12.883 14.523 6.652 1 85.38 277 SER B O 1
ATOM 5694 N N . TRP B 1 278 ? -12.938 12.344 7.141 1 91.5 278 TRP B N 1
ATOM 5695 C CA . TRP B 1 278 ? -12.805 11.961 5.738 1 91.5 278 TRP B CA 1
ATOM 5696 C C . TRP B 1 278 ? -14.078 12.289 4.965 1 91.5 278 TRP B C 1
ATOM 5698 O O . TRP B 1 278 ? -14.031 12.531 3.756 1 91.5 278 TRP B O 1
ATOM 5708 N N . LYS B 1 279 ? -15.148 12.297 5.695 1 86 279 LYS B N 1
ATOM 5709 C CA . LYS B 1 279 ? -16.375 12.758 5.055 1 86 279 LYS B CA 1
ATOM 5710 C C . LYS B 1 279 ? -16.234 14.188 4.559 1 86 279 LYS B C 1
ATOM 5712 O O . LYS B 1 279 ? -16.641 14.508 3.434 1 86 279 LYS B O 1
ATOM 5717 N N . ALA B 1 280 ? -15.711 14.992 5.391 1 85.31 280 ALA B N 1
ATOM 5718 C CA . ALA B 1 280 ? -15.484 16.391 5.031 1 85.31 280 ALA B CA 1
ATOM 5719 C C . ALA B 1 280 ? -14.523 16.5 3.848 1 85.31 280 ALA B C 1
ATOM 5721 O O . ALA B 1 280 ? -14.766 17.266 2.916 1 85.31 280 ALA B O 1
ATOM 5722 N N . ILE B 1 281 ? -13.5 15.695 3.832 1 89.56 281 ILE B N 1
ATOM 5723 C CA . ILE B 1 281 ? -12.5 15.719 2.773 1 89.56 281 ILE B CA 1
ATOM 5724 C C . ILE B 1 281 ? -13.125 15.242 1.464 1 89.56 281 ILE B C 1
ATOM 5726 O O . ILE B 1 281 ? -12.891 15.844 0.408 1 89.56 281 ILE B O 1
ATOM 5730 N N . SER B 1 282 ? -13.883 14.195 1.551 1 90.69 282 SER B N 1
ATOM 5731 C CA . SER B 1 282 ? -14.523 13.633 0.363 1 90.69 282 SER B CA 1
ATOM 5732 C C . SER B 1 282 ? -15.383 14.672 -0.346 1 90.69 282 SER B C 1
ATOM 5734 O O . SER B 1 282 ? -15.445 14.695 -1.577 1 90.69 282 SER B O 1
ATOM 5736 N N . GLY B 1 283 ? -15.961 15.547 0.42 1 87.44 283 GLY B N 1
ATOM 5737 C CA . GLY B 1 283 ? -16.844 16.562 -0.124 1 87.44 283 GLY B CA 1
ATOM 5738 C C . GLY B 1 283 ? -16.125 17.609 -0.949 1 87.44 283 GLY B C 1
ATOM 5739 O O . GLY B 1 283 ? -16.75 18.359 -1.695 1 87.44 283 GLY B O 1
ATOM 5740 N N . LEU B 1 284 ? -14.836 17.594 -0.876 1 87.06 284 LEU B N 1
ATOM 5741 C CA . LEU B 1 284 ? -14.039 18.578 -1.604 1 87.06 284 LEU B CA 1
ATOM 5742 C C . LEU B 1 284 ? -13.797 18.125 -3.039 1 87.06 284 LEU B C 1
ATOM 5744 O O . LEU B 1 284 ? -13.367 18.922 -3.883 1 87.06 284 LEU B O 1
ATOM 5748 N N . GLU B 1 285 ? -13.992 16.844 -3.354 1 88.5 285 GLU B N 1
ATOM 5749 C CA . GLU B 1 285 ? -13.766 16.281 -4.68 1 88.5 285 GLU B CA 1
ATOM 5750 C C . GLU B 1 285 ? -15.07 16.172 -5.465 1 88.5 285 GLU B C 1
ATOM 5752 O O . GLU B 1 285 ? -16.125 15.922 -4.887 1 88.5 285 GLU B O 1
ATOM 5757 N N . ALA B 1 286 ? -14.945 16.375 -6.77 1 91.44 286 ALA B N 1
ATOM 5758 C CA . ALA B 1 286 ? -16.109 16.219 -7.629 1 91.44 286 ALA B CA 1
ATOM 5759 C C . ALA B 1 286 ? -16.516 14.75 -7.734 1 91.44 286 ALA B C 1
ATOM 5761 O O . ALA B 1 286 ? -15.664 13.867 -7.812 1 91.44 286 ALA B O 1
ATOM 5762 N N . ALA B 1 287 ? -17.766 14.57 -7.805 1 95.25 287 ALA B N 1
ATOM 5763 C CA . ALA B 1 287 ? -18.281 13.211 -7.902 1 95.25 287 ALA B CA 1
ATOM 5764 C C . ALA B 1 287 ? -18.5 12.812 -9.359 1 95.25 287 ALA B C 1
ATOM 5766 O O . ALA B 1 287 ? -18.812 13.656 -10.195 1 95.25 287 ALA B O 1
ATOM 5767 N N . ASP B 1 288 ? -18.312 11.57 -9.672 1 96.31 288 ASP B N 1
ATOM 5768 C CA . ASP B 1 288 ? -18.688 11.055 -10.984 1 96.31 288 ASP B CA 1
ATOM 5769 C C . ASP B 1 288 ? -20.172 10.719 -11.031 1 96.31 288 ASP B C 1
ATOM 5771 O O . ASP B 1 288 ? -20.922 11.078 -10.117 1 96.31 288 ASP B O 1
ATOM 5775 N N . GLU B 1 289 ? -20.625 10.094 -12.055 1 96.38 289 GLU B N 1
ATOM 5776 C CA . GLU B 1 289 ? -22.047 9.812 -12.273 1 96.38 289 GLU B CA 1
ATOM 5777 C C . GLU B 1 289 ? -22.578 8.859 -11.211 1 96.38 289 GLU B C 1
ATOM 5779 O O . GLU B 1 289 ? -23.781 8.898 -10.891 1 96.38 289 GLU B O 1
ATOM 5784 N N . SER B 1 290 ? -21.703 8.062 -10.672 1 97.56 290 SER B N 1
ATOM 5785 C CA . SER B 1 290 ? -22.125 7.102 -9.664 1 97.56 290 SER B CA 1
ATOM 5786 C C . SER B 1 290 ? -21.875 7.625 -8.25 1 97.56 290 SER B C 1
ATOM 5788 O O . SER B 1 290 ? -22 6.887 -7.277 1 97.56 290 SER B O 1
ATOM 5790 N N . GLY B 1 291 ? -21.469 8.914 -8.133 1 97.44 291 GLY B N 1
ATOM 5791 C CA . GLY B 1 291 ? -21.234 9.531 -6.844 1 97.44 291 GLY B CA 1
ATOM 5792 C C . GLY B 1 291 ? -19.844 9.266 -6.293 1 97.44 291 GLY B C 1
ATOM 5793 O O . GLY B 1 291 ? -19.531 9.625 -5.156 1 97.44 291 GLY B O 1
ATOM 5794 N N . ASN B 1 292 ? -19.062 8.523 -7.02 1 97.75 292 ASN B N 1
ATOM 5795 C CA . ASN B 1 292 ? -17.703 8.227 -6.566 1 97.75 292 ASN B CA 1
ATOM 5796 C C . ASN B 1 292 ? -16.797 9.445 -6.703 1 97.75 292 ASN B C 1
ATOM 5798 O O . ASN B 1 292 ? -16.953 10.25 -7.617 1 97.75 292 ASN B O 1
ATOM 5802 N N . ARG B 1 293 ? -15.938 9.609 -5.789 1 97 293 ARG B N 1
ATOM 5803 C CA . ARG B 1 293 ? -14.906 10.641 -5.777 1 97 293 ARG B CA 1
ATOM 5804 C C . ARG B 1 293 ? -13.516 10.023 -5.672 1 97 293 ARG B C 1
ATOM 5806 O O . ARG B 1 293 ? -13.25 9.234 -4.766 1 97 293 ARG B O 1
ATOM 5813 N N . VAL B 1 294 ? -12.656 10.352 -6.625 1 95.25 294 VAL B N 1
ATOM 5814 C CA . VAL B 1 294 ? -11.359 9.688 -6.676 1 95.25 294 VAL B CA 1
ATOM 5815 C C . VAL B 1 294 ? -10.242 10.727 -6.75 1 95.25 294 VAL B C 1
ATOM 5817 O O . VAL B 1 294 ? -10.344 11.695 -7.508 1 95.25 294 VAL B O 1
ATOM 5820 N N . ARG B 1 295 ? -9.32 10.586 -5.922 1 93.31 295 ARG B N 1
ATOM 5821 C CA . ARG B 1 295 ? -8.062 11.328 -6.004 1 93.31 295 ARG B CA 1
ATOM 5822 C C . ARG B 1 295 ? -6.883 10.375 -6.172 1 93.31 295 ARG B C 1
ATOM 5824 O O . ARG B 1 295 ? -6.539 9.633 -5.25 1 93.31 295 ARG B O 1
ATOM 5831 N N . GLY B 1 296 ? -6.227 10.398 -7.348 1 92.38 296 GLY B N 1
ATOM 5832 C CA . GLY B 1 296 ? -5.094 9.523 -7.594 1 92.38 296 GLY B CA 1
ATOM 5833 C C . GLY B 1 296 ? -5.438 8.328 -8.461 1 92.38 296 GLY B C 1
ATOM 5834 O O . GLY B 1 296 ? -6.312 8.414 -9.328 1 92.38 296 GLY B O 1
ATOM 5835 N N . ASN B 1 297 ? -4.684 7.184 -8.25 1 93.12 297 ASN B N 1
ATOM 5836 C CA . ASN B 1 297 ? -4.762 6.02 -9.125 1 93.12 297 ASN B CA 1
ATOM 5837 C C . ASN B 1 297 ? -5.754 4.988 -8.594 1 93.12 297 ASN B C 1
ATOM 5839 O O . ASN B 1 297 ? -5.441 4.242 -7.66 1 93.12 297 ASN B O 1
ATOM 5843 N N . ALA B 1 298 ? -6.898 4.938 -9.266 1 96.25 298 ALA B N 1
ATOM 5844 C CA . ALA B 1 298 ? -7.895 3.986 -8.773 1 96.25 298 ALA B CA 1
ATOM 5845 C C . ALA B 1 298 ? -8.695 3.393 -9.93 1 96.25 298 ALA B C 1
ATOM 5847 O O . ALA B 1 298 ? -8.859 4.027 -10.977 1 96.25 298 ALA B O 1
ATOM 5848 N N . VAL B 1 299 ? -9.047 2.172 -9.805 1 97 299 VAL B N 1
ATOM 5849 C CA . VAL B 1 299 ? -9.977 1.486 -10.703 1 97 299 VAL B CA 1
ATOM 5850 C C . VAL B 1 299 ? -11.25 1.121 -9.945 1 97 299 VAL B C 1
ATOM 5852 O O . VAL B 1 299 ? -11.203 0.425 -8.93 1 97 299 VAL B O 1
ATOM 5855 N N . LEU B 1 300 ? -12.375 1.606 -10.438 1 97.44 300 LEU B N 1
ATOM 5856 C CA . LEU B 1 300 ? -13.648 1.334 -9.789 1 97.44 300 LEU B CA 1
ATOM 5857 C C . LEU B 1 300 ? -14.531 0.46 -10.672 1 97.44 300 LEU B C 1
ATOM 5859 O O . LEU B 1 300 ? -14.75 0.777 -11.844 1 97.44 300 LEU B O 1
ATOM 5863 N N . VAL B 1 301 ? -14.953 -0.659 -10.148 1 97.62 301 VAL B N 1
ATOM 5864 C CA . VAL B 1 301 ? -15.867 -1.563 -10.844 1 97.62 301 VAL B CA 1
ATOM 5865 C C . VAL B 1 301 ? -17.172 -1.679 -10.055 1 97.62 301 VAL B C 1
ATOM 5867 O O . VAL B 1 301 ? -17.203 -2.256 -8.969 1 97.62 301 VAL B O 1
ATOM 5870 N N . ASP B 1 302 ? -18.297 -1.154 -10.555 1 97.38 302 ASP B N 1
ATOM 5871 C CA . ASP B 1 302 ? -19.609 -1.206 -9.945 1 97.38 302 ASP B CA 1
ATOM 5872 C C . ASP B 1 302 ? -19.578 -0.669 -8.516 1 97.38 302 ASP B C 1
ATOM 5874 O O . ASP B 1 302 ? -20.031 -1.334 -7.586 1 97.38 302 ASP B O 1
ATOM 5878 N N . ALA B 1 303 ? -18.906 0.378 -8.305 1 97.81 303 ALA B N 1
ATOM 5879 C CA . ALA B 1 303 ? -18.828 1.057 -7.012 1 97.81 303 ALA B CA 1
ATOM 5880 C C . ALA B 1 303 ? -19.625 2.359 -7.027 1 97.81 303 ALA B C 1
ATOM 5882 O O . ALA B 1 303 ? -19.734 3.018 -8.062 1 97.81 303 ALA B O 1
ATOM 5883 N N . SER B 1 304 ? -20.234 2.68 -5.922 1 98.31 304 SER B N 1
ATOM 5884 C CA . SER B 1 304 ? -21 3.92 -5.859 1 98.31 304 SER B CA 1
ATOM 5885 C C . SER B 1 304 ? -20.781 4.645 -4.535 1 98.31 304 SER B C 1
ATOM 5887 O O . SER B 1 304 ? -20.609 4.004 -3.494 1 98.31 304 SER B O 1
ATOM 5889 N N . ASP B 1 305 ? -20.734 5.941 -4.609 1 97.81 305 ASP B N 1
ATOM 5890 C CA . ASP B 1 305 ? -20.656 6.84 -3.463 1 97.81 305 ASP B CA 1
ATOM 5891 C C . ASP B 1 305 ? -19.438 6.535 -2.602 1 97.81 305 ASP B C 1
ATOM 5893 O O . ASP B 1 305 ? -19.5 6.57 -1.372 1 97.81 305 ASP B O 1
ATOM 5897 N N . CYS B 1 306 ? -18.344 6.164 -3.256 1 98.12 306 CYS B N 1
ATOM 5898 C CA . CYS B 1 306 ? -17.094 5.883 -2.566 1 98.12 306 CYS B CA 1
ATOM 5899 C C . CYS B 1 306 ? -16.109 7.031 -2.74 1 98.12 306 CYS B C 1
ATOM 5901 O O . CYS B 1 306 ? -16.172 7.758 -3.734 1 98.12 306 CYS B O 1
ATOM 5903 N N . TYR B 1 307 ? -15.336 7.289 -1.718 1 97.5 307 TYR B N 1
ATOM 5904 C CA . TYR B 1 307 ? -14.172 8.164 -1.816 1 97.5 307 TYR B CA 1
ATOM 5905 C C . TYR B 1 307 ? -12.875 7.359 -1.782 1 97.5 307 TYR B C 1
ATOM 5907 O O . TYR B 1 307 ? -12.648 6.582 -0.851 1 97.5 307 TYR B O 1
ATOM 5915 N N . VAL B 1 308 ? -12.039 7.484 -2.836 1 97.75 308 VAL B N 1
ATOM 5916 C CA . VAL B 1 308 ? -10.781 6.754 -2.912 1 97.75 308 VAL B CA 1
ATOM 5917 C C . VAL B 1 308 ? -9.625 7.738 -3.088 1 97.75 308 VAL B C 1
ATOM 5919 O O . VAL B 1 308 ? -9.609 8.531 -4.035 1 97.75 308 VAL B O 1
ATOM 5922 N N . GLN B 1 309 ? -8.766 7.738 -2.156 1 95.94 309 GLN B N 1
ATOM 5923 C CA . GLN B 1 309 ? -7.52 8.492 -2.264 1 95.94 309 GLN B CA 1
ATOM 5924 C C . GLN B 1 309 ? -6.32 7.559 -2.389 1 95.94 309 GLN B C 1
ATOM 5926 O O . GLN B 1 309 ? -5.98 6.84 -1.443 1 95.94 309 GLN B O 1
ATOM 5931 N N . ALA B 1 310 ? -5.699 7.523 -3.576 1 92.88 310 ALA B N 1
ATOM 5932 C CA . ALA B 1 310 ? -4.59 6.625 -3.898 1 92.88 310 ALA B CA 1
ATOM 5933 C C . ALA B 1 310 ? -3.439 7.391 -4.551 1 92.88 310 ALA B C 1
ATOM 5935 O O . ALA B 1 310 ? -3.311 7.398 -5.777 1 92.88 310 ALA B O 1
ATOM 5936 N N . ASP B 1 311 ? -2.506 7.906 -3.762 1 78.25 311 ASP B N 1
ATOM 5937 C CA . ASP B 1 311 ? -1.502 8.805 -4.32 1 78.25 311 ASP B CA 1
ATOM 5938 C C . ASP B 1 311 ? -0.332 8.023 -4.914 1 78.25 311 ASP B C 1
ATOM 5940 O O . ASP B 1 311 ? 0.325 8.492 -5.848 1 78.25 311 ASP B O 1
ATOM 5944 N N . LYS B 1 312 ? -0.024 6.875 -4.406 1 77.31 312 LYS B N 1
ATOM 5945 C CA . LYS B 1 312 ? 1.165 6.184 -4.895 1 77.31 312 LYS B CA 1
ATOM 5946 C C . LYS B 1 312 ? 0.8 4.848 -5.531 1 77.31 312 LYS B C 1
ATOM 5948 O O . LYS B 1 312 ? 1.106 4.602 -6.699 1 77.31 312 LYS B O 1
ATOM 5953 N N . ARG B 1 313 ? 0.021 4.082 -4.957 1 89.12 313 ARG B N 1
ATOM 5954 C CA . ARG B 1 313 ? -0.295 2.732 -5.418 1 89.12 313 ARG B CA 1
ATOM 5955 C C . ARG B 1 313 ? -1.671 2.686 -6.074 1 89.12 313 ARG B C 1
ATOM 5957 O O . ARG B 1 313 ? -2.459 3.623 -5.941 1 89.12 313 ARG B O 1
ATOM 5964 N N . LEU B 1 314 ? -1.875 1.613 -6.82 1 95.12 314 LEU B N 1
ATOM 5965 C CA . LEU B 1 314 ? -3.174 1.394 -7.449 1 95.12 314 LEU B CA 1
ATOM 5966 C C . LEU B 1 314 ? -4.172 0.818 -6.449 1 95.12 314 LEU B C 1
ATOM 5968 O O . LEU B 1 314 ? -3.855 -0.134 -5.73 1 95.12 314 LEU B O 1
ATOM 5972 N N . VAL B 1 315 ? -5.34 1.473 -6.367 1 97.38 315 VAL B N 1
ATOM 5973 C CA . VAL B 1 315 ? -6.414 0.955 -5.527 1 97.38 315 VAL B CA 1
ATOM 5974 C C . VAL B 1 315 ? -7.598 0.538 -6.395 1 97.38 315 VAL B C 1
ATOM 5976 O O . VAL B 1 315 ? -8.109 1.337 -7.184 1 97.38 315 VAL B O 1
ATOM 5979 N N . ALA B 1 316 ? -7.969 -0.705 -6.301 1 98.06 316 ALA B N 1
ATOM 5980 C CA . ALA B 1 316 ? -9.148 -1.197 -7 1 98.06 316 ALA B CA 1
ATOM 5981 C C . ALA B 1 316 ? -10.305 -1.428 -6.027 1 98.06 316 ALA B C 1
ATOM 5983 O O . ALA B 1 316 ? -10.125 -2.049 -4.977 1 98.06 316 ALA B O 1
ATOM 5984 N N . VAL B 1 317 ? -11.445 -0.931 -6.324 1 98.31 317 VAL B N 1
ATOM 5985 C CA . VAL B 1 317 ? -12.648 -1.126 -5.523 1 98.31 317 VAL B CA 1
ATOM 5986 C C . VAL B 1 317 ? -13.719 -1.812 -6.363 1 98.31 317 VAL B C 1
ATOM 5988 O O . VAL B 1 317 ? -14.016 -1.378 -7.48 1 98.31 317 VAL B O 1
ATOM 5991 N N . VAL B 1 318 ? -14.305 -2.93 -5.836 1 98.06 318 VAL B N 1
ATOM 5992 C CA . VAL B 1 318 ? -15.18 -3.762 -6.652 1 98.06 318 VAL B CA 1
ATOM 5993 C C . VAL B 1 318 ? -16.469 -4.043 -5.902 1 98.06 318 VAL B C 1
ATOM 5995 O O . VAL B 1 318 ? -16.469 -4.695 -4.855 1 98.06 318 VAL B O 1
ATOM 5998 N N . GLY B 1 319 ? -17.625 -3.621 -6.477 1 97.75 319 GLY B N 1
ATOM 5999 C CA . GLY B 1 319 ? -18.953 -3.984 -5.992 1 97.75 319 GLY B CA 1
ATOM 6000 C C . GLY B 1 319 ? -19.266 -3.414 -4.625 1 97.75 319 GLY B C 1
ATOM 6001 O O . GLY B 1 319 ? -19.906 -4.074 -3.803 1 97.75 319 GLY B O 1
ATOM 6002 N N . VAL B 1 320 ? -18.766 -2.262 -4.273 1 98.12 320 VAL B N 1
ATOM 6003 C CA . VAL B 1 320 ? -18.953 -1.721 -2.932 1 98.12 320 VAL B CA 1
ATOM 6004 C C . VAL B 1 320 ? -19.641 -0.357 -3.012 1 98.12 320 VAL B C 1
ATOM 6006 O O . VAL B 1 320 ? -19.688 0.255 -4.082 1 98.12 320 VAL B O 1
ATOM 6009 N N . ARG B 1 321 ? -20.203 0.052 -1.924 1 97.81 321 ARG B N 1
ATOM 6010 C CA . ARG B 1 321 ? -20.844 1.356 -1.817 1 97.81 321 ARG B CA 1
ATOM 6011 C C . ARG B 1 321 ? -20.516 2.029 -0.491 1 97.81 321 ARG B C 1
ATOM 6013 O O . ARG B 1 321 ? -20.25 1.352 0.504 1 97.81 321 ARG B O 1
ATOM 6020 N N . ASP B 1 322 ? -20.484 3.354 -0.464 1 97.5 322 ASP B N 1
ATOM 6021 C CA . ASP B 1 322 ? -20.375 4.184 0.733 1 97.5 322 ASP B CA 1
ATOM 6022 C C . ASP B 1 322 ? -19.109 3.855 1.521 1 97.5 322 ASP B C 1
ATOM 6024 O O . ASP B 1 322 ? -19.172 3.641 2.734 1 97.5 322 ASP B O 1
ATOM 6028 N N . LEU B 1 323 ? -17.969 3.768 0.814 1 98.19 323 LEU B N 1
ATOM 6029 C CA . LEU B 1 323 ? -16.703 3.479 1.47 1 98.19 323 LEU B CA 1
ATOM 6030 C C . LEU B 1 323 ? -15.719 4.637 1.294 1 98.19 323 LEU B C 1
ATOM 6032 O O . LEU B 1 323 ? -15.797 5.371 0.309 1 98.19 323 LEU B O 1
ATOM 6036 N N . VAL B 1 324 ? -14.93 4.832 2.289 1 98.06 324 VAL B N 1
ATOM 6037 C CA . VAL B 1 324 ? -13.727 5.656 2.203 1 98.06 324 VAL B CA 1
ATOM 6038 C C . VAL B 1 324 ? -12.492 4.762 2.186 1 98.06 324 VAL B C 1
ATOM 6040 O O . VAL B 1 324 ? -12.281 3.953 3.096 1 98.06 324 VAL B O 1
ATOM 6043 N N . VAL B 1 325 ? -11.719 4.824 1.138 1 98.31 325 VAL B N 1
ATOM 6044 C CA . VAL B 1 325 ? -10.461 4.086 1.028 1 98.31 325 VAL B CA 1
ATOM 6045 C C . VAL B 1 325 ? -9.305 5.062 0.861 1 98.31 325 VAL B C 1
ATOM 6047 O O . VAL B 1 325 ? -9.25 5.816 -0.113 1 98.31 325 VAL B O 1
ATOM 6050 N N . VAL B 1 326 ? -8.367 5.039 1.795 1 97 326 VAL B N 1
ATOM 6051 C CA . VAL B 1 326 ? -7.211 5.938 1.752 1 97 326 VAL B CA 1
ATOM 6052 C C . VAL B 1 326 ? -5.922 5.121 1.787 1 97 326 VAL B C 1
ATOM 6054 O O . VAL B 1 326 ? -5.676 4.375 2.738 1 97 326 VAL B O 1
ATOM 6057 N N . ASP B 1 327 ? -5.16 5.285 0.771 1 95.5 327 ASP B N 1
ATOM 6058 C CA . ASP B 1 327 ? -3.898 4.559 0.646 1 95.5 327 ASP B CA 1
ATOM 6059 C C . ASP B 1 327 ? -2.707 5.496 0.837 1 95.5 327 ASP B C 1
ATOM 6061 O O . ASP B 1 327 ? -2.617 6.539 0.184 1 95.5 327 ASP B O 1
ATOM 6065 N N . THR B 1 328 ? -1.838 5.137 1.745 1 92.56 328 THR B N 1
ATOM 6066 C CA . THR B 1 328 ? -0.557 5.812 1.921 1 92.56 328 THR B CA 1
ATOM 6067 C C . THR B 1 328 ? 0.599 4.832 1.742 1 92.56 328 THR B C 1
ATOM 6069 O O . THR B 1 328 ? 0.38 3.641 1.507 1 92.56 328 THR B O 1
ATOM 6072 N N . GLY B 1 329 ? 1.804 5.348 1.728 1 88.94 329 GLY B N 1
ATOM 6073 C CA . GLY B 1 329 ? 2.979 4.52 1.504 1 88.94 329 GLY B CA 1
ATOM 6074 C C . GLY B 1 329 ? 3.143 3.426 2.541 1 88.94 329 GLY B C 1
ATOM 6075 O O . GLY B 1 329 ? 3.709 2.369 2.252 1 88.94 329 GLY B O 1
ATOM 6076 N N . ASP B 1 330 ? 2.568 3.588 3.742 1 90.69 330 ASP B N 1
ATOM 6077 C CA . ASP B 1 330 ? 2.844 2.652 4.828 1 90.69 330 ASP B CA 1
ATOM 6078 C C . ASP B 1 330 ? 1.552 2.064 5.391 1 90.69 330 ASP B C 1
ATOM 6080 O O . ASP B 1 330 ? 1.584 1.102 6.16 1 90.69 330 ASP B O 1
ATOM 6084 N N . ALA B 1 331 ? 0.413 2.576 4.98 1 94.19 331 ALA B N 1
ATOM 6085 C CA . ALA B 1 331 ? -0.835 2.107 5.574 1 94.19 331 ALA B CA 1
ATOM 6086 C C . ALA B 1 331 ? -2.006 2.295 4.613 1 94.19 331 ALA B C 1
ATOM 6088 O O . ALA B 1 331 ? -1.937 3.115 3.695 1 94.19 331 ALA B O 1
ATOM 6089 N N . VAL B 1 332 ? -3.1 1.522 4.844 1 96.5 332 VAL B N 1
ATOM 6090 C CA . VAL B 1 332 ? -4.355 1.615 4.109 1 96.5 332 VAL B CA 1
ATOM 6091 C C . VAL B 1 332 ? -5.523 1.709 5.086 1 96.5 332 VAL B C 1
ATOM 6093 O O . VAL B 1 332 ? -5.57 0.977 6.078 1 96.5 332 VAL B O 1
ATOM 6096 N N . LEU B 1 333 ? -6.402 2.641 4.855 1 97.69 333 LEU B N 1
ATOM 6097 C CA . LEU B 1 333 ? -7.641 2.756 5.617 1 97.69 333 LEU B CA 1
ATOM 6098 C C . LEU B 1 333 ? -8.844 2.408 4.75 1 97.69 333 LEU B C 1
ATOM 6100 O O . LEU B 1 333 ? -8.969 2.9 3.627 1 97.69 333 LEU B O 1
ATOM 6104 N N . VAL B 1 334 ? -9.656 1.519 5.184 1 98.5 334 VAL B N 1
ATOM 6105 C CA . VAL B 1 334 ? -10.961 1.24 4.598 1 98.5 334 VAL B CA 1
ATOM 6106 C C . VAL B 1 334 ? -12.055 1.468 5.645 1 98.5 334 VAL B C 1
ATOM 6108 O O . VAL B 1 334 ? -12.109 0.764 6.652 1 98.5 334 VAL B O 1
ATOM 6111 N N . SER B 1 335 ? -12.891 2.393 5.402 1 98.06 335 SER B N 1
ATOM 6112 C CA . SER B 1 335 ? -13.898 2.75 6.395 1 98.06 335 SER B CA 1
ATOM 6113 C C . SER B 1 335 ? -15.266 2.963 5.746 1 98.06 335 SER B C 1
ATOM 6115 O O . SER B 1 335 ? -15.352 3.406 4.598 1 98.06 335 SER B O 1
ATOM 6117 N N . ASP B 1 336 ? -16.297 2.59 6.539 1 97.56 336 ASP B N 1
ATOM 6118 C CA . ASP B 1 336 ? -17.625 3.08 6.168 1 97.56 336 ASP B CA 1
ATOM 6119 C C . ASP B 1 336 ? -17.656 4.605 6.148 1 97.56 336 ASP B C 1
ATOM 6121 O O . ASP B 1 336 ? -17.125 5.258 7.047 1 97.56 336 ASP B O 1
ATOM 6125 N N . ALA B 1 337 ? -18.234 5.148 5.102 1 95 337 ALA B N 1
ATOM 6126 C CA . ALA B 1 337 ? -18.25 6.602 4.934 1 95 337 ALA B CA 1
ATOM 6127 C C . ALA B 1 337 ? -18.984 7.273 6.098 1 95 337 ALA B C 1
ATOM 6129 O O . ALA B 1 337 ? -18.656 8.406 6.465 1 95 337 ALA B O 1
ATOM 6130 N N . GLY B 1 338 ? -19.953 6.656 6.699 1 90.06 338 GLY B N 1
ATOM 6131 C CA . GLY B 1 338 ? -20.719 7.215 7.801 1 90.06 338 GLY B CA 1
ATOM 6132 C C . GLY B 1 338 ? -20.047 7.039 9.148 1 90.06 338 GLY B C 1
ATOM 6133 O O . GLY B 1 338 ? -20.516 7.57 10.156 1 90.06 338 GLY B O 1
ATOM 6134 N N . ARG B 1 339 ? -18.891 6.34 9.203 1 92.38 339 ARG B N 1
ATOM 6135 C CA . ARG B 1 339 ? -18.234 6.027 10.469 1 92.38 339 ARG B CA 1
ATOM 6136 C C . ARG B 1 339 ? -16.797 6.523 10.492 1 92.38 339 ARG B C 1
ATOM 6138 O O . ARG B 1 339 ? -15.945 5.941 11.164 1 92.38 339 ARG B O 1
ATOM 6145 N N . THR B 1 340 ? -16.516 7.5 9.797 1 90.81 340 THR B N 1
ATOM 6146 C CA . THR B 1 340 ? -15.156 7.98 9.664 1 90.81 340 THR B CA 1
ATOM 6147 C C . THR B 1 340 ? -14.672 8.594 10.977 1 90.81 340 THR B C 1
ATOM 6149 O O . THR B 1 340 ? -13.461 8.719 11.203 1 90.81 340 THR B O 1
ATOM 6152 N N . GLN B 1 341 ? -15.578 8.977 11.875 1 85.38 341 GLN B N 1
ATOM 6153 C CA . GLN B 1 341 ? -15.195 9.492 13.188 1 85.38 341 GLN B CA 1
ATOM 6154 C C . GLN B 1 341 ? -14.508 8.422 14.016 1 85.38 341 GLN B C 1
ATOM 6156 O O . GLN B 1 341 ? -13.727 8.734 14.922 1 85.38 341 GLN B O 1
ATOM 6161 N N . ASP B 1 342 ? -14.742 7.18 13.711 1 92.12 342 ASP B N 1
ATOM 6162 C CA . ASP B 1 342 ? -14.203 6.066 14.484 1 92.12 342 ASP B CA 1
ATOM 6163 C C . ASP B 1 342 ? -12.758 5.762 14.078 1 92.12 342 ASP B C 1
ATOM 6165 O O . ASP B 1 342 ? -12.094 4.941 14.711 1 92.12 342 ASP B O 1
ATOM 6169 N N . VAL B 1 343 ? -12.281 6.477 13.133 1 93.69 343 VAL B N 1
ATOM 6170 C CA . VAL B 1 343 ? -10.906 6.277 12.695 1 93.69 343 VAL B CA 1
ATOM 6171 C C . VAL B 1 343 ? -9.953 6.574 13.852 1 93.69 343 VAL B C 1
ATOM 6173 O O . VAL B 1 343 ? -8.883 5.961 13.961 1 93.69 343 VAL B O 1
ATOM 6176 N N . ARG B 1 344 ? -10.328 7.43 14.758 1 91.31 344 ARG B N 1
ATOM 6177 C CA . ARG B 1 344 ? -9.508 7.766 15.914 1 91.31 344 ARG B CA 1
ATOM 6178 C C . ARG B 1 344 ? -9.219 6.527 16.766 1 91.31 344 ARG B C 1
ATOM 6180 O O . ARG B 1 344 ? -8.172 6.441 17.406 1 91.31 344 ARG B O 1
ATOM 6187 N N . LYS B 1 345 ? -10.133 5.562 16.781 1 94.44 345 LYS B N 1
ATOM 6188 C CA . LYS B 1 345 ? -9.961 4.328 17.531 1 94.44 345 LYS B CA 1
ATOM 6189 C C . LYS B 1 345 ? -8.797 3.508 16.984 1 94.44 345 LYS B C 1
ATOM 6191 O O . LYS B 1 345 ? -8.133 2.789 17.734 1 94.44 345 LYS B O 1
ATOM 6196 N N . VAL B 1 346 ? -8.594 3.562 15.688 1 95.19 346 VAL B N 1
ATOM 6197 C CA . VAL B 1 346 ? -7.445 2.904 15.078 1 95.19 346 VAL B CA 1
ATOM 6198 C C . VAL B 1 346 ? -6.152 3.455 15.672 1 95.19 346 VAL B C 1
ATOM 6200 O O . VAL B 1 346 ? -5.281 2.691 16.109 1 95.19 346 VAL B O 1
ATOM 6203 N N . VAL B 1 347 ? -6.039 4.77 15.727 1 94.44 347 VAL B N 1
ATOM 6204 C CA . VAL B 1 347 ? -4.84 5.434 16.234 1 94.44 347 VAL B CA 1
ATOM 6205 C C . VAL B 1 347 ? -4.617 5.062 17.688 1 94.44 347 VAL B C 1
ATOM 6207 O O . VAL B 1 347 ? -3.484 4.816 18.109 1 94.44 347 VAL B O 1
ATOM 6210 N N . GLU B 1 348 ? -5.707 5.094 18.391 1 93.12 348 GLU B N 1
ATOM 6211 C CA . GLU B 1 348 ? -5.613 4.723 19.797 1 93.12 348 GLU B CA 1
ATOM 6212 C C . GLU B 1 348 ? -5.039 3.318 19.969 1 93.12 348 GLU B C 1
ATOM 6214 O O . GLU B 1 348 ? -4.168 3.092 20.797 1 93.12 348 GLU B O 1
ATOM 6219 N N . GLN B 1 349 ? -5.52 2.406 19.203 1 93.94 349 GLN B N 1
ATOM 6220 C CA . GLN B 1 349 ? -5.027 1.035 19.25 1 93.94 349 GLN B CA 1
ATOM 6221 C C . GLN B 1 349 ? -3.557 0.964 18.844 1 93.94 349 GLN B C 1
ATOM 6223 O O . GLN B 1 349 ? -2.764 0.272 19.5 1 93.94 349 GLN B O 1
ATOM 6228 N N . LEU B 1 350 ? -3.184 1.648 17.828 1 93.69 350 LEU B N 1
ATOM 6229 C CA . LEU B 1 350 ? -1.807 1.655 17.359 1 93.69 350 LEU B CA 1
ATOM 6230 C C . LEU B 1 350 ? -0.864 2.219 18.406 1 93.69 350 LEU B C 1
ATOM 6232 O O . LEU B 1 350 ? 0.246 1.713 18.594 1 93.69 350 LEU B O 1
ATOM 6236 N N . ARG B 1 351 ? -1.291 3.283 19 1 90.38 351 ARG B N 1
ATOM 6237 C CA . ARG B 1 351 ? -0.496 3.875 20.062 1 90.38 351 ARG B CA 1
ATOM 6238 C C . ARG B 1 351 ? -0.292 2.885 21.203 1 90.38 351 ARG B C 1
ATOM 6240 O O . ARG B 1 351 ? 0.803 2.791 21.766 1 90.38 351 ARG B O 1
ATOM 6247 N N . GLY B 1 352 ? -1.365 2.207 21.547 1 90.44 352 GLY B N 1
ATOM 6248 C CA . GLY B 1 352 ? -1.264 1.178 22.562 1 90.44 352 GLY B CA 1
ATOM 6249 C C . GLY B 1 352 ? -0.254 0.097 22.219 1 90.44 352 GLY B C 1
ATOM 6250 O O . GLY B 1 352 ? 0.466 -0.385 23.109 1 90.44 352 GLY B O 1
ATOM 6251 N N . ASP B 1 353 ? -0.146 -0.203 21.016 1 91 353 ASP B N 1
ATOM 6252 C CA . ASP B 1 353 ? 0.761 -1.246 20.547 1 91 353 ASP B CA 1
ATOM 6253 C C . ASP B 1 353 ? 2.133 -0.669 20.203 1 91 353 ASP B C 1
ATOM 6255 O O . ASP B 1 353 ? 3.002 -1.379 19.688 1 91 353 ASP B O 1
ATOM 6259 N N . SER B 1 354 ? 2.307 0.658 20.422 1 88.19 354 SER B N 1
ATOM 6260 C CA . SER B 1 354 ? 3.541 1.369 20.109 1 88.19 354 SER B CA 1
ATOM 6261 C C . SER B 1 354 ? 3.945 1.152 18.656 1 88.19 354 SER B C 1
ATOM 6263 O O . SER B 1 354 ? 5.125 0.942 18.359 1 88.19 354 SER B O 1
ATOM 6265 N N . HIS B 1 355 ? 2.967 1.051 17.844 1 89.25 355 HIS B N 1
ATOM 6266 C CA . HIS B 1 355 ? 3.223 0.889 16.422 1 89.25 355 HIS B CA 1
ATOM 6267 C C . HIS B 1 355 ? 3.652 2.207 15.781 1 89.25 355 HIS B C 1
ATOM 6269 O O . HIS B 1 355 ? 3.035 3.248 16.016 1 89.25 355 HIS B O 1
ATOM 6275 N N . ASP B 1 356 ? 4.559 2.201 14.867 1 87 356 ASP B N 1
ATOM 6276 C CA . ASP B 1 356 ? 5.145 3.4 14.273 1 87 356 ASP B CA 1
ATOM 6277 C C . ASP B 1 356 ? 4.133 4.133 13.398 1 87 356 ASP B C 1
ATOM 6279 O O . ASP B 1 356 ? 4.203 5.352 13.242 1 87 356 ASP B O 1
ATOM 6283 N N . ALA B 1 357 ? 3.229 3.402 12.891 1 88.06 357 ALA B N 1
ATOM 6284 C CA . ALA B 1 357 ? 2.264 3.979 11.961 1 88.06 357 ALA B CA 1
ATOM 6285 C C . ALA B 1 357 ? 1.378 5.008 12.656 1 88.06 357 ALA B C 1
ATOM 6287 O O . ALA B 1 357 ? 0.689 5.789 11.992 1 88.06 357 ALA B O 1
ATOM 6288 N N . ALA B 1 358 ? 1.338 4.996 13.969 1 87.94 358 ALA B N 1
ATOM 6289 C CA . ALA B 1 358 ? 0.6 6.02 14.703 1 87.94 358 ALA B CA 1
ATOM 6290 C C . ALA B 1 358 ? 1.327 7.359 14.656 1 87.94 358 ALA B C 1
ATOM 6292 O O . ALA B 1 358 ? 0.695 8.422 14.695 1 87.94 358 ALA B O 1
ATOM 6293 N N . ASN B 1 359 ? 2.619 7.27 14.477 1 87.19 359 ASN B N 1
ATOM 6294 C CA . ASN B 1 359 ? 3.424 8.461 14.719 1 87.19 359 ASN B CA 1
ATOM 6295 C C . ASN B 1 359 ? 4.055 8.992 13.43 1 87.19 359 ASN B C 1
ATOM 6297 O O . ASN B 1 359 ? 4.242 10.195 13.273 1 87.19 359 ASN B O 1
ATOM 6301 N N . PHE B 1 360 ? 4.406 8.117 12.609 1 87.69 360 PHE B N 1
ATOM 6302 C CA . PHE B 1 360 ? 5.254 8.539 11.5 1 87.69 360 PHE B CA 1
ATOM 6303 C C . PHE B 1 360 ? 4.719 8.008 10.172 1 87.69 360 PHE B C 1
ATOM 6305 O O . PHE B 1 360 ? 4.148 6.922 10.125 1 87.69 360 PHE B O 1
ATOM 6312 N N . HIS B 1 361 ? 4.992 8.852 9.102 1 88.62 361 HIS B N 1
ATOM 6313 C CA . HIS B 1 361 ? 4.852 8.375 7.727 1 88.62 361 HIS B CA 1
ATOM 6314 C C . HIS B 1 361 ? 6.102 7.633 7.27 1 88.62 361 HIS B C 1
ATOM 6316 O O . HIS B 1 361 ? 7.121 7.637 7.965 1 88.62 361 HIS B O 1
ATOM 6322 N N . GLN B 1 362 ? 5.887 6.969 6.133 1 89.69 362 GLN B N 1
ATOM 6323 C CA . GLN B 1 362 ? 7.062 6.434 5.457 1 89.69 362 GLN B CA 1
ATOM 6324 C C . GLN B 1 362 ? 8.094 7.527 5.199 1 89.69 362 GLN B C 1
ATOM 6326 O O . GLN B 1 362 ? 9.297 7.289 5.289 1 89.69 362 GLN B O 1
ATOM 6331 N N . THR B 1 363 ? 7.66 8.703 4.871 1 91.5 363 THR B N 1
ATOM 6332 C CA . THR B 1 363 ? 8.484 9.898 4.727 1 91.5 363 THR B CA 1
ATOM 6333 C C . THR B 1 363 ? 8.445 10.742 5.996 1 91.5 363 THR B C 1
ATOM 6335 O O . THR B 1 363 ? 7.367 11.148 6.441 1 91.5 363 THR B O 1
ATOM 6338 N N . VAL B 1 364 ? 9.609 10.984 6.543 1 91.44 364 VAL B N 1
ATOM 6339 C CA . VAL B 1 364 ? 9.727 11.773 7.77 1 91.44 364 VAL B CA 1
ATOM 6340 C C . VAL B 1 364 ? 10.383 13.117 7.465 1 91.44 364 VAL B C 1
ATOM 6342 O O . VAL B 1 364 ? 11.406 13.172 6.785 1 91.44 364 VAL B O 1
ATOM 6345 N N . HIS B 1 365 ? 9.789 14.117 7.938 1 89.81 365 HIS B N 1
ATOM 6346 C CA . HIS B 1 365 ? 10.32 15.461 7.727 1 89.81 365 HIS B CA 1
ATOM 6347 C C . HIS B 1 365 ? 11.195 15.898 8.898 1 89.81 365 HIS B C 1
ATOM 6349 O O . HIS B 1 365 ? 10.875 15.625 10.055 1 89.81 365 HIS B O 1
ATOM 6355 N N . ARG B 1 366 ? 12.328 16.5 8.547 1 89.31 366 ARG B N 1
ATOM 6356 C CA . ARG B 1 366 ? 13.305 17.047 9.484 1 89.31 366 ARG B CA 1
ATOM 6357 C C . ARG B 1 366 ? 13.648 18.5 9.141 1 89.31 366 ARG B C 1
ATOM 6359 O O . ARG B 1 366 ? 13.32 18.969 8.047 1 89.31 366 ARG B O 1
ATOM 6366 N N . PRO B 1 367 ? 14.219 19.25 10.062 1 88.88 367 PRO B N 1
ATOM 6367 C CA . PRO B 1 367 ? 14.57 20.641 9.773 1 88.88 367 PRO B CA 1
ATOM 6368 C C . PRO B 1 367 ? 15.422 20.781 8.516 1 88.88 367 PRO B C 1
ATOM 6370 O O . PRO B 1 367 ? 15.273 21.75 7.77 1 88.88 367 PRO B O 1
ATOM 6373 N N . TRP B 1 368 ? 16.234 19.781 8.211 1 92.94 368 TRP B N 1
ATOM 6374 C CA . TRP B 1 368 ? 17.172 19.859 7.102 1 92.94 368 TRP B CA 1
ATOM 6375 C C . TRP B 1 368 ? 16.531 19.391 5.801 1 92.94 368 TRP B C 1
ATOM 6377 O O . TRP B 1 368 ? 17.094 19.578 4.719 1 92.94 368 TRP B O 1
ATOM 6387 N N . GLY B 1 369 ? 15.43 18.766 5.891 1 94.06 369 GLY B N 1
ATOM 6388 C CA . GLY B 1 369 ? 14.758 18.172 4.738 1 94.06 369 GLY B CA 1
ATOM 6389 C C . GLY B 1 369 ? 13.867 17 5.098 1 94.06 369 GLY B C 1
ATOM 6390 O O . GLY B 1 369 ? 12.977 17.125 5.938 1 94.06 369 GLY B O 1
ATOM 6391 N N . SER B 1 370 ? 14.102 15.922 4.453 1 94.62 370 SER B N 1
ATOM 6392 C CA . SER B 1 370 ? 13.289 14.742 4.73 1 94.62 370 SER B CA 1
ATOM 6393 C C . SER B 1 370 ? 14.031 13.461 4.352 1 94.62 370 SER B C 1
ATOM 6395 O O . SER B 1 370 ? 15.047 13.508 3.656 1 94.62 370 SER B O 1
ATOM 6397 N N . PHE B 1 371 ? 13.617 12.391 4.914 1 94.88 371 PHE B N 1
ATOM 6398 C CA . PHE B 1 371 ? 14.039 11.086 4.43 1 94.88 371 PHE B CA 1
ATOM 6399 C C . PHE B 1 371 ? 12.844 10.164 4.246 1 94.88 371 PHE B C 1
ATOM 6401 O O . PHE B 1 371 ? 11.859 10.258 4.977 1 94.88 371 PHE B O 1
ATOM 6408 N N . THR B 1 372 ? 12.875 9.32 3.291 1 95.5 372 THR B N 1
ATOM 6409 C CA . THR B 1 372 ? 11.891 8.281 3.004 1 95.5 372 THR B CA 1
ATOM 6410 C C . THR B 1 372 ? 12.508 6.895 3.133 1 95.5 372 THR B C 1
ATOM 6412 O O . THR B 1 372 ? 13.523 6.602 2.496 1 95.5 372 THR B O 1
ATOM 6415 N N . VAL B 1 373 ? 11.922 6.09 3.963 1 94.12 373 VAL B N 1
ATOM 6416 C CA . VAL B 1 373 ? 12.406 4.723 4.102 1 94.12 373 VAL B CA 1
ATOM 6417 C C . VAL B 1 373 ? 11.922 3.877 2.926 1 94.12 373 VAL B C 1
ATOM 6419 O O . VAL B 1 373 ? 10.719 3.695 2.738 1 94.12 373 VAL B O 1
ATOM 6422 N N . LEU B 1 374 ? 12.883 3.385 2.154 1 94.62 374 LEU B N 1
ATOM 6423 C CA . LEU B 1 374 ? 12.555 2.588 0.978 1 94.62 374 LEU B CA 1
ATOM 6424 C C . LEU B 1 374 ? 12.531 1.101 1.315 1 94.62 374 LEU B C 1
ATOM 6426 O O . LEU B 1 374 ? 11.75 0.339 0.74 1 94.62 374 LEU B O 1
ATOM 6430 N N . GLU B 1 375 ? 13.383 0.737 2.129 1 93.38 375 GLU B N 1
ATOM 6431 C CA . GLU B 1 375 ? 13.484 -0.636 2.615 1 93.38 375 GLU B CA 1
ATOM 6432 C C . GLU B 1 375 ? 13.969 -0.674 4.062 1 93.38 375 GLU B C 1
ATOM 6434 O O . GLU B 1 375 ? 14.852 0.09 4.449 1 93.38 375 GLU B O 1
ATOM 6439 N N . ASP B 1 376 ? 13.352 -1.489 4.844 1 91.56 376 ASP B N 1
ATOM 6440 C CA . ASP B 1 376 ? 13.742 -1.755 6.223 1 91.56 376 ASP B CA 1
ATOM 6441 C C . ASP B 1 376 ? 13.805 -3.256 6.496 1 91.56 376 ASP B C 1
ATOM 6443 O O . ASP B 1 376 ? 12.844 -3.842 6.992 1 91.56 376 ASP B O 1
ATOM 6447 N N . ALA B 1 377 ? 14.859 -3.869 6.09 1 90.62 377 ALA B N 1
ATOM 6448 C CA . ALA B 1 377 ? 15.078 -5.309 6.211 1 90.62 377 ALA B CA 1
ATOM 6449 C C . ALA B 1 377 ? 16.078 -5.621 7.324 1 90.62 377 ALA B C 1
ATOM 6451 O O . ALA B 1 377 ? 16.766 -4.727 7.809 1 90.62 377 ALA B O 1
ATOM 6452 N N . PRO B 1 378 ? 16.109 -6.871 7.777 1 88.25 378 PRO B N 1
ATOM 6453 C CA . PRO B 1 378 ? 17.047 -7.23 8.836 1 88.25 378 PRO B CA 1
ATOM 6454 C C . PRO B 1 378 ? 18.5 -7.016 8.43 1 88.25 378 PRO B C 1
ATOM 6456 O O . PRO B 1 378 ? 19.359 -6.734 9.281 1 88.25 378 PRO B O 1
ATOM 6459 N N . ASP B 1 379 ? 18.781 -7.117 7.113 1 89.75 379 ASP B N 1
ATOM 6460 C CA . ASP B 1 379 ? 20.172 -7.094 6.652 1 89.75 379 ASP B CA 1
ATOM 6461 C C . ASP B 1 379 ? 20.547 -5.711 6.121 1 89.75 379 ASP B C 1
ATOM 6463 O O . ASP B 1 379 ? 21.719 -5.414 5.941 1 89.75 379 ASP B O 1
ATOM 6467 N N . CYS B 1 380 ? 19.562 -4.902 5.898 1 93.81 380 CYS B N 1
ATOM 6468 C CA . CYS B 1 380 ? 19.891 -3.574 5.402 1 93.81 380 CYS B CA 1
ATOM 6469 C C . CYS B 1 380 ? 18.719 -2.623 5.523 1 93.81 380 CYS B C 1
ATOM 6471 O O . CYS B 1 380 ? 17.562 -3.064 5.621 1 93.81 380 CYS B O 1
ATOM 6473 N N . LYS B 1 381 ? 18.953 -1.4 5.562 1 95.62 381 LYS B N 1
ATOM 6474 C CA . LYS B 1 381 ? 17.969 -0.329 5.48 1 95.62 381 LYS B CA 1
ATOM 6475 C C . LYS B 1 381 ? 18.312 0.65 4.359 1 95.62 381 LYS B C 1
ATOM 6477 O O . LYS B 1 381 ? 19.469 1.041 4.207 1 95.62 381 LYS B O 1
ATOM 6482 N N . VAL B 1 382 ? 17.359 0.969 3.498 1 97.19 382 VAL B N 1
ATOM 6483 C CA . VAL B 1 382 ? 17.562 1.884 2.381 1 97.19 382 VAL B CA 1
ATOM 6484 C C . VAL B 1 382 ? 16.688 3.117 2.551 1 97.19 382 VAL B C 1
ATOM 6486 O O . VAL B 1 382 ? 15.477 2.998 2.781 1 97.19 382 VAL B O 1
ATOM 6489 N N . LYS B 1 383 ? 17.297 4.32 2.441 1 97.12 383 LYS B N 1
ATOM 6490 C CA . LYS B 1 383 ? 16.562 5.582 2.578 1 97.12 383 LYS B CA 1
ATOM 6491 C C . LYS B 1 383 ? 16.859 6.516 1.406 1 97.12 383 LYS B C 1
ATOM 6493 O O . LYS B 1 383 ? 17.953 6.496 0.853 1 97.12 383 LYS B O 1
ATOM 6498 N N . ARG B 1 384 ? 15.891 7.238 1.048 1 97.38 384 ARG B N 1
ATOM 6499 C CA . ARG B 1 384 ? 16.094 8.406 0.2 1 97.38 384 ARG B CA 1
ATOM 6500 C C . ARG B 1 384 ? 16.094 9.688 1.025 1 97.38 384 ARG B C 1
ATOM 6502 O O . ARG B 1 384 ? 15.133 9.984 1.729 1 97.38 384 ARG B O 1
ATOM 6509 N N . LEU B 1 385 ? 17.141 10.453 0.997 1 97.19 385 LEU B N 1
ATOM 6510 C CA . LEU B 1 385 ? 17.25 11.727 1.698 1 97.19 385 LEU B CA 1
ATOM 6511 C C . LEU B 1 385 ? 17.078 12.898 0.731 1 97.19 385 LEU B C 1
ATOM 6513 O O . LEU B 1 385 ? 17.609 12.867 -0.383 1 97.19 385 LEU B O 1
ATOM 6517 N N . VAL B 1 386 ? 16.375 13.836 1.106 1 96.81 386 VAL B N 1
ATOM 6518 C CA . VAL B 1 386 ? 16.297 15.117 0.413 1 96.81 386 VAL B CA 1
ATOM 6519 C C . VAL B 1 386 ? 16.719 16.25 1.353 1 96.81 386 VAL B C 1
ATOM 6521 O O . VAL B 1 386 ? 16.109 16.453 2.402 1 96.81 386 VAL B O 1
ATOM 6524 N N . VAL B 1 387 ? 17.781 16.938 1.013 1 96.75 387 VAL B N 1
ATOM 6525 C CA . VAL B 1 387 ? 18.344 17.984 1.862 1 96.75 387 VAL B CA 1
ATOM 6526 C C . VAL B 1 387 ? 18.141 19.344 1.211 1 96.75 387 VAL B C 1
ATOM 6528 O O . VAL B 1 387 ? 18.547 19.562 0.067 1 96.75 387 VAL B O 1
ATOM 6531 N N . LYS B 1 388 ? 17.594 20.281 1.968 1 94.5 388 LYS B N 1
ATOM 6532 C CA . LYS B 1 388 ? 17.25 21.609 1.467 1 94.5 388 LYS B CA 1
ATOM 6533 C C . LYS B 1 388 ? 18.5 22.469 1.315 1 94.5 388 LYS B C 1
ATOM 6535 O O . LYS B 1 388 ? 19.531 22.172 1.91 1 94.5 388 LYS B O 1
ATOM 6540 N N . PRO B 1 389 ? 18.375 23.516 0.508 1 94.12 389 PRO B N 1
ATOM 6541 C CA . PRO B 1 389 ? 19.5 24.422 0.298 1 94.12 389 PRO B CA 1
ATOM 6542 C C . PRO B 1 389 ? 20.078 24.969 1.605 1 94.12 389 PRO B C 1
ATOM 6544 O O . PRO B 1 389 ? 19.328 25.453 2.451 1 94.12 389 PRO B O 1
ATOM 6547 N N . GLY B 1 390 ? 21.328 24.859 1.693 1 93.62 390 GLY B N 1
ATOM 6548 C CA . GLY B 1 390 ? 22.031 25.453 2.812 1 93.62 390 GLY B CA 1
ATOM 6549 C C . GLY B 1 390 ? 21.875 24.688 4.105 1 93.62 390 GLY B C 1
ATOM 6550 O O . GLY B 1 390 ? 22.438 25.078 5.137 1 93.62 390 GLY B O 1
ATOM 6551 N N . GLN B 1 391 ? 21.203 23.594 4.102 1 93.69 391 GLN B N 1
ATOM 6552 C CA . GLN B 1 391 ? 20.953 22.844 5.328 1 93.69 391 GLN B CA 1
ATOM 6553 C C . GLN B 1 391 ? 21.984 21.734 5.527 1 93.69 391 GLN B C 1
ATOM 6555 O O . GLN B 1 391 ? 22.719 21.391 4.598 1 93.69 391 GLN B O 1
ATOM 6560 N N . VAL B 1 392 ? 22.109 21.25 6.797 1 93.94 392 VAL B N 1
ATOM 6561 C CA . VAL B 1 392 ? 23.156 20.312 7.176 1 93.94 392 VAL B CA 1
ATOM 6562 C C . VAL B 1 392 ? 22.609 19.297 8.18 1 93.94 392 VAL B C 1
ATOM 6564 O O . VAL B 1 392 ? 21.828 19.656 9.07 1 93.94 392 VAL B O 1
ATOM 6567 N N . LEU B 1 393 ? 22.953 18.062 7.934 1 92.69 393 LEU B N 1
ATOM 6568 C CA . LEU B 1 393 ? 22.625 17.047 8.922 1 92.69 393 LEU B CA 1
ATOM 6569 C C . LEU B 1 393 ? 23.578 17.125 10.125 1 92.69 393 LEU B C 1
ATOM 6571 O O . LEU B 1 393 ? 24.625 17.766 10.047 1 92.69 393 LEU B O 1
ATOM 6575 N N . SER B 1 394 ? 23.188 16.453 11.211 1 88.56 394 SER B N 1
ATOM 6576 C CA . SER B 1 394 ? 24.047 16.422 12.383 1 88.56 394 SER B CA 1
ATOM 6577 C C . SER B 1 394 ? 25.344 15.688 12.094 1 88.56 394 SER B C 1
ATOM 6579 O O . SER B 1 394 ? 25.375 14.758 11.281 1 88.56 394 SER B O 1
ATOM 6581 N N . LEU B 1 395 ? 26.406 16.234 12.711 1 91.06 395 LEU B N 1
ATOM 6582 C CA . LEU B 1 395 ? 27.609 15.406 12.773 1 91.06 395 LEU B CA 1
ATOM 6583 C C . LEU B 1 395 ? 27.406 14.188 13.672 1 91.06 395 LEU B C 1
ATOM 6585 O O . LEU B 1 395 ? 27.125 14.336 14.859 1 91.06 395 LEU B O 1
ATOM 6589 N N . GLN B 1 396 ? 27.516 13.023 13.078 1 91.25 396 GLN B N 1
ATOM 6590 C CA . GLN B 1 396 ? 27.094 11.852 13.828 1 91.25 396 GLN B CA 1
ATOM 6591 C C . GLN B 1 396 ? 27.938 10.633 13.477 1 91.25 396 GLN B C 1
ATOM 6593 O O . GLN B 1 396 ? 28.781 10.695 12.578 1 91.25 396 GLN B O 1
ATOM 6598 N N . LYS B 1 397 ? 27.891 9.609 14.281 1 92.56 397 LYS B N 1
ATOM 6599 C CA . LYS B 1 397 ? 28.484 8.305 14.008 1 92.56 397 LYS B CA 1
ATOM 6600 C C . LYS B 1 397 ? 27.547 7.176 14.438 1 92.56 397 LYS B C 1
ATOM 6602 O O . LYS B 1 397 ? 26.578 7.406 15.164 1 92.56 397 LYS B O 1
ATOM 6607 N N . HIS B 1 398 ? 27.688 6.043 13.844 1 91.38 398 HIS B N 1
ATOM 6608 C CA . HIS B 1 398 ? 26.938 4.844 14.18 1 91.38 398 HIS B CA 1
ATOM 6609 C C . HIS B 1 398 ? 27.859 3.721 14.641 1 91.38 398 HIS B C 1
ATOM 6611 O O . HIS B 1 398 ? 28.969 3.578 14.125 1 91.38 398 HIS B O 1
ATOM 6617 N N . PHE B 1 399 ? 27.359 2.896 15.57 1 90.88 399 PHE B N 1
ATOM 6618 C CA . PHE B 1 399 ? 28.203 1.831 16.094 1 90.88 399 PHE B CA 1
ATOM 6619 C C . PHE B 1 399 ? 27.859 0.497 15.445 1 90.88 399 PHE B C 1
ATOM 6621 O O . PHE B 1 399 ? 28.656 -0.443 15.484 1 90.88 399 PHE B O 1
ATOM 6628 N N . ARG B 1 400 ? 26.781 0.393 14.805 1 91.44 400 ARG B N 1
ATOM 6629 C CA . ARG B 1 400 ? 26.328 -0.937 14.414 1 91.44 400 ARG B CA 1
ATOM 6630 C C . ARG B 1 400 ? 26.047 -0.997 12.914 1 91.44 400 ARG B C 1
ATOM 6632 O O . ARG B 1 400 ? 25.578 -2.018 12.406 1 91.44 400 ARG B O 1
ATOM 6639 N N . ARG B 1 401 ? 26.297 0.113 12.266 1 91.94 401 ARG B N 1
ATOM 6640 C CA . ARG B 1 401 ? 26 0.112 10.836 1 91.94 401 ARG B CA 1
ATOM 6641 C C . ARG B 1 401 ? 26.984 0.989 10.07 1 91.94 401 ARG B C 1
ATOM 6643 O O . ARG B 1 401 ? 27.531 1.944 10.625 1 91.94 401 ARG B O 1
ATOM 6650 N N . SER B 1 402 ? 27.281 0.598 8.875 1 93.69 402 SER B N 1
ATOM 6651 C CA . SER B 1 402 ? 27.953 1.422 7.871 1 93.69 402 SER B CA 1
ATOM 6652 C C . SER B 1 402 ? 26.953 1.973 6.855 1 93.69 402 SER B C 1
ATOM 6654 O O . SER B 1 402 ? 25.797 1.558 6.824 1 93.69 402 SER B O 1
ATOM 6656 N N . GLU B 1 403 ? 27.359 2.98 6.168 1 95.44 403 GLU B N 1
ATOM 6657 C CA . GLU B 1 403 ? 26.438 3.58 5.203 1 95.44 403 GLU B CA 1
ATOM 6658 C C . GLU B 1 403 ? 27.109 3.783 3.85 1 95.44 403 GLU B C 1
ATOM 6660 O O . GLU B 1 403 ? 28.328 4.027 3.785 1 95.44 403 GLU B O 1
ATOM 6665 N N . HIS B 1 404 ? 26.375 3.549 2.783 1 96.19 404 HIS B N 1
ATOM 6666 C CA . HIS B 1 404 ? 26.719 3.959 1.429 1 96.19 404 HIS B CA 1
ATOM 6667 C C . HIS B 1 404 ? 25.812 5.074 0.936 1 96.19 404 HIS B C 1
ATOM 6669 O O . HIS B 1 404 ? 24.578 4.902 0.888 1 96.19 404 HIS B O 1
ATOM 6675 N N . TRP B 1 405 ? 26.406 6.219 0.613 1 96.88 405 TRP B N 1
ATOM 6676 C CA . TRP B 1 405 ? 25.641 7.352 0.107 1 96.88 405 TRP B CA 1
ATOM 6677 C C . TRP B 1 405 ? 25.844 7.52 -1.395 1 96.88 405 TRP B C 1
ATOM 6679 O O . TRP B 1 405 ? 26.984 7.562 -1.872 1 96.88 405 TRP B O 1
ATOM 6689 N N . THR B 1 406 ? 24.812 7.527 -2.178 1 96.69 406 THR B N 1
ATOM 6690 C CA . THR B 1 406 ? 24.859 7.836 -3.602 1 96.69 406 THR B CA 1
ATOM 6691 C C . THR B 1 406 ? 24.047 9.094 -3.91 1 96.69 406 THR B C 1
ATOM 6693 O O . THR B 1 406 ? 22.844 9.148 -3.648 1 96.69 406 THR B O 1
ATOM 6696 N N . VAL B 1 407 ? 24.75 10.102 -4.52 1 96.81 407 VAL B N 1
ATOM 6697 C CA . VAL B 1 407 ? 24.047 11.32 -4.895 1 96.81 407 VAL B CA 1
ATOM 6698 C C . VAL B 1 407 ? 23.297 11.102 -6.203 1 96.81 407 VAL B C 1
ATOM 6700 O O . VAL B 1 407 ? 23.891 10.766 -7.227 1 96.81 407 VAL B O 1
ATOM 6703 N N . VAL B 1 408 ? 22.031 11.328 -6.129 1 96 408 VAL B N 1
ATOM 6704 C CA . VAL B 1 408 ? 21.25 11.086 -7.336 1 96 408 VAL B CA 1
ATOM 6705 C C . VAL B 1 408 ? 20.812 12.414 -7.945 1 96 408 VAL B C 1
ATOM 6707 O O . VAL B 1 408 ? 20.422 12.469 -9.109 1 96 408 VAL B O 1
ATOM 6710 N N . GLN B 1 409 ? 20.844 13.438 -7.164 1 95.44 409 GLN B N 1
ATOM 6711 C CA . GLN B 1 409 ? 20.547 14.781 -7.645 1 95.44 409 GLN B CA 1
ATOM 6712 C C . GLN B 1 409 ? 21.344 15.828 -6.875 1 95.44 409 GLN B C 1
ATOM 6714 O O . GLN B 1 409 ? 21.422 15.773 -5.645 1 95.44 409 GLN B O 1
ATOM 6719 N N . GLY B 1 410 ? 21.969 16.719 -7.602 1 95 410 GLY B N 1
ATOM 6720 C CA . GLY B 1 410 ? 22.656 17.844 -6.984 1 95 410 GLY B CA 1
ATOM 6721 C C . GLY B 1 410 ? 24.094 17.547 -6.59 1 95 410 GLY B C 1
ATOM 6722 O O . GLY B 1 410 ? 24.703 16.625 -7.141 1 95 410 GLY B O 1
ATOM 6723 N N . THR B 1 411 ? 24.688 18.469 -5.789 1 96.81 411 THR B N 1
ATOM 6724 C CA . THR B 1 411 ? 26.047 18.375 -5.258 1 96.81 411 THR B CA 1
ATOM 6725 C C . THR B 1 411 ? 26.031 18.453 -3.736 1 96.81 411 THR B C 1
ATOM 6727 O O . THR B 1 411 ? 25.547 19.422 -3.164 1 96.81 411 THR B O 1
ATOM 6730 N N . ALA B 1 412 ? 26.594 17.484 -3.117 1 96.81 412 ALA B N 1
ATOM 6731 C CA . ALA B 1 412 ? 26.609 17.422 -1.659 1 96.81 412 ALA B CA 1
ATOM 6732 C C . ALA B 1 412 ? 28.016 17.625 -1.108 1 96.81 412 ALA B C 1
ATOM 6734 O O . ALA B 1 412 ? 28.984 17.156 -1.69 1 96.81 412 ALA B O 1
ATOM 6735 N N . LYS B 1 413 ? 28.094 18.328 -0.075 1 97.62 413 LYS B N 1
ATOM 6736 C CA . LYS B 1 413 ? 29.328 18.375 0.709 1 97.62 413 LYS B CA 1
ATOM 6737 C C . LYS B 1 413 ? 29.312 17.344 1.835 1 97.62 413 LYS B C 1
ATOM 6739 O O . LYS B 1 413 ? 28.406 17.359 2.676 1 97.62 413 LYS B O 1
ATOM 6744 N N . VAL B 1 414 ? 30.281 16.5 1.871 1 96.81 414 VAL B N 1
ATOM 6745 C CA . VAL B 1 414 ? 30.266 15.375 2.809 1 96.81 414 VAL B CA 1
ATOM 6746 C C . VAL B 1 414 ? 31.547 15.391 3.645 1 96.81 414 VAL B C 1
ATOM 6748 O O . VAL B 1 414 ? 32.625 15.734 3.145 1 96.81 414 VAL B O 1
ATOM 6751 N N . ARG B 1 415 ? 31.344 15.078 4.855 1 96.06 415 ARG B N 1
ATOM 6752 C CA . ARG B 1 415 ? 32.469 14.82 5.746 1 96.06 415 ARG B CA 1
ATOM 6753 C C . ARG B 1 415 ? 32.5 13.359 6.176 1 96.06 415 ARG B C 1
ATOM 6755 O O . ARG B 1 415 ? 31.5 12.82 6.648 1 96.06 415 ARG B O 1
ATOM 6762 N N . VAL B 1 416 ? 33.656 12.734 6.016 1 96.31 416 VAL B N 1
ATOM 6763 C CA . VAL B 1 416 ? 33.875 11.383 6.508 1 96.31 416 VAL B CA 1
ATOM 6764 C C . VAL B 1 416 ? 35.188 11.352 7.305 1 96.31 416 VAL B C 1
ATOM 6766 O O . VAL B 1 416 ? 36.281 11.422 6.73 1 96.31 416 VAL B O 1
ATOM 6769 N N . GLY B 1 417 ? 35 11.141 8.578 1 95.38 417 GLY B N 1
ATOM 6770 C CA . GLY B 1 417 ? 36.156 11.312 9.422 1 95.38 417 GLY B CA 1
ATOM 6771 C C . GLY B 1 417 ? 36.719 12.719 9.367 1 95.38 417 GLY B C 1
ATOM 6772 O O . GLY B 1 417 ? 36 13.695 9.609 1 95.38 417 GLY B O 1
ATOM 6773 N N . ASP B 1 418 ? 37.938 12.781 8.875 1 93.81 418 ASP B N 1
ATOM 6774 C CA . ASP B 1 418 ? 38.594 14.086 8.828 1 93.81 418 ASP B CA 1
ATOM 6775 C C . ASP B 1 418 ? 38.625 14.641 7.41 1 93.81 418 ASP B C 1
ATOM 6777 O O . ASP B 1 418 ? 39.094 15.742 7.176 1 93.81 418 ASP B O 1
ATOM 6781 N N . GLU B 1 419 ? 38.062 13.922 6.562 1 95.75 419 GLU B N 1
ATOM 6782 C CA . GLU B 1 419 ? 38.062 14.352 5.164 1 95.75 419 GLU B CA 1
ATOM 6783 C C . GLU B 1 419 ? 36.75 15.008 4.793 1 95.75 419 GLU B C 1
ATOM 6785 O O . GLU B 1 419 ? 35.688 14.523 5.168 1 95.75 419 GLU B O 1
ATOM 6790 N N . GLU B 1 420 ? 36.875 16.125 4.141 1 96.25 420 GLU B N 1
ATOM 6791 C CA . GLU B 1 420 ? 35.719 16.812 3.588 1 96.25 420 GLU B CA 1
ATOM 6792 C C . GLU B 1 420 ? 35.812 16.984 2.074 1 96.25 420 GLU B C 1
ATOM 6794 O O . GLU B 1 420 ? 36.875 17.359 1.567 1 96.25 420 GLU B O 1
ATOM 6799 N N . PHE B 1 421 ? 34.812 16.641 1.371 1 97 421 PHE B N 1
ATOM 6800 C CA . PHE B 1 421 ? 34.875 16.703 -0.084 1 97 421 PHE B CA 1
ATOM 6801 C C . PHE B 1 421 ? 33.469 16.859 -0.672 1 97 421 PHE B C 1
ATOM 6803 O O . PHE B 1 421 ? 32.469 16.688 0.031 1 97 421 PHE B O 1
ATOM 6810 N N . LEU B 1 422 ? 33.438 17.219 -1.938 1 97.06 422 LEU B N 1
ATOM 6811 C CA . LEU B 1 422 ? 32.188 17.359 -2.656 1 97.06 422 LEU B CA 1
ATOM 6812 C C . LEU B 1 422 ? 31.844 16.062 -3.4 1 97.06 422 LEU B C 1
ATOM 6814 O O . LEU B 1 422 ? 32.719 15.406 -3.939 1 97.06 422 LEU B O 1
ATOM 6818 N N . LEU B 1 423 ? 30.609 15.727 -3.35 1 95.62 423 LEU B N 1
ATOM 6819 C CA . LEU B 1 423 ? 30.078 14.633 -4.145 1 95.62 423 LEU B CA 1
ATOM 6820 C C . LEU B 1 423 ? 29.062 15.148 -5.16 1 95.62 423 LEU B C 1
ATOM 6822 O O . LEU B 1 423 ? 28.047 15.742 -4.781 1 95.62 423 LEU B O 1
ATOM 6826 N N . GLU B 1 424 ? 29.312 14.914 -6.418 1 95.12 424 GLU B N 1
ATOM 6827 C CA . GLU B 1 424 ? 28.391 15.32 -7.477 1 95.12 424 GLU B CA 1
ATOM 6828 C C . GLU B 1 424 ? 27.391 14.211 -7.801 1 95.12 424 GLU B C 1
ATOM 6830 O O . GLU B 1 424 ? 27.5 13.102 -7.262 1 95.12 424 GLU B O 1
ATOM 6835 N N . ARG B 1 425 ? 26.422 14.625 -8.68 1 93.62 425 ARG B N 1
ATOM 6836 C CA . ARG B 1 425 ? 25.469 13.625 -9.141 1 93.62 425 ARG B CA 1
ATOM 6837 C C . ARG B 1 425 ? 26.172 12.383 -9.672 1 93.62 425 ARG B C 1
ATOM 6839 O O . ARG B 1 425 ? 27.156 12.492 -10.406 1 93.62 425 ARG B O 1
ATOM 6846 N N . ASN B 1 426 ? 25.656 11.25 -9.258 1 93.56 426 ASN B N 1
ATOM 6847 C CA . ASN B 1 426 ? 26.125 9.953 -9.727 1 93.56 426 ASN B CA 1
ATOM 6848 C C . ASN B 1 426 ? 27.453 9.578 -9.086 1 93.56 426 ASN B C 1
ATOM 6850 O O . ASN B 1 426 ? 28.141 8.68 -9.562 1 93.56 426 ASN B O 1
ATOM 6854 N N . GLN B 1 427 ? 27.859 10.242 -8.141 1 94 427 GLN B N 1
ATOM 6855 C CA . GLN B 1 427 ? 29.016 9.852 -7.324 1 94 427 GLN B CA 1
ATOM 6856 C C . GLN B 1 427 ? 28.562 9.289 -5.977 1 94 427 GLN B C 1
ATOM 6858 O O . GLN B 1 427 ? 27.422 9.508 -5.562 1 94 427 GLN B O 1
ATOM 6863 N N . SER B 1 428 ? 29.422 8.477 -5.359 1 95.31 428 SER B N 1
ATOM 6864 C CA . SER B 1 428 ? 29.047 7.832 -4.105 1 95.31 428 SER B CA 1
ATOM 6865 C C . SER B 1 428 ? 30.219 7.805 -3.131 1 95.31 428 SER B C 1
ATOM 6867 O O . SER B 1 428 ? 31.359 8.125 -3.504 1 95.31 428 SER B O 1
ATOM 6869 N N . THR B 1 429 ? 29.938 7.562 -1.914 1 94.38 429 THR B N 1
ATOM 6870 C CA . THR B 1 429 ? 30.969 7.379 -0.889 1 94.38 429 THR B CA 1
ATOM 6871 C C . THR B 1 429 ? 30.531 6.32 0.119 1 94.38 429 THR B C 1
ATOM 6873 O O . THR B 1 429 ? 29.375 5.918 0.149 1 94.38 429 THR B O 1
ATOM 6876 N N . TYR B 1 430 ? 31.531 5.77 0.802 1 94.56 430 TYR B N 1
ATOM 6877 C CA . TYR B 1 430 ? 31.344 4.77 1.851 1 94.56 430 TYR B CA 1
ATOM 6878 C C . TYR B 1 430 ? 31.672 5.352 3.219 1 94.56 430 TYR B C 1
ATOM 6880 O O . TYR B 1 430 ? 32.719 5.973 3.396 1 94.56 430 TYR B O 1
ATOM 6888 N N . ILE B 1 431 ? 30.75 5.195 4.164 1 95.12 431 ILE B N 1
ATOM 6889 C CA . ILE B 1 431 ? 30.953 5.625 5.543 1 95.12 431 ILE B CA 1
ATOM 6890 C C . ILE B 1 431 ? 31.141 4.406 6.445 1 95.12 431 ILE B C 1
ATOM 6892 O O . ILE B 1 431 ? 30.172 3.725 6.781 1 95.12 431 ILE B O 1
ATOM 6896 N N . PRO B 1 432 ? 32.312 4.156 6.977 1 93.75 432 PRO B N 1
ATOM 6897 C CA . PRO B 1 432 ? 32.531 2.99 7.836 1 93.75 432 PRO B CA 1
ATOM 6898 C C . PRO B 1 432 ? 31.844 3.113 9.195 1 93.75 432 PRO B C 1
ATOM 6900 O O . PRO B 1 432 ? 31.484 4.219 9.609 1 93.75 432 PRO B O 1
ATOM 6903 N N . ILE B 1 433 ? 31.719 1.996 9.82 1 93 433 ILE B N 1
ATOM 6904 C CA . ILE B 1 433 ? 31.219 1.961 11.188 1 93 433 ILE B CA 1
ATOM 6905 C C . ILE B 1 433 ? 32.094 2.822 12.086 1 93 433 ILE B C 1
ATOM 6907 O O . ILE B 1 433 ? 33.312 2.877 11.898 1 93 433 ILE B O 1
ATOM 6911 N N . ASP B 1 434 ? 31.484 3.455 13.047 1 93.31 434 ASP B N 1
ATOM 6912 C CA . ASP B 1 434 ? 32.156 4.23 14.086 1 93.31 434 ASP B CA 1
ATOM 6913 C C . ASP B 1 434 ? 32.938 5.387 13.484 1 93.31 434 ASP B C 1
ATOM 6915 O O . ASP B 1 434 ? 34 5.734 13.984 1 93.31 434 ASP B O 1
ATOM 6919 N N . THR B 1 435 ? 32.531 5.91 12.406 1 94.19 435 THR B N 1
ATOM 6920 C CA . THR B 1 435 ? 33.188 7.035 11.75 1 94.19 435 THR B CA 1
ATOM 6921 C C . THR B 1 435 ? 32.281 8.266 11.758 1 94.19 435 THR B C 1
ATOM 6923 O O . THR B 1 435 ? 31.141 8.195 11.344 1 94.19 435 THR B O 1
ATOM 6926 N N . LEU B 1 436 ? 32.875 9.367 12.211 1 94.94 436 LEU B N 1
ATOM 6927 C CA . LEU B 1 436 ? 32.125 10.625 12.18 1 94.94 436 LEU B CA 1
ATOM 6928 C C . LEU B 1 436 ? 31.828 11.039 10.742 1 94.94 436 LEU B C 1
ATOM 6930 O O . LEU B 1 436 ? 32.688 10.961 9.875 1 94.94 436 LEU B O 1
ATOM 6934 N N . HIS B 1 437 ? 30.609 11.43 10.547 1 95.06 437 HIS B N 1
ATOM 6935 C CA . HIS B 1 437 ? 30.266 11.859 9.195 1 95.06 437 HIS B CA 1
ATOM 6936 C C . HIS B 1 437 ? 29.141 12.891 9.219 1 95.06 437 HIS B C 1
ATOM 6938 O O . HIS B 1 437 ? 28.438 13.023 10.219 1 95.06 437 HIS B O 1
ATOM 6944 N N . ARG B 1 438 ? 29.078 13.648 8.148 1 95.62 438 ARG B N 1
ATOM 6945 C CA . ARG B 1 438 ? 28.078 14.703 8.008 1 95.62 438 ARG B CA 1
ATOM 6946 C C . ARG B 1 438 ? 27.797 15 6.535 1 95.62 438 ARG B C 1
ATOM 6948 O O . ARG B 1 438 ? 28.703 14.914 5.699 1 95.62 438 ARG B O 1
ATOM 6955 N N . LEU B 1 439 ? 26.531 15.297 6.277 1 95.69 439 LEU B N 1
ATOM 6956 C CA . LEU B 1 439 ? 26.109 15.711 4.949 1 95.69 439 LEU B CA 1
ATOM 6957 C C . LEU B 1 439 ? 25.578 17.141 4.969 1 95.69 439 LEU B C 1
ATOM 6959 O O . LEU B 1 439 ? 24.797 17.5 5.848 1 95.69 439 LEU B O 1
ATOM 6963 N N . GLU B 1 440 ? 26 17.969 4.051 1 96.31 440 GLU B N 1
ATOM 6964 C CA . GLU B 1 440 ? 25.578 19.344 3.91 1 96.31 440 GLU B CA 1
ATOM 6965 C C . GLU B 1 440 ? 25.219 19.672 2.463 1 96.31 440 GLU B C 1
ATOM 6967 O O . GLU B 1 440 ? 25.859 19.188 1.533 1 96.31 440 GLU B O 1
ATOM 6972 N N . ASN B 1 441 ? 24.172 20.438 2.25 1 97.38 441 ASN B N 1
ATOM 6973 C CA . ASN B 1 441 ? 23.828 20.969 0.935 1 97.38 441 ASN B CA 1
ATOM 6974 C C . ASN B 1 441 ? 24.359 22.375 0.737 1 97.38 441 ASN B C 1
ATOM 6976 O O . ASN B 1 441 ? 23.734 23.359 1.173 1 97.38 441 ASN B O 1
ATOM 6980 N N . PRO B 1 442 ? 25.438 22.5 0.046 1 96.25 442 PRO B N 1
ATOM 6981 C CA . PRO B 1 442 ? 26.016 23.828 -0.146 1 96.25 442 PRO B CA 1
ATOM 6982 C C . PRO B 1 442 ? 25.391 24.594 -1.307 1 96.25 442 PRO B C 1
ATOM 6984 O O . PRO B 1 442 ? 25.859 25.656 -1.683 1 96.25 442 PRO B O 1
ATOM 6987 N N . THR B 1 443 ? 24.391 24.047 -1.91 1 95.56 443 THR B N 1
ATOM 6988 C CA . THR B 1 443 ? 23.844 24.609 -3.133 1 95.56 443 THR B CA 1
ATOM 6989 C C . THR B 1 443 ? 22.516 25.312 -2.848 1 95.56 443 THR B C 1
ATOM 6991 O O . THR B 1 443 ? 22.094 25.422 -1.693 1 95.56 443 THR B O 1
ATOM 6994 N N . ASP B 1 444 ? 21.844 25.828 -3.949 1 94.44 444 ASP B N 1
ATOM 6995 C CA . ASP B 1 444 ? 20.609 26.594 -3.811 1 94.44 444 ASP B CA 1
ATOM 6996 C C . ASP B 1 444 ? 19.406 25.781 -4.262 1 94.44 444 ASP B C 1
ATOM 6998 O O . ASP B 1 444 ? 18.328 26.328 -4.477 1 94.44 444 ASP B O 1
ATOM 7002 N N . ARG B 1 445 ? 19.703 24.531 -4.453 1 94.62 445 ARG B N 1
ATOM 7003 C CA . ARG B 1 445 ? 18.625 23.609 -4.805 1 94.62 445 ARG B CA 1
ATOM 7004 C C . ARG B 1 445 ? 18.641 22.375 -3.895 1 94.62 445 ARG B C 1
ATOM 7006 O O . ARG B 1 445 ? 19.672 22.078 -3.266 1 94.62 445 ARG B O 1
ATOM 7013 N N . ASP B 1 446 ? 17.516 21.75 -3.881 1 95.06 446 ASP B N 1
ATOM 7014 C CA . ASP B 1 446 ? 17.453 20.516 -3.109 1 95.06 446 ASP B CA 1
ATOM 7015 C C . ASP B 1 446 ? 18.438 19.484 -3.664 1 95.06 446 ASP B C 1
ATOM 7017 O O . ASP B 1 446 ? 18.609 19.375 -4.879 1 95.06 446 ASP B O 1
ATOM 7021 N N . ILE B 1 447 ? 19.047 18.781 -2.797 1 96.81 447 ILE B N 1
ATOM 7022 C CA . ILE B 1 447 ? 19.812 17.625 -3.238 1 96.81 447 ILE B CA 1
ATOM 7023 C C . ILE B 1 447 ? 19.109 16.344 -2.795 1 96.81 447 ILE B C 1
ATOM 7025 O O . ILE B 1 447 ? 18.328 16.344 -1.845 1 96.81 447 ILE B O 1
ATOM 7029 N N . ALA B 1 448 ? 19.297 15.266 -3.537 1 96.94 448 ALA B N 1
ATOM 7030 C CA . ALA B 1 448 ? 18.75 13.961 -3.207 1 96.94 448 ALA B CA 1
ATOM 7031 C C . ALA B 1 448 ? 19.844 12.891 -3.184 1 96.94 448 ALA B C 1
ATOM 7033 O O . ALA B 1 448 ? 20.734 12.891 -4.027 1 96.94 448 ALA B O 1
ATOM 7034 N N . LEU B 1 449 ? 19.734 12.031 -2.154 1 96.94 449 LEU B N 1
ATOM 7035 C CA . LEU B 1 449 ? 20.688 10.93 -1.994 1 96.94 449 LEU B CA 1
ATOM 7036 C C . LEU B 1 449 ? 19.953 9.641 -1.648 1 96.94 449 LEU B C 1
ATOM 7038 O O . LEU B 1 449 ? 18.906 9.664 -1.015 1 96.94 449 LEU B O 1
ATOM 7042 N N . ILE B 1 450 ? 20.547 8.516 -2.107 1 97.81 450 ILE B N 1
ATOM 7043 C CA . ILE B 1 450 ? 20.141 7.203 -1.632 1 97.81 450 ILE B CA 1
ATOM 7044 C C . ILE B 1 450 ? 21.141 6.684 -0.606 1 97.81 450 ILE B C 1
ATOM 7046 O O . ILE B 1 450 ? 22.344 6.609 -0.888 1 97.81 450 ILE B O 1
ATOM 7050 N N . GLU B 1 451 ? 20.641 6.418 0.561 1 97.44 451 GLU B N 1
ATOM 7051 C CA . GLU B 1 451 ? 21.453 5.875 1.654 1 97.44 451 GLU B CA 1
ATOM 7052 C C . GLU B 1 451 ? 21.172 4.387 1.851 1 97.44 451 GLU B C 1
ATOM 7054 O O . GLU B 1 451 ? 20.031 3.984 2.088 1 97.44 451 GLU B O 1
ATOM 7059 N N . VAL B 1 452 ? 22.188 3.58 1.662 1 97.25 452 VAL B N 1
ATOM 7060 C CA . VAL B 1 452 ? 22.109 2.156 1.973 1 97.25 452 VAL B CA 1
ATOM 7061 C C . VAL B 1 452 ? 22.859 1.87 3.27 1 97.25 452 VAL B C 1
ATOM 7063 O O . VAL B 1 452 ? 24.094 2 3.326 1 97.25 452 VAL B O 1
ATOM 7066 N N . GLN B 1 453 ? 22.156 1.491 4.242 1 96 453 GLN B N 1
ATOM 7067 C CA . GLN B 1 453 ? 22.75 1.13 5.527 1 96 453 GLN B CA 1
ATOM 7068 C C . GLN B 1 453 ? 22.969 -0.378 5.625 1 96 453 GLN B C 1
ATOM 7070 O O . GLN B 1 453 ? 22.047 -1.161 5.352 1 96 453 GLN B O 1
ATOM 7075 N N . CYS B 1 454 ? 24.141 -0.75 5.922 1 94 454 CYS B N 1
ATOM 7076 C CA . CYS B 1 454 ? 24.484 -2.156 6.102 1 94 454 CYS B CA 1
ATOM 7077 C C . CYS B 1 454 ? 24.875 -2.443 7.547 1 94 454 CYS B C 1
ATOM 7079 O O . CYS B 1 454 ? 25.703 -1.729 8.125 1 94 454 CYS B O 1
ATOM 7081 N N . GLY B 1 455 ? 24.297 -3.438 8.094 1 90.81 455 GLY B N 1
ATOM 7082 C CA . GLY B 1 455 ? 24.562 -3.814 9.477 1 90.81 455 GLY B CA 1
ATOM 7083 C C . GLY B 1 455 ? 23.547 -4.797 10.031 1 90.81 455 GLY B C 1
ATOM 7084 O O . GLY B 1 455 ? 22.938 -5.551 9.281 1 90.81 455 GLY B O 1
ATOM 7085 N N . ASP B 1 456 ? 23.5 -4.871 11.352 1 86.19 456 ASP B N 1
ATOM 7086 C CA . ASP B 1 456 ? 22.594 -5.82 11.984 1 86.19 456 ASP B CA 1
ATOM 7087 C C . ASP B 1 456 ? 21.516 -5.094 12.805 1 86.19 456 ASP B C 1
ATOM 7089 O O . ASP B 1 456 ? 20.594 -5.719 13.328 1 86.19 456 ASP B O 1
ATOM 7093 N N . TYR B 1 457 ? 21.688 -3.846 12.953 1 85 457 TYR B N 1
ATOM 7094 C CA . TYR B 1 457 ? 20.75 -3.027 13.711 1 85 457 TYR B CA 1
ATOM 7095 C C . TYR B 1 457 ? 20.656 -1.619 13.133 1 85 457 TYR B C 1
ATOM 7097 O O . TYR B 1 457 ? 21.688 -0.977 12.891 1 85 457 TYR B O 1
ATOM 7105 N N . PHE B 1 458 ? 19.391 -1.108 12.93 1 85.38 458 PHE B N 1
ATOM 7106 C CA . PHE B 1 458 ? 19.25 0.145 12.203 1 85.38 458 PHE B CA 1
ATOM 7107 C C . PHE B 1 458 ? 18.391 1.128 12.984 1 85.38 458 PHE B C 1
ATOM 7109 O O . PHE B 1 458 ? 17.844 2.074 12.414 1 85.38 458 PHE B O 1
ATOM 7116 N N . GLY B 1 459 ? 18.141 0.935 14.289 1 84.81 459 GLY B N 1
ATOM 7117 C CA . GLY B 1 459 ? 17.328 1.813 15.125 1 84.81 459 GLY B CA 1
ATOM 7118 C C . GLY B 1 459 ? 17.938 3.195 15.289 1 84.81 459 GLY B C 1
ATOM 7119 O O . GLY B 1 459 ? 19.141 3.371 15.148 1 84.81 459 GLY B O 1
ATOM 7120 N N . GLU B 1 460 ? 17.125 4.168 15.586 1 79.38 460 GLU B N 1
ATOM 7121 C CA . GLU B 1 460 ? 17.562 5.547 15.758 1 79.38 460 GLU B CA 1
ATOM 7122 C C . GLU B 1 460 ? 18.453 5.691 17 1 79.38 460 GLU B C 1
ATOM 7124 O O . GLU B 1 460 ? 19.25 6.625 17.078 1 79.38 460 GLU B O 1
ATOM 7129 N N . ASP B 1 461 ? 18.328 4.809 17.891 1 80.31 461 ASP B N 1
ATOM 7130 C CA . ASP B 1 461 ? 19.109 4.867 19.125 1 80.31 461 ASP B CA 1
ATOM 7131 C C . ASP B 1 461 ? 20.578 4.508 18.859 1 80.31 461 ASP B C 1
ATOM 7133 O O . ASP B 1 461 ? 21.438 4.68 19.719 1 80.31 461 ASP B O 1
ATOM 7137 N N . ASP B 1 462 ? 20.938 4.055 17.672 1 84.31 462 ASP B N 1
ATOM 7138 C CA . ASP B 1 462 ? 22.312 3.773 17.281 1 84.31 462 ASP B CA 1
ATOM 7139 C C . ASP B 1 462 ? 23 5.035 16.781 1 84.31 462 ASP B C 1
ATOM 7141 O O . ASP B 1 462 ? 24.188 5.008 16.469 1 84.31 462 ASP B O 1
ATOM 7145 N N . ILE B 1 463 ? 22.281 6.113 16.766 1 83.75 463 ILE B N 1
ATOM 7146 C CA . ILE B 1 463 ? 22.844 7.367 16.281 1 83.75 463 ILE B CA 1
ATOM 7147 C C . ILE B 1 463 ? 23.422 8.172 17.438 1 83.75 463 ILE B C 1
ATOM 7149 O O . ILE B 1 463 ? 22.703 8.461 18.406 1 83.75 463 ILE B O 1
ATOM 7153 N N . VAL B 1 464 ? 24.641 8.516 17.453 1 82.25 464 VAL B N 1
ATOM 7154 C CA . VAL B 1 464 ? 25.281 9.453 18.375 1 82.25 464 VAL B CA 1
ATOM 7155 C C . VAL B 1 464 ? 25.516 10.781 17.672 1 82.25 464 VAL B C 1
ATOM 7157 O O . VAL B 1 464 ? 26.328 10.859 16.734 1 82.25 464 VAL B O 1
ATOM 7160 N N . ARG B 1 465 ? 24.812 11.773 18.141 1 84.06 465 ARG B N 1
ATOM 7161 C CA . ARG B 1 465 ? 24.953 13.102 17.547 1 84.06 465 ARG B CA 1
ATOM 7162 C C . ARG B 1 465 ? 25.922 13.961 18.344 1 84.06 465 ARG B C 1
ATOM 7164 O O . ARG B 1 465 ? 25.766 14.117 19.562 1 84.06 465 ARG B O 1
ATOM 7171 N N . LEU B 1 466 ? 26.891 14.484 17.703 1 80.94 466 LEU B N 1
ATOM 7172 C CA . LEU B 1 466 ? 27.891 15.305 18.375 1 80.94 466 LEU B CA 1
ATOM 7173 C C . LEU B 1 466 ? 27.578 16.781 18.203 1 80.94 466 LEU B C 1
ATOM 7175 O O . LEU B 1 466 ? 27.75 17.578 19.141 1 80.94 466 LEU B O 1
ATOM 7179 N N . GLU B 1 467 ? 27.172 17.203 17.016 1 79.62 467 GLU B N 1
ATOM 7180 C CA . GLU B 1 467 ? 26.781 18.578 16.703 1 79.62 467 GLU B CA 1
ATOM 7181 C C . GLU B 1 467 ? 25.453 18.625 15.945 1 79.62 467 GLU B C 1
ATOM 7183 O O . GLU B 1 467 ? 25.312 17.969 14.914 1 79.62 467 GLU B O 1
ATOM 7188 N N . ASP B 1 468 ? 24.484 19.359 16.531 1 79.19 468 ASP B N 1
ATOM 7189 C CA . ASP B 1 468 ? 23.203 19.578 15.875 1 79.19 468 ASP B CA 1
ATOM 7190 C C . ASP B 1 468 ? 22.797 21.047 15.93 1 79.19 468 ASP B C 1
ATOM 7192 O O . ASP B 1 468 ? 22.469 21.562 17 1 79.19 468 ASP B O 1
ATOM 7196 N N . VAL B 1 469 ? 22.734 21.656 14.789 1 73.69 469 VAL B N 1
ATOM 7197 C CA . VAL B 1 469 ? 22.516 23.094 14.734 1 73.69 469 VAL B CA 1
ATOM 7198 C C . VAL B 1 469 ? 21.062 23.406 15.031 1 73.69 469 VAL B C 1
ATOM 7200 O O . VAL B 1 469 ? 20.703 24.562 15.258 1 73.69 469 VAL B O 1
ATOM 7203 N N . TYR B 1 470 ? 20.297 22.391 15.008 1 70.19 470 TYR B N 1
ATOM 7204 C CA . TYR B 1 470 ? 18.875 22.625 15.188 1 70.19 470 TYR B CA 1
ATOM 7205 C C . TYR B 1 470 ? 18.453 22.344 16.625 1 70.19 470 TYR B C 1
ATOM 7207 O O . TYR B 1 470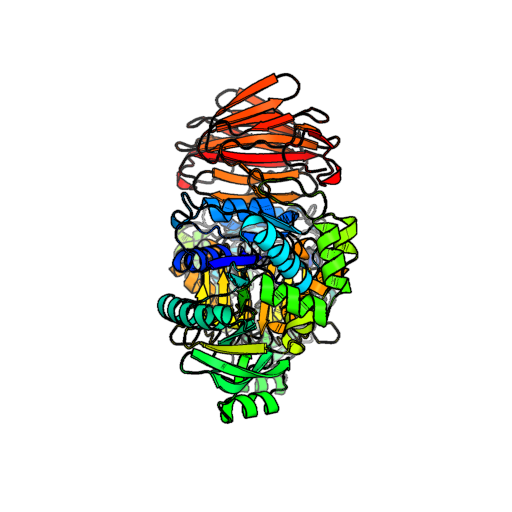 ? 17.266 22.453 16.969 1 70.19 470 TYR B O 1
ATOM 7215 N N . GLY B 1 471 ? 19.297 22.016 17.453 1 62.94 471 GLY B N 1
ATOM 7216 C CA . GLY B 1 471 ? 19.031 21.797 18.859 1 62.94 471 GLY B CA 1
ATOM 7217 C C . GLY B 1 471 ? 18.438 20.438 19.156 1 62.94 471 GLY B C 1
ATOM 7218 O O . GLY B 1 471 ? 17.812 20.234 20.188 1 62.94 471 GLY B O 1
ATOM 7219 N N . ARG B 1 472 ? 18.703 19.656 18.188 1 64.06 472 ARG B N 1
ATOM 7220 C CA . ARG B 1 472 ? 18.188 18.297 18.406 1 64.06 472 ARG B CA 1
ATOM 7221 C C . ARG B 1 472 ? 19.156 17.484 19.25 1 64.06 472 ARG B C 1
ATOM 7223 O O . ARG B 1 472 ? 20.375 17.641 19.156 1 64.06 472 ARG B O 1
ATOM 7230 N N . ARG B 1 473 ? 18.484 16.812 20.438 1 56.38 473 ARG B N 1
ATOM 7231 C CA . ARG B 1 473 ? 19.312 16 21.328 1 56.38 473 ARG B CA 1
ATOM 7232 C C . ARG B 1 473 ? 19.219 14.523 20.953 1 56.38 473 ARG B C 1
ATOM 7234 O O . ARG B 1 473 ? 18.203 14.086 20.391 1 56.38 473 ARG B O 1
#

Sequence (946 aa):
MLIPVILSGGAGTRLWPVSRRAYPKPFMTLADGDTLLAKTLQRALAVADAASPVLTVTGRDYYFLTRDAYAAQTSATGRELPFLLEPVGRNTAPALMAAAVLLAERHGADCKLLVLPADHLIRDVEGFADAVARARRLAGEGYLVTFGIRPLHPETGYGYIRRGDAIGSDGFEVEAFVEKPDLATAQAYLDSGRYDWNSGMFCFTAAALIEAAEAVAPELLEGVRGSLAGSAAGSPVELSPEGFAALPDISIDYAVMEKAARRAVVPADFDWNDIGSWKAISGLEAADESGNRVRGNAVLVDASDCYVQADKRLVAVVGVRDLVVVDTGDAVLVSDAGRTQDVRKVVEQLRGDSHDAANFHQTVHRPWGSFTVLEDAPDCKVKRLVVKPGQVLSLQKHFRRSEHWTVVQGTAKVRVGDEEFLLERNQSTYIPIDTLHRLENPTDRDIALIEVQCGDYFGEDDIVRLEDVYGRRMLIPVILSGGAGTRLWPVSRRAYPKPFMTLADGDTLLAKTLQRALAVADAASPVLTVTGRDYYFLTRDAYAAQTSATGRELPFLLEPVGRNTAPALMAAAVLLAERHGADCKLLVLPADHLIRDVEGFADAVARARRLAGEGYLVTFGIRPLHPETGYGYIRRGDAIGSDGFEVEAFVEKPDLATAQAYLDSGRYDWNSGMFCFTAAALIEAAEAVAPELLEGVRGSLAGSAAGSPVELSPEGFAALPDISIDYAVMEKAARRAVVPADFDWNDIGSWKAISGLEAADESGNRVRGNAVLVDASDCYVQADKRLVAVVGVRDLVVVDTGDAVLVSDAGRTQDVRKVVEQLRGDSHDAANFHQTVHRPWGSFTVLEDAPDCKVKRLVVKPGQVLSLQKHFRRSEHWTVVQGTAKVRVGDEEFLLERNQSTYIPIDTLHRLENPTDRDIALIEVQCGDYFGEDDIVRLEDVYGRR

Nearest PDB structures (foldseek):
  7zvm-assembly1_A-2  TM=9.115E-01  e=7.894E-10  Thermococcus barophilus
  7x85-assembly2_C  TM=9.671E-01  e=5.062E-09  Gallus gallus
  7zvy-assembly4_H  TM=8.968E-01  e=5.375E-09  Thermococcus kodakarensis
  6o2d-assembly1_A  TM=9.1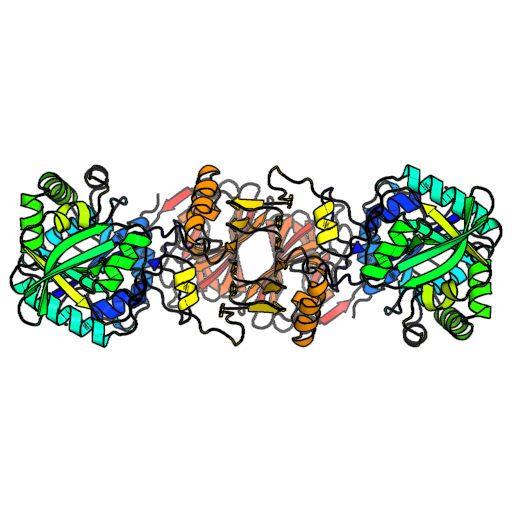11E-01  e=1.104E-08  Schizosaccharomyces pombe
  5fpx-assembly1_A  TM=8.858E-01  e=4.381E-08  Yersinia enterocolitica subsp. enterocolitica 8081

Radius of gyration: 34.64 Å; Cα contacts (8 Å, |Δi|>4): 2301; chains: 2; bounding box: 74×100×73 Å

Solvent-accessible surface area (backbone atoms only — not comparable to full-atom values): 47600 Å² total; per-residue (Å²): 100,44,30,29,34,34,45,42,76,60,43,41,56,31,44,51,80,77,22,17,59,79,43,24,39,31,68,42,64,47,95,88,66,48,28,27,34,50,52,35,49,52,55,39,59,72,67,32,42,92,87,41,44,40,37,36,39,30,34,54,90,45,46,53,61,50,52,50,54,47,70,70,35,74,89,46,64,91,56,54,69,43,36,39,26,34,70,59,91,30,56,48,27,55,55,50,50,41,49,31,54,52,45,23,73,75,66,36,41,76,27,28,37,37,38,34,55,21,44,42,48,64,79,39,57,64,48,44,47,52,41,50,53,35,32,51,56,45,13,73,73,52,24,45,23,34,39,21,32,68,64,90,64,52,56,42,86,43,34,34,34,33,58,46,57,69,46,79,91,49,30,19,30,56,66,44,74,45,74,46,42,54,56,71,56,22,40,52,38,57,73,66,66,50,41,20,33,52,66,75,29,37,23,23,20,26,42,47,53,51,53,40,28,54,73,66,31,44,66,61,51,51,42,37,52,55,12,51,55,85,41,61,87,71,70,65,26,52,42,36,54,71,49,49,66,68,48,68,76,38,42,39,54,75,53,32,64,72,71,46,86,54,40,29,30,26,74,32,86,36,57,75,40,63,60,72,28,52,56,53,52,45,69,74,48,70,56,50,96,54,45,30,23,73,45,69,42,67,47,75,44,75,44,30,43,25,33,37,38,15,77,81,41,42,36,36,38,28,54,40,61,44,32,32,36,42,44,55,94,50,35,34,35,40,27,21,45,92,38,32,76,56,40,36,56,54,43,52,50,29,51,72,67,68,39,61,75,40,37,45,59,49,57,42,80,48,86,34,32,35,39,30,65,54,39,83,51,76,48,32,36,30,32,40,35,37,36,33,49,67,27,55,54,48,35,27,31,30,75,49,31,27,38,37,44,34,26,51,34,49,54,35,38,36,32,54,64,89,48,72,50,77,39,43,56,75,32,69,53,78,43,58,55,68,34,45,30,32,47,30,22,80,40,91,48,64,26,32,33,42,36,40,33,35,40,74,56,85,61,75,85,48,57,49,74,78,44,45,96,82,69,67,130,100,44,29,29,34,34,45,42,74,59,44,40,56,31,44,50,80,75,20,18,60,78,43,24,40,32,68,41,66,47,96,87,65,48,27,28,34,51,51,34,49,51,55,41,60,71,64,33,42,93,86,42,44,41,37,35,39,30,34,55,90,44,47,55,60,50,52,50,53,47,71,70,36,74,89,46,62,93,56,53,68,42,37,38,27,33,70,59,91,28,56,51,27,55,55,51,49,41,50,32,56,52,44,23,72,75,64,35,40,75,28,26,38,36,36,35,56,22,45,42,48,65,80,41,59,65,49,42,46,52,41,49,54,34,31,50,56,45,13,73,72,52,25,46,23,34,39,21,33,67,64,89,65,53,57,41,86,43,35,35,33,33,58,47,58,69,46,81,90,47,30,19,30,56,64,42,75,44,72,46,42,54,56,71,56,20,39,52,38,57,71,67,66,49,42,19,32,51,66,74,30,37,25,23,21,25,41,48,52,52,53,42,28,55,73,65,30,44,68,60,52,51,42,35,52,55,12,52,56,85,40,60,88,70,70,66,25,51,42,36,53,72,49,49,66,70,47,69,75,39,42,38,53,75,53,32,62,72,71,47,86,57,39,29,31,27,72,29,87,36,58,75,39,64,61,74,29,52,57,54,50,45,68,75,47,71,56,50,95,54,44,30,24,76,45,68,40,67,47,76,43,77,44,30,44,26,33,38,37,16,76,82,39,42,34,35,37,30,53,41,62,43,32,33,37,42,46,54,94,50,35,36,36,40,25,22,47,91,42,31,76,56,40,36,55,55,42,53,51,28,52,74,67,67,38,60,74,40,38,47,58,50,57,42,79,49,86,36,33,35,39,29,64,54,41,84,52,76,48,34,36,32,32,41,37,36,35,33,50,67,27,56,52,48,35,27,32,27,76,49,30,28,37,34,44,34,25,51,34,47,53,36,37,36,32,54,63,90,44,71,49,77,38,42,56,74,33,70,52,78,43,58,56,67,35,45,31,32,48,30,22,82,42,91,50,63,26,33,32,42,37,43,32,35,42,76,56,83,60,75,86,48,57,47,74,78,45,45,96,82,69,66,132